Protein AF-A0A8S0GSS0-F1 (afdb_monomer_lite)

Sequence (906 aa):
MDSWDQVQSFVDALNGITAQRGLLLTIRDYRYIDVARIDAMEADLLKAQERTAAGTATFLASDQALQPFVTQLETLDAQAQKAETVAQLSEPLGALQAMAGDLDMLSSLMASLQIDDATQRTRIIESISQIYARLNQAKARAEQRRKALGSTETVAQFGAQFKLFSQGITNALAQAQDPERCDEQLSRLLVQLEELESRFGDHEQFLGDILGKREELLETFEAHKQSLLDERQRKAQGLLDAARRILDSLGRRTAKFTQAEELNAFFAADPLILKLRELAERLRELKDSVKADDVESRLKGARDQAVRALRDKTELFEEGGNVIKLGPRHRFSVNTQELDLTLMPRGDELHLHLTGTDFLEPLRDPELEALRDFWQVALESESAQLYRAEYLAGQVLDAADRGEEGLSLESLKPLLAHPEELARVIRDFAAPRYKEGYEKGIHDHDAAAILLQLLPLRDSAGLLRFGAAARAFATLYWDRQQEQPQPRQWVERARTSRHIQQLFGRREGLLQLQEEILVALGDWHQQHAFTLAAELLPEAAEYLVQELAAERIEFTFSKYAKQLQEALTLRLQGARMWDDYQQALARLVERPAAQWALTENWLSALCAEGEFAEWADYVPEAVALSLLGEDSAKRITEVDLRFSVGNLMGEHPRIQERSLSLTVDGFFARLRAHREQFLPGLQRYQALRQGIISRERSALRLSEFKPRPLSSFVRNKLINDVYLGFIGDNLAKQMGTVGENKRTDLMGLLMLISPPGYGKTTLMEYVAHRLGLIFMKINGPALGHQVRSLDPAQAPDATSRQELEKLNLALEMGNNVMLYVDDIQHTHPEFLQKFISLCDGTRRIEGVWKGRTKTYDMRGKKFCVVMSGNPYTESGEVFKIPDMLANRADIYNLGDTLGGCRTPSP

Structure (mmCIF, N/CA/C/O backbone):
data_AF-A0A8S0GSS0-F1
#
_entry.id   AF-A0A8S0GSS0-F1
#
loop_
_atom_site.group_PDB
_atom_site.id
_atom_site.type_symbol
_atom_site.label_atom_id
_atom_site.label_alt_id
_atom_site.label_comp_id
_atom_site.label_asym_id
_atom_site.label_entity_id
_atom_site.label_seq_id
_atom_site.pdbx_PDB_ins_code
_atom_site.Cartn_x
_atom_site.Cartn_y
_atom_site.Cartn_z
_atom_site.occupancy
_atom_site.B_iso_or_equiv
_atom_site.auth_seq_id
_atom_site.auth_comp_id
_atom_site.auth_asym_id
_atom_site.auth_atom_id
_atom_site.pdbx_PDB_model_num
ATOM 1 N N . MET A 1 1 ? 24.341 87.790 67.737 1.00 32.88 1 MET A N 1
ATOM 2 C CA . MET A 1 1 ? 24.362 86.312 67.607 1.00 32.88 1 MET A CA 1
ATOM 3 C C . MET A 1 1 ? 25.807 85.930 67.284 1.00 32.88 1 MET A C 1
ATOM 5 O O . MET A 1 1 ? 26.117 85.718 66.128 1.00 32.88 1 MET A O 1
ATOM 9 N N . ASP A 1 2 ? 26.813 86.010 68.150 1.00 41.56 2 ASP A N 1
ATOM 10 C CA . ASP A 1 2 ? 26.968 85.739 69.595 1.00 41.56 2 ASP A CA 1
ATOM 11 C C . ASP A 1 2 ? 26.747 84.279 70.023 1.00 41.56 2 ASP A C 1
ATOM 13 O O . ASP A 1 2 ? 26.603 84.013 71.208 1.00 41.56 2 ASP A O 1
ATOM 17 N N . SER A 1 3 ? 26.762 83.340 69.071 1.00 47.66 3 SER A N 1
ATOM 18 C CA . SER A 1 3 ? 26.814 81.895 69.336 1.00 47.66 3 SER A CA 1
ATOM 19 C C . SER A 1 3 ? 28.174 81.373 68.872 1.00 47.66 3 SER A C 1
ATOM 21 O O . SER A 1 3 ? 28.401 81.116 67.691 1.00 47.66 3 SER A O 1
ATOM 23 N N . TRP A 1 4 ? 29.115 81.295 69.808 1.00 62.19 4 TRP A N 1
ATOM 24 C CA . TRP A 1 4 ? 30.446 80.715 69.620 1.00 62.19 4 TRP A CA 1
ATOM 25 C C . TRP A 1 4 ? 30.420 79.250 70.083 1.00 62.19 4 TRP A C 1
ATOM 27 O O . TRP A 1 4 ? 31.245 78.824 70.885 1.00 62.19 4 TRP A O 1
ATOM 37 N N . ASP A 1 5 ? 29.418 78.499 69.612 1.00 62.03 5 ASP A N 1
ATOM 38 C CA . ASP A 1 5 ? 29.048 77.188 70.170 1.00 62.03 5 ASP A CA 1
ATOM 39 C C . ASP A 1 5 ? 29.350 76.019 69.214 1.00 62.03 5 ASP A C 1
ATOM 41 O O . ASP A 1 5 ? 29.028 74.869 69.507 1.00 62.03 5 ASP A O 1
ATOM 45 N N . GLN A 1 6 ? 29.942 76.294 68.047 1.00 67.38 6 GLN A N 1
ATOM 46 C CA . GLN A 1 6 ? 30.275 75.292 67.032 1.00 67.38 6 GLN A CA 1
ATOM 47 C C . GLN A 1 6 ? 31.713 75.458 66.559 1.00 67.38 6 GLN A C 1
ATOM 49 O O . GLN A 1 6 ? 32.148 76.572 66.271 1.00 67.38 6 GLN A O 1
ATOM 54 N N . VAL A 1 7 ? 32.427 74.335 66.411 1.00 67.50 7 VAL A N 1
ATOM 55 C CA . VAL A 1 7 ? 33.828 74.321 65.957 1.00 67.50 7 VAL A CA 1
ATOM 56 C C . VAL A 1 7 ? 33.964 75.046 64.619 1.00 67.50 7 VAL A C 1
ATOM 58 O O . VAL A 1 7 ? 34.856 75.875 64.461 1.00 67.50 7 VAL A O 1
ATOM 61 N N . GLN A 1 8 ? 33.039 74.793 63.687 1.00 68.38 8 GLN A N 1
ATOM 62 C CA . GLN A 1 8 ? 33.077 75.376 62.348 1.00 68.38 8 GLN A CA 1
ATOM 63 C C . GLN A 1 8 ? 33.049 76.909 62.379 1.00 68.38 8 GLN A C 1
ATOM 65 O O . GLN A 1 8 ? 33.815 77.536 61.662 1.00 68.38 8 GLN A O 1
ATOM 70 N N . SER A 1 9 ? 32.269 77.523 63.274 1.00 72.69 9 SER A N 1
ATOM 71 C CA . SER A 1 9 ? 32.206 78.985 63.411 1.00 72.69 9 SER A CA 1
ATOM 72 C C . SER A 1 9 ? 33.551 79.598 63.813 1.00 72.69 9 SER A C 1
ATOM 74 O O . SER A 1 9 ? 33.906 80.677 63.342 1.00 72.69 9 SER A O 1
ATOM 76 N N . PHE A 1 10 ? 34.322 78.910 64.663 1.00 71.75 10 PHE A N 1
ATOM 77 C CA . PHE A 1 10 ? 35.674 79.340 65.025 1.00 71.75 10 PHE A CA 1
ATOM 78 C C . PHE A 1 10 ? 36.655 79.180 63.859 1.00 71.75 10 PHE A C 1
A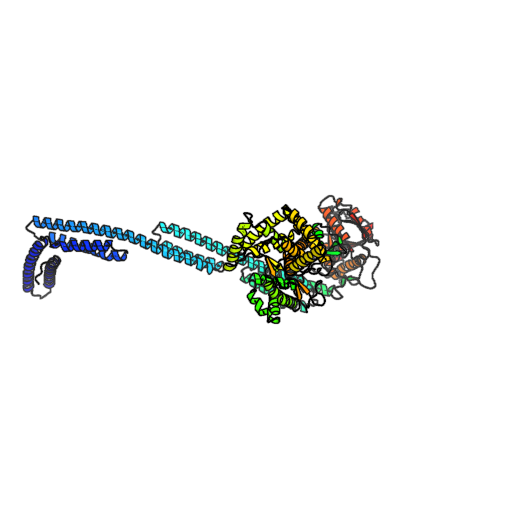TOM 80 O O . PHE A 1 10 ? 37.454 80.082 63.598 1.00 71.75 10 PHE A O 1
ATOM 87 N N . VAL A 1 11 ? 36.573 78.054 63.142 1.00 68.94 11 VAL A N 1
ATOM 88 C CA . VAL A 1 11 ? 37.403 77.769 61.961 1.00 68.94 11 VAL A CA 1
ATOM 89 C C . VAL A 1 11 ? 37.138 78.792 60.855 1.00 68.94 11 VAL A C 1
ATOM 91 O O . VAL A 1 11 ? 38.074 79.405 60.342 1.00 68.94 11 VAL A O 1
ATOM 94 N N . ASP A 1 12 ? 35.871 79.047 60.542 1.00 75.06 12 ASP A N 1
ATOM 95 C CA . ASP A 1 12 ? 35.450 80.004 59.521 1.00 75.06 12 ASP A CA 1
ATOM 96 C C . ASP A 1 12 ? 35.855 81.435 59.893 1.00 75.06 12 ASP A C 1
ATOM 98 O O . ASP A 1 12 ? 36.319 82.183 59.032 1.00 75.06 12 ASP A O 1
ATOM 102 N N . ALA A 1 13 ? 35.755 81.819 61.171 1.00 76.31 13 ALA A N 1
ATOM 103 C CA . ALA A 1 13 ? 36.200 83.130 61.641 1.00 76.31 13 ALA A CA 1
ATOM 104 C C . ALA A 1 13 ? 37.721 83.318 61.487 1.00 76.31 13 ALA A C 1
ATOM 106 O O . ALA A 1 13 ? 38.164 84.347 60.972 1.00 76.31 13 ALA A O 1
ATOM 107 N N . LEU A 1 14 ? 38.533 82.327 61.879 1.00 77.38 14 LEU A N 1
ATOM 108 C CA . LEU A 1 14 ? 39.993 82.370 61.711 1.00 77.38 14 LEU A CA 1
ATOM 109 C C . LEU A 1 14 ? 40.402 82.390 60.231 1.00 77.38 14 LEU A C 1
ATOM 111 O O . LEU A 1 14 ? 41.289 83.159 59.840 1.00 77.38 14 LEU A O 1
ATOM 115 N N . ASN A 1 15 ? 39.723 81.600 59.396 1.00 76.56 15 ASN A N 1
ATOM 116 C CA . ASN A 1 15 ? 39.933 81.593 57.951 1.00 76.56 15 ASN A CA 1
ATOM 117 C C . ASN A 1 15 ? 39.535 82.932 57.325 1.00 76.56 15 ASN A C 1
ATOM 119 O O . ASN A 1 15 ? 40.289 83.482 56.524 1.00 76.56 15 ASN A O 1
ATOM 123 N N . GLY A 1 16 ? 38.401 83.503 57.734 1.00 81.94 16 GLY A N 1
ATOM 124 C CA . GLY A 1 16 ? 37.930 84.810 57.285 1.00 81.94 16 GLY A CA 1
ATOM 125 C C . GLY A 1 16 ? 38.908 85.932 57.628 1.00 81.94 16 GLY A C 1
ATOM 126 O O . GLY A 1 16 ? 39.219 86.753 56.766 1.00 81.94 16 GLY A O 1
ATOM 127 N N . ILE A 1 17 ? 39.463 85.939 58.845 1.00 84.12 17 ILE A N 1
ATOM 128 C CA . ILE A 1 17 ? 40.495 86.909 59.244 1.00 84.12 17 ILE A CA 1
ATOM 129 C C . ILE A 1 17 ? 41.750 86.737 58.380 1.00 84.12 17 ILE A C 1
ATOM 131 O O . ILE A 1 17 ? 42.257 87.718 57.838 1.00 84.12 17 ILE A O 1
ATOM 135 N N . THR A 1 18 ? 42.219 85.501 58.187 1.00 80.50 18 THR A N 1
ATOM 136 C CA . THR A 1 18 ? 43.385 85.206 57.336 1.00 80.50 18 THR A CA 1
ATOM 137 C C . THR A 1 18 ? 43.166 85.660 55.890 1.00 80.50 18 THR A C 1
ATOM 139 O O . THR A 1 18 ? 44.034 86.305 55.303 1.00 80.50 18 THR A O 1
ATOM 142 N N . ALA A 1 19 ? 41.984 85.395 55.330 1.00 80.94 19 ALA A N 1
ATOM 143 C CA . ALA A 1 19 ? 41.613 85.800 53.978 1.00 80.94 19 ALA A CA 1
ATOM 144 C C . ALA A 1 19 ? 41.552 87.329 53.828 1.00 80.94 19 ALA A C 1
ATOM 146 O O . ALA A 1 19 ? 42.079 87.867 52.855 1.00 80.94 19 ALA A O 1
ATOM 147 N N . GLN A 1 20 ? 40.980 88.044 54.806 1.00 86.38 20 GLN A N 1
ATOM 148 C CA . GLN A 1 20 ? 40.963 89.512 54.819 1.00 86.38 20 GLN A CA 1
ATOM 149 C C . GLN A 1 20 ? 42.372 90.100 54.926 1.00 86.38 20 GLN A C 1
ATOM 151 O O . GLN A 1 20 ? 42.688 91.052 54.216 1.00 86.38 20 GLN A O 1
ATOM 156 N N . ARG A 1 21 ? 43.257 89.505 55.736 1.00 85.69 21 ARG A N 1
ATOM 157 C CA . ARG A 1 21 ? 44.674 89.905 55.788 1.00 85.69 21 ARG A CA 1
ATOM 158 C C . ARG A 1 21 ? 45.372 89.693 54.440 1.00 85.69 21 ARG A C 1
ATOM 160 O O . ARG A 1 21 ? 46.103 90.570 53.989 1.00 85.69 21 ARG A O 1
ATOM 167 N N . GLY A 1 22 ? 45.096 88.578 53.760 1.00 82.44 22 GLY A N 1
ATOM 168 C CA . GLY A 1 22 ? 45.582 88.322 52.398 1.00 82.44 22 GLY A CA 1
ATOM 169 C C . GLY A 1 22 ? 45.065 89.333 51.366 1.00 82.44 22 GLY A C 1
ATOM 170 O O . GLY A 1 22 ? 45.826 89.801 50.517 1.00 82.44 22 GLY A O 1
ATOM 171 N N . LEU A 1 23 ? 43.792 89.732 51.467 1.00 85.75 23 LEU A N 1
ATOM 172 C CA . LEU A 1 23 ? 43.208 90.787 50.632 1.00 85.75 23 LEU A CA 1
ATOM 173 C C . LEU A 1 23 ? 43.882 92.138 50.881 1.00 85.75 23 LEU A C 1
ATOM 175 O O . LEU A 1 23 ? 44.245 92.796 49.909 1.00 85.75 23 LEU A O 1
ATOM 179 N N . LEU A 1 24 ? 44.102 92.521 52.147 1.00 86.12 24 LEU A N 1
ATOM 180 C CA . LEU A 1 24 ? 44.829 93.745 52.504 1.00 86.12 24 LEU A CA 1
ATOM 181 C C . LEU A 1 24 ? 46.238 93.760 51.904 1.00 86.12 24 LEU A C 1
ATOM 183 O O . LEU A 1 24 ? 46.624 94.764 51.312 1.00 86.12 24 LEU A O 1
ATOM 187 N N . LEU A 1 25 ? 46.971 92.645 51.985 1.00 84.00 25 LEU A N 1
ATOM 188 C CA . LEU A 1 25 ? 48.287 92.499 51.354 1.00 84.00 25 LEU A CA 1
ATOM 189 C C . LEU A 1 25 ? 48.219 92.654 49.831 1.00 84.00 25 LEU A C 1
ATOM 191 O O . LEU A 1 25 ? 49.070 93.310 49.247 1.00 84.00 25 LEU A O 1
ATOM 195 N N . THR A 1 26 ? 47.189 92.104 49.190 1.00 83.75 26 THR A N 1
ATOM 196 C CA . THR A 1 26 ? 47.038 92.178 47.729 1.00 83.75 26 THR A CA 1
ATOM 197 C C . THR A 1 26 ? 46.735 93.603 47.264 1.00 83.75 26 THR A C 1
ATOM 199 O O . THR A 1 26 ? 47.349 94.094 46.319 1.00 83.75 26 THR A O 1
ATOM 202 N N . ILE A 1 27 ? 45.800 94.294 47.928 1.00 85.50 27 ILE A N 1
ATOM 203 C CA . ILE A 1 27 ? 45.460 95.678 47.562 1.00 85.50 27 ILE A CA 1
ATOM 204 C C . ILE A 1 27 ? 46.576 96.657 47.936 1.00 85.50 27 ILE A C 1
ATOM 206 O O . ILE A 1 27 ? 46.680 97.703 47.299 1.00 85.50 27 ILE A O 1
ATOM 210 N N . ARG A 1 28 ? 47.423 96.326 48.925 1.00 86.69 28 ARG A N 1
ATOM 211 C CA . ARG A 1 28 ? 48.592 97.128 49.327 1.00 86.69 28 ARG A CA 1
ATOM 212 C C . ARG A 1 28 ? 49.516 97.437 48.151 1.00 86.69 28 ARG A C 1
ATOM 214 O O . ARG A 1 28 ? 50.070 98.531 48.100 1.00 86.69 28 ARG A O 1
ATOM 221 N N . ASP A 1 29 ? 49.632 96.515 47.197 1.00 83.31 29 ASP A N 1
ATOM 222 C CA . ASP A 1 29 ? 50.511 96.651 46.033 1.00 83.31 29 ASP A CA 1
ATOM 223 C C . ASP A 1 29 ? 49.907 97.509 44.901 1.00 83.31 29 ASP A C 1
ATOM 225 O O . ASP A 1 29 ? 50.560 97.766 43.883 1.00 83.31 29 ASP A O 1
ATOM 229 N N . TYR A 1 30 ? 48.667 97.995 45.044 1.00 84.44 30 TYR A N 1
ATOM 230 C CA . TYR A 1 30 ? 48.037 98.839 44.030 1.00 84.44 30 TYR A CA 1
ATOM 231 C C . TYR A 1 30 ? 48.630 100.249 44.025 1.00 84.44 30 TYR A C 1
ATOM 233 O O . TYR A 1 30 ? 48.692 100.964 45.026 1.00 84.44 30 TYR A O 1
ATOM 241 N N . ARG A 1 31 ? 49.050 100.683 42.836 1.00 72.62 31 ARG A N 1
ATOM 242 C CA . ARG A 1 31 ? 49.675 101.990 42.633 1.00 72.62 31 ARG A CA 1
ATOM 243 C C . ARG A 1 31 ? 48.689 103.106 43.010 1.00 72.62 31 ARG A C 1
ATOM 245 O O . ARG A 1 31 ? 47.574 103.132 42.498 1.00 72.62 31 ARG A O 1
ATOM 252 N N . TYR A 1 32 ? 49.138 104.038 43.854 1.00 75.12 32 TYR A N 1
ATOM 253 C CA . TYR A 1 32 ? 48.377 105.182 44.392 1.00 75.12 32 TYR A CA 1
ATOM 254 C C . TYR A 1 32 ? 47.343 104.877 45.500 1.00 75.12 32 TYR A C 1
ATOM 256 O O . TYR A 1 32 ? 46.551 105.761 45.822 1.00 75.12 32 TYR A O 1
ATOM 264 N N . ILE A 1 33 ? 47.353 103.686 46.117 1.00 85.56 33 ILE A N 1
ATOM 265 C CA . ILE A 1 33 ? 46.510 103.389 47.292 1.00 85.56 33 ILE A CA 1
ATOM 266 C C . ILE A 1 33 ? 47.074 104.002 48.592 1.00 85.56 33 ILE A C 1
ATOM 268 O O . ILE A 1 33 ? 48.280 104.215 48.720 1.00 85.56 33 ILE A O 1
ATOM 272 N N . ASP A 1 34 ? 46.210 104.279 49.574 1.00 87.44 34 ASP A N 1
ATOM 273 C CA . ASP A 1 34 ? 46.607 104.784 50.897 1.00 87.44 34 ASP A CA 1
ATOM 274 C C . ASP A 1 34 ? 47.112 103.641 51.796 1.00 87.44 34 ASP A C 1
ATOM 276 O O . ASP A 1 34 ? 46.342 102.961 52.480 1.00 87.44 34 ASP A O 1
ATOM 280 N N . VAL A 1 35 ? 48.430 103.427 51.790 1.00 85.62 35 VAL A N 1
ATOM 281 C CA . VAL A 1 35 ? 49.090 102.360 52.561 1.00 85.62 35 VAL A CA 1
ATOM 282 C C . VAL A 1 35 ? 48.931 102.555 54.075 1.00 85.62 35 VAL A C 1
ATOM 284 O O . VAL A 1 35 ? 48.788 101.571 54.797 1.00 85.62 35 VAL A O 1
ATOM 287 N N . ALA A 1 36 ? 48.870 103.796 54.572 1.00 84.38 36 ALA A N 1
ATOM 288 C CA . ALA A 1 36 ? 48.727 104.051 56.008 1.00 84.38 36 ALA A CA 1
ATOM 289 C C . ALA A 1 36 ? 47.354 103.597 56.528 1.00 84.38 36 ALA A C 1
ATOM 291 O O . ALA A 1 36 ? 47.238 103.094 57.650 1.00 84.38 36 ALA A O 1
ATOM 292 N N . ARG A 1 37 ? 46.306 103.726 55.702 1.00 85.62 37 ARG A N 1
ATOM 293 C CA . ARG A 1 37 ? 44.981 103.191 56.035 1.00 85.62 37 ARG A CA 1
ATOM 294 C C . ARG A 1 37 ? 44.964 101.659 56.050 1.00 85.62 37 ARG A C 1
ATOM 296 O O . ARG A 1 37 ? 44.290 101.090 56.906 1.00 85.62 37 ARG A O 1
ATOM 303 N N . ILE A 1 38 ? 45.711 101.012 55.153 1.00 86.19 38 ILE A N 1
ATOM 304 C CA . ILE A 1 38 ? 45.847 99.547 55.092 1.00 86.19 38 ILE A CA 1
ATOM 305 C C . ILE A 1 38 ? 46.577 99.006 56.329 1.00 86.19 38 ILE A C 1
ATOM 307 O O . ILE A 1 38 ? 46.081 98.067 56.945 1.00 86.19 38 ILE A O 1
ATOM 311 N N . ASP A 1 39 ? 47.689 99.620 56.749 1.00 85.75 39 ASP A N 1
ATOM 312 C CA . ASP A 1 39 ? 48.431 99.181 57.943 1.00 85.75 39 ASP A CA 1
ATOM 313 C C . ASP A 1 39 ? 47.562 99.270 59.220 1.00 85.75 39 ASP A C 1
ATOM 315 O O . ASP A 1 39 ? 47.611 98.386 60.079 1.00 85.75 39 ASP A O 1
ATOM 319 N N . ALA A 1 40 ? 46.703 100.295 59.332 1.00 87.19 40 ALA A N 1
ATOM 320 C CA . ALA A 1 40 ? 45.741 100.403 60.433 1.00 87.19 40 ALA A CA 1
ATOM 321 C C . ALA A 1 40 ? 44.696 99.269 60.411 1.00 87.19 40 ALA A C 1
ATOM 323 O O . ALA A 1 40 ? 44.408 98.681 61.453 1.00 87.19 40 ALA A O 1
ATOM 324 N N . MET A 1 41 ? 44.169 98.926 59.228 1.00 88.88 41 MET A N 1
ATOM 325 C CA . MET A 1 41 ? 43.255 97.788 59.061 1.00 88.88 41 MET A CA 1
ATOM 326 C C . MET A 1 41 ? 43.934 96.449 59.397 1.00 88.88 41 MET A C 1
ATOM 328 O O . MET A 1 41 ? 43.307 95.579 60.000 1.00 88.88 41 MET A O 1
ATOM 332 N N . GLU A 1 42 ? 45.213 96.274 59.051 1.00 86.81 42 GLU A N 1
ATOM 333 C CA . GLU A 1 42 ? 45.961 95.049 59.356 1.00 86.81 42 GLU A CA 1
ATOM 334 C C . GLU A 1 42 ? 46.187 94.867 60.867 1.00 86.81 42 GLU A C 1
ATOM 336 O O . GLU A 1 42 ? 46.028 93.758 61.387 1.00 86.81 42 GLU A O 1
ATOM 341 N N . ALA A 1 43 ? 46.476 95.949 61.596 1.00 86.00 43 ALA A N 1
ATOM 342 C CA . ALA A 1 43 ? 46.608 95.909 63.052 1.00 86.00 43 ALA A CA 1
ATOM 343 C C . ALA A 1 43 ? 45.292 95.526 63.760 1.00 86.00 43 ALA A C 1
ATOM 345 O O . ALA A 1 43 ? 45.314 94.777 64.743 1.00 86.00 43 ALA A O 1
ATOM 346 N N . ASP A 1 44 ? 44.147 95.999 63.255 1.00 87.25 44 ASP A N 1
ATOM 347 C CA . ASP A 1 44 ? 42.827 95.623 63.775 1.00 87.25 44 ASP A CA 1
ATOM 348 C C . ASP A 1 44 ? 42.525 94.133 63.530 1.00 87.25 44 ASP A C 1
ATOM 350 O O . ASP A 1 44 ? 42.034 93.441 64.428 1.00 87.25 44 ASP A O 1
ATOM 354 N N . LEU A 1 45 ? 42.887 93.604 62.354 1.00 87.19 45 LEU A N 1
ATOM 355 C CA . LEU A 1 45 ? 42.739 92.178 62.039 1.00 87.19 45 LEU A CA 1
ATOM 356 C C . LEU A 1 45 ? 43.633 91.280 62.907 1.00 87.19 45 LEU A C 1
ATOM 358 O O . LEU A 1 45 ? 43.182 90.218 63.331 1.00 87.19 45 LEU A O 1
ATOM 362 N N . LEU A 1 46 ? 44.866 91.695 63.217 1.00 85.19 46 LEU A N 1
ATOM 363 C CA . LEU A 1 46 ? 45.764 90.946 64.111 1.00 85.19 46 LEU A CA 1
ATOM 364 C C . LEU A 1 46 ? 45.171 90.788 65.519 1.00 85.19 46 LEU A C 1
ATOM 366 O O . LEU A 1 46 ? 45.123 89.678 66.048 1.00 85.19 46 LEU A O 1
ATOM 370 N N . LYS A 1 47 ? 44.624 91.867 66.093 1.00 84.19 47 LYS A N 1
ATOM 371 C CA . LYS A 1 47 ? 43.940 91.804 67.397 1.00 84.19 47 LYS A CA 1
ATOM 372 C C . LYS A 1 47 ? 42.703 90.905 67.361 1.00 84.19 47 LYS A C 1
ATOM 374 O O . LYS A 1 47 ? 42.430 90.183 68.321 1.00 84.19 47 LYS A O 1
ATOM 379 N N . ALA A 1 48 ? 41.944 90.937 66.263 1.00 84.25 48 ALA A N 1
ATOM 380 C CA . ALA A 1 48 ? 40.808 90.039 66.076 1.00 84.25 48 ALA A CA 1
ATOM 381 C C . ALA A 1 48 ? 41.253 88.567 65.995 1.00 84.25 48 ALA A C 1
ATOM 383 O O . ALA A 1 48 ? 40.589 87.696 66.563 1.00 84.25 48 ALA A O 1
ATOM 384 N N . GLN A 1 49 ? 42.388 88.291 65.342 1.00 81.75 49 GLN A N 1
ATOM 385 C CA . GLN A 1 49 ? 42.951 86.947 65.209 1.00 81.75 49 GLN A CA 1
ATOM 386 C C . GLN A 1 49 ? 43.325 86.352 66.569 1.00 81.75 49 GLN A C 1
ATOM 388 O O . GLN A 1 49 ? 42.890 85.246 66.884 1.00 81.75 49 GLN A O 1
ATOM 393 N N . GLU A 1 50 ? 44.065 87.093 67.398 1.00 81.06 50 GLU A N 1
ATOM 394 C CA . GLU A 1 50 ? 44.482 86.641 68.734 1.00 81.06 50 GLU A CA 1
ATOM 395 C C . GLU A 1 50 ? 43.277 86.327 69.631 1.00 81.06 50 GLU A C 1
ATOM 397 O O . GLU A 1 50 ? 43.211 85.265 70.255 1.00 81.06 50 GLU A O 1
ATOM 402 N N . ARG A 1 51 ? 42.269 87.210 69.632 1.00 79.94 51 ARG A N 1
ATOM 403 C CA . ARG A 1 51 ? 41.027 87.008 70.393 1.00 79.94 51 ARG A CA 1
ATOM 404 C C . ARG A 1 51 ? 40.268 85.758 69.938 1.00 79.94 51 ARG A C 1
ATOM 406 O O . ARG A 1 51 ? 39.763 85.010 70.773 1.00 79.94 51 ARG A O 1
ATOM 413 N N . THR A 1 52 ? 40.181 85.538 68.628 1.00 79.00 52 THR A N 1
ATOM 414 C CA . THR A 1 52 ? 39.468 84.389 68.048 1.00 79.00 52 THR A CA 1
ATOM 415 C C . THR A 1 52 ? 40.211 83.082 68.333 1.00 79.00 52 THR A C 1
ATOM 417 O O . THR A 1 52 ? 39.590 82.089 68.713 1.00 79.00 52 THR A O 1
ATOM 420 N N . ALA A 1 53 ? 41.542 83.081 68.234 1.00 73.44 53 ALA A N 1
ATOM 421 C CA . ALA A 1 53 ? 42.377 81.913 68.506 1.00 73.44 53 ALA A CA 1
ATOM 422 C C . ALA A 1 53 ? 42.261 81.441 69.968 1.00 73.44 53 ALA A C 1
ATOM 424 O O . ALA A 1 53 ? 42.047 80.253 70.213 1.00 73.44 53 ALA A O 1
ATOM 425 N N . ALA A 1 54 ? 42.301 82.365 70.936 1.00 72.12 54 ALA A N 1
ATOM 426 C CA . ALA A 1 54 ? 42.132 82.037 72.356 1.00 72.12 54 ALA A CA 1
ATOM 427 C C . ALA A 1 54 ? 40.737 81.453 72.669 1.00 72.12 54 ALA A C 1
ATOM 429 O O . ALA A 1 54 ? 40.610 80.485 73.428 1.00 72.12 54 ALA A O 1
ATOM 430 N N . GLY A 1 55 ? 39.685 81.997 72.041 1.00 73.38 55 GLY A N 1
ATOM 431 C CA . GLY A 1 55 ? 38.328 81.448 72.138 1.00 73.38 55 GLY A CA 1
ATOM 432 C C . GLY A 1 55 ? 38.218 80.035 71.552 1.00 73.38 55 GLY A C 1
ATOM 433 O O . GLY A 1 55 ? 37.620 79.156 72.170 1.00 73.38 55 GLY A O 1
ATOM 434 N N . THR A 1 56 ? 38.871 79.798 70.410 1.00 74.00 56 THR A N 1
ATOM 435 C CA . THR A 1 56 ? 38.884 78.498 69.716 1.00 74.00 56 THR A CA 1
ATOM 436 C C . THR A 1 56 ? 39.536 77.408 70.568 1.00 74.00 56 THR A C 1
ATOM 438 O O . THR A 1 56 ? 38.982 76.319 70.707 1.00 74.00 56 THR A O 1
ATOM 441 N N . ALA A 1 57 ? 40.683 77.705 71.188 1.00 69.62 57 ALA A N 1
ATOM 442 C CA . ALA A 1 57 ? 41.380 76.764 72.066 1.00 69.62 57 ALA A CA 1
ATOM 443 C C . ALA A 1 57 ? 40.532 76.365 73.287 1.00 69.62 57 ALA A C 1
ATOM 445 O O . ALA A 1 57 ? 40.444 75.184 73.622 1.00 69.62 57 ALA A O 1
ATOM 446 N N . THR A 1 58 ? 39.856 77.338 73.909 1.00 71.81 58 THR A N 1
ATOM 447 C CA . THR A 1 58 ? 38.977 77.100 75.067 1.00 71.81 58 THR A CA 1
ATOM 448 C C . THR A 1 58 ? 37.778 76.226 74.693 1.00 71.81 58 THR A C 1
ATOM 450 O O . THR A 1 58 ? 37.405 75.327 75.446 1.00 71.81 58 THR A O 1
ATOM 453 N N . PHE A 1 59 ? 37.185 76.458 73.519 1.00 74.25 59 PHE A N 1
ATOM 454 C CA . PHE A 1 59 ? 36.045 75.681 73.040 1.00 74.25 59 PHE A CA 1
ATOM 455 C C . PHE A 1 59 ? 36.428 74.235 72.700 1.00 74.25 59 PHE A C 1
ATOM 457 O O . PHE A 1 59 ? 35.758 73.308 73.155 1.00 74.25 59 PHE A O 1
ATOM 464 N N . LEU A 1 60 ? 37.531 74.025 71.972 1.00 71.94 60 LEU A N 1
ATOM 465 C CA . LEU A 1 60 ? 38.011 72.685 71.603 1.00 71.94 60 LEU A CA 1
ATOM 466 C C . LEU A 1 60 ? 38.381 71.818 72.816 1.00 71.94 60 LEU A C 1
ATOM 468 O O . LEU A 1 60 ? 38.280 70.598 72.735 1.00 71.94 60 LEU A O 1
ATOM 472 N N . ALA A 1 61 ? 38.770 72.427 73.941 1.00 67.50 61 ALA A N 1
ATOM 473 C CA . ALA A 1 61 ? 39.046 71.718 75.191 1.00 67.50 61 ALA A CA 1
ATOM 474 C C . ALA A 1 61 ? 37.779 71.224 75.923 1.00 67.50 61 ALA A C 1
ATOM 476 O O . ALA A 1 61 ? 37.894 70.478 76.898 1.00 67.50 61 ALA A O 1
ATOM 477 N N . SER A 1 62 ? 36.580 71.629 75.489 1.00 71.12 62 SER A N 1
ATOM 478 C CA . SER A 1 62 ? 35.318 71.163 76.069 1.00 71.12 62 SER A CA 1
ATOM 479 C C . SER A 1 62 ? 34.913 69.789 75.524 1.00 71.12 62 SER A C 1
ATOM 481 O O . SER A 1 62 ? 35.059 69.507 74.335 1.00 71.12 62 SER A O 1
ATOM 483 N N . ASP A 1 63 ? 34.318 68.946 76.374 1.00 65.00 63 ASP A N 1
ATOM 484 C CA . ASP A 1 63 ? 33.860 67.603 75.978 1.00 65.00 63 ASP A CA 1
ATOM 485 C C . ASP A 1 63 ? 32.742 67.637 74.902 1.00 65.00 63 ASP A C 1
ATOM 487 O O . ASP A 1 63 ? 32.452 66.623 74.274 1.00 65.00 63 ASP A O 1
ATOM 491 N N . GLN A 1 64 ? 32.113 68.795 74.654 1.00 68.62 64 GLN A N 1
ATOM 492 C CA . GLN A 1 64 ? 31.024 68.946 73.678 1.00 68.62 64 GLN A CA 1
ATOM 493 C C . GLN A 1 64 ? 31.497 69.283 72.255 1.00 68.62 64 GLN A C 1
ATOM 495 O O . GLN A 1 64 ? 30.738 69.080 71.307 1.00 68.62 64 GLN A O 1
ATOM 500 N N . ALA A 1 65 ? 32.732 69.761 72.070 1.00 69.81 65 ALA A N 1
ATOM 501 C CA . ALA A 1 65 ? 33.176 70.314 70.788 1.00 69.81 65 ALA A CA 1
ATOM 502 C C . ALA A 1 65 ? 33.254 69.277 69.652 1.00 69.81 65 ALA A C 1
ATOM 504 O O . ALA A 1 65 ? 32.923 69.585 68.509 1.00 69.81 65 ALA A O 1
ATOM 505 N N . LEU A 1 66 ? 33.660 68.039 69.952 1.00 74.44 66 LEU A N 1
ATOM 506 C CA . LEU A 1 66 ? 33.854 66.981 68.948 1.00 74.44 66 LEU A CA 1
ATOM 507 C C . LEU A 1 66 ? 32.662 66.013 68.828 1.00 74.44 66 LEU A C 1
ATOM 509 O O . LEU A 1 66 ? 32.635 65.167 67.933 1.00 74.44 66 LEU A O 1
ATOM 513 N N . GLN A 1 67 ? 31.646 66.154 69.683 1.00 79.00 67 GLN A N 1
ATOM 514 C CA . GLN A 1 67 ? 30.458 65.295 69.690 1.00 79.00 67 GLN A CA 1
ATOM 515 C C . GLN A 1 67 ? 29.645 65.306 68.373 1.00 79.00 67 GLN A C 1
ATOM 517 O O . GLN A 1 67 ? 29.121 64.248 67.996 1.00 79.00 67 GLN A O 1
ATOM 522 N N . PRO A 1 68 ? 29.548 66.426 67.623 1.00 79.31 68 PRO A N 1
ATOM 523 C CA . PRO A 1 68 ? 28.894 66.430 66.314 1.00 79.31 68 PRO A CA 1
ATOM 524 C C . PRO A 1 68 ? 29.550 65.470 65.315 1.00 79.31 68 PRO A C 1
ATOM 526 O O . PRO A 1 68 ? 28.840 64.738 64.629 1.00 79.31 68 PRO A O 1
ATOM 529 N N . PHE A 1 69 ? 30.887 65.389 65.298 1.00 79.62 69 PHE A N 1
ATOM 530 C CA . PHE A 1 69 ? 31.611 64.453 64.434 1.00 79.62 69 PHE A CA 1
ATOM 531 C C . PHE A 1 69 ? 31.296 62.999 64.805 1.00 79.62 69 PHE A C 1
ATOM 533 O O . PHE A 1 69 ? 31.018 62.183 63.930 1.00 79.62 69 PHE A O 1
ATOM 540 N N . VAL A 1 70 ? 31.254 62.671 66.100 1.00 80.69 70 VAL A N 1
ATOM 541 C CA . VAL A 1 70 ? 30.876 61.321 66.558 1.00 80.69 70 VAL A CA 1
ATOM 542 C C . VAL A 1 70 ? 29.470 60.947 66.070 1.00 80.69 70 VAL A C 1
ATOM 544 O O . VAL A 1 70 ? 29.276 59.868 65.514 1.00 80.69 70 VAL A O 1
ATOM 547 N N . THR A 1 71 ? 28.508 61.861 66.208 1.00 84.44 71 THR A N 1
ATOM 548 C CA . THR A 1 71 ? 27.103 61.628 65.829 1.00 84.44 71 THR A CA 1
ATOM 549 C C . THR A 1 71 ? 26.929 61.498 64.310 1.00 84.44 71 THR A C 1
ATOM 551 O O . THR A 1 71 ? 26.190 60.636 63.823 1.00 84.44 71 THR A O 1
ATOM 554 N N . GLN A 1 72 ? 27.629 62.335 63.539 1.00 84.75 72 GLN A N 1
ATOM 555 C CA . GLN A 1 72 ? 27.605 62.280 62.079 1.00 84.75 72 GLN A CA 1
ATOM 556 C C . GLN A 1 72 ? 28.214 60.971 61.564 1.00 84.75 72 GLN A C 1
ATOM 558 O O . GLN A 1 72 ? 27.632 60.334 60.687 1.00 84.75 72 GLN A O 1
ATOM 563 N N . LEU A 1 73 ? 29.322 60.518 62.156 1.00 86.69 73 LEU A N 1
ATOM 564 C CA . LEU A 1 73 ? 29.947 59.243 61.813 1.00 86.69 73 LEU A CA 1
ATOM 565 C C . LEU A 1 73 ? 29.019 58.048 62.063 1.00 86.69 73 LEU A C 1
ATOM 567 O O . LEU A 1 73 ? 28.901 57.181 61.200 1.00 86.69 73 LEU A O 1
ATOM 571 N N . GLU A 1 74 ? 28.341 58.002 63.212 1.00 85.88 74 GLU A N 1
ATOM 572 C CA . GLU A 1 74 ? 27.385 56.929 63.528 1.00 85.88 74 GLU A CA 1
ATOM 573 C C . GLU A 1 74 ? 26.212 56.901 62.538 1.00 85.88 74 GLU A C 1
ATOM 575 O O . GLU A 1 74 ? 25.781 55.831 62.103 1.00 85.88 74 GLU A O 1
ATOM 580 N N . THR A 1 75 ? 25.738 58.078 62.120 1.00 88.00 75 THR A N 1
ATOM 581 C CA . THR A 1 75 ? 24.670 58.204 61.120 1.00 88.00 75 THR A CA 1
ATOM 582 C C . THR A 1 75 ? 25.121 57.692 59.752 1.00 88.00 75 THR A C 1
ATOM 584 O O . THR A 1 75 ? 24.410 56.903 59.125 1.00 88.00 75 THR A O 1
ATOM 587 N N . LEU A 1 76 ? 26.310 58.100 59.300 1.00 87.56 76 LEU A N 1
ATOM 588 C CA . LEU A 1 76 ? 26.866 57.689 58.010 1.00 87.56 76 LEU A CA 1
ATOM 589 C C . LEU A 1 76 ? 27.185 56.186 57.969 1.00 87.56 76 LEU A C 1
ATOM 591 O O . LEU A 1 76 ? 26.890 55.532 56.968 1.00 87.56 76 LEU A O 1
ATOM 595 N N . ASP A 1 77 ? 27.716 55.608 59.053 1.00 85.69 77 ASP A N 1
ATOM 596 C CA . ASP A 1 77 ? 27.948 54.158 59.154 1.00 85.69 77 ASP A CA 1
ATOM 597 C C . ASP A 1 77 ? 26.617 53.389 59.078 1.00 85.69 77 ASP A C 1
ATOM 599 O O . ASP A 1 77 ? 26.485 52.439 58.307 1.00 85.69 77 ASP A O 1
ATOM 603 N N . ALA A 1 78 ? 25.577 53.841 59.790 1.00 86.00 78 ALA A N 1
ATOM 604 C CA . ALA A 1 78 ? 24.253 53.219 59.736 1.00 86.00 78 ALA A CA 1
ATOM 605 C C . ALA A 1 78 ? 23.603 53.303 58.341 1.00 86.00 78 ALA A C 1
ATOM 607 O O . ALA A 1 78 ? 22.971 52.339 57.901 1.00 86.00 78 ALA A O 1
ATOM 608 N N . GLN A 1 79 ? 23.762 54.429 57.637 1.00 85.88 79 GLN A N 1
ATOM 609 C CA . GLN A 1 79 ? 23.306 54.585 56.251 1.00 85.88 79 GLN A CA 1
ATOM 610 C C . GLN A 1 79 ? 24.051 53.633 55.308 1.00 85.88 79 GLN A C 1
ATOM 612 O O . GLN A 1 79 ? 23.412 52.931 54.525 1.00 85.88 79 GLN A O 1
ATOM 617 N N . ALA A 1 80 ? 25.378 53.534 55.434 1.00 83.75 80 ALA A N 1
ATOM 618 C CA . ALA A 1 80 ? 26.184 52.619 54.631 1.00 83.75 80 ALA A CA 1
ATOM 619 C C . ALA A 1 80 ? 25.813 51.140 54.861 1.00 83.75 80 ALA A C 1
ATOM 621 O O . ALA A 1 80 ? 25.804 50.358 53.912 1.00 83.75 80 ALA A O 1
ATOM 622 N N . GLN A 1 81 ? 25.462 50.744 56.093 1.00 82.25 81 GLN A N 1
ATOM 623 C CA . GLN A 1 81 ? 25.026 49.370 56.392 1.00 82.25 81 GLN A CA 1
ATOM 624 C C . GLN A 1 81 ? 23.617 49.041 55.874 1.00 82.25 81 GLN A C 1
ATOM 626 O O . GLN A 1 81 ? 23.347 47.887 55.538 1.00 82.25 81 GLN A O 1
ATOM 631 N N . LYS A 1 82 ? 22.716 50.031 55.808 1.00 83.94 82 LYS A N 1
ATOM 632 C CA . LYS A 1 82 ? 21.338 49.858 55.310 1.00 83.94 82 LYS A CA 1
ATOM 633 C C . LYS A 1 82 ? 21.215 49.901 53.788 1.00 83.94 82 LYS A C 1
ATOM 635 O O . LYS A 1 82 ? 20.157 49.556 53.276 1.00 83.94 82 LYS A O 1
ATOM 640 N N . ALA A 1 83 ? 22.252 50.329 53.077 1.00 80.88 83 ALA A N 1
ATOM 641 C CA . ALA A 1 83 ? 22.228 50.386 51.625 1.00 80.88 83 ALA A CA 1
ATOM 642 C C . ALA A 1 83 ? 22.060 48.985 51.006 1.00 80.88 83 ALA A C 1
ATOM 644 O O . ALA A 1 83 ? 22.768 48.032 51.358 1.00 80.88 83 ALA A O 1
ATOM 645 N N . GLU A 1 84 ? 21.124 48.883 50.063 1.00 77.56 84 GLU A N 1
ATOM 646 C CA . GLU A 1 84 ? 20.795 47.644 49.346 1.00 77.56 84 GLU A CA 1
ATOM 647 C C . GLU A 1 84 ? 21.408 47.598 47.941 1.00 77.56 84 GLU A C 1
ATOM 649 O O . GLU A 1 84 ? 21.488 46.528 47.349 1.00 77.56 84 GLU A O 1
ATOM 654 N N . THR A 1 85 ? 21.881 48.733 47.417 1.00 75.00 85 THR A N 1
ATOM 655 C CA . THR A 1 85 ? 22.502 48.837 46.085 1.00 75.00 85 THR A CA 1
ATOM 656 C C . THR A 1 85 ? 23.827 49.588 46.145 1.00 75.00 85 THR A C 1
ATOM 658 O O . THR A 1 85 ? 24.064 50.402 47.045 1.00 75.00 85 THR A O 1
ATOM 661 N N . VAL A 1 86 ? 24.696 49.364 45.155 1.00 75.44 86 VAL A N 1
ATOM 662 C CA . VAL A 1 86 ? 25.985 50.075 45.051 1.00 75.44 86 VAL A CA 1
ATOM 663 C C . VAL A 1 86 ? 25.783 51.589 44.876 1.00 75.44 86 VAL A C 1
ATOM 665 O O . VAL A 1 86 ? 26.554 52.377 45.424 1.00 75.44 86 VAL A O 1
ATOM 668 N N . ALA A 1 87 ? 24.717 52.004 44.184 1.00 76.06 87 ALA A N 1
ATOM 669 C CA . ALA A 1 87 ? 24.375 53.414 43.983 1.00 76.06 87 ALA A CA 1
ATOM 670 C C . ALA A 1 87 ? 23.986 54.132 45.290 1.00 76.06 87 ALA A C 1
ATOM 672 O O . ALA A 1 87 ? 24.355 55.282 45.491 1.00 76.06 87 ALA A O 1
ATOM 673 N N . GLN A 1 88 ? 23.295 53.456 46.213 1.00 80.06 88 GLN A N 1
ATOM 674 C CA . GLN A 1 88 ? 22.955 54.027 47.526 1.00 80.06 88 GLN A CA 1
ATOM 675 C C . GLN A 1 88 ? 24.175 54.170 48.451 1.00 80.06 88 GLN A C 1
ATOM 677 O O . GLN A 1 88 ? 24.165 54.990 49.363 1.00 80.06 88 GLN A O 1
ATOM 682 N N . LEU A 1 89 ? 25.236 53.387 48.225 1.00 82.00 89 LEU A N 1
ATOM 683 C CA . LEU A 1 89 ? 26.474 53.430 49.011 1.00 82.00 89 LEU A CA 1
ATOM 684 C C . LEU A 1 89 ? 27.398 54.593 48.643 1.00 82.00 89 LEU A C 1
ATOM 686 O O . LEU A 1 89 ? 28.230 54.967 49.469 1.00 82.00 89 LEU A O 1
ATOM 690 N N . SER A 1 90 ? 27.288 55.161 47.437 1.00 82.00 90 SER A N 1
ATOM 691 C CA . SER A 1 90 ? 28.241 56.175 46.965 1.00 82.00 90 SER A CA 1
ATOM 692 C C . SER A 1 90 ? 28.190 57.466 47.779 1.00 82.00 90 SER A C 1
ATOM 694 O O . SER A 1 90 ? 29.234 58.048 48.063 1.00 82.00 90 SER A O 1
ATOM 696 N N . GLU A 1 91 ? 26.992 57.896 48.178 1.00 83.62 91 GLU A N 1
ATOM 697 C CA . GLU A 1 91 ? 26.779 59.115 48.964 1.00 83.62 91 GLU A CA 1
ATOM 698 C C . GLU A 1 91 ? 27.378 59.018 50.384 1.00 83.62 91 GLU A C 1
ATOM 700 O O . GLU A 1 91 ? 28.241 59.840 50.707 1.00 83.62 91 GLU A O 1
ATOM 705 N N . PRO A 1 92 ? 27.052 58.004 51.219 1.00 84.06 92 PRO A N 1
ATOM 706 C CA . PRO A 1 92 ? 27.660 57.873 52.542 1.00 84.06 92 PRO A CA 1
ATOM 707 C C . PRO A 1 92 ? 29.172 57.605 52.484 1.00 84.06 92 PRO A C 1
ATOM 709 O O . PRO A 1 92 ? 29.903 58.117 53.329 1.00 84.06 92 PRO A O 1
ATOM 712 N N . LEU A 1 93 ? 29.684 56.880 51.477 1.00 83.44 93 LEU A N 1
ATOM 713 C CA . LEU A 1 93 ? 31.135 56.713 51.280 1.00 83.44 93 LEU A CA 1
ATOM 714 C C . LEU A 1 93 ? 31.840 58.043 50.980 1.00 83.44 93 LEU A C 1
ATOM 716 O O . LEU A 1 93 ? 32.896 58.316 51.557 1.00 83.44 93 LEU A O 1
ATOM 720 N N . GLY A 1 94 ? 31.250 58.873 50.115 1.00 84.50 94 GLY A N 1
ATOM 721 C CA . GLY A 1 94 ? 31.757 60.211 49.814 1.00 84.50 94 GLY A CA 1
ATOM 722 C C . GLY A 1 94 ? 31.743 61.122 51.043 1.00 84.50 94 GLY A C 1
ATOM 723 O O . GLY A 1 94 ? 32.731 61.803 51.317 1.00 84.50 94 GLY A O 1
ATOM 724 N N . ALA A 1 95 ? 30.672 61.075 51.840 1.00 84.12 95 ALA A N 1
ATOM 725 C CA . ALA A 1 95 ? 30.556 61.848 53.075 1.00 84.12 95 ALA A CA 1
ATOM 726 C C . ALA A 1 95 ? 31.564 61.409 54.156 1.00 84.12 95 ALA A C 1
ATOM 728 O O . ALA A 1 95 ? 32.170 62.261 54.803 1.00 84.12 95 ALA A O 1
ATOM 729 N N . LEU A 1 96 ? 31.821 60.102 54.316 1.00 85.44 96 LEU A N 1
ATOM 730 C CA . LEU A 1 96 ? 32.883 59.596 55.202 1.00 85.44 96 LEU A CA 1
ATOM 731 C C . LEU A 1 96 ? 34.279 60.062 54.742 1.00 85.44 96 LEU A C 1
ATOM 733 O O . LEU A 1 96 ? 35.149 60.328 55.569 1.00 85.44 96 LEU A O 1
ATOM 737 N N . GLN A 1 97 ? 34.510 60.183 53.429 1.00 84.50 97 GLN A N 1
ATOM 738 C CA . GLN A 1 97 ? 35.748 60.757 52.889 1.00 84.50 97 GLN A CA 1
ATOM 739 C C . GLN A 1 97 ? 35.877 62.256 53.168 1.00 84.50 97 GLN A C 1
ATOM 741 O O . GLN A 1 97 ? 36.957 62.691 53.560 1.00 84.50 97 GLN A O 1
ATOM 746 N N . ALA A 1 98 ? 34.801 63.026 52.998 1.00 82.31 98 ALA A N 1
ATOM 747 C CA . ALA A 1 98 ? 34.793 64.451 53.323 1.00 82.31 98 ALA A CA 1
ATOM 748 C C . ALA A 1 98 ? 35.093 64.681 54.814 1.00 82.31 98 ALA A C 1
ATOM 750 O O . ALA A 1 98 ? 35.978 65.461 55.153 1.00 82.31 98 ALA A O 1
ATOM 751 N N . MET A 1 99 ? 34.458 63.896 55.690 1.00 82.06 99 MET A N 1
ATOM 752 C CA . MET A 1 99 ? 34.671 63.952 57.136 1.00 82.06 99 MET A CA 1
ATOM 753 C C . MET A 1 99 ? 36.125 63.649 57.548 1.00 82.06 99 MET A C 1
ATOM 755 O O . MET A 1 99 ? 36.621 64.221 58.519 1.00 82.06 99 MET A O 1
ATOM 759 N N . ALA A 1 100 ? 36.831 62.777 56.815 1.00 80.88 100 ALA A N 1
ATOM 760 C CA . ALA A 1 100 ? 38.265 62.554 57.031 1.00 80.88 100 ALA A CA 1
ATOM 761 C C . ALA A 1 100 ? 39.073 63.836 56.768 1.00 80.88 100 ALA A C 1
ATOM 763 O O . ALA A 1 100 ? 39.937 64.193 57.564 1.00 80.88 100 ALA A O 1
ATOM 764 N N . GLY A 1 101 ? 38.738 64.561 55.693 1.00 78.56 101 GLY A N 1
ATOM 765 C CA . GLY A 1 101 ? 39.357 65.847 55.368 1.00 78.56 101 GLY A CA 1
ATOM 766 C C . GLY A 1 101 ? 39.115 66.919 56.436 1.00 78.56 101 GLY A C 1
ATOM 767 O O . GLY A 1 101 ? 40.038 67.650 56.793 1.00 78.56 101 GLY A O 1
ATOM 768 N N . ASP A 1 102 ? 37.909 66.979 57.004 1.00 77.31 102 ASP A N 1
ATOM 769 C CA . ASP A 1 102 ? 37.585 67.927 58.079 1.00 77.31 102 ASP A CA 1
ATOM 770 C C . ASP A 1 102 ? 38.371 67.630 59.371 1.00 77.31 102 ASP A C 1
ATOM 772 O O . ASP A 1 102 ? 38.877 68.545 60.030 1.00 77.31 102 ASP A O 1
ATOM 776 N N . LEU A 1 103 ? 38.539 66.347 59.719 1.00 78.50 103 LEU A N 1
ATOM 777 C CA . LEU A 1 103 ? 39.366 65.924 60.857 1.00 78.50 103 LEU A CA 1
ATOM 778 C C . LEU A 1 103 ? 40.856 66.230 60.643 1.00 78.50 103 LEU A C 1
ATOM 780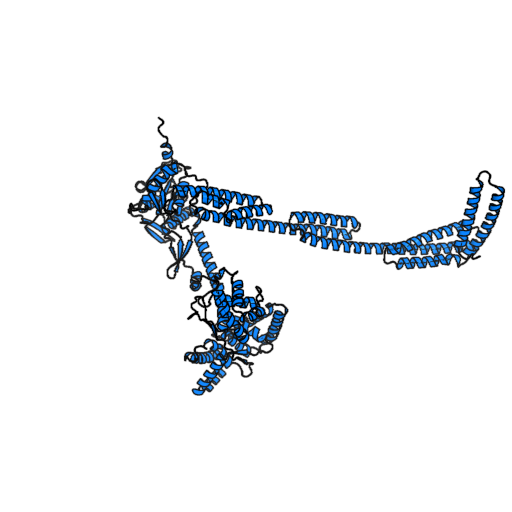 O O . LEU A 1 103 ? 41.529 66.643 61.591 1.00 78.50 103 LEU A O 1
ATOM 784 N N . ASP A 1 104 ? 41.369 66.088 59.416 1.00 75.75 104 ASP A N 1
ATOM 785 C CA . ASP A 1 104 ? 42.734 66.503 59.062 1.00 75.75 104 ASP A CA 1
ATOM 786 C C . ASP A 1 104 ? 42.939 68.008 59.259 1.00 75.75 104 ASP A C 1
ATOM 788 O O . ASP A 1 104 ? 43.943 68.433 59.842 1.00 75.75 104 ASP A O 1
ATOM 792 N N . MET A 1 105 ? 41.968 68.827 58.840 1.00 72.12 105 MET A N 1
ATOM 793 C CA . MET A 1 105 ? 42.024 70.274 59.055 1.00 72.12 105 MET A CA 1
ATOM 794 C C . MET A 1 105 ? 42.048 70.625 60.543 1.00 72.12 105 MET A C 1
ATOM 796 O O . MET A 1 105 ? 42.886 71.431 60.955 1.00 72.12 105 MET A O 1
ATOM 800 N N . LEU A 1 106 ? 41.215 69.986 61.370 1.00 71.94 106 LEU A N 1
ATOM 801 C CA . LEU A 1 106 ? 41.238 70.186 62.824 1.00 71.94 106 LEU A CA 1
ATOM 802 C C . LEU A 1 106 ? 42.576 69.788 63.450 1.00 71.94 106 LEU A C 1
ATOM 804 O O . LEU A 1 106 ? 43.110 70.521 64.286 1.00 71.94 106 LEU A O 1
ATOM 808 N N . SER A 1 107 ? 43.154 68.671 63.007 1.00 71.69 107 SER A N 1
ATOM 809 C CA . SER A 1 107 ? 44.489 68.252 63.435 1.00 71.69 107 SER A CA 1
ATOM 810 C C . SER A 1 107 ? 45.566 69.272 63.037 1.00 71.69 107 SER A C 1
ATOM 812 O O . SER A 1 107 ? 46.483 69.535 63.817 1.00 71.69 107 SER A O 1
ATOM 814 N N . SER A 1 108 ? 45.458 69.889 61.855 1.00 70.56 108 SER A N 1
ATOM 815 C CA . SER A 1 108 ? 46.401 70.918 61.393 1.00 70.56 108 SER A CA 1
ATOM 816 C C . SER A 1 108 ? 46.274 72.235 62.171 1.00 70.56 108 SER A C 1
ATOM 818 O O . SER A 1 108 ? 47.281 72.822 62.572 1.00 70.56 108 SER A O 1
ATOM 820 N N . LEU A 1 109 ? 45.044 72.667 62.474 1.00 68.62 109 LEU A N 1
ATOM 821 C CA . LEU A 1 109 ? 44.773 73.877 63.252 1.00 68.62 109 LEU A CA 1
ATOM 822 C C . LEU A 1 109 ? 45.332 73.758 64.672 1.00 68.62 109 LEU A C 1
ATOM 824 O O . LEU A 1 109 ? 45.943 74.706 65.171 1.00 68.62 109 LEU A O 1
ATOM 828 N N . MET A 1 110 ? 45.229 72.573 65.281 1.00 68.38 110 MET A N 1
ATOM 829 C CA . MET A 1 110 ? 45.832 72.271 66.583 1.00 68.38 110 MET A CA 1
ATOM 830 C C . MET A 1 110 ? 47.354 72.446 66.609 1.00 68.38 110 MET A C 1
ATOM 832 O O . MET A 1 110 ? 47.902 72.830 67.643 1.00 68.38 110 MET A O 1
ATOM 836 N N . ALA A 1 111 ? 48.042 72.207 65.490 1.00 65.75 111 ALA A N 1
ATOM 837 C CA . ALA A 1 111 ? 49.483 72.429 65.400 1.00 65.75 111 ALA A CA 1
ATOM 838 C C . ALA A 1 111 ? 49.851 73.927 65.400 1.00 65.75 111 ALA A C 1
ATOM 840 O O . ALA A 1 111 ? 50.944 74.287 65.834 1.00 65.75 111 ALA A O 1
ATOM 841 N N . SER A 1 112 ? 48.940 74.796 64.943 1.00 65.38 112 SER A N 1
ATOM 842 C CA . SER A 1 112 ? 49.150 76.249 64.824 1.00 65.38 112 SER A CA 1
ATOM 843 C C . SER A 1 112 ? 48.691 77.070 66.040 1.00 65.38 112 SER A C 1
ATOM 845 O O . SER A 1 112 ? 49.165 78.187 66.241 1.00 65.38 112 SER A O 1
ATOM 847 N N . LEU A 1 113 ? 47.800 76.523 66.875 1.00 67.31 113 LEU A N 1
ATOM 848 C CA . LEU A 1 113 ? 47.295 77.168 68.091 1.00 67.31 113 LEU A CA 1
ATOM 849 C C . LEU A 1 113 ? 48.325 77.081 69.235 1.00 67.31 113 LEU A C 1
ATOM 851 O O . LEU A 1 113 ? 48.715 75.990 69.670 1.00 67.31 113 LEU A O 1
ATOM 855 N N . GLN A 1 114 ? 48.743 78.235 69.768 1.00 61.47 114 GLN A N 1
ATOM 856 C CA . GLN A 1 114 ? 49.483 78.295 71.032 1.00 61.47 114 GLN A CA 1
ATOM 857 C C . GLN A 1 114 ? 48.498 78.084 72.189 1.00 61.47 114 GLN A C 1
ATOM 859 O O . GLN A 1 114 ? 47.667 78.940 72.472 1.00 61.47 114 GLN A O 1
ATOM 864 N N . ILE A 1 115 ? 48.561 76.903 72.804 1.00 64.88 115 ILE A N 1
ATOM 865 C CA . ILE A 1 115 ? 47.777 76.529 73.984 1.00 64.88 115 ILE A CA 1
ATOM 866 C C . ILE A 1 115 ? 48.778 76.370 75.124 1.00 64.88 115 ILE A C 1
ATOM 868 O O . ILE A 1 115 ? 49.653 75.506 75.040 1.00 64.88 115 ILE A O 1
ATOM 872 N N . ASP A 1 116 ? 48.658 77.200 76.157 1.00 59.75 116 ASP A N 1
ATOM 873 C CA . ASP A 1 116 ? 49.621 77.233 77.265 1.00 59.75 116 ASP A CA 1
ATOM 874 C C . ASP A 1 116 ? 49.534 75.985 78.171 1.00 59.75 116 ASP A C 1
ATOM 876 O O . ASP A 1 116 ? 50.514 75.619 78.819 1.00 59.75 116 ASP A O 1
ATOM 880 N N . ASP A 1 117 ? 48.389 75.284 78.188 1.00 69.75 117 ASP A N 1
ATOM 881 C CA . ASP A 1 117 ? 48.175 74.053 78.963 1.00 69.75 117 ASP A CA 1
ATOM 882 C C . ASP A 1 117 ? 48.441 72.781 78.129 1.00 69.75 117 ASP A C 1
ATOM 884 O O . ASP A 1 117 ? 47.648 72.368 77.272 1.00 69.75 117 ASP A O 1
ATOM 888 N N . ALA A 1 118 ? 49.557 72.107 78.424 1.00 69.88 118 ALA A N 1
ATOM 889 C CA . ALA A 1 118 ? 49.956 70.853 77.780 1.00 69.88 118 ALA A CA 1
ATOM 890 C C . ALA A 1 118 ? 48.957 69.693 78.004 1.00 69.88 118 ALA A C 1
ATOM 892 O O . ALA A 1 118 ? 48.849 68.788 77.168 1.00 69.88 118 ALA A O 1
ATOM 893 N N . THR A 1 119 ? 48.196 69.722 79.101 1.00 71.06 119 THR A N 1
ATOM 894 C CA . THR A 1 119 ? 47.209 68.690 79.456 1.00 71.06 119 THR A CA 1
ATOM 895 C C . THR A 1 119 ? 45.979 68.785 78.557 1.00 71.06 119 THR A C 1
ATOM 897 O O . THR A 1 119 ? 45.511 67.774 78.029 1.00 71.06 119 THR A O 1
ATOM 900 N N . GLN A 1 120 ? 45.496 70.008 78.311 1.00 70.19 120 GLN A N 1
ATOM 901 C CA . GLN A 1 120 ? 44.383 70.258 77.389 1.00 70.19 120 GLN A CA 1
ATOM 902 C C . GLN A 1 120 ? 44.745 69.869 75.954 1.00 70.19 120 GLN A C 1
ATOM 904 O O . GLN A 1 120 ? 43.966 69.188 75.287 1.00 70.19 120 GLN A O 1
ATOM 909 N N . ARG A 1 121 ? 45.959 70.209 75.499 1.00 71.81 121 ARG A N 1
ATOM 910 C CA . ARG A 1 121 ? 46.441 69.827 74.162 1.00 71.81 121 ARG A CA 1
ATOM 911 C C . ARG A 1 121 ? 46.428 68.307 73.952 1.00 71.81 121 ARG A C 1
ATOM 913 O O . ARG A 1 121 ? 45.990 67.846 72.901 1.00 71.81 121 ARG A O 1
ATOM 920 N N . THR A 1 122 ? 46.864 67.532 74.946 1.00 72.44 122 THR A N 1
ATOM 921 C CA . THR A 1 122 ? 46.918 66.060 74.850 1.00 72.44 122 THR A CA 1
ATOM 922 C C . THR A 1 122 ? 45.518 65.442 74.756 1.00 72.44 122 THR A C 1
ATOM 924 O O . THR A 1 122 ? 45.275 64.600 73.892 1.00 72.44 122 THR A O 1
ATOM 927 N N . ARG A 1 123 ? 44.564 65.917 75.569 1.00 73.25 123 ARG A N 1
ATOM 928 C CA . ARG A 1 123 ? 43.177 65.413 75.578 1.00 73.25 123 ARG A CA 1
ATOM 929 C C . ARG A 1 123 ? 42.447 65.644 74.249 1.00 73.25 123 ARG A C 1
ATOM 931 O O . ARG A 1 123 ? 41.688 64.781 73.804 1.00 73.25 123 ARG A O 1
ATOM 938 N N . ILE A 1 124 ? 42.701 66.779 73.594 1.00 71.75 124 ILE A N 1
ATOM 939 C CA . ILE A 1 124 ? 42.126 67.088 72.276 1.00 71.75 124 ILE A CA 1
ATOM 940 C C . ILE A 1 124 ? 42.683 66.131 71.208 1.00 71.75 124 ILE A C 1
ATOM 942 O O . ILE A 1 124 ? 41.913 65.568 70.430 1.00 71.75 124 ILE A O 1
ATOM 946 N N . ILE A 1 125 ? 43.999 65.882 71.203 1.00 74.75 125 ILE A N 1
ATOM 947 C CA . ILE A 1 125 ? 44.648 64.977 70.236 1.00 74.75 125 ILE A CA 1
ATOM 948 C C . ILE A 1 125 ? 44.138 63.536 70.383 1.00 74.75 125 ILE A C 1
ATOM 950 O O . ILE A 1 125 ? 43.836 62.887 69.377 1.00 74.75 125 ILE A O 1
ATOM 954 N N . GLU A 1 126 ? 44.002 63.031 71.612 1.00 76.00 126 GLU A N 1
ATOM 955 C CA . GLU A 1 126 ? 43.461 61.685 71.850 1.00 76.00 126 GLU A CA 1
ATOM 956 C C . GLU A 1 126 ? 42.011 61.558 71.370 1.00 76.00 126 GLU A C 1
ATOM 958 O O . GLU A 1 126 ? 41.658 60.568 70.725 1.00 76.00 126 GLU A O 1
ATOM 963 N N . SER A 1 127 ? 41.188 62.582 71.614 1.00 75.12 127 SER A N 1
ATOM 964 C CA . SER A 1 127 ? 39.782 62.595 71.192 1.00 75.12 127 SER A CA 1
ATOM 965 C C . SER A 1 127 ? 39.646 62.585 69.664 1.00 75.12 127 SER A C 1
ATOM 967 O O . SER A 1 127 ? 38.881 61.789 69.120 1.00 75.12 127 SER A O 1
ATOM 969 N N . ILE A 1 128 ? 40.447 63.388 68.952 1.00 76.31 128 ILE A N 1
ATOM 970 C CA . ILE A 1 128 ? 40.495 63.379 67.478 1.00 76.31 128 ILE A CA 1
ATOM 971 C C . ILE A 1 128 ? 40.971 62.011 66.962 1.00 76.31 128 ILE A C 1
ATOM 973 O O . ILE A 1 128 ? 40.370 61.451 66.044 1.00 76.31 128 ILE A O 1
ATOM 977 N N . SER A 1 129 ? 41.996 61.426 67.590 1.00 77.81 129 SER A N 1
ATOM 978 C CA . SER A 1 129 ? 42.548 60.120 67.197 1.00 77.81 129 SER A CA 1
ATOM 979 C C . SER A 1 129 ? 41.527 58.982 67.334 1.00 77.81 129 SER A C 1
ATOM 981 O O . SER A 1 129 ? 41.452 58.103 66.472 1.00 77.81 129 SER A O 1
ATOM 983 N N . GLN A 1 130 ? 40.695 59.000 68.383 1.00 79.56 130 GLN A N 1
ATOM 984 C CA . GLN A 1 130 ? 39.625 58.012 68.566 1.00 79.56 130 GLN A CA 1
ATOM 985 C C . GLN A 1 130 ? 38.539 58.118 67.488 1.00 79.56 130 GLN A C 1
ATOM 987 O O . GLN A 1 130 ? 38.078 57.090 66.979 1.00 79.56 130 GLN A O 1
ATOM 992 N N . ILE A 1 131 ? 38.150 59.338 67.104 1.00 82.19 131 ILE A N 1
ATOM 993 C CA . ILE A 1 131 ? 37.188 59.557 66.012 1.00 82.19 131 ILE A CA 1
ATOM 994 C C . ILE A 1 131 ? 37.778 59.050 64.691 1.00 82.19 131 ILE A C 1
ATOM 996 O O . ILE A 1 131 ? 37.096 58.351 63.940 1.00 82.19 131 ILE A O 1
ATOM 1000 N N . TYR A 1 132 ? 39.069 59.291 64.462 1.00 79.88 132 TYR A N 1
ATOM 1001 C CA . TYR A 1 132 ? 39.800 58.792 63.299 1.00 79.88 132 TYR A CA 1
ATOM 1002 C C . TYR A 1 132 ? 39.766 57.263 63.172 1.00 79.88 132 TYR A C 1
ATOM 1004 O O . TYR A 1 132 ? 39.514 56.715 62.094 1.00 79.88 132 TYR A O 1
ATOM 1012 N N . ALA A 1 133 ? 39.982 56.552 64.281 1.00 80.06 133 ALA A N 1
ATOM 1013 C CA . ALA A 1 133 ? 39.932 55.094 64.300 1.00 80.06 133 ALA A CA 1
ATOM 1014 C C . ALA A 1 133 ? 38.533 54.565 63.936 1.00 80.06 133 ALA A C 1
ATOM 1016 O O . ALA A 1 133 ? 38.410 53.644 63.122 1.00 80.06 133 ALA A O 1
ATOM 1017 N N . ARG A 1 134 ? 37.474 55.173 64.487 1.00 82.50 134 ARG A N 1
ATOM 1018 C CA . ARG A 1 134 ? 36.086 54.795 64.175 1.00 82.50 134 ARG A CA 1
ATOM 1019 C C . ARG A 1 134 ? 35.723 55.098 62.718 1.00 82.50 134 ARG A C 1
ATOM 1021 O O . ARG A 1 134 ? 35.070 54.275 62.078 1.00 82.50 134 ARG A O 1
ATOM 1028 N N . LEU A 1 135 ? 36.189 56.225 62.175 1.00 84.62 135 LEU A N 1
ATOM 1029 C CA . LEU A 1 135 ? 35.960 56.608 60.781 1.00 84.62 135 LEU A CA 1
ATOM 1030 C C . LEU A 1 135 ? 36.552 55.584 59.808 1.00 84.62 135 LEU A C 1
ATOM 1032 O O . LEU A 1 135 ? 35.873 55.120 58.890 1.00 84.62 135 LEU A O 1
ATOM 1036 N N . ASN A 1 136 ? 37.790 55.155 60.057 1.00 81.31 136 ASN A N 1
ATOM 1037 C CA . ASN A 1 136 ? 38.446 54.129 59.249 1.00 81.31 136 ASN A CA 1
ATOM 1038 C C . ASN A 1 136 ? 37.712 52.780 59.309 1.00 81.31 136 ASN A C 1
ATOM 1040 O O . ASN A 1 136 ? 37.576 52.105 58.286 1.00 81.31 136 ASN A O 1
ATOM 1044 N N . GLN A 1 137 ? 37.186 52.401 60.478 1.00 82.94 137 GLN A N 1
ATOM 1045 C CA . GLN A 1 137 ? 36.384 51.182 60.625 1.00 82.94 137 GLN A CA 1
ATOM 1046 C C . GLN A 1 137 ? 35.055 51.249 59.861 1.00 82.94 137 GLN A C 1
ATOM 1048 O O . GLN A 1 137 ? 34.666 50.257 59.243 1.00 82.94 137 GLN A O 1
ATOM 1053 N N . ALA A 1 138 ? 34.351 52.385 59.897 1.00 84.56 138 ALA A N 1
ATOM 1054 C CA . ALA A 1 138 ? 33.116 52.584 59.134 1.00 84.56 138 ALA A CA 1
ATOM 1055 C C . ALA A 1 138 ? 33.384 52.521 57.621 1.00 84.56 138 ALA A C 1
ATOM 1057 O O . ALA A 1 138 ? 32.715 51.787 56.893 1.00 84.56 138 ALA A O 1
ATOM 1058 N N . LYS A 1 139 ? 34.448 53.192 57.157 1.00 82.88 139 LYS A N 1
ATOM 1059 C CA . LYS A 1 139 ? 34.870 53.169 55.750 1.00 82.88 139 LYS A CA 1
ATOM 1060 C C . LYS A 1 139 ? 35.195 51.753 55.267 1.00 82.88 139 LYS A C 1
ATOM 1062 O O . LYS A 1 139 ? 34.711 51.346 54.217 1.00 82.88 139 LYS A O 1
ATOM 1067 N N . ALA A 1 140 ? 35.952 50.973 56.043 1.00 80.00 140 ALA A N 1
ATOM 1068 C CA . ALA A 1 140 ? 36.286 49.593 55.686 1.00 80.00 140 ALA A CA 1
ATOM 1069 C C . ALA A 1 140 ? 35.039 48.695 55.568 1.00 80.00 140 ALA A C 1
ATOM 1071 O O . ALA A 1 140 ? 34.925 47.916 54.619 1.00 80.00 140 ALA A O 1
ATOM 1072 N N . ARG A 1 141 ? 34.080 48.830 56.496 1.00 79.88 141 ARG A N 1
ATOM 1073 C CA . ARG A 1 141 ? 32.820 48.070 56.463 1.00 79.88 141 ARG A CA 1
ATOM 1074 C C . ARG A 1 141 ? 31.939 48.464 55.271 1.00 79.88 141 ARG A C 1
ATOM 1076 O O . ARG A 1 141 ? 31.397 47.579 54.609 1.00 79.88 141 ARG A O 1
ATOM 1083 N N . ALA A 1 142 ? 31.837 49.756 54.957 1.00 79.50 142 ALA A N 1
ATOM 1084 C CA . ALA A 1 142 ? 31.125 50.245 53.773 1.00 79.50 142 ALA A CA 1
ATOM 1085 C C . ALA A 1 142 ? 31.756 49.725 52.465 1.00 79.50 142 ALA A C 1
ATOM 1087 O O . ALA A 1 142 ? 31.054 49.251 51.571 1.00 79.50 142 ALA A O 1
ATOM 1088 N N . GLU A 1 143 ? 33.088 49.717 52.380 1.00 80.06 143 GLU A N 1
ATOM 1089 C CA . GLU A 1 143 ? 33.830 49.229 51.213 1.00 80.06 143 GLU A CA 1
ATOM 1090 C C . GLU A 1 143 ? 33.639 47.717 50.984 1.00 80.06 143 GLU A C 1
ATOM 1092 O O . GLU A 1 143 ? 33.512 47.250 49.848 1.00 80.06 143 GLU A O 1
ATOM 1097 N N . GLN A 1 144 ? 33.568 46.939 52.068 1.00 79.06 144 GLN A N 1
ATOM 1098 C CA . GLN A 1 144 ? 33.284 45.505 52.012 1.00 79.06 144 GLN A CA 1
ATOM 1099 C C . GLN A 1 144 ? 31.842 45.228 51.555 1.00 79.06 144 GLN A C 1
ATOM 1101 O O . GLN A 1 144 ? 31.622 44.343 50.725 1.00 79.06 144 GLN A O 1
ATOM 1106 N N . ARG A 1 145 ? 30.866 46.017 52.028 1.00 76.88 145 ARG A N 1
ATOM 1107 C CA . ARG A 1 145 ? 29.464 45.943 51.582 1.00 76.88 145 ARG A CA 1
ATOM 1108 C C . ARG A 1 145 ? 29.327 46.275 50.093 1.00 76.88 145 ARG A C 1
ATOM 1110 O O . ARG A 1 145 ? 28.625 45.559 49.383 1.00 76.88 145 ARG A O 1
ATOM 1117 N N . ARG A 1 146 ? 30.066 47.278 49.601 1.00 78.50 146 ARG A N 1
ATOM 1118 C CA . ARG A 1 146 ? 30.127 47.641 48.173 1.00 78.50 146 ARG A CA 1
ATOM 1119 C C . ARG A 1 146 ? 30.584 46.472 47.296 1.00 78.50 146 ARG A C 1
ATOM 1121 O O . ARG A 1 146 ? 29.964 46.201 46.272 1.00 78.50 146 ARG A O 1
ATOM 1128 N N . LYS A 1 147 ? 31.631 45.748 47.713 1.00 73.06 147 LYS A N 1
ATOM 1129 C CA . LYS A 1 147 ? 32.119 44.556 46.993 1.00 73.06 147 LYS A CA 1
ATOM 1130 C C . LYS A 1 147 ? 31.100 43.413 46.983 1.00 73.06 147 LYS A C 1
ATOM 1132 O O . LYS A 1 147 ? 30.941 42.760 45.957 1.00 73.06 147 LYS A O 1
ATOM 1137 N N . ALA A 1 148 ? 30.409 43.182 48.100 1.00 70.38 148 ALA A N 1
ATOM 1138 C CA . ALA A 1 148 ? 29.397 42.131 48.194 1.00 70.38 148 ALA A CA 1
ATOM 1139 C C . ALA A 1 148 ? 28.188 42.401 47.277 1.00 70.38 148 ALA A C 1
ATOM 1141 O O . ALA A 1 148 ? 27.778 41.507 46.542 1.00 70.38 148 ALA A O 1
ATOM 1142 N N . LEU A 1 149 ? 27.669 43.636 47.271 1.00 71.88 149 LEU A N 1
ATOM 1143 C CA . LEU A 1 149 ? 26.511 44.024 46.454 1.00 71.88 149 LEU A CA 1
ATOM 1144 C C . LEU A 1 149 ? 26.813 44.026 44.944 1.00 71.88 149 LEU A C 1
ATOM 1146 O O . LEU A 1 149 ? 25.992 43.550 44.160 1.00 71.88 149 LEU A O 1
ATOM 1150 N N . GLY A 1 150 ? 28.009 44.470 44.534 1.00 67.38 150 GLY A N 1
ATOM 1151 C CA . GLY A 1 150 ? 28.413 44.475 43.120 1.00 67.38 150 GLY A CA 1
ATOM 1152 C C . GLY A 1 150 ? 28.516 43.076 42.493 1.00 67.38 150 GLY A C 1
ATOM 1153 O O . GLY A 1 150 ? 28.197 42.899 41.318 1.00 67.38 150 GLY A O 1
ATOM 1154 N N . SER A 1 151 ? 28.891 42.060 43.279 1.00 66.50 151 SER A N 1
ATOM 1155 C CA . SER A 1 151 ? 28.916 40.662 42.818 1.00 66.50 151 SER A CA 1
ATOM 1156 C C . SER A 1 151 ? 27.503 40.129 42.543 1.00 66.50 151 SER A C 1
ATOM 1158 O O . SER A 1 151 ? 27.240 39.558 41.484 1.00 66.50 151 SER A O 1
ATOM 1160 N N . THR A 1 152 ? 26.552 40.388 43.447 1.00 66.25 152 THR A N 1
ATOM 1161 C CA . THR A 1 152 ? 25.153 39.952 43.292 1.00 66.25 152 THR A CA 1
ATOM 1162 C C . THR A 1 152 ? 24.419 40.646 42.144 1.00 66.25 152 THR A C 1
ATOM 1164 O O . THR A 1 152 ? 23.662 39.991 41.429 1.00 66.25 152 THR A O 1
ATOM 1167 N N . GLU A 1 153 ? 24.657 41.942 41.921 1.00 70.31 153 GLU A N 1
ATOM 1168 C CA . GLU A 1 153 ? 24.045 42.683 40.807 1.00 70.31 153 GLU A CA 1
ATOM 1169 C C . GLU A 1 153 ? 24.548 42.173 39.443 1.00 70.31 153 GLU A C 1
ATOM 1171 O O . GLU A 1 153 ? 23.751 41.985 38.522 1.00 70.31 153 GLU A O 1
ATOM 1176 N N . THR A 1 154 ? 25.844 41.858 39.331 1.00 70.88 154 THR A N 1
ATOM 1177 C CA . THR A 1 154 ? 26.448 41.352 38.085 1.00 70.88 154 THR A CA 1
ATOM 1178 C C . THR A 1 154 ? 25.927 39.957 37.720 1.00 70.88 154 THR A C 1
ATOM 1180 O O . THR A 1 154 ? 25.589 39.708 36.562 1.00 70.88 154 THR A O 1
ATOM 1183 N N . VAL A 1 155 ? 25.765 39.063 38.707 1.00 72.25 155 VAL A N 1
ATOM 1184 C CA . VAL A 1 155 ? 25.146 37.734 38.511 1.00 72.25 155 VAL A CA 1
ATOM 1185 C C . VAL A 1 155 ? 23.695 37.857 38.037 1.00 72.25 155 VAL A C 1
ATOM 1187 O O . VAL A 1 155 ? 23.289 37.169 37.099 1.00 72.25 155 VAL A O 1
ATOM 1190 N N . ALA A 1 156 ? 22.910 38.754 38.640 1.00 71.25 156 ALA A N 1
ATOM 1191 C CA . ALA A 1 156 ? 21.521 38.975 38.239 1.00 71.25 156 ALA A CA 1
ATOM 1192 C C . ALA A 1 156 ? 21.410 39.551 36.813 1.00 71.25 156 ALA A C 1
ATOM 1194 O O . ALA A 1 156 ? 20.546 39.130 36.037 1.00 71.25 156 ALA A O 1
ATOM 1195 N N . GLN A 1 157 ? 22.301 40.478 36.443 1.00 76.69 157 GLN A N 1
ATOM 1196 C CA . GLN A 1 157 ? 22.346 41.070 35.106 1.00 76.69 157 GLN A CA 1
ATOM 1197 C C . GLN A 1 157 ? 22.732 40.044 34.029 1.00 76.69 157 GLN A C 1
ATOM 1199 O O . GLN A 1 157 ? 22.077 39.998 32.982 1.00 76.69 157 GLN A O 1
ATOM 1204 N N . PHE A 1 158 ? 23.739 39.203 34.292 1.00 80.88 158 PHE A N 1
ATOM 1205 C CA . PHE A 1 158 ? 24.126 38.103 33.404 1.00 80.88 158 PHE A CA 1
ATOM 1206 C C . PHE A 1 158 ? 22.966 37.118 33.214 1.00 80.88 158 PHE A C 1
ATOM 1208 O O . PHE A 1 158 ? 22.567 36.852 32.082 1.00 80.88 158 PHE A O 1
ATOM 1215 N N . GLY A 1 159 ? 22.336 36.666 34.306 1.00 75.44 159 GLY A N 1
ATOM 1216 C CA . GLY A 1 159 ? 21.206 35.735 34.246 1.00 75.44 159 GLY A CA 1
ATOM 1217 C C . GLY A 1 159 ? 20.024 36.250 33.411 1.00 75.44 159 GLY A C 1
ATOM 1218 O O . GLY A 1 159 ? 19.419 35.488 32.655 1.00 75.44 159 GLY A O 1
ATOM 1219 N N . ALA A 1 160 ? 19.711 37.549 33.482 1.00 75.62 160 ALA A N 1
ATOM 1220 C CA . ALA A 1 160 ? 18.655 38.156 32.669 1.00 75.62 160 ALA A CA 1
ATOM 1221 C C . ALA A 1 160 ? 19.018 38.234 31.171 1.00 75.62 160 ALA A C 1
ATOM 1223 O O . ALA A 1 160 ? 18.191 37.886 30.324 1.00 75.62 160 ALA A O 1
ATOM 1224 N N . GLN A 1 161 ? 20.243 38.658 30.833 1.00 79.56 161 GLN A N 1
ATOM 1225 C CA . GLN A 1 161 ? 20.696 38.768 29.437 1.00 79.56 161 GLN A CA 1
ATOM 1226 C C . GLN A 1 161 ? 20.888 37.395 28.780 1.00 79.56 161 GLN A C 1
ATOM 1228 O O . GLN A 1 161 ? 20.439 37.188 27.653 1.00 79.56 161 GLN A O 1
ATOM 1233 N N . PHE A 1 162 ? 21.454 36.429 29.504 1.00 82.50 162 PHE A N 1
ATOM 1234 C CA . PHE A 1 162 ? 21.653 35.057 29.031 1.00 82.50 162 PHE A CA 1
ATOM 1235 C C . PHE A 1 162 ? 20.319 34.327 28.783 1.00 82.50 162 PHE A C 1
ATOM 1237 O O . PHE A 1 162 ? 20.164 33.585 27.806 1.00 82.50 162 PHE A O 1
ATOM 1244 N N . LYS A 1 163 ? 19.299 34.601 29.612 1.00 78.38 163 LYS A N 1
ATOM 1245 C CA . LYS A 1 163 ? 17.932 34.097 29.406 1.00 78.38 163 LYS A CA 1
ATOM 1246 C C . LYS A 1 163 ? 17.274 34.685 28.153 1.00 78.38 163 LYS A C 1
ATOM 1248 O O . LYS A 1 163 ? 16.646 33.940 27.402 1.00 78.38 163 LYS A O 1
ATOM 1253 N N . LEU A 1 164 ? 17.430 35.988 27.903 1.00 81.44 164 LEU A N 1
ATOM 1254 C CA . LEU A 1 164 ? 16.935 36.633 26.678 1.00 81.44 164 LEU A CA 1
ATOM 1255 C C . LEU A 1 164 ? 17.640 36.095 25.425 1.00 81.44 164 LEU A C 1
ATOM 1257 O O . LEU A 1 164 ? 16.973 35.805 24.433 1.00 81.44 164 LEU A O 1
ATOM 1261 N N . PHE A 1 165 ? 18.959 35.892 25.485 1.00 87.94 165 PHE A N 1
ATOM 1262 C CA . PHE A 1 165 ? 19.726 35.270 24.403 1.00 87.94 165 PHE A CA 1
ATOM 1263 C C . PHE A 1 165 ? 19.205 33.862 24.079 1.00 87.94 165 PHE A C 1
ATOM 1265 O O . PHE A 1 165 ? 18.902 33.561 22.926 1.00 87.94 165 PHE A O 1
ATOM 1272 N N . SER A 1 166 ? 18.982 33.035 25.107 1.00 80.25 166 SER A N 1
ATOM 1273 C CA . SER A 1 166 ? 18.434 31.680 24.943 1.00 80.25 166 SER A CA 1
ATOM 1274 C C . SER A 1 166 ? 17.046 31.669 24.284 1.00 80.25 166 SER A C 1
ATOM 1276 O O . SER A 1 166 ? 16.762 30.815 23.445 1.00 80.25 166 SER A O 1
ATOM 1278 N N . GLN A 1 167 ? 16.182 32.641 24.597 1.00 80.88 167 GLN A N 1
ATOM 1279 C CA . GLN A 1 167 ? 14.895 32.807 23.906 1.00 80.88 167 GLN A CA 1
ATOM 1280 C C . GLN A 1 167 ? 15.072 33.254 22.443 1.00 80.88 167 GLN A C 1
ATOM 1282 O O . GLN A 1 167 ? 14.328 32.812 21.565 1.00 80.88 167 GLN A O 1
ATOM 1287 N N . GLY A 1 168 ? 16.079 34.087 22.168 1.00 83.81 168 GLY A N 1
ATOM 1288 C CA . GLY A 1 168 ? 16.450 34.525 20.821 1.00 83.81 168 GLY A CA 1
ATOM 1289 C C . GLY A 1 168 ? 16.828 33.372 19.888 1.00 83.81 168 GLY A C 1
ATOM 1290 O O . GLY A 1 168 ? 16.392 33.372 18.736 1.00 83.81 168 GLY A O 1
ATOM 1291 N N . ILE A 1 169 ? 17.538 32.355 20.394 1.00 85.44 169 ILE A N 1
ATOM 1292 C CA . ILE A 1 169 ? 17.911 31.145 19.633 1.00 85.44 169 ILE A CA 1
ATOM 1293 C C . ILE A 1 169 ? 16.671 30.445 19.068 1.00 85.44 169 ILE A C 1
ATOM 1295 O O . ILE A 1 169 ? 16.620 30.124 17.883 1.00 85.44 169 ILE A O 1
ATOM 1299 N N . THR A 1 170 ? 15.639 30.256 19.896 1.00 80.00 170 THR A N 1
ATOM 1300 C CA . THR A 1 170 ? 14.410 29.556 19.483 1.00 80.00 170 THR A CA 1
ATOM 1301 C C . THR A 1 170 ? 13.693 30.304 18.355 1.00 80.00 170 THR A C 1
ATOM 1303 O O . THR A 1 170 ? 13.241 29.699 17.385 1.00 80.00 170 THR A O 1
ATOM 1306 N N . ASN A 1 171 ? 13.622 31.636 18.444 1.00 86.25 171 ASN A N 1
ATOM 1307 C CA . ASN A 1 171 ? 13.023 32.466 17.398 1.00 86.25 171 ASN A CA 1
ATOM 1308 C C . ASN A 1 171 ? 13.853 32.446 16.102 1.00 86.25 171 ASN A C 1
ATOM 1310 O O . ASN A 1 171 ? 13.301 32.361 15.008 1.00 86.25 171 ASN A O 1
ATOM 1314 N N . ALA A 1 172 ? 15.180 32.487 16.216 1.00 86.25 172 ALA A N 1
ATOM 1315 C CA . ALA A 1 172 ? 16.078 32.428 15.068 1.00 86.25 172 ALA A CA 1
ATOM 1316 C C . ALA A 1 172 ? 15.977 31.086 14.321 1.00 86.25 172 ALA A C 1
ATOM 1318 O O . ALA A 1 172 ? 15.899 31.083 13.092 1.00 86.25 172 ALA A O 1
ATOM 1319 N N . LEU A 1 173 ? 15.877 29.964 15.045 1.00 82.38 173 LEU A N 1
ATOM 1320 C CA . LEU A 1 173 ? 15.613 28.644 14.457 1.00 82.38 173 LEU A CA 1
ATOM 1321 C C . LEU A 1 173 ? 14.264 28.604 13.725 1.00 82.38 173 LEU A C 1
ATOM 1323 O O . LEU A 1 173 ? 14.189 28.098 12.609 1.00 82.38 173 LEU A O 1
ATOM 1327 N N . ALA A 1 174 ? 13.214 29.204 14.297 1.00 81.31 174 ALA A N 1
ATOM 1328 C CA . ALA A 1 174 ? 11.901 29.284 13.650 1.00 81.31 174 ALA A CA 1
ATOM 1329 C C . ALA A 1 174 ? 11.900 30.139 12.362 1.00 81.31 174 ALA A C 1
ATOM 1331 O O . ALA A 1 174 ? 11.092 29.908 11.460 1.00 81.31 174 ALA A O 1
ATOM 1332 N N . GLN A 1 175 ? 12.796 31.126 12.257 1.00 86.06 175 GLN A N 1
ATOM 1333 C CA . GLN A 1 175 ? 12.938 31.989 11.075 1.00 86.06 175 GLN A CA 1
ATOM 1334 C C . GLN A 1 175 ? 13.871 31.409 10.000 1.00 86.06 175 GLN A C 1
ATOM 1336 O O . GLN A 1 175 ? 13.775 31.789 8.828 1.00 86.06 175 GLN A O 1
ATOM 1341 N N . ALA A 1 176 ? 14.755 30.483 10.373 1.00 89.38 176 ALA A N 1
ATOM 1342 C CA . ALA A 1 176 ? 15.658 29.796 9.462 1.00 89.38 176 ALA A CA 1
ATOM 1343 C C . ALA A 1 176 ? 14.916 28.681 8.701 1.00 89.38 176 ALA A C 1
ATOM 1345 O O . ALA A 1 176 ? 14.896 27.522 9.108 1.00 89.38 176 ALA A O 1
ATOM 1346 N N . GLN A 1 177 ? 14.259 29.061 7.602 1.00 86.88 177 GLN A N 1
ATOM 1347 C CA . GLN A 1 177 ? 13.453 28.165 6.753 1.00 86.88 177 GLN A CA 1
ATOM 1348 C C . GLN A 1 177 ? 14.249 27.517 5.608 1.00 86.88 177 GLN A C 1
ATOM 1350 O O . GLN A 1 177 ? 13.719 26.679 4.879 1.00 86.88 177 GLN A O 1
ATOM 1355 N N . ASP A 1 178 ? 15.510 27.907 5.432 1.00 89.06 178 ASP A N 1
ATOM 1356 C CA . ASP A 1 178 ? 16.421 27.336 4.449 1.00 89.06 178 ASP A CA 1
ATOM 1357 C C . ASP A 1 178 ? 17.861 27.281 5.007 1.00 89.06 178 ASP A C 1
ATOM 1359 O O . ASP A 1 178 ? 18.186 28.030 5.935 1.00 89.06 178 ASP A O 1
ATOM 1363 N N . PRO A 1 179 ? 18.723 26.384 4.484 1.00 88.69 179 PRO A N 1
ATOM 1364 C CA . PRO A 1 179 ? 20.105 26.219 4.933 1.00 88.69 179 PRO A CA 1
ATOM 1365 C C . PRO A 1 179 ? 20.938 27.499 4.884 1.00 88.69 179 PRO A C 1
ATOM 1367 O O . PRO A 1 179 ? 21.834 27.670 5.704 1.00 88.69 179 PRO A O 1
ATOM 1370 N N . GLU A 1 180 ? 20.663 28.388 3.930 1.00 90.38 180 GLU A N 1
ATOM 1371 C CA . GLU A 1 180 ? 21.380 29.651 3.792 1.00 90.38 180 GLU A CA 1
ATOM 1372 C C . GLU A 1 180 ? 21.017 30.617 4.936 1.00 90.38 180 GLU A C 1
ATOM 1374 O O . GLU A 1 180 ? 21.898 31.190 5.575 1.00 90.38 180 GLU A O 1
ATOM 1379 N N . ARG A 1 181 ? 19.731 30.711 5.290 1.00 89.75 181 ARG A N 1
ATOM 1380 C CA . ARG A 1 181 ? 19.254 31.471 6.454 1.00 89.75 181 ARG A CA 1
ATOM 1381 C C . ARG A 1 181 ? 19.708 30.880 7.784 1.00 89.75 181 ARG A C 1
ATOM 1383 O O . ARG A 1 181 ? 19.863 31.639 8.739 1.00 89.75 181 ARG A O 1
ATOM 1390 N N . CYS A 1 182 ? 19.935 29.567 7.877 1.00 88.81 182 CYS A N 1
ATOM 1391 C CA . CYS A 1 182 ? 20.566 28.970 9.059 1.00 88.81 182 CYS A CA 1
ATOM 1392 C C . CYS A 1 182 ? 21.949 29.576 9.306 1.00 88.81 182 CYS A C 1
ATOM 1394 O O . CYS A 1 182 ? 22.224 29.992 10.428 1.00 88.81 182 CYS A O 1
ATOM 1396 N N . ASP A 1 183 ? 22.778 29.678 8.265 1.00 90.38 183 ASP A N 1
ATOM 1397 C CA . ASP A 1 183 ? 24.133 30.231 8.375 1.00 90.38 183 ASP A CA 1
ATOM 1398 C C . ASP A 1 183 ? 24.110 31.727 8.740 1.00 90.38 183 ASP A C 1
ATOM 1400 O O . ASP A 1 183 ? 24.906 32.188 9.564 1.00 90.38 183 ASP A O 1
ATOM 1404 N N . GLU A 1 184 ? 23.165 32.486 8.174 1.00 91.56 184 GLU A N 1
ATOM 1405 C CA . GLU A 1 184 ? 22.969 33.909 8.486 1.00 91.56 184 GLU A CA 1
ATOM 1406 C C . GLU A 1 184 ? 22.563 34.134 9.952 1.00 91.56 184 GLU A C 1
ATOM 1408 O O . GLU A 1 184 ? 23.149 34.971 10.646 1.00 91.56 184 GLU A O 1
ATOM 1413 N N . GLN A 1 185 ? 21.569 33.386 10.444 1.00 91.44 185 GLN A N 1
ATOM 1414 C CA . GLN A 1 185 ? 21.097 33.497 11.828 1.00 91.44 185 GLN A CA 1
ATOM 1415 C C . GLN A 1 185 ? 22.142 33.001 12.831 1.00 91.44 185 GLN A C 1
ATOM 1417 O O . GLN A 1 185 ? 22.350 33.648 13.859 1.00 91.44 185 GLN A O 1
ATOM 1422 N N . LEU A 1 186 ? 22.836 31.905 12.512 1.00 92.81 186 LEU A N 1
ATOM 1423 C CA . LEU A 1 186 ? 23.951 31.379 13.296 1.00 92.81 186 LEU A CA 1
ATOM 1424 C C . LEU A 1 186 ? 25.036 32.448 13.471 1.00 92.81 186 LEU A C 1
ATOM 1426 O O . LEU A 1 186 ? 25.412 32.770 14.596 1.00 92.81 186 LEU A O 1
ATOM 1430 N N . SER A 1 187 ? 25.479 33.054 12.365 1.00 92.25 187 SER A N 1
ATOM 1431 C CA . SER A 1 187 ? 26.502 34.107 12.376 1.00 92.25 187 SER A CA 1
ATOM 1432 C C . SER A 1 187 ? 26.084 35.295 13.243 1.00 92.25 187 SER A C 1
ATOM 1434 O O . SER A 1 187 ? 26.874 35.801 14.036 1.00 92.25 187 SER A O 1
ATOM 1436 N N . ARG A 1 188 ? 24.818 35.716 13.146 1.00 92.44 188 ARG A N 1
ATOM 1437 C CA . ARG A 1 188 ? 24.274 36.814 13.955 1.00 92.44 188 ARG A CA 1
ATOM 1438 C C . ARG A 1 188 ? 24.273 36.499 15.453 1.00 92.44 188 ARG A C 1
ATOM 1440 O O . ARG A 1 188 ? 24.613 37.370 16.250 1.00 92.44 188 ARG A O 1
ATOM 1447 N N . LEU A 1 189 ? 23.860 35.295 15.842 1.00 92.75 189 LEU A N 1
ATOM 1448 C CA . LEU A 1 189 ? 23.811 34.907 17.252 1.00 92.75 189 LEU A CA 1
ATOM 1449 C C . LEU A 1 189 ? 25.207 34.689 17.842 1.00 92.75 189 LEU A C 1
ATOM 1451 O O . LEU A 1 189 ? 25.414 35.011 19.008 1.00 92.75 189 LEU A O 1
ATOM 1455 N N . LEU A 1 190 ? 26.169 34.206 17.049 1.00 91.44 190 LEU A N 1
ATOM 1456 C CA . LEU A 1 190 ? 27.566 34.104 17.477 1.00 91.44 190 LEU A CA 1
ATOM 1457 C C . LEU A 1 190 ? 28.146 35.479 17.832 1.00 91.44 190 LEU A C 1
ATOM 1459 O O . LEU A 1 190 ? 28.761 35.608 18.884 1.00 91.44 190 LEU A O 1
ATOM 1463 N N . VAL A 1 191 ? 27.861 36.518 17.038 1.00 92.38 191 VAL A N 1
ATOM 1464 C CA . VAL A 1 191 ? 28.272 37.900 17.360 1.00 92.38 191 VAL A CA 1
ATOM 1465 C C . VAL A 1 191 ? 27.647 38.379 18.675 1.00 92.38 191 VAL A C 1
ATOM 1467 O O . VAL A 1 191 ? 28.331 38.959 19.511 1.00 92.38 191 VAL A O 1
ATOM 1470 N N . GLN A 1 192 ? 26.359 38.103 18.906 1.00 88.44 192 GLN A N 1
ATOM 1471 C CA . GLN A 1 192 ? 25.695 38.465 20.169 1.00 88.44 192 GLN A CA 1
ATOM 1472 C C . GLN A 1 192 ? 26.275 37.721 21.380 1.00 88.44 192 GLN A C 1
ATOM 1474 O O . GLN A 1 192 ? 26.316 38.268 22.482 1.00 88.44 192 GLN A O 1
ATOM 1479 N N . LEU A 1 193 ? 26.718 36.479 21.186 1.00 90.38 193 LEU A N 1
ATOM 1480 C CA . LEU A 1 193 ? 27.370 35.696 22.229 1.00 90.38 193 LEU A CA 1
ATOM 1481 C C . LEU A 1 193 ? 28.779 36.228 22.535 1.00 90.38 193 LEU A C 1
ATOM 1483 O O . LEU A 1 193 ? 29.137 36.332 23.705 1.00 90.38 193 LEU A O 1
ATOM 1487 N N . GLU A 1 194 ? 29.535 36.645 21.514 1.00 89.19 194 GLU A N 1
ATOM 1488 C CA . GLU A 1 194 ? 30.833 37.322 21.672 1.00 89.19 194 GLU A CA 1
ATOM 1489 C C . GLU A 1 194 ? 30.695 38.673 22.401 1.00 89.19 194 GLU A C 1
ATOM 1491 O O . GLU A 1 194 ? 31.523 39.019 23.243 1.00 89.19 194 GLU A O 1
ATOM 1496 N N . GLU A 1 195 ? 29.617 39.426 22.154 1.00 88.19 195 GLU A N 1
ATOM 1497 C CA . GLU A 1 195 ? 29.314 40.653 22.907 1.00 88.19 195 GLU A CA 1
ATOM 1498 C C . GLU A 1 195 ? 29.060 40.374 24.401 1.00 88.19 195 GLU A C 1
ATOM 1500 O O . GLU A 1 195 ? 29.504 41.143 25.260 1.00 88.19 195 GLU A O 1
ATOM 1505 N N . LEU A 1 196 ? 28.372 39.272 24.731 1.00 86.94 196 LEU A N 1
ATOM 1506 C CA . LEU A 1 196 ? 28.182 38.837 26.120 1.00 86.94 196 LEU A CA 1
ATOM 1507 C C . LEU A 1 196 ? 29.510 38.414 26.760 1.00 86.94 196 LEU A C 1
ATOM 1509 O O . LEU A 1 196 ? 29.782 38.800 27.898 1.00 86.94 196 LEU A O 1
ATOM 1513 N N . GLU A 1 197 ? 30.354 37.687 26.027 1.00 85.31 197 GLU A N 1
ATOM 1514 C CA . GLU A 1 197 ? 31.696 37.293 26.469 1.00 85.31 197 GLU A CA 1
ATOM 1515 C C . GLU A 1 197 ? 32.560 38.518 26.790 1.00 85.31 197 GLU A C 1
ATOM 1517 O O . GLU A 1 197 ? 33.111 38.621 27.884 1.00 85.31 197 GLU A O 1
ATOM 1522 N N . SER A 1 198 ? 32.593 39.512 25.896 1.00 86.69 198 SER A N 1
ATOM 1523 C CA . SER A 1 198 ? 33.360 40.744 26.107 1.00 86.69 198 SER A CA 1
ATOM 1524 C C . SER A 1 198 ? 32.877 41.557 27.310 1.00 86.69 198 SER A C 1
ATOM 1526 O O . SER A 1 198 ? 33.672 42.288 27.901 1.00 86.69 198 SER A O 1
ATOM 1528 N N . ARG A 1 199 ? 31.585 41.494 27.651 1.00 82.81 199 ARG A N 1
ATOM 1529 C CA . ARG A 1 199 ? 30.995 42.297 28.730 1.00 82.81 199 ARG A CA 1
ATOM 1530 C C . ARG A 1 199 ? 31.177 41.676 30.113 1.00 82.81 199 ARG A C 1
ATOM 1532 O O . ARG A 1 199 ? 31.260 42.415 31.091 1.00 82.81 199 ARG A O 1
ATOM 1539 N N . PHE A 1 200 ? 31.197 40.347 30.199 1.00 81.62 200 PHE A N 1
ATOM 1540 C CA . PHE A 1 200 ? 31.232 39.601 31.463 1.00 81.62 200 PHE A CA 1
ATOM 1541 C C . PHE A 1 200 ? 32.509 38.759 31.649 1.00 81.62 200 PHE A C 1
ATOM 1543 O O . PHE A 1 200 ? 32.617 38.036 32.640 1.00 81.62 200 PHE A O 1
ATOM 1550 N N . GLY A 1 201 ? 33.480 38.868 30.735 1.00 68.75 201 GLY A N 1
ATOM 1551 C CA . GLY A 1 201 ? 34.694 38.044 30.680 1.00 68.75 201 GLY A CA 1
ATOM 1552 C C . GLY A 1 201 ? 35.645 38.156 31.876 1.00 68.75 201 GLY A C 1
ATOM 1553 O O . GLY A 1 201 ? 36.481 37.278 32.064 1.00 68.75 201 GLY A O 1
ATOM 1554 N N . ASP A 1 202 ? 35.482 39.169 32.731 1.00 70.50 202 ASP A N 1
ATOM 1555 C CA . ASP A 1 202 ? 36.259 39.323 33.971 1.00 70.50 202 ASP A CA 1
ATOM 1556 C C . ASP A 1 202 ? 35.851 38.317 35.074 1.00 70.50 202 ASP A C 1
ATOM 1558 O O . ASP A 1 202 ? 36.499 38.229 36.120 1.00 70.50 202 ASP A O 1
ATOM 1562 N N . HIS A 1 203 ? 34.777 37.545 34.861 1.00 75.62 203 HIS A N 1
ATOM 1563 C CA . HIS A 1 203 ? 34.264 36.552 35.803 1.00 75.62 203 HIS A CA 1
ATOM 1564 C C . HIS A 1 203 ? 34.358 35.130 35.226 1.00 75.62 203 HIS A C 1
ATOM 1566 O O . HIS A 1 203 ? 33.491 34.704 34.462 1.00 75.62 203 HIS A O 1
ATOM 1572 N N . GLU A 1 204 ? 35.352 34.351 35.672 1.00 72.81 204 GLU A N 1
ATOM 1573 C CA . GLU A 1 204 ? 35.576 32.959 35.226 1.00 72.81 204 GLU A CA 1
ATOM 1574 C C . GLU A 1 204 ? 34.325 32.069 35.307 1.00 72.81 204 GLU A C 1
ATOM 1576 O O . GLU A 1 204 ? 34.135 31.200 34.459 1.00 72.81 204 GLU A O 1
ATOM 1581 N N . GLN A 1 205 ? 33.440 32.308 36.283 1.00 73.56 205 GLN A N 1
ATOM 1582 C CA . GLN A 1 205 ? 32.219 31.517 36.458 1.00 73.56 205 GLN A CA 1
ATOM 1583 C C . GLN A 1 205 ? 31.243 31.611 35.268 1.00 73.56 205 GLN A C 1
ATOM 1585 O O . GLN A 1 205 ? 30.503 30.664 35.040 1.00 73.56 205 GLN A O 1
ATOM 1590 N N . PHE A 1 206 ? 31.233 32.715 34.508 1.00 80.38 206 PHE A N 1
ATOM 1591 C CA . PHE A 1 206 ? 30.315 32.902 33.373 1.00 80.38 206 PHE A CA 1
ATOM 1592 C C . PHE A 1 206 ? 30.901 32.405 32.046 1.00 80.38 206 PHE A C 1
ATOM 1594 O O . PHE A 1 206 ? 30.150 32.074 31.131 1.00 80.38 206 PHE A O 1
ATOM 1601 N N . LEU A 1 207 ? 32.233 32.320 31.935 1.00 80.81 207 LEU A N 1
ATOM 1602 C CA . LEU A 1 207 ? 32.908 31.854 30.717 1.00 80.81 207 LEU A CA 1
ATOM 1603 C C . LEU A 1 207 ? 32.524 30.411 30.370 1.00 80.81 207 LEU A C 1
ATOM 1605 O O . LEU A 1 207 ? 32.300 30.105 29.201 1.00 80.81 207 LEU A O 1
ATOM 1609 N N . GLY A 1 208 ? 32.385 29.542 31.377 1.00 81.44 208 GLY A N 1
ATOM 1610 C CA . GLY A 1 208 ? 31.925 28.164 31.178 1.00 81.44 208 GLY A CA 1
ATOM 1611 C C . GLY A 1 208 ? 30.525 28.088 30.558 1.00 81.44 208 GLY A C 1
ATOM 1612 O O . GLY A 1 208 ? 30.324 27.358 29.589 1.00 81.44 208 GLY A O 1
ATOM 1613 N N . ASP A 1 209 ? 29.582 28.893 31.058 1.00 80.25 209 ASP A N 1
ATOM 1614 C CA . ASP A 1 209 ? 28.205 28.939 30.549 1.00 80.25 209 ASP A CA 1
ATOM 1615 C C . ASP A 1 209 ? 28.142 29.481 29.108 1.00 80.25 209 ASP A C 1
ATOM 1617 O O . ASP A 1 209 ? 27.389 28.967 28.279 1.00 80.25 209 ASP A O 1
ATOM 1621 N N . ILE A 1 210 ? 28.951 30.497 28.783 1.00 85.06 210 ILE A N 1
ATOM 1622 C CA . ILE A 1 210 ? 29.032 31.085 27.434 1.00 85.06 210 ILE A CA 1
ATOM 1623 C C . ILE A 1 210 ? 29.614 30.084 26.430 1.00 85.06 210 ILE A C 1
ATOM 1625 O O . ILE A 1 210 ? 29.049 29.909 25.348 1.00 85.06 210 ILE A O 1
ATOM 1629 N N . LEU A 1 211 ? 30.707 29.401 26.785 1.00 83.94 211 LEU A N 1
ATOM 1630 C CA . LEU A 1 211 ? 31.329 28.389 25.928 1.00 83.94 211 LEU A CA 1
ATOM 1631 C C . LEU A 1 211 ? 30.388 27.205 25.685 1.00 83.94 211 LEU A C 1
ATOM 1633 O O . LEU A 1 211 ? 30.181 26.828 24.533 1.00 83.94 211 LEU A O 1
ATOM 1637 N N . GLY A 1 212 ? 29.736 26.696 26.737 1.00 85.19 212 GLY A N 1
ATOM 1638 C CA . GLY A 1 212 ? 28.730 25.642 26.596 1.00 85.19 212 GLY A CA 1
ATOM 1639 C C . GLY A 1 212 ? 27.568 26.065 25.692 1.00 85.19 212 GLY A C 1
ATOM 1640 O O . GLY A 1 212 ? 27.118 25.294 24.845 1.00 85.19 212 GLY A O 1
ATOM 1641 N N . LYS A 1 213 ? 27.122 27.326 25.787 1.00 86.75 213 LYS A N 1
ATOM 1642 C CA . LYS A 1 213 ? 26.067 27.851 24.907 1.00 86.75 213 LYS A CA 1
ATOM 1643 C C . LYS A 1 213 ? 26.517 28.003 23.456 1.00 86.75 213 LYS A C 1
ATOM 1645 O O . LYS A 1 213 ? 25.698 27.830 22.556 1.00 86.75 213 LYS A O 1
ATOM 1650 N N . ARG A 1 214 ? 27.791 28.326 23.213 1.00 91.19 214 ARG A N 1
ATOM 1651 C CA . ARG A 1 214 ? 28.371 28.407 21.864 1.00 91.19 214 ARG A CA 1
ATOM 1652 C C . ARG A 1 214 ? 28.352 27.047 21.176 1.00 91.19 214 ARG A C 1
ATOM 1654 O O . ARG A 1 214 ? 27.952 26.970 20.017 1.00 91.19 214 ARG A O 1
ATOM 1661 N N . GLU A 1 215 ? 28.764 26.004 21.893 1.00 88.25 215 GLU A N 1
ATOM 1662 C CA . GLU A 1 215 ? 28.734 24.620 21.407 1.00 88.25 215 GLU A CA 1
ATOM 1663 C C . GLU A 1 215 ? 27.297 24.179 21.107 1.00 88.25 215 GLU A C 1
ATOM 1665 O O . GLU A 1 215 ? 27.008 23.787 19.978 1.00 88.25 215 GLU A O 1
ATOM 1670 N N . GLU A 1 216 ? 26.369 24.370 22.053 1.00 88.44 216 GLU A N 1
ATOM 1671 C CA . GLU A 1 216 ? 24.944 24.051 21.866 1.00 88.44 216 GLU A CA 1
ATOM 1672 C C . GLU A 1 216 ? 24.355 24.753 20.632 1.00 88.44 216 GLU A C 1
ATOM 1674 O O . GLU A 1 216 ? 23.590 24.166 19.864 1.00 88.44 216 GLU A O 1
ATOM 1679 N N . LEU A 1 217 ? 24.702 26.025 20.430 1.00 90.94 217 LEU A N 1
ATOM 1680 C CA . LEU A 1 217 ? 24.209 26.828 19.320 1.00 90.94 217 LEU A CA 1
ATOM 1681 C C . LEU A 1 217 ? 24.728 26.320 17.969 1.00 90.94 217 LEU A C 1
ATOM 1683 O O . LEU A 1 217 ? 23.944 26.231 17.023 1.00 90.94 217 LEU A O 1
ATOM 1687 N N . LEU A 1 218 ? 26.011 25.956 17.880 1.00 88.25 218 LEU A N 1
ATOM 1688 C CA . LEU A 1 218 ? 26.590 25.358 16.675 1.00 88.25 218 LEU A CA 1
ATOM 1689 C C . LEU A 1 218 ? 25.928 24.012 16.359 1.00 88.25 218 LEU A C 1
ATOM 1691 O O . LEU A 1 218 ? 25.435 23.836 15.246 1.00 88.25 218 LEU A O 1
ATOM 1695 N N . GLU A 1 219 ? 25.832 23.115 17.344 1.00 88.94 219 GLU A N 1
ATOM 1696 C CA . GLU A 1 219 ? 25.217 21.792 17.172 1.00 88.94 219 GLU A CA 1
ATOM 1697 C C . GLU A 1 219 ? 23.743 21.892 16.756 1.00 88.94 219 GLU A C 1
ATOM 1699 O O . GLU A 1 219 ? 23.298 21.212 15.829 1.00 88.94 219 GLU A O 1
ATOM 1704 N N . THR A 1 220 ? 22.973 22.776 17.399 1.00 87.00 220 THR A N 1
ATOM 1705 C CA . THR A 1 220 ? 21.535 22.917 17.126 1.00 87.00 220 THR A CA 1
ATOM 1706 C C . THR A 1 220 ? 21.276 23.473 15.724 1.00 87.00 220 THR A C 1
ATOM 1708 O O . THR A 1 220 ? 20.392 22.983 15.015 1.00 87.00 220 THR A O 1
ATOM 1711 N N . PHE A 1 221 ? 22.040 24.483 15.292 1.00 91.12 221 PHE A N 1
ATOM 1712 C CA . PHE A 1 221 ? 21.905 25.036 13.942 1.00 91.12 221 PHE A CA 1
ATOM 1713 C C . PHE A 1 221 ? 22.434 24.085 12.867 1.00 91.12 221 PHE A C 1
ATOM 1715 O O . PHE A 1 221 ? 21.835 24.020 11.794 1.00 91.12 221 PHE A O 1
ATOM 1722 N N . GLU A 1 222 ? 23.495 23.321 13.138 1.00 90.00 222 GLU A N 1
ATOM 1723 C CA . GLU A 1 222 ? 23.988 22.286 12.225 1.00 90.00 222 GLU A CA 1
ATOM 1724 C C . GLU A 1 222 ? 22.946 21.174 12.037 1.00 90.00 222 GLU A C 1
ATOM 1726 O O . GLU A 1 222 ? 22.608 20.833 10.901 1.00 90.00 222 GLU A O 1
ATOM 1731 N N . ALA A 1 223 ? 22.347 20.685 13.127 1.00 87.06 223 ALA A N 1
ATOM 1732 C CA . ALA A 1 223 ? 21.275 19.694 13.075 1.00 87.06 223 ALA A CA 1
ATOM 1733 C C . ALA A 1 223 ? 20.040 20.206 12.309 1.00 87.06 223 ALA A C 1
ATOM 1735 O O . ALA A 1 223 ? 19.494 19.501 11.454 1.00 87.06 223 ALA A O 1
ATOM 1736 N N . HIS A 1 224 ? 19.614 21.451 12.560 1.00 88.81 224 HIS A N 1
ATOM 1737 C CA . HIS A 1 224 ? 18.485 22.067 11.849 1.00 88.81 224 HIS A CA 1
ATOM 1738 C C . HIS A 1 224 ? 18.785 22.267 10.357 1.00 88.81 224 HIS A C 1
ATOM 1740 O O . HIS A 1 224 ? 17.969 21.923 9.498 1.00 88.81 224 HIS A O 1
ATOM 1746 N N . LYS A 1 225 ? 19.992 22.740 10.025 1.00 91.56 225 LYS A N 1
ATOM 1747 C CA . LYS A 1 225 ? 20.464 22.882 8.642 1.00 91.56 225 LYS A CA 1
ATOM 1748 C C . LYS A 1 225 ? 20.477 21.540 7.915 1.00 91.56 225 LYS A C 1
ATOM 1750 O O . LYS A 1 225 ? 20.007 21.465 6.778 1.00 91.56 225 LYS A O 1
ATOM 1755 N N . GLN A 1 226 ? 20.968 20.485 8.564 1.00 88.88 226 GLN A N 1
ATOM 1756 C CA . GLN A 1 226 ? 20.974 19.136 8.005 1.00 88.88 226 GLN A CA 1
ATOM 1757 C C . GLN A 1 226 ? 19.548 18.641 7.731 1.00 88.88 226 GLN A C 1
ATOM 1759 O O . GLN A 1 226 ? 19.272 18.151 6.637 1.00 88.88 226 GLN A O 1
ATOM 1764 N N . SER A 1 227 ? 18.612 18.858 8.662 1.00 89.88 227 SER A N 1
ATOM 1765 C CA . SER A 1 227 ? 17.196 18.522 8.462 1.00 89.88 227 SER A CA 1
ATOM 1766 C C . SER A 1 227 ? 16.589 19.237 7.244 1.00 89.88 227 SER A C 1
ATOM 1768 O O . SER A 1 227 ? 15.877 18.621 6.448 1.00 89.88 227 SER A O 1
ATOM 1770 N N . LEU A 1 228 ? 16.885 20.527 7.054 1.00 89.12 228 LEU A N 1
ATOM 1771 C CA . LEU A 1 228 ? 16.406 21.297 5.897 1.00 89.12 228 LEU A CA 1
ATOM 1772 C C . LEU A 1 228 ? 17.041 20.836 4.575 1.00 89.12 228 LEU A C 1
ATOM 1774 O O . LEU A 1 228 ? 16.364 20.814 3.542 1.00 89.12 228 LEU A O 1
ATOM 1778 N N . LEU A 1 229 ? 18.322 20.451 4.590 1.00 89.50 229 LEU A N 1
ATOM 1779 C CA . LEU A 1 229 ? 18.994 19.850 3.433 1.00 89.50 229 LEU A CA 1
ATOM 1780 C C . LEU A 1 229 ? 18.350 18.514 3.055 1.00 89.50 229 LEU A C 1
ATOM 1782 O O . LEU A 1 229 ? 18.033 18.303 1.883 1.00 89.50 229 LEU A O 1
ATOM 1786 N N . ASP A 1 230 ? 18.078 17.654 4.035 1.00 88.56 230 ASP A N 1
ATOM 1787 C CA . ASP A 1 230 ? 17.417 16.368 3.818 1.00 88.56 230 ASP A CA 1
ATOM 1788 C C . ASP A 1 230 ? 15.991 16.548 3.276 1.00 88.56 230 ASP A C 1
ATOM 1790 O O . ASP A 1 230 ? 15.569 15.831 2.361 1.00 88.56 230 ASP A O 1
ATOM 1794 N N . GLU A 1 231 ? 15.243 17.536 3.777 1.00 87.94 231 GLU A N 1
ATOM 1795 C CA . GLU A 1 231 ? 13.913 17.868 3.263 1.00 87.94 231 GLU A CA 1
ATOM 1796 C C . GLU A 1 231 ? 13.974 18.375 1.812 1.00 87.94 231 GLU A C 1
ATOM 1798 O O . GLU A 1 231 ? 13.199 17.918 0.961 1.00 87.94 231 GLU A O 1
ATOM 1803 N N . ARG A 1 232 ? 14.920 19.273 1.496 1.00 91.12 232 ARG A N 1
ATOM 1804 C CA . ARG A 1 232 ? 15.172 19.775 0.132 1.00 91.12 232 ARG A CA 1
ATOM 1805 C C . ARG A 1 232 ? 15.529 18.623 -0.815 1.00 91.12 232 ARG A C 1
ATOM 1807 O O . ARG A 1 232 ? 14.925 18.505 -1.884 1.00 91.12 232 ARG A O 1
ATOM 1814 N N . GLN A 1 233 ? 16.425 17.729 -0.395 1.00 88.94 233 GLN A N 1
ATOM 1815 C CA . GLN A 1 233 ? 16.838 16.532 -1.135 1.00 88.94 233 GLN A CA 1
ATOM 1816 C C . GLN A 1 233 ? 15.648 15.598 -1.399 1.00 88.94 233 GLN A C 1
ATOM 1818 O O . GLN A 1 233 ? 15.454 15.130 -2.525 1.00 88.94 233 GLN A O 1
ATOM 1823 N N . ARG A 1 234 ? 14.818 15.348 -0.377 1.00 91.06 234 ARG A N 1
ATOM 1824 C CA . ARG A 1 234 ? 13.627 14.493 -0.468 1.00 91.06 234 ARG A CA 1
ATOM 1825 C C . ARG A 1 234 ? 12.584 15.081 -1.418 1.00 91.06 234 ARG A C 1
ATOM 1827 O O . ARG A 1 234 ? 12.050 14.348 -2.250 1.00 91.06 234 ARG A O 1
ATOM 1834 N N . LYS A 1 235 ? 12.327 16.393 -1.348 1.00 91.00 235 LYS A N 1
ATOM 1835 C CA . LYS A 1 235 ? 11.439 17.102 -2.288 1.00 91.00 235 LYS A CA 1
ATOM 1836 C C . LYS A 1 235 ? 11.956 16.995 -3.721 1.00 91.00 235 LYS A C 1
ATOM 1838 O O . LYS A 1 235 ? 11.202 16.582 -4.600 1.00 91.00 235 LYS A O 1
ATOM 1843 N N . ALA A 1 236 ? 13.238 17.283 -3.952 1.00 92.00 236 ALA A N 1
ATOM 1844 C CA . ALA A 1 236 ? 13.853 17.165 -5.273 1.00 92.00 236 ALA A CA 1
ATOM 1845 C C . ALA A 1 236 ? 13.772 15.727 -5.816 1.00 92.00 236 ALA A C 1
ATOM 1847 O O . ALA A 1 236 ? 13.454 15.512 -6.984 1.00 92.00 236 ALA A O 1
ATOM 1848 N N . GLN A 1 237 ? 13.990 14.722 -4.963 1.00 91.38 237 GLN A N 1
ATOM 1849 C CA . GLN A 1 237 ? 13.844 13.322 -5.353 1.00 91.38 237 GLN A CA 1
ATOM 1850 C C . GLN A 1 237 ? 12.400 12.973 -5.739 1.00 91.38 237 GLN A C 1
ATOM 1852 O O . GLN A 1 237 ? 12.184 12.384 -6.795 1.00 91.38 237 GLN A O 1
ATOM 1857 N N . GLY A 1 238 ? 11.412 13.402 -4.948 1.00 92.56 238 GLY A N 1
ATOM 1858 C CA . GLY A 1 238 ? 9.997 13.199 -5.267 1.00 92.56 238 GLY A CA 1
ATOM 1859 C C . GLY A 1 238 ? 9.580 13.846 -6.593 1.00 92.56 238 GLY A C 1
ATOM 1860 O O . GLY A 1 238 ? 8.841 13.236 -7.369 1.00 92.56 238 GLY A O 1
ATOM 1861 N N . LEU A 1 239 ? 10.091 15.047 -6.896 1.00 93.50 239 LEU A N 1
ATOM 1862 C CA . LEU A 1 239 ? 9.868 15.711 -8.187 1.00 93.50 239 LEU A CA 1
ATOM 1863 C C . LEU A 1 239 ? 10.510 14.941 -9.349 1.00 93.50 239 LEU A C 1
ATOM 1865 O O . LEU A 1 239 ? 9.864 14.755 -10.381 1.00 93.50 239 LEU A O 1
ATOM 1869 N N . LEU A 1 240 ? 11.745 14.455 -9.181 1.00 92.56 240 LEU A N 1
ATOM 1870 C CA . LEU A 1 240 ? 12.418 13.637 -10.191 1.00 92.56 240 LEU A CA 1
ATOM 1871 C C . LEU A 1 240 ? 11.663 12.327 -10.449 1.00 92.56 240 LEU A C 1
ATOM 1873 O O . LEU A 1 240 ? 11.490 11.936 -11.601 1.00 92.56 240 LEU A O 1
ATOM 1877 N N . ASP A 1 241 ? 11.185 11.656 -9.404 1.00 91.38 241 ASP A N 1
ATOM 1878 C CA . ASP A 1 241 ? 10.432 10.409 -9.547 1.00 91.38 241 ASP A CA 1
ATOM 1879 C C . ASP A 1 241 ? 9.084 10.642 -10.243 1.00 91.38 241 ASP A C 1
ATOM 1881 O O . ASP A 1 241 ? 8.682 9.849 -11.099 1.00 91.38 241 ASP A O 1
ATOM 1885 N N . ALA A 1 242 ? 8.409 11.761 -9.955 1.00 92.38 242 ALA A N 1
ATOM 1886 C CA . ALA A 1 242 ? 7.222 12.180 -10.696 1.00 92.38 242 ALA A CA 1
ATOM 1887 C C . ALA A 1 242 ? 7.543 12.442 -12.179 1.00 92.38 242 ALA A C 1
ATOM 1889 O O . ALA A 1 242 ? 6.834 11.942 -13.055 1.00 92.38 242 ALA A O 1
ATOM 1890 N N . ALA A 1 243 ? 8.636 13.154 -12.471 1.00 93.19 243 ALA A N 1
ATOM 1891 C CA . ALA A 1 243 ? 9.081 13.410 -13.839 1.00 93.19 243 ALA A CA 1
ATOM 1892 C C . ALA A 1 243 ? 9.417 12.108 -14.586 1.00 93.19 243 ALA A C 1
ATOM 1894 O O . ALA A 1 243 ? 8.988 11.927 -15.725 1.00 93.19 243 ALA A O 1
ATOM 1895 N N . ARG A 1 244 ? 10.104 11.158 -13.937 1.00 90.44 244 ARG A N 1
ATOM 1896 C CA . ARG A 1 244 ? 10.419 9.833 -14.499 1.00 90.44 244 ARG A CA 1
ATOM 1897 C C . ARG A 1 244 ? 9.163 9.055 -14.875 1.00 90.44 244 ARG A C 1
ATOM 1899 O O . ARG A 1 244 ? 9.076 8.579 -15.999 1.00 90.44 244 ARG A O 1
ATOM 1906 N N . ARG A 1 245 ? 8.150 9.013 -14.003 1.00 90.12 245 ARG A N 1
ATOM 1907 C CA . ARG A 1 245 ? 6.866 8.351 -14.312 1.00 90.12 245 ARG A CA 1
ATOM 1908 C C . ARG A 1 245 ? 6.179 8.963 -15.533 1.00 90.12 245 ARG A C 1
ATOM 1910 O O . ARG A 1 245 ? 5.624 8.234 -16.355 1.00 90.12 245 ARG A O 1
ATOM 1917 N N . ILE A 1 246 ? 6.216 10.292 -15.665 1.00 91.25 246 ILE A N 1
ATOM 1918 C CA . ILE A 1 246 ? 5.660 10.965 -16.843 1.00 91.25 246 ILE A CA 1
ATOM 1919 C C . ILE A 1 246 ? 6.477 10.596 -18.088 1.00 91.25 246 ILE A C 1
ATOM 1921 O O . ILE A 1 246 ? 5.882 10.172 -19.077 1.00 91.25 246 ILE A O 1
ATOM 1925 N N . LEU A 1 247 ? 7.811 10.691 -18.033 1.00 88.94 247 LEU A N 1
ATOM 1926 C CA . LEU A 1 247 ? 8.715 10.331 -19.135 1.00 88.94 247 LEU A CA 1
ATOM 1927 C C . LEU A 1 247 ? 8.509 8.883 -19.606 1.00 88.94 247 LEU A C 1
ATOM 1929 O O . LEU A 1 247 ? 8.363 8.655 -20.806 1.00 88.94 247 LEU A O 1
ATOM 1933 N N . ASP A 1 248 ? 8.400 7.926 -18.682 1.00 83.88 248 ASP A N 1
ATOM 1934 C CA . ASP A 1 248 ? 8.156 6.511 -18.990 1.00 83.88 248 ASP A CA 1
ATOM 1935 C C . ASP A 1 248 ? 6.809 6.305 -19.707 1.00 83.88 248 ASP A C 1
ATOM 1937 O O . ASP A 1 248 ? 6.668 5.440 -20.576 1.00 83.88 248 ASP A O 1
ATOM 1941 N N . SER A 1 249 ? 5.810 7.142 -19.404 1.00 84.31 249 SER A N 1
ATOM 1942 C CA . SER A 1 249 ? 4.501 7.104 -20.066 1.00 84.31 249 SER A CA 1
ATOM 1943 C C . SER A 1 249 ? 4.492 7.729 -21.472 1.00 84.31 249 SER A C 1
ATOM 1945 O O . SER A 1 249 ? 3.629 7.386 -22.292 1.00 84.31 249 SER A O 1
ATOM 1947 N N . LEU A 1 250 ? 5.447 8.621 -21.788 1.00 85.94 250 LEU A N 1
ATOM 1948 C CA . LEU A 1 250 ? 5.492 9.329 -23.074 1.00 85.94 250 LEU A CA 1
ATOM 1949 C C . LEU A 1 250 ? 5.695 8.379 -24.252 1.00 85.94 250 LEU A C 1
ATOM 1951 O O . LEU A 1 250 ? 5.107 8.606 -25.308 1.00 85.94 250 LEU A O 1
ATOM 1955 N N . GLY A 1 251 ? 6.471 7.305 -24.085 1.00 79.25 251 GLY A N 1
ATOM 1956 C CA . GLY A 1 251 ? 6.687 6.306 -25.138 1.00 79.25 251 GLY A CA 1
ATOM 1957 C C . GLY A 1 251 ? 5.377 5.700 -25.659 1.00 79.25 251 GLY A C 1
ATOM 1958 O O . GLY A 1 251 ? 5.117 5.703 -26.860 1.00 79.25 251 GLY A O 1
ATOM 1959 N N . ARG A 1 252 ? 4.488 5.263 -24.755 1.00 77.75 252 ARG A N 1
ATOM 1960 C CA . ARG A 1 252 ? 3.171 4.699 -25.119 1.00 77.75 252 ARG A CA 1
ATOM 1961 C C . ARG A 1 252 ? 2.223 5.740 -25.713 1.00 77.75 252 ARG A C 1
ATOM 1963 O O . ARG A 1 252 ? 1.451 5.424 -26.614 1.00 77.75 252 ARG A O 1
ATOM 1970 N N . ARG A 1 253 ? 2.253 6.977 -25.206 1.00 81.12 253 ARG A N 1
ATOM 1971 C CA . ARG A 1 253 ? 1.404 8.070 -25.711 1.00 81.12 253 ARG A CA 1
ATOM 1972 C C . ARG A 1 253 ? 1.821 8.503 -27.111 1.00 81.12 253 ARG A C 1
ATOM 1974 O O . ARG A 1 253 ? 0.977 8.578 -27.998 1.00 81.12 253 ARG A O 1
ATOM 1981 N N . THR A 1 254 ? 3.115 8.726 -27.318 1.00 84.31 254 THR A N 1
ATOM 1982 C CA . THR A 1 254 ? 3.645 9.176 -28.609 1.00 84.31 254 THR A CA 1
ATOM 1983 C C . THR A 1 254 ? 3.486 8.129 -29.712 1.00 84.31 254 THR A C 1
ATOM 1985 O O . THR A 1 254 ? 3.275 8.495 -30.865 1.00 84.31 254 THR A O 1
ATOM 1988 N N . ALA A 1 255 ? 3.471 6.835 -29.368 1.00 76.06 255 ALA A N 1
ATOM 1989 C CA . ALA A 1 255 ? 3.243 5.741 -30.316 1.00 76.06 255 ALA A CA 1
ATOM 1990 C C . ALA A 1 255 ? 1.861 5.769 -31.010 1.00 76.06 255 ALA A C 1
ATOM 1992 O O . ALA A 1 255 ? 1.682 5.147 -32.066 1.00 76.06 255 ALA A O 1
ATOM 1993 N N . LYS A 1 256 ? 0.879 6.483 -30.437 1.00 79.38 256 LYS A N 1
ATOM 1994 C CA . LYS A 1 256 ? -0.476 6.603 -30.999 1.00 79.38 256 LYS A CA 1
ATOM 1995 C C . LYS A 1 256 ? -0.546 7.560 -32.185 1.00 79.38 256 LYS A C 1
ATOM 1997 O O . LYS A 1 256 ? -1.385 7.351 -33.055 1.00 79.38 256 LYS A O 1
ATOM 2002 N N . PHE A 1 257 ? 0.328 8.565 -32.241 1.00 81.62 257 PHE A N 1
ATOM 2003 C CA . PHE A 1 257 ? 0.303 9.552 -33.317 1.00 81.62 257 PHE A CA 1
ATOM 2004 C C . PHE A 1 257 ? 0.643 8.917 -34.667 1.00 81.62 257 PHE A C 1
ATOM 2006 O O . PHE A 1 257 ? 1.386 7.930 -34.756 1.00 81.62 257 PHE A O 1
ATOM 2013 N N . THR A 1 258 ? 0.054 9.477 -35.723 1.00 79.12 258 THR A N 1
ATOM 2014 C CA . THR A 1 258 ? 0.236 9.002 -37.105 1.00 79.12 258 THR A CA 1
ATOM 2015 C C . THR A 1 258 ? 0.738 10.092 -38.044 1.00 79.12 258 THR A C 1
ATOM 2017 O O . THR A 1 258 ? 1.257 9.767 -39.111 1.00 79.12 258 THR A O 1
ATOM 2020 N N . GLN A 1 259 ? 0.683 11.359 -37.622 1.00 83.31 259 GLN A N 1
ATOM 2021 C CA . GLN A 1 259 ? 1.168 12.504 -38.387 1.00 83.31 259 GLN A CA 1
ATOM 2022 C C . GLN A 1 259 ? 2.219 13.311 -37.614 1.00 83.31 259 GLN A C 1
ATOM 2024 O O . GLN A 1 259 ? 2.199 13.399 -36.384 1.00 83.31 259 GLN A O 1
ATOM 2029 N N . ALA A 1 260 ? 3.162 13.913 -38.348 1.00 84.88 260 ALA A N 1
ATOM 2030 C CA . ALA A 1 260 ? 4.261 14.676 -37.752 1.00 84.88 260 ALA A CA 1
ATOM 2031 C C . ALA A 1 260 ? 3.777 15.974 -37.090 1.00 84.88 260 ALA A C 1
ATOM 2033 O O . ALA A 1 260 ? 4.336 16.400 -36.080 1.00 84.88 260 ALA A O 1
ATOM 2034 N N . GLU A 1 261 ? 2.729 16.586 -37.640 1.00 84.88 261 GLU A N 1
ATOM 2035 C CA . GLU A 1 261 ? 2.106 17.801 -37.108 1.00 84.88 261 GLU A CA 1
ATOM 2036 C C . GLU A 1 261 ? 1.483 17.544 -35.731 1.00 84.88 261 GLU A C 1
ATOM 2038 O O . GLU A 1 261 ? 1.787 18.267 -34.785 1.00 84.88 261 GLU A O 1
ATOM 2043 N N . GLU A 1 262 ? 0.720 16.454 -35.583 1.00 86.88 262 GLU A N 1
ATOM 2044 C CA . GLU A 1 262 ? 0.126 16.022 -34.308 1.00 86.88 262 GLU A CA 1
ATOM 2045 C C . GLU A 1 262 ? 1.192 15.749 -33.239 1.00 86.88 262 GLU A C 1
ATOM 2047 O O . GLU A 1 262 ? 1.075 16.203 -32.100 1.00 86.88 262 GLU A O 1
ATOM 2052 N N . LEU A 1 263 ? 2.266 15.041 -33.610 1.00 87.69 263 LEU A N 1
ATOM 2053 C CA . LEU A 1 263 ? 3.363 14.733 -32.693 1.00 87.69 263 LEU A CA 1
ATOM 2054 C C . LEU A 1 263 ? 4.087 16.008 -32.227 1.00 87.69 263 LEU A C 1
ATOM 2056 O O . LEU A 1 263 ? 4.424 16.142 -31.050 1.00 87.69 263 LEU A O 1
ATOM 2060 N N . ASN A 1 264 ? 4.326 16.955 -33.137 1.00 86.94 264 ASN A N 1
ATOM 2061 C CA . ASN A 1 264 ? 4.939 18.234 -32.788 1.00 86.94 264 ASN A CA 1
ATOM 2062 C C . ASN A 1 264 ? 4.008 19.089 -31.916 1.00 86.94 264 ASN A C 1
ATOM 2064 O O . ASN A 1 264 ? 4.483 19.685 -30.950 1.00 86.94 264 ASN A O 1
ATOM 2068 N N . ALA A 1 265 ? 2.703 19.108 -32.203 1.00 86.19 265 ALA A N 1
ATOM 2069 C CA . ALA A 1 265 ? 1.707 19.794 -31.381 1.00 86.19 265 ALA A CA 1
ATOM 2070 C C . ALA A 1 265 ? 1.657 19.220 -29.953 1.00 86.19 265 ALA A C 1
ATOM 2072 O O . ALA A 1 265 ? 1.643 19.982 -28.985 1.00 86.19 265 ALA A O 1
ATOM 2073 N N . PHE A 1 266 ? 1.742 17.893 -29.809 1.00 89.62 266 PHE A N 1
ATOM 2074 C CA . PHE A 1 266 ? 1.846 17.220 -28.513 1.00 89.62 266 PHE A CA 1
ATOM 2075 C C . PHE A 1 266 ? 3.068 17.699 -27.711 1.00 89.62 266 PHE A C 1
ATOM 2077 O O . PHE A 1 266 ? 2.926 18.160 -26.581 1.00 89.62 266 PHE A O 1
ATOM 2084 N N . PHE A 1 267 ? 4.271 17.684 -28.295 1.00 90.12 267 PHE A N 1
ATOM 2085 C CA . PHE A 1 267 ? 5.477 18.174 -27.605 1.00 90.12 267 PHE A CA 1
ATOM 2086 C C . PHE A 1 267 ? 5.507 19.698 -27.391 1.00 90.12 267 PHE A C 1
ATOM 2088 O O . PHE A 1 267 ? 6.306 20.196 -26.590 1.00 90.12 267 PHE A O 1
ATOM 2095 N N . ALA A 1 268 ? 4.668 20.454 -28.099 1.00 85.00 268 ALA A N 1
ATOM 2096 C CA . ALA A 1 268 ? 4.548 21.893 -27.915 1.00 85.00 268 ALA A CA 1
ATOM 2097 C C . ALA A 1 268 ? 3.637 22.248 -26.731 1.00 85.00 268 ALA A C 1
ATOM 2099 O O . ALA A 1 268 ? 4.032 23.083 -25.914 1.00 85.00 268 ALA A O 1
ATOM 2100 N N . ALA A 1 269 ? 2.460 21.616 -26.639 1.00 83.88 269 ALA A N 1
ATOM 2101 C CA . ALA A 1 269 ? 1.356 22.101 -25.810 1.00 83.88 269 ALA A CA 1
ATOM 2102 C C . ALA A 1 269 ? 0.649 21.041 -24.940 1.00 83.88 269 ALA A C 1
ATOM 2104 O O . ALA A 1 269 ? -0.278 21.396 -24.214 1.00 83.88 269 ALA A O 1
ATOM 2105 N N . ASP A 1 270 ? 1.041 19.760 -24.972 1.00 92.25 270 ASP A N 1
ATOM 2106 C CA . ASP A 1 270 ? 0.392 18.749 -24.125 1.00 92.25 270 ASP A CA 1
ATOM 2107 C C . ASP A 1 270 ? 0.618 19.041 -22.625 1.00 92.25 270 ASP A C 1
ATOM 2109 O O . ASP A 1 270 ? 1.752 19.340 -22.220 1.00 92.25 270 ASP A O 1
ATOM 2113 N N . PRO A 1 271 ? -0.418 18.910 -21.770 1.00 90.19 271 PRO A N 1
ATOM 2114 C CA . PRO A 1 271 ? -0.309 19.181 -20.339 1.00 90.19 271 PRO A CA 1
ATOM 2115 C C . PRO A 1 271 ? 0.801 18.402 -19.627 1.00 90.19 271 PRO A C 1
ATOM 2117 O O . PRO A 1 271 ? 1.400 18.934 -18.696 1.00 90.19 271 PRO A O 1
ATOM 2120 N N . LEU A 1 272 ? 1.121 17.169 -20.046 1.00 91.88 272 LEU A N 1
ATOM 2121 C CA . LEU A 1 272 ? 2.211 16.399 -19.434 1.00 91.88 272 LEU A CA 1
ATOM 2122 C C . LEU A 1 272 ? 3.586 16.962 -19.789 1.00 91.88 272 LEU A C 1
ATOM 2124 O O . LEU A 1 272 ? 4.497 16.920 -18.966 1.00 91.88 272 LEU A O 1
ATOM 2128 N N . ILE A 1 273 ? 3.741 17.494 -21.001 1.00 93.38 273 ILE A N 1
ATOM 2129 C CA . ILE A 1 273 ? 4.993 18.106 -21.449 1.00 93.38 273 ILE A CA 1
ATOM 2130 C C . ILE A 1 273 ? 5.199 19.444 -20.743 1.00 93.38 273 ILE A C 1
ATOM 2132 O O . ILE A 1 273 ? 6.298 19.717 -20.259 1.00 93.38 273 ILE A O 1
ATOM 2136 N N . LEU A 1 274 ? 4.136 20.243 -20.615 1.00 92.38 274 LEU A N 1
ATOM 2137 C CA . LEU A 1 274 ? 4.149 21.455 -19.795 1.00 92.38 274 LEU A CA 1
ATOM 2138 C C . LEU A 1 274 ? 4.472 21.121 -18.336 1.00 92.38 274 LEU A C 1
ATOM 2140 O O . LEU A 1 274 ? 5.327 21.771 -17.741 1.00 92.38 274 LEU A O 1
ATOM 2144 N N . LYS A 1 275 ? 3.880 20.049 -17.794 1.00 93.81 275 LYS A N 1
ATOM 2145 C CA . LYS A 1 275 ? 4.173 19.597 -16.434 1.00 93.81 275 LYS A CA 1
ATOM 2146 C C . LYS A 1 275 ? 5.627 19.166 -16.260 1.00 93.81 275 LYS A C 1
ATOM 2148 O O . LYS A 1 275 ? 6.215 19.469 -15.232 1.00 93.81 275 LYS A O 1
ATOM 2153 N N . LEU A 1 276 ? 6.229 18.490 -17.240 1.00 94.56 276 LEU A N 1
ATOM 2154 C CA . LEU A 1 276 ? 7.651 18.132 -17.197 1.00 94.56 276 LEU A CA 1
ATOM 2155 C C . LEU A 1 276 ? 8.564 19.362 -17.176 1.00 94.56 276 LEU A C 1
ATOM 2157 O O . LEU A 1 276 ? 9.529 19.370 -16.416 1.00 94.56 276 LEU A O 1
ATOM 2161 N N . ARG A 1 277 ? 8.248 20.399 -17.964 1.00 93.88 277 ARG A N 1
ATOM 2162 C CA . ARG A 1 277 ? 8.981 21.677 -17.932 1.00 93.88 277 ARG A CA 1
ATOM 2163 C C . ARG A 1 277 ? 8.835 22.363 -16.573 1.00 93.88 277 ARG A C 1
ATOM 2165 O O . ARG A 1 277 ? 9.837 22.736 -15.980 1.00 93.88 277 ARG A O 1
ATOM 2172 N N . GLU A 1 278 ? 7.617 22.415 -16.038 1.00 96.06 278 GLU A N 1
ATOM 2173 C CA . GLU A 1 278 ? 7.342 22.955 -14.700 1.00 96.06 278 GLU A CA 1
ATOM 2174 C C . GLU A 1 278 ? 8.097 22.180 -13.599 1.00 96.06 278 GLU A C 1
ATOM 2176 O O . GLU A 1 278 ? 8.639 22.772 -12.672 1.00 96.06 278 GLU A O 1
ATOM 2181 N N . LEU A 1 279 ? 8.168 20.845 -13.684 1.00 95.44 279 LEU A N 1
ATOM 2182 C CA . LEU A 1 279 ? 8.928 20.028 -12.731 1.00 95.44 279 LEU A CA 1
ATOM 2183 C C . LEU A 1 279 ? 10.436 20.306 -12.813 1.00 95.44 279 LEU A C 1
ATOM 2185 O O . LEU A 1 279 ? 11.091 20.353 -11.773 1.00 95.44 279 LEU A O 1
ATOM 2189 N N . ALA A 1 280 ? 10.981 20.512 -14.015 1.00 94.25 280 ALA A N 1
ATOM 2190 C CA . ALA A 1 280 ? 12.377 20.908 -14.195 1.00 94.25 280 ALA A CA 1
ATOM 2191 C C . ALA A 1 280 ? 12.653 22.310 -13.616 1.00 94.25 280 ALA A C 1
ATOM 2193 O O . ALA A 1 280 ? 13.668 22.506 -12.950 1.00 94.25 280 ALA A O 1
ATOM 2194 N N . GLU A 1 281 ? 11.732 23.263 -13.786 1.00 95.81 281 GLU A N 1
ATOM 2195 C CA . GLU A 1 281 ? 11.820 24.593 -13.164 1.00 95.81 281 GLU A CA 1
ATOM 2196 C C . GLU A 1 281 ? 11.788 24.511 -11.633 1.00 95.81 281 GLU A C 1
ATOM 2198 O O . GLU A 1 281 ? 12.677 25.048 -10.977 1.00 95.81 281 GLU A O 1
ATOM 2203 N N . ARG A 1 282 ? 10.861 23.741 -11.052 1.00 94.62 282 ARG A N 1
ATOM 2204 C CA . ARG A 1 282 ? 10.811 23.509 -9.596 1.00 94.62 282 ARG A CA 1
ATOM 2205 C C . ARG A 1 282 ? 12.086 22.850 -9.056 1.00 94.62 282 ARG A C 1
ATOM 2207 O O . ARG A 1 282 ? 12.513 23.150 -7.945 1.00 94.62 282 ARG A O 1
ATOM 2214 N N . LEU A 1 283 ? 12.716 21.952 -9.818 1.00 94.06 283 LEU A N 1
ATOM 2215 C CA . LEU A 1 283 ? 14.018 21.377 -9.449 1.00 94.06 283 LEU A CA 1
ATOM 2216 C C . LEU A 1 283 ? 15.125 22.444 -9.426 1.00 94.06 283 LEU A C 1
ATOM 2218 O O . LEU A 1 283 ? 15.951 22.443 -8.512 1.00 94.06 283 LEU A O 1
ATOM 2222 N N . ARG A 1 284 ? 15.109 23.395 -10.373 1.00 92.88 284 ARG A N 1
ATOM 2223 C CA . ARG A 1 284 ? 16.022 24.552 -10.369 1.00 92.88 284 ARG A CA 1
ATOM 2224 C C . ARG A 1 284 ? 15.771 25.474 -9.175 1.00 92.88 284 ARG A C 1
ATOM 2226 O O . ARG A 1 284 ? 16.736 25.908 -8.552 1.00 92.88 284 ARG A O 1
ATOM 2233 N N . GLU A 1 285 ? 14.513 25.722 -8.812 1.00 92.69 285 GLU A N 1
ATOM 2234 C CA . GLU A 1 285 ? 14.149 26.490 -7.608 1.00 92.69 285 GLU A CA 1
ATOM 2235 C C . GLU A 1 285 ? 14.687 25.840 -6.322 1.00 92.69 285 GLU A C 1
ATOM 2237 O O . GLU A 1 285 ? 15.126 26.535 -5.408 1.00 92.69 285 GLU A O 1
ATOM 2242 N N . LEU A 1 286 ? 14.740 24.504 -6.272 1.00 91.00 286 LEU A N 1
ATOM 2243 C CA . LEU A 1 286 ? 15.350 23.742 -5.175 1.00 91.00 286 LEU A CA 1
ATOM 2244 C C . LEU A 1 286 ? 16.888 23.668 -5.236 1.00 91.00 286 LEU A C 1
ATOM 2246 O O . LEU A 1 286 ? 17.488 22.977 -4.414 1.00 91.00 286 LEU A O 1
ATOM 2250 N N . LYS A 1 287 ? 17.530 24.379 -6.172 1.00 88.81 287 LYS A N 1
ATOM 2251 C CA . LYS A 1 287 ? 18.984 24.385 -6.419 1.00 88.81 287 LYS A CA 1
ATOM 2252 C C . LYS A 1 287 ? 19.575 23.035 -6.870 1.00 88.81 287 LYS A C 1
ATOM 2254 O O . LYS A 1 287 ? 20.782 22.842 -6.764 1.00 88.81 287 LYS A O 1
ATOM 2259 N N . ASP A 1 288 ? 18.767 22.125 -7.423 1.00 91.12 288 ASP A N 1
ATOM 2260 C CA . ASP A 1 288 ? 19.223 20.836 -7.976 1.00 91.12 288 ASP A CA 1
ATOM 2261 C C . ASP A 1 288 ? 19.224 20.870 -9.518 1.00 91.12 288 ASP A C 1
ATOM 2263 O O . ASP A 1 288 ? 18.353 20.315 -10.198 1.00 91.12 288 ASP A O 1
ATOM 2267 N N . SER A 1 289 ? 20.202 21.583 -10.088 1.00 90.94 289 SER A N 1
ATOM 2268 C CA . SER A 1 289 ? 20.329 21.777 -11.542 1.00 90.94 289 SER A CA 1
ATOM 2269 C C . SER A 1 289 ? 20.630 20.482 -12.297 1.00 90.94 289 SER A C 1
ATOM 2271 O O . SER A 1 289 ? 20.128 20.288 -13.400 1.00 90.94 289 SER A O 1
ATOM 2273 N N . VAL A 1 290 ? 21.383 19.561 -11.689 1.00 92.94 290 VAL A N 1
ATOM 2274 C CA . VAL A 1 290 ? 21.762 18.287 -12.316 1.00 92.94 290 VAL A CA 1
ATOM 2275 C C . VAL A 1 290 ? 20.525 17.440 -12.615 1.00 92.94 290 VAL A C 1
ATOM 2277 O O . VAL A 1 290 ? 20.398 16.901 -13.717 1.00 92.94 290 VAL A O 1
ATOM 2280 N N . LYS A 1 291 ? 19.582 17.336 -11.667 1.00 92.56 291 LYS A N 1
ATOM 2281 C CA . LYS A 1 291 ? 18.327 16.603 -11.902 1.00 92.56 291 LYS A CA 1
ATOM 2282 C C . LYS A 1 291 ? 17.422 17.312 -12.904 1.00 92.56 291 LYS A C 1
ATOM 2284 O O . LYS A 1 291 ? 16.776 16.633 -13.700 1.00 92.56 291 LYS A O 1
ATOM 2289 N N . ALA A 1 292 ? 17.370 18.645 -12.884 1.00 94.12 292 ALA A N 1
ATOM 2290 C CA . ALA A 1 292 ? 16.606 19.406 -13.871 1.00 94.12 292 ALA A CA 1
ATOM 2291 C C . ALA A 1 292 ? 17.112 19.141 -15.303 1.00 94.12 292 ALA A C 1
ATOM 2293 O O . ALA A 1 292 ? 16.317 18.832 -16.193 1.00 94.12 292 ALA A O 1
ATOM 2294 N N . ASP A 1 293 ? 18.431 19.166 -15.501 1.00 92.94 293 ASP A N 1
ATOM 2295 C CA . ASP A 1 293 ? 19.057 18.924 -16.803 1.00 92.94 293 ASP A CA 1
ATOM 2296 C C . ASP A 1 293 ? 18.870 17.466 -17.277 1.00 92.94 293 ASP A C 1
ATOM 2298 O O . ASP A 1 293 ? 18.656 17.228 -18.469 1.00 92.94 293 ASP A O 1
ATOM 2302 N N . ASP A 1 294 ? 18.866 16.479 -16.366 1.00 92.75 294 ASP A N 1
ATOM 2303 C CA . ASP A 1 294 ? 18.515 15.080 -16.688 1.00 92.75 294 ASP A CA 1
ATOM 2304 C C . ASP A 1 294 ? 17.077 14.973 -17.229 1.00 92.75 294 ASP A C 1
ATOM 2306 O O . ASP A 1 294 ? 16.842 14.330 -18.257 1.00 92.75 294 ASP A O 1
ATOM 2310 N N . VAL A 1 295 ? 16.107 15.644 -16.593 1.00 94.25 295 VAL A N 1
ATOM 2311 C CA . VAL A 1 295 ? 14.704 15.654 -17.050 1.00 94.25 295 VAL A CA 1
ATOM 2312 C C . VAL A 1 295 ? 14.577 16.272 -18.445 1.00 94.25 295 VAL A C 1
ATOM 2314 O O . VAL A 1 295 ? 13.941 15.679 -19.322 1.00 94.25 295 VAL A O 1
ATOM 2317 N N . GLU A 1 296 ? 15.204 17.426 -18.687 1.00 92.62 296 GLU A N 1
ATOM 2318 C CA . GLU A 1 296 ? 15.169 18.098 -19.993 1.00 92.62 296 GLU A CA 1
ATOM 2319 C C . GLU A 1 296 ? 15.861 17.272 -21.092 1.00 92.62 296 GLU A C 1
ATOM 2321 O O . GLU A 1 296 ? 15.325 17.126 -22.198 1.00 92.62 296 GLU A O 1
ATOM 2326 N N . SER A 1 297 ? 17.014 16.672 -20.785 1.00 92.38 297 SER A N 1
ATOM 2327 C CA . SER A 1 297 ? 17.755 15.806 -21.707 1.00 92.38 297 SER A CA 1
ATOM 2328 C C . SER A 1 297 ? 16.944 14.568 -22.103 1.00 92.38 297 SER A C 1
ATOM 2330 O O . SER A 1 297 ? 16.818 14.252 -23.292 1.00 92.38 297 SER A O 1
ATOM 2332 N N . ARG A 1 298 ? 16.298 13.902 -21.136 1.00 90.19 298 ARG A N 1
ATOM 2333 C CA . ARG A 1 298 ? 15.414 12.755 -21.403 1.00 90.19 298 ARG A CA 1
ATOM 2334 C C . ARG A 1 298 ? 14.181 13.143 -22.203 1.00 90.19 298 ARG A C 1
ATOM 2336 O O . ARG A 1 298 ? 13.796 12.400 -23.104 1.00 90.19 298 ARG A O 1
ATOM 2343 N N . LEU A 1 299 ? 13.575 14.296 -21.918 1.00 92.69 299 LEU A N 1
ATOM 2344 C CA . LEU A 1 299 ? 12.445 14.807 -22.693 1.00 92.69 299 LEU A CA 1
ATOM 2345 C C . LEU A 1 299 ? 12.841 15.038 -24.160 1.00 92.69 299 LEU A C 1
ATOM 2347 O O . LEU A 1 299 ? 12.116 14.634 -25.073 1.00 92.69 299 LEU A O 1
ATOM 2351 N N . LYS A 1 300 ? 14.016 15.632 -24.396 1.00 89.12 300 LYS A N 1
ATOM 2352 C CA . LYS A 1 300 ? 14.571 15.806 -25.745 1.00 89.12 300 LYS A CA 1
ATOM 2353 C C . LYS A 1 300 ? 14.819 14.457 -26.428 1.00 89.12 300 LYS A C 1
ATOM 2355 O O . LYS A 1 300 ? 14.399 14.271 -27.569 1.00 89.12 300 LYS A O 1
ATOM 2360 N N . GLY A 1 301 ? 15.417 13.500 -25.719 1.00 86.56 301 GLY A N 1
ATOM 2361 C CA . GLY A 1 301 ? 15.625 12.139 -26.219 1.00 86.56 301 GLY A CA 1
ATOM 2362 C C . GLY A 1 301 ? 14.318 11.431 -26.594 1.00 86.56 301 GLY A C 1
ATOM 2363 O O . GLY A 1 301 ? 14.230 10.830 -27.665 1.00 86.56 301 GLY A O 1
ATOM 2364 N N . ALA A 1 302 ? 13.277 11.562 -25.766 1.00 86.81 302 ALA A N 1
ATOM 2365 C CA . ALA A 1 302 ? 11.953 11.003 -26.032 1.00 86.81 302 ALA A CA 1
ATOM 2366 C C . ALA A 1 302 ? 11.310 11.612 -27.288 1.00 86.81 302 ALA A C 1
ATOM 2368 O O . ALA A 1 302 ? 10.718 10.886 -28.089 1.00 86.81 302 ALA A O 1
ATOM 2369 N N . ARG A 1 303 ? 11.466 12.926 -27.506 1.00 86.69 303 ARG A N 1
ATOM 2370 C CA . ARG A 1 303 ? 11.014 13.598 -28.734 1.00 86.69 303 ARG A CA 1
ATOM 2371 C C . ARG A 1 303 ? 11.718 13.045 -29.968 1.00 86.69 303 ARG A C 1
ATOM 2373 O O . ARG A 1 303 ? 11.049 12.656 -30.924 1.00 86.69 303 ARG A O 1
ATOM 2380 N N . ASP A 1 304 ? 13.046 12.980 -29.943 1.00 84.69 304 ASP A N 1
ATOM 2381 C CA . ASP A 1 304 ? 13.832 12.486 -31.077 1.00 84.69 304 ASP A CA 1
ATOM 2382 C C . ASP A 1 304 ? 13.483 11.025 -31.402 1.00 84.69 304 ASP A C 1
ATOM 2384 O O . ASP A 1 304 ? 13.339 10.656 -32.570 1.00 84.69 304 ASP A O 1
ATOM 2388 N N . GLN A 1 305 ? 13.285 10.195 -30.374 1.00 82.31 305 GLN A N 1
ATOM 2389 C CA . GLN A 1 305 ? 12.858 8.808 -30.532 1.00 82.31 305 GLN A CA 1
ATOM 2390 C C . GLN A 1 305 ? 11.445 8.701 -31.121 1.00 82.31 305 GLN A C 1
ATOM 2392 O O . GLN A 1 305 ? 11.228 7.895 -32.028 1.00 82.31 305 GLN A O 1
ATOM 2397 N N . ALA A 1 306 ? 10.498 9.520 -30.660 1.00 83.94 306 ALA A N 1
ATOM 2398 C CA . ALA A 1 306 ? 9.131 9.524 -31.170 1.00 83.94 306 ALA A CA 1
ATOM 2399 C C . ALA A 1 306 ? 9.062 9.940 -32.648 1.00 83.94 306 ALA A C 1
ATOM 2401 O O . ALA A 1 306 ? 8.369 9.295 -33.435 1.00 83.94 306 ALA A O 1
ATOM 2402 N N . VAL A 1 307 ? 9.834 10.955 -33.056 1.00 83.06 307 VAL A N 1
ATOM 2403 C CA . VAL A 1 307 ? 9.919 11.393 -34.463 1.00 83.06 307 VAL A CA 1
ATOM 2404 C C . VAL A 1 307 ? 10.459 10.271 -35.354 1.00 83.06 307 VAL A C 1
ATOM 2406 O O . VAL A 1 307 ? 9.915 10.009 -36.429 1.00 83.06 307 VAL A O 1
ATOM 2409 N N . ARG A 1 308 ? 11.499 9.559 -34.901 1.00 78.31 308 ARG A N 1
ATOM 2410 C CA . ARG A 1 308 ? 12.049 8.399 -35.626 1.00 78.31 308 ARG A CA 1
ATOM 2411 C C . ARG A 1 308 ? 11.042 7.255 -35.714 1.00 78.31 308 ARG A C 1
ATOM 2413 O O . ARG A 1 308 ? 10.868 6.675 -36.783 1.00 78.31 308 ARG A O 1
ATOM 2420 N N . ALA A 1 309 ? 10.368 6.940 -34.609 1.00 78.12 309 ALA A N 1
ATOM 2421 C CA . ALA A 1 309 ? 9.367 5.881 -34.559 1.00 78.12 309 ALA A CA 1
ATOM 2422 C C . ALA A 1 309 ? 8.185 6.164 -35.494 1.00 78.12 309 ALA A C 1
ATOM 2424 O O . ALA A 1 309 ? 7.732 5.249 -36.179 1.00 78.12 309 ALA A O 1
ATOM 2425 N N . LEU A 1 310 ? 7.735 7.419 -35.562 1.00 81.38 310 LEU A N 1
ATOM 2426 C CA . LEU A 1 310 ? 6.676 7.853 -36.464 1.00 81.38 310 LEU A CA 1
ATOM 2427 C C . LEU A 1 310 ? 7.075 7.683 -37.932 1.00 81.38 310 LEU A C 1
ATOM 2429 O O . LEU A 1 310 ? 6.322 7.092 -38.698 1.00 81.38 310 LEU A O 1
ATOM 2433 N N . ARG A 1 311 ? 8.278 8.130 -38.313 1.00 77.88 311 ARG A N 1
ATOM 2434 C CA . ARG A 1 311 ? 8.785 7.962 -39.682 1.00 77.88 311 ARG A CA 1
ATOM 2435 C C . ARG A 1 311 ? 8.835 6.491 -40.097 1.00 77.88 311 ARG A C 1
ATOM 2437 O O . ARG A 1 311 ? 8.384 6.140 -41.182 1.00 77.88 311 ARG A O 1
ATOM 2444 N N . ASP A 1 312 ? 9.351 5.628 -39.224 1.00 74.06 312 ASP A N 1
ATOM 2445 C CA . ASP A 1 312 ? 9.362 4.184 -39.466 1.00 74.06 312 ASP A CA 1
ATOM 2446 C C . ASP A 1 312 ? 7.943 3.609 -39.577 1.00 74.06 312 ASP A C 1
ATOM 2448 O O . ASP A 1 312 ? 7.702 2.748 -40.420 1.00 74.06 312 ASP A O 1
ATOM 2452 N N . LYS A 1 313 ? 6.993 4.095 -38.766 1.00 73.31 313 LYS A N 1
ATOM 2453 C CA . LYS A 1 313 ? 5.587 3.680 -38.824 1.00 73.31 313 LYS A CA 1
ATOM 2454 C C . LYS A 1 313 ? 4.956 4.028 -40.174 1.00 73.31 313 LYS A C 1
ATOM 2456 O O . LYS A 1 313 ? 4.334 3.168 -40.779 1.00 73.31 313 LYS A O 1
ATOM 2461 N N . THR A 1 314 ? 5.165 5.247 -40.667 1.00 74.38 314 THR A N 1
ATOM 2462 C CA . THR A 1 314 ? 4.629 5.705 -41.959 1.00 74.38 314 THR A CA 1
ATOM 2463 C C . THR A 1 314 ? 5.245 4.969 -43.152 1.00 74.38 314 THR A C 1
ATOM 2465 O O . THR A 1 314 ? 4.561 4.737 -44.142 1.00 74.38 314 THR A O 1
ATOM 2468 N N . GLU A 1 315 ? 6.528 4.604 -43.081 1.00 75.69 315 GLU A N 1
ATOM 2469 C CA . GLU A 1 315 ? 7.221 3.949 -44.198 1.00 75.69 315 GLU A CA 1
ATOM 2470 C C . GLU A 1 315 ? 7.039 2.418 -44.230 1.00 75.69 315 GLU A C 1
ATOM 2472 O O . GLU A 1 315 ? 7.075 1.835 -45.313 1.00 75.69 315 GLU A O 1
ATOM 2477 N N . LEU A 1 316 ? 6.878 1.755 -43.074 1.00 75.56 316 LEU A N 1
ATOM 2478 C CA . LEU A 1 316 ? 6.836 0.287 -42.982 1.00 75.56 316 LEU A CA 1
ATOM 2479 C C . LEU A 1 316 ? 5.449 -0.288 -42.676 1.00 75.56 316 LEU A C 1
ATOM 2481 O O . LEU A 1 316 ? 5.219 -1.451 -42.997 1.00 75.56 316 LEU A O 1
ATOM 2485 N N . PHE A 1 317 ? 4.540 0.457 -42.042 1.00 76.25 317 PHE A N 1
ATOM 2486 C CA . PHE A 1 317 ? 3.256 -0.087 -41.592 1.00 76.25 317 PHE A CA 1
ATOM 2487 C C . PHE A 1 317 ? 2.092 0.363 -42.482 1.00 76.25 317 PHE A C 1
ATOM 2489 O O . PHE A 1 317 ? 1.998 1.517 -42.891 1.00 76.25 317 PHE A O 1
ATOM 2496 N N . GLU A 1 318 ? 1.172 -0.562 -42.735 1.00 76.62 318 GLU A N 1
ATOM 2497 C CA . GLU A 1 318 ? -0.085 -0.380 -43.461 1.00 76.62 318 GLU A CA 1
ATOM 2498 C C . GLU A 1 318 ? -1.275 -0.682 -42.513 1.00 76.62 318 GLU A C 1
ATOM 2500 O O . GLU A 1 318 ? -1.085 -1.104 -41.365 1.00 76.62 318 GLU A O 1
ATOM 2505 N N . GLU A 1 319 ? -2.512 -0.427 -42.960 1.00 67.62 319 GLU A N 1
ATOM 2506 C CA . GLU A 1 319 ? -3.759 -0.753 -42.229 1.00 67.62 319 GLU A CA 1
ATOM 2507 C C . GLU A 1 319 ? -3.779 -0.302 -40.751 1.00 67.62 319 GLU A C 1
ATOM 2509 O O . GLU A 1 319 ? -4.102 -1.061 -39.836 1.00 67.62 319 GLU A O 1
ATOM 2514 N N . GLY A 1 320 ? -3.385 0.949 -40.488 1.00 64.50 320 GLY A N 1
ATOM 2515 C CA . GLY A 1 320 ? -3.436 1.523 -39.138 1.00 64.50 320 GLY A CA 1
ATOM 2516 C C . GLY A 1 320 ? -2.398 0.968 -38.152 1.00 64.50 320 GLY A C 1
ATOM 2517 O O . GLY A 1 320 ? -2.519 1.212 -36.954 1.00 64.50 320 GLY A O 1
ATOM 2518 N N . GLY A 1 321 ? -1.362 0.263 -38.628 1.00 70.75 321 GLY A N 1
ATOM 2519 C CA . GLY A 1 321 ? -0.284 -0.280 -37.789 1.00 70.75 321 GLY A CA 1
ATOM 2520 C C . GLY A 1 321 ? -0.375 -1.783 -37.518 1.00 70.75 321 GLY A C 1
ATOM 2521 O O . GLY A 1 321 ? 0.515 -2.330 -36.871 1.00 70.75 321 GLY A O 1
ATOM 2522 N N . ASN A 1 322 ? -1.414 -2.453 -38.021 1.00 74.88 322 ASN A N 1
ATOM 2523 C CA . ASN A 1 322 ? -1.623 -3.889 -37.819 1.00 74.88 322 ASN A CA 1
ATOM 2524 C C . ASN A 1 322 ? -0.878 -4.755 -38.839 1.00 74.88 322 ASN A C 1
ATOM 2526 O O . ASN A 1 322 ? -0.694 -5.952 -38.611 1.00 74.88 322 ASN A O 1
ATOM 2530 N N . VAL A 1 323 ? -0.446 -4.164 -39.953 1.00 81.25 323 VAL A N 1
ATOM 2531 C CA . VAL A 1 323 ? 0.297 -4.849 -41.008 1.00 81.25 323 VAL A CA 1
ATOM 2532 C C . VAL A 1 323 ? 1.628 -4.145 -41.216 1.00 81.25 323 VAL A C 1
ATOM 2534 O O . VAL A 1 323 ? 1.669 -2.925 -41.323 1.00 81.25 323 VAL A O 1
ATOM 2537 N N . ILE A 1 324 ? 2.720 -4.901 -41.292 1.00 83.38 324 ILE A N 1
ATOM 2538 C CA . ILE A 1 324 ? 4.038 -4.393 -41.675 1.00 83.38 324 ILE A CA 1
ATOM 2539 C C . ILE A 1 324 ? 4.451 -4.952 -43.034 1.00 83.38 324 ILE A C 1
ATOM 2541 O O . ILE A 1 324 ? 4.302 -6.147 -43.309 1.00 83.38 324 ILE A O 1
ATOM 2545 N N . LYS A 1 325 ? 4.983 -4.077 -43.883 1.00 83.50 325 LYS A N 1
ATOM 2546 C CA . LYS A 1 325 ? 5.551 -4.389 -45.186 1.00 83.50 325 LYS A CA 1
ATOM 2547 C C . LYS A 1 325 ? 7.064 -4.547 -45.057 1.00 83.50 325 LYS A C 1
ATOM 2549 O O . LYS A 1 325 ? 7.782 -3.582 -44.800 1.00 83.50 325 LYS A O 1
ATOM 2554 N N . LEU A 1 326 ? 7.548 -5.772 -45.249 1.00 81.81 326 LEU A N 1
ATOM 2555 C CA . LEU A 1 326 ? 8.978 -6.081 -45.299 1.00 81.81 326 LEU A CA 1
ATOM 2556 C C . LEU A 1 326 ? 9.337 -6.440 -46.743 1.00 81.81 326 LEU A C 1
ATOM 2558 O O . LEU A 1 326 ? 8.969 -7.503 -47.244 1.00 81.81 326 LEU A O 1
ATOM 2562 N N . GLY A 1 327 ? 10.001 -5.510 -47.430 1.00 75.94 327 GLY A N 1
ATOM 2563 C CA . GLY A 1 327 ? 10.281 -5.619 -48.860 1.00 75.94 327 GLY A CA 1
ATOM 2564 C C . GLY A 1 327 ? 9.086 -5.274 -49.763 1.00 75.94 327 GLY A C 1
ATOM 2565 O O . GLY A 1 327 ? 8.033 -4.831 -49.305 1.00 75.94 327 GLY A O 1
ATOM 2566 N N . PRO A 1 328 ? 9.222 -5.453 -51.087 1.00 71.69 328 PRO A N 1
ATOM 2567 C CA . PRO A 1 328 ? 8.199 -5.032 -52.043 1.00 71.69 328 PRO A CA 1
ATOM 2568 C C . PRO A 1 328 ? 6.940 -5.915 -52.042 1.00 71.69 328 PRO A C 1
ATOM 2570 O O . PRO A 1 328 ? 5.882 -5.436 -52.452 1.00 71.69 328 PRO A O 1
ATOM 2573 N N . ARG A 1 329 ? 7.035 -7.182 -51.605 1.00 78.25 329 ARG A N 1
ATOM 2574 C CA . ARG A 1 329 ? 5.990 -8.208 -51.806 1.00 78.25 329 ARG A CA 1
ATOM 2575 C C . ARG A 1 329 ? 5.264 -8.661 -50.537 1.00 78.25 329 ARG A C 1
ATOM 2577 O O . ARG A 1 329 ? 4.078 -8.971 -50.620 1.00 78.25 329 ARG A O 1
ATOM 2584 N N . HIS A 1 330 ? 5.942 -8.733 -49.392 1.00 83.88 330 HIS A N 1
ATOM 2585 C CA . HIS A 1 330 ? 5.430 -9.448 -48.221 1.00 83.88 330 HIS A CA 1
ATOM 2586 C C . HIS A 1 330 ? 4.841 -8.519 -47.156 1.00 83.88 330 HIS A C 1
ATOM 2588 O O . HIS A 1 330 ? 5.414 -7.485 -46.809 1.00 83.88 330 HIS A O 1
ATOM 2594 N N . ARG A 1 331 ? 3.682 -8.926 -46.628 1.00 85.25 331 ARG A N 1
ATOM 2595 C CA . ARG A 1 331 ? 2.927 -8.243 -45.574 1.00 85.25 331 ARG A CA 1
ATOM 2596 C C . ARG A 1 331 ? 2.734 -9.177 -44.391 1.00 85.25 331 ARG A C 1
ATOM 2598 O O . ARG A 1 331 ? 2.320 -10.321 -44.584 1.00 85.25 331 ARG A O 1
ATOM 2605 N N . PHE A 1 332 ? 2.985 -8.693 -43.183 1.00 84.62 332 PHE A N 1
ATOM 2606 C CA . PHE A 1 332 ? 2.900 -9.477 -41.952 1.00 84.62 332 PHE A CA 1
ATOM 2607 C C . PHE A 1 332 ? 1.980 -8.806 -40.945 1.00 84.62 332 PHE A C 1
ATOM 2609 O O . PHE A 1 332 ? 2.050 -7.600 -40.751 1.00 84.62 332 PHE A O 1
ATOM 2616 N N . SER A 1 333 ? 1.147 -9.591 -40.267 1.00 83.00 333 SER A N 1
ATOM 2617 C CA . SER A 1 333 ? 0.335 -9.096 -39.152 1.00 83.00 333 SER A CA 1
ATOM 2618 C C . SER A 1 333 ? 1.199 -8.902 -37.905 1.00 83.00 333 SER A C 1
ATOM 2620 O O . SER A 1 333 ? 1.881 -9.846 -37.487 1.00 83.00 333 SER A O 1
ATOM 2622 N N . VAL A 1 334 ? 1.113 -7.724 -37.303 1.00 81.94 334 VAL A N 1
ATOM 2623 C CA . VAL A 1 334 ? 1.900 -7.291 -36.145 1.00 81.94 334 VAL A CA 1
ATOM 2624 C C . VAL A 1 334 ? 1.141 -7.621 -34.863 1.00 81.94 334 VAL A C 1
ATOM 2626 O O . VAL A 1 334 ? -0.053 -7.345 -34.761 1.00 81.94 334 VAL A O 1
ATOM 2629 N N . ASN A 1 335 ? 1.820 -8.216 -33.881 1.00 77.75 335 ASN A N 1
ATOM 2630 C CA . ASN A 1 335 ? 1.248 -8.349 -32.544 1.00 77.75 335 ASN A CA 1
ATOM 2631 C C . ASN A 1 335 ? 1.486 -7.054 -31.755 1.00 77.75 335 ASN A C 1
ATOM 2633 O O . ASN A 1 335 ? 2.623 -6.624 -31.585 1.00 77.75 335 ASN A O 1
ATOM 2637 N N . THR A 1 336 ? 0.414 -6.434 -31.273 1.00 73.31 336 THR A N 1
ATOM 2638 C CA . THR A 1 336 ? 0.469 -5.190 -30.488 1.00 73.31 336 THR A CA 1
ATOM 2639 C C . THR A 1 336 ? 0.397 -5.433 -28.979 1.00 73.31 336 THR A C 1
ATOM 2641 O O . THR A 1 336 ? 0.572 -4.495 -28.203 1.00 73.31 336 THR A O 1
ATOM 2644 N N . GLN A 1 337 ? 0.157 -6.677 -28.548 1.00 74.62 337 GLN A N 1
ATOM 2645 C CA . GLN A 1 337 ? 0.141 -7.041 -27.133 1.00 74.62 337 GLN A CA 1
ATOM 2646 C C . GLN A 1 337 ? 1.572 -7.077 -26.581 1.00 74.62 337 GLN A C 1
ATOM 2648 O O . GLN A 1 337 ? 2.424 -7.804 -27.090 1.00 74.62 337 GLN A O 1
ATOM 2653 N N . GLU A 1 338 ? 1.843 -6.306 -25.523 1.00 77.31 338 GLU A N 1
ATOM 2654 C CA . GLU A 1 338 ? 3.113 -6.402 -24.797 1.00 77.31 338 GLU A CA 1
ATOM 2655 C C . GLU A 1 338 ? 3.220 -7.777 -24.114 1.00 77.31 338 GLU A C 1
ATOM 2657 O O . GLU A 1 338 ? 2.257 -8.236 -23.500 1.00 77.31 338 GLU A O 1
ATOM 2662 N N . LEU A 1 339 ? 4.403 -8.403 -24.174 1.00 84.00 339 LEU A N 1
ATOM 2663 C CA . LEU A 1 339 ? 4.709 -9.611 -23.403 1.00 84.00 339 LEU A CA 1
ATOM 2664 C C . LEU A 1 339 ? 4.647 -9.297 -21.902 1.00 84.00 339 LEU A C 1
ATOM 2666 O O . LEU A 1 339 ? 5.444 -8.501 -21.393 1.00 84.00 339 LEU A O 1
ATOM 2670 N N . ASP A 1 340 ? 3.725 -9.928 -21.192 1.00 86.06 340 ASP A N 1
ATOM 2671 C CA . ASP A 1 340 ? 3.581 -9.835 -19.747 1.00 86.06 340 ASP A CA 1
ATOM 2672 C C . ASP A 1 340 ? 3.040 -11.147 -19.168 1.00 86.06 340 ASP A C 1
ATOM 2674 O O . ASP A 1 340 ? 2.450 -11.966 -19.872 1.00 86.06 340 ASP A O 1
ATOM 2678 N N . LEU A 1 341 ? 3.269 -11.344 -17.874 1.00 89.75 341 LEU A N 1
ATOM 2679 C CA . LEU A 1 341 ? 2.772 -12.483 -17.120 1.00 89.75 341 LEU A CA 1
ATOM 2680 C C . LEU A 1 341 ? 1.479 -12.109 -16.411 1.00 89.75 341 LEU A C 1
ATOM 2682 O O . LEU A 1 341 ? 1.434 -11.153 -15.637 1.00 89.75 341 LEU A O 1
ATOM 2686 N N . THR A 1 342 ? 0.445 -12.904 -16.641 1.00 89.56 342 THR A N 1
ATOM 2687 C CA . THR A 1 342 ? -0.864 -12.735 -16.015 1.00 89.56 342 THR A CA 1
ATOM 2688 C C . THR A 1 342 ? -1.320 -14.040 -15.383 1.00 89.56 342 THR A C 1
ATOM 2690 O O . THR A 1 342 ? -0.871 -15.119 -15.764 1.00 89.56 342 THR A O 1
ATOM 2693 N N . LEU A 1 343 ? -2.206 -13.930 -14.395 1.00 88.69 343 LEU A N 1
ATOM 2694 C CA . LEU A 1 343 ? -2.936 -15.073 -13.861 1.00 88.69 343 LEU A CA 1
ATOM 2695 C C . LEU A 1 343 ? -4.298 -15.118 -14.535 1.00 88.69 343 LEU A C 1
ATOM 2697 O O . LEU A 1 343 ? -5.062 -14.157 -14.436 1.00 88.69 343 LEU A O 1
ATOM 2701 N N . MET A 1 344 ? -4.572 -16.218 -15.224 1.00 83.81 344 MET A N 1
ATOM 2702 C CA . MET A 1 344 ? -5.817 -16.447 -15.937 1.00 83.81 344 MET A CA 1
ATOM 2703 C C . MET A 1 344 ? -6.593 -17.581 -15.258 1.00 83.81 344 MET A C 1
ATOM 2705 O O . MET A 1 344 ? -6.043 -18.674 -15.103 1.00 83.81 344 MET A O 1
ATOM 2709 N N . PRO A 1 345 ? -7.860 -17.361 -14.870 1.00 80.75 345 PRO A N 1
ATOM 2710 C CA . PRO A 1 345 ? -8.717 -18.445 -14.417 1.00 80.75 345 PRO A CA 1
ATOM 2711 C C . PRO A 1 345 ? -9.093 -19.332 -15.608 1.00 80.75 345 PRO A C 1
ATOM 2713 O O . PRO A 1 345 ? -9.491 -18.835 -16.666 1.00 80.75 345 PRO A O 1
ATOM 2716 N N . ARG A 1 346 ? -8.972 -20.651 -15.451 1.00 78.44 346 ARG A N 1
ATOM 2717 C CA . ARG A 1 346 ? -9.404 -21.625 -16.457 1.00 78.44 346 ARG A CA 1
ATOM 2718 C C . ARG A 1 346 ? -10.101 -22.794 -15.773 1.00 78.44 346 ARG A C 1
ATOM 2720 O O . ARG A 1 346 ? -9.452 -23.676 -15.219 1.00 78.44 346 ARG A O 1
ATOM 2727 N N . GLY A 1 347 ? -11.431 -22.805 -15.849 1.00 77.00 347 GLY A N 1
ATOM 2728 C CA . GLY A 1 347 ? -12.236 -23.705 -15.025 1.00 77.00 347 GLY A CA 1
ATOM 2729 C C . GLY A 1 347 ? -12.045 -23.351 -13.552 1.00 77.00 347 GLY A C 1
ATOM 2730 O O . GLY A 1 347 ? -12.204 -22.189 -13.186 1.00 77.00 347 GLY A O 1
ATOM 2731 N N . ASP A 1 348 ? -11.638 -24.336 -12.759 1.00 74.94 348 ASP A N 1
ATOM 2732 C CA . ASP A 1 348 ? -11.433 -24.205 -11.313 1.00 74.94 348 ASP A CA 1
ATOM 2733 C C . ASP A 1 348 ? -9.977 -23.933 -10.902 1.00 74.94 348 ASP A C 1
ATOM 2735 O O . ASP A 1 348 ? -9.699 -23.827 -9.714 1.00 74.94 348 ASP A O 1
ATOM 2739 N N . GLU A 1 349 ? -9.050 -23.800 -11.858 1.00 82.12 349 GLU A N 1
ATOM 2740 C CA . GLU A 1 349 ? -7.620 -23.604 -11.587 1.00 82.12 349 GLU A CA 1
ATOM 2741 C C . GLU A 1 349 ? -7.112 -22.257 -12.126 1.00 82.12 349 GLU A C 1
ATOM 2743 O O . GLU A 1 349 ? -7.493 -21.800 -13.214 1.00 82.12 349 GLU A O 1
ATOM 2748 N N . LEU A 1 350 ? -6.171 -21.643 -11.405 1.00 86.88 350 LEU A N 1
ATOM 2749 C CA . LEU A 1 350 ? -5.416 -20.490 -11.894 1.00 86.88 350 LEU A CA 1
ATOM 2750 C C . LEU A 1 350 ? -4.222 -20.945 -12.735 1.00 86.88 350 LEU A C 1
ATOM 2752 O O . LEU A 1 350 ? -3.471 -21.841 -12.360 1.00 86.88 350 LEU A O 1
ATOM 2756 N N . HIS A 1 351 ? -4.026 -20.296 -13.878 1.00 90.12 351 HIS A N 1
ATOM 2757 C CA . HIS A 1 351 ? -2.903 -20.547 -14.772 1.00 90.12 351 HIS A CA 1
ATOM 2758 C C . HIS A 1 351 ? -2.037 -19.297 -14.919 1.00 90.12 351 HIS A C 1
ATOM 2760 O O . HIS A 1 351 ? -2.543 -18.187 -15.077 1.00 90.12 351 HIS A O 1
ATOM 2766 N N . LEU A 1 352 ? -0.722 -19.483 -14.927 1.00 91.50 352 LEU A N 1
ATOM 2767 C CA . LEU A 1 352 ? 0.246 -18.510 -15.409 1.00 91.50 352 LEU A CA 1
ATOM 2768 C C . LEU A 1 352 ? 0.162 -18.451 -16.933 1.00 91.50 352 LEU A C 1
ATOM 2770 O O . LEU A 1 352 ? 0.335 -19.464 -17.611 1.00 91.50 352 LEU A O 1
ATOM 2774 N N . HIS A 1 353 ? -0.089 -17.264 -17.471 1.00 92.25 353 HIS A N 1
ATOM 2775 C CA . HIS A 1 353 ? -0.203 -17.031 -18.903 1.00 92.25 353 HIS A CA 1
ATOM 2776 C C . HIS A 1 353 ? 0.732 -15.909 -19.349 1.00 92.25 353 HIS A C 1
ATOM 2778 O O . HIS A 1 353 ? 0.703 -14.812 -18.780 1.00 92.25 353 HIS A O 1
ATOM 2784 N N . LEU A 1 354 ? 1.533 -16.173 -20.387 1.00 91.19 354 LEU A N 1
ATOM 2785 C CA . LEU A 1 354 ? 2.309 -15.136 -21.067 1.00 91.19 354 LEU A CA 1
ATOM 2786 C C . LEU A 1 354 ? 1.507 -14.588 -22.242 1.00 91.19 354 LEU A C 1
ATOM 2788 O O . LEU A 1 354 ? 1.245 -15.298 -23.218 1.00 91.19 354 LEU A O 1
ATOM 2792 N N . THR A 1 355 ? 1.141 -13.313 -22.146 1.00 88.25 355 THR A N 1
ATOM 2793 C CA . THR A 1 355 ? 0.300 -12.631 -23.132 1.00 88.25 355 THR A CA 1
ATOM 2794 C C . THR A 1 355 ? 0.904 -12.703 -24.533 1.00 88.25 355 THR A C 1
ATOM 2796 O O . THR A 1 355 ? 2.105 -12.515 -24.738 1.00 88.25 355 THR A O 1
ATOM 2799 N N . GLY A 1 356 ? 0.054 -12.980 -25.522 1.00 84.25 356 GLY A N 1
ATOM 2800 C CA . GLY A 1 356 ? 0.467 -13.101 -26.919 1.00 84.25 356 GLY A CA 1
ATOM 2801 C C . GLY A 1 356 ? 1.200 -14.401 -27.265 1.00 84.25 356 GLY A C 1
ATOM 2802 O O . GLY A 1 356 ? 1.698 -14.504 -28.382 1.00 84.25 356 GLY A O 1
ATOM 2803 N N . THR A 1 357 ? 1.263 -15.387 -26.369 1.00 90.31 357 THR A N 1
ATOM 2804 C CA . THR A 1 357 ? 1.870 -16.708 -26.627 1.00 90.31 357 THR A CA 1
ATOM 2805 C C . THR A 1 357 ? 0.897 -17.837 -26.293 1.00 90.31 357 THR A C 1
ATOM 2807 O O . THR A 1 357 ? -0.176 -17.591 -25.747 1.00 90.31 357 THR A O 1
ATOM 2810 N N . ASP A 1 358 ? 1.280 -19.081 -26.572 1.00 90.88 358 ASP A N 1
ATOM 2811 C CA . ASP A 1 358 ? 0.516 -20.262 -26.159 1.00 90.88 358 ASP A CA 1
ATOM 2812 C C . ASP A 1 358 ? 0.906 -20.746 -24.746 1.00 90.88 358 ASP A C 1
ATOM 2814 O O . ASP A 1 358 ? 0.390 -21.764 -24.280 1.00 90.88 358 ASP A O 1
ATOM 2818 N N . PHE A 1 359 ? 1.811 -20.039 -24.054 1.00 91.44 359 PHE A N 1
ATOM 2819 C CA . PHE A 1 359 ? 2.295 -20.436 -22.734 1.00 91.44 359 PHE A CA 1
ATOM 2820 C C . PHE A 1 359 ? 1.164 -20.376 -21.704 1.00 91.44 359 PHE A C 1
ATOM 2822 O O . PHE A 1 359 ? 0.629 -19.302 -21.401 1.00 91.44 359 PHE A O 1
ATOM 2829 N N . LEU A 1 360 ? 0.834 -21.540 -21.150 1.00 89.88 360 LEU A N 1
ATOM 2830 C CA . LEU A 1 360 ? -0.134 -21.725 -20.079 1.00 89.88 360 LEU A CA 1
ATOM 2831 C C . LEU A 1 360 ? 0.401 -22.767 -19.107 1.00 89.88 360 LEU A C 1
ATOM 2833 O O . LEU A 1 360 ? 0.584 -23.929 -19.468 1.00 89.88 360 LEU A O 1
ATOM 2837 N N . GLU A 1 361 ? 0.606 -22.358 -17.863 1.00 88.88 361 GLU A N 1
ATOM 2838 C CA . GLU A 1 361 ? 1.108 -23.237 -16.816 1.00 88.88 361 GLU A CA 1
ATOM 2839 C C . GLU A 1 361 ? 0.172 -23.224 -15.601 1.00 88.88 361 GLU A C 1
ATOM 2841 O O . GLU A 1 361 ? -0.092 -22.149 -15.067 1.00 88.88 361 GLU A O 1
ATOM 2846 N N . PRO A 1 362 ? -0.334 -24.382 -15.138 1.00 89.00 362 PRO A N 1
ATOM 2847 C CA . PRO A 1 362 ? -1.169 -24.434 -13.943 1.00 89.00 362 PRO A CA 1
ATOM 2848 C C . PRO A 1 362 ? -0.366 -23.997 -12.714 1.00 89.00 362 PRO A C 1
ATOM 2850 O O . PRO A 1 362 ? 0.722 -24.517 -12.446 1.00 89.00 362 PRO A O 1
ATOM 2853 N N . LEU A 1 363 ? -0.914 -23.051 -11.954 1.00 87.75 363 LEU A N 1
ATOM 2854 C CA . LEU A 1 363 ? -0.318 -22.557 -10.722 1.00 87.75 363 LEU A CA 1
ATOM 2855 C C . LEU A 1 363 ? -0.808 -23.409 -9.551 1.00 87.75 363 LEU A C 1
ATOM 2857 O O . LEU A 1 363 ? -1.978 -23.367 -9.195 1.00 87.75 363 LEU A O 1
ATOM 2861 N N . ARG A 1 364 ? 0.101 -24.174 -8.943 1.00 84.12 364 ARG A N 1
ATOM 2862 C CA . ARG A 1 364 ? -0.195 -25.007 -7.770 1.00 84.12 364 ARG A CA 1
ATOM 2863 C C . ARG A 1 364 ? 0.459 -24.404 -6.540 1.00 84.12 364 ARG A C 1
ATOM 2865 O O . ARG A 1 364 ? 1.647 -24.617 -6.312 1.00 84.12 364 ARG A O 1
ATOM 2872 N N . ASP A 1 365 ? -0.321 -23.656 -5.773 1.00 87.31 365 ASP A N 1
ATOM 2873 C CA . ASP A 1 365 ? 0.119 -23.023 -4.534 1.00 87.31 365 ASP A CA 1
ATOM 2874 C C . ASP A 1 365 ? -0.927 -23.289 -3.431 1.00 87.31 365 ASP A C 1
ATOM 2876 O O . ASP A 1 365 ? -2.056 -22.810 -3.547 1.00 87.31 365 ASP A O 1
ATOM 2880 N N . PRO A 1 366 ? -0.601 -24.086 -2.390 1.00 88.44 366 PRO A N 1
ATOM 2881 C CA . PRO A 1 366 ? -1.565 -24.460 -1.352 1.00 88.44 366 PRO A CA 1
ATOM 2882 C C . PRO A 1 366 ? -2.152 -23.265 -0.597 1.00 88.44 366 PRO A C 1
ATOM 2884 O O . PRO A 1 366 ? -3.295 -23.324 -0.150 1.00 88.44 366 PRO A O 1
ATOM 2887 N N . GLU A 1 367 ? -1.380 -22.187 -0.443 1.00 89.56 367 GLU A N 1
ATOM 2888 C CA . GLU A 1 367 ? -1.837 -20.987 0.252 1.00 89.56 367 GLU A CA 1
ATOM 2889 C C . GLU A 1 367 ? -2.820 -20.194 -0.617 1.00 89.56 367 GLU A C 1
ATOM 2891 O O . GLU A 1 367 ? -3.813 -19.672 -0.113 1.00 89.56 367 GLU A O 1
ATOM 2896 N N . LEU A 1 368 ? -2.589 -20.155 -1.933 1.00 87.75 368 LEU A N 1
ATOM 2897 C CA . LEU A 1 368 ? -3.498 -19.518 -2.886 1.00 87.75 368 LEU A CA 1
ATOM 2898 C C . LEU A 1 368 ? -4.830 -20.268 -3.017 1.00 87.75 368 LEU A C 1
ATOM 2900 O O . LEU A 1 368 ? -5.878 -19.628 -3.119 1.00 87.75 368 LEU A O 1
ATOM 2904 N N . GLU A 1 369 ? -4.790 -21.603 -2.993 1.00 87.50 369 GLU A N 1
ATOM 2905 C CA . GLU A 1 369 ? -5.983 -22.462 -3.012 1.00 87.50 369 GLU A CA 1
ATOM 2906 C C . GLU A 1 369 ? -6.840 -22.294 -1.750 1.00 87.50 369 GLU A C 1
ATOM 2908 O O . GLU A 1 369 ? -8.066 -22.266 -1.833 1.00 87.50 369 GLU A O 1
ATOM 2913 N N . ALA A 1 370 ? -6.220 -22.090 -0.582 1.00 90.19 370 ALA A N 1
ATOM 2914 C CA . ALA A 1 370 ? -6.947 -21.781 0.654 1.00 90.19 370 ALA A CA 1
ATOM 2915 C C . ALA A 1 370 ? -7.698 -20.433 0.600 1.00 90.19 370 ALA A C 1
ATOM 2917 O O . ALA A 1 370 ? -8.566 -20.180 1.430 1.00 90.19 370 ALA A O 1
ATOM 2918 N N . LEU A 1 371 ? -7.376 -19.569 -0.371 1.00 90.00 371 LEU A N 1
ATOM 2919 C CA . LEU A 1 371 ? -7.972 -18.245 -0.573 1.00 90.00 371 LEU A CA 1
ATOM 2920 C C . LEU A 1 371 ? -8.891 -18.191 -1.807 1.00 90.00 371 LEU A C 1
ATOM 2922 O O . LEU A 1 371 ? -9.136 -17.112 -2.353 1.00 90.00 371 LEU A O 1
ATOM 2926 N N . ARG A 1 372 ? -9.403 -19.345 -2.255 1.00 86.88 372 ARG A N 1
ATOM 2927 C CA . ARG A 1 372 ? -10.255 -19.471 -3.450 1.00 86.88 372 ARG A CA 1
ATOM 2928 C C . ARG A 1 372 ? -11.495 -18.576 -3.423 1.00 86.88 372 ARG A C 1
ATOM 2930 O O . ARG A 1 372 ? -11.850 -18.010 -4.458 1.00 86.88 372 ARG A O 1
ATOM 2937 N N . ASP A 1 373 ? -12.090 -18.372 -2.251 1.00 86.38 373 ASP A N 1
ATOM 2938 C CA . ASP A 1 373 ? -13.278 -17.524 -2.069 1.00 86.38 373 ASP A CA 1
ATOM 2939 C C . ASP A 1 373 ? -13.041 -16.061 -2.487 1.00 86.38 373 ASP A C 1
ATOM 2941 O O . ASP A 1 373 ? -13.976 -15.351 -2.857 1.00 86.38 373 ASP A O 1
ATOM 2945 N N . PHE A 1 374 ? -11.782 -15.609 -2.502 1.00 89.31 374 PHE A N 1
ATOM 2946 C CA . PHE A 1 374 ? -11.409 -14.243 -2.869 1.00 89.31 374 PHE A CA 1
ATOM 2947 C C . PHE A 1 374 ? -11.067 -14.075 -4.356 1.00 89.31 374 PHE A C 1
ATOM 2949 O O . PHE A 1 374 ? -10.879 -12.949 -4.817 1.00 89.31 374 PHE A O 1
ATOM 2956 N N . TRP A 1 375 ? -10.982 -15.155 -5.142 1.00 86.06 375 TRP A N 1
ATOM 2957 C CA . TRP A 1 375 ? -10.471 -15.084 -6.519 1.00 86.06 375 TRP A CA 1
ATOM 2958 C C . TRP A 1 375 ? -11.323 -14.217 -7.449 1.00 86.06 375 TRP A C 1
ATOM 2960 O O . TRP A 1 375 ? -10.780 -13.569 -8.346 1.00 86.06 375 TRP A O 1
ATOM 2970 N N . GLN A 1 376 ? -12.639 -14.201 -7.227 1.00 82.44 376 GLN A N 1
ATOM 2971 C CA . GLN A 1 376 ? -13.606 -13.420 -8.005 1.00 82.44 376 GLN A CA 1
ATOM 2972 C C . GLN A 1 376 ? -13.944 -12.067 -7.363 1.00 82.44 376 GLN A C 1
ATOM 2974 O O . GLN A 1 376 ? -14.698 -11.287 -7.941 1.00 82.44 376 GLN A O 1
ATOM 2979 N N . VAL A 1 377 ? -13.382 -11.765 -6.190 1.00 86.56 377 VAL A N 1
ATOM 2980 C CA . VAL A 1 377 ? -13.640 -10.506 -5.492 1.00 86.56 377 VAL A CA 1
ATOM 2981 C C . VAL A 1 377 ? -12.896 -9.373 -6.192 1.00 86.56 377 VAL A C 1
ATOM 2983 O O . VAL A 1 377 ? -11.673 -9.398 -6.339 1.00 86.56 377 VAL A O 1
ATOM 2986 N N . ALA A 1 378 ? -13.651 -8.361 -6.618 1.00 81.75 378 ALA A N 1
ATOM 2987 C CA . ALA A 1 378 ? -13.114 -7.199 -7.319 1.00 81.75 378 ALA A CA 1
ATOM 2988 C C . ALA A 1 378 ? -12.889 -5.985 -6.404 1.00 81.75 378 ALA A C 1
ATOM 2990 O O . ALA A 1 378 ? -11.989 -5.188 -6.670 1.00 81.75 378 ALA A O 1
ATOM 2991 N N . LEU A 1 379 ? -13.697 -5.832 -5.350 1.00 89.19 379 LEU A N 1
ATOM 2992 C CA . LEU A 1 379 ? -13.736 -4.641 -4.500 1.00 89.19 379 LEU A CA 1
ATOM 2993 C C . LEU A 1 379 ? -13.668 -5.015 -3.020 1.00 89.19 379 LEU A C 1
ATOM 2995 O O . LEU A 1 379 ? -14.200 -6.035 -2.600 1.00 89.19 379 LEU A O 1
ATOM 2999 N N . GLU A 1 380 ? -13.040 -4.150 -2.225 1.00 91.94 380 GLU A N 1
ATOM 3000 C CA . GLU A 1 380 ? -12.981 -4.285 -0.763 1.00 91.94 380 GLU A CA 1
ATOM 3001 C C . GLU A 1 380 ? -14.314 -3.939 -0.092 1.00 91.94 380 GLU A C 1
ATOM 3003 O O . GLU A 1 380 ? -14.611 -4.423 0.992 1.00 91.94 380 GLU A O 1
ATOM 3008 N N . SER A 1 381 ? -15.131 -3.108 -0.731 1.00 93.44 381 SER A N 1
ATOM 3009 C CA . SER A 1 381 ? -16.387 -2.589 -0.186 1.00 93.44 381 SER A CA 1
ATOM 3010 C C . SER A 1 381 ? -17.579 -3.532 -0.337 1.00 93.44 381 SER A C 1
ATOM 3012 O O . SER A 1 381 ? -18.672 -3.192 0.102 1.00 93.44 381 SER A O 1
ATOM 3014 N N . GLU A 1 382 ? -17.399 -4.697 -0.961 1.00 93.19 382 GLU A N 1
ATOM 3015 C CA . GLU A 1 382 ? -18.495 -5.597 -1.313 1.00 93.19 382 GLU A CA 1
ATOM 3016 C C . GLU A 1 382 ? -18.080 -7.063 -1.174 1.00 93.19 382 GLU A C 1
ATOM 3018 O O . GLU A 1 382 ? -16.971 -7.458 -1.533 1.00 93.19 382 GLU A O 1
ATOM 3023 N N . SER A 1 383 ? -18.989 -7.879 -0.657 1.00 93.81 383 SER A N 1
ATOM 3024 C CA . SER A 1 383 ? -18.881 -9.338 -0.619 1.00 93.81 383 SER A CA 1
ATOM 3025 C C . SER A 1 383 ? -20.260 -9.936 -0.873 1.00 93.81 383 SER A C 1
ATOM 3027 O O . SER A 1 383 ? -21.253 -9.234 -0.754 1.00 93.81 383 SER A O 1
ATOM 3029 N N . ALA A 1 384 ? -20.368 -11.243 -1.130 1.00 91.38 384 ALA A N 1
ATOM 3030 C CA . ALA A 1 384 ? -21.677 -11.890 -1.307 1.00 91.38 384 ALA A CA 1
ATOM 3031 C C . ALA A 1 384 ? -22.653 -11.656 -0.127 1.00 91.38 384 ALA A C 1
ATOM 3033 O O . ALA A 1 384 ? -23.870 -11.758 -0.292 1.00 91.38 384 ALA A O 1
ATOM 3034 N N . GLN A 1 385 ? -22.121 -11.342 1.061 1.00 92.81 385 GLN A N 1
ATOM 3035 C CA . GLN A 1 385 ? -22.889 -11.116 2.284 1.00 92.81 385 GLN A CA 1
ATOM 3036 C C . GLN A 1 385 ? -23.107 -9.633 2.611 1.00 92.81 385 GLN A C 1
ATOM 3038 O O . GLN A 1 385 ? -24.051 -9.317 3.338 1.00 92.81 385 GLN A O 1
ATOM 3043 N N . LEU A 1 386 ? -22.297 -8.714 2.081 1.00 95.56 386 LEU A N 1
ATOM 3044 C CA . LEU A 1 386 ? -22.370 -7.292 2.412 1.00 95.56 386 LEU A CA 1
ATOM 3045 C C . LEU A 1 386 ? -22.399 -6.443 1.144 1.00 95.56 386 LEU A C 1
ATOM 3047 O O . LEU A 1 386 ? -21.406 -6.352 0.422 1.00 95.56 386 LEU A O 1
ATOM 3051 N N . TYR A 1 387 ? -23.535 -5.783 0.919 1.00 96.06 387 TYR A N 1
ATOM 3052 C CA . TYR A 1 387 ? -23.684 -4.858 -0.193 1.00 96.06 387 TYR A CA 1
ATOM 3053 C C . TYR A 1 387 ? -22.829 -3.601 0.018 1.00 96.06 387 TYR A C 1
ATOM 3055 O O . TYR A 1 387 ? -22.697 -3.090 1.131 1.00 96.06 387 TYR A O 1
ATOM 3063 N N . ARG A 1 388 ? -22.315 -3.037 -1.075 1.00 95.19 388 ARG A N 1
ATOM 3064 C CA . ARG A 1 388 ? -21.502 -1.818 -1.090 1.00 95.19 388 ARG A CA 1
ATOM 3065 C C . ARG A 1 388 ? -22.135 -0.636 -0.357 1.00 95.19 388 ARG A C 1
ATOM 3067 O O . ARG A 1 388 ? -21.439 0.077 0.362 1.00 95.19 388 ARG A O 1
ATOM 3074 N N . ALA A 1 389 ? -23.450 -0.441 -0.471 1.00 96.19 389 ALA A N 1
ATOM 3075 C CA . ALA A 1 389 ? -24.129 0.620 0.273 1.00 96.19 389 ALA A CA 1
ATOM 3076 C C . ALA A 1 389 ? -24.288 0.308 1.776 1.00 96.19 389 ALA A C 1
ATOM 3078 O O . ALA A 1 389 ? -24.254 1.233 2.587 1.00 96.19 389 ALA A O 1
ATOM 3079 N N . GLU A 1 390 ? -24.405 -0.970 2.170 1.00 97.31 390 GLU A N 1
ATOM 3080 C CA . GLU A 1 390 ? -24.350 -1.367 3.588 1.00 97.31 390 GLU A CA 1
ATOM 3081 C C . GLU A 1 390 ? -22.968 -1.048 4.174 1.00 97.31 390 GLU A C 1
ATOM 3083 O O . GLU A 1 390 ? -22.874 -0.480 5.263 1.00 97.31 390 GLU A O 1
ATOM 3088 N N . TYR A 1 391 ? -21.898 -1.359 3.436 1.00 97.38 391 TYR A N 1
ATOM 3089 C CA . TYR A 1 391 ? -20.531 -1.052 3.854 1.00 97.38 391 TYR A CA 1
ATOM 3090 C C . TYR A 1 391 ? -20.295 0.461 3.984 1.00 97.38 391 TYR A C 1
ATOM 3092 O O . TYR A 1 391 ? -19.772 0.906 5.009 1.00 97.38 391 TYR A O 1
ATOM 3100 N N . LEU A 1 392 ? -20.760 1.260 3.014 1.00 97.06 392 LEU A N 1
ATOM 3101 C CA . LEU A 1 392 ? -20.694 2.726 3.064 1.00 97.06 392 LEU A CA 1
ATOM 3102 C C . LEU A 1 392 ? -21.455 3.297 4.268 1.00 97.06 392 LEU A C 1
ATOM 3104 O O . LEU A 1 392 ? -20.908 4.114 5.008 1.00 97.06 392 LEU A O 1
ATOM 3108 N N . ALA A 1 393 ? -22.686 2.834 4.510 1.00 96.94 393 ALA A N 1
ATOM 3109 C CA . ALA A 1 393 ? -23.463 3.218 5.689 1.00 96.94 393 ALA A CA 1
ATOM 3110 C C . ALA A 1 393 ? -22.715 2.873 6.990 1.00 96.94 393 ALA A C 1
ATOM 3112 O O . ALA A 1 393 ? -22.641 3.688 7.910 1.00 96.94 393 ALA A O 1
ATOM 3113 N N . GLY A 1 394 ? -22.096 1.692 7.049 1.00 96.12 394 GLY A N 1
ATOM 3114 C CA . GLY A 1 394 ? -21.278 1.259 8.178 1.00 96.12 394 GLY A CA 1
ATOM 3115 C C . GLY A 1 394 ? -20.018 2.104 8.393 1.00 96.12 394 GLY A C 1
ATOM 3116 O O . GLY A 1 394 ? -19.629 2.346 9.537 1.00 96.12 394 GLY A O 1
ATOM 3117 N N . GLN A 1 395 ? -19.366 2.569 7.324 1.00 95.75 395 GLN A N 1
ATOM 3118 C CA . GLN A 1 395 ? -18.232 3.493 7.427 1.00 95.75 395 GLN A CA 1
ATOM 3119 C C . GLN A 1 395 ? -18.659 4.877 7.931 1.00 95.75 395 GLN A C 1
ATOM 3121 O O . GLN A 1 395 ? -17.996 5.427 8.806 1.00 95.75 395 GLN A O 1
ATOM 3126 N N . VAL A 1 396 ? -19.779 5.411 7.433 1.00 96.19 396 VAL A N 1
ATOM 3127 C CA . VAL A 1 396 ? -20.335 6.695 7.893 1.00 96.19 396 VAL A CA 1
ATOM 3128 C C . VAL A 1 396 ? -20.659 6.643 9.389 1.00 96.19 396 VAL A C 1
ATOM 3130 O O . VAL A 1 396 ? -20.328 7.573 10.121 1.00 96.19 396 VAL A O 1
ATOM 3133 N N . LEU A 1 397 ? -21.257 5.543 9.863 1.00 94.44 397 LEU A N 1
ATOM 3134 C CA . LEU A 1 397 ? -21.544 5.346 11.288 1.00 94.44 397 LEU A CA 1
ATOM 3135 C C . LEU A 1 397 ? -20.278 5.268 12.140 1.00 94.44 397 LEU A C 1
ATOM 3137 O O . LEU A 1 397 ? -20.228 5.881 13.200 1.00 94.44 397 LEU A O 1
ATOM 3141 N N . ASP A 1 398 ? -19.258 4.542 11.686 1.00 92.62 398 ASP A N 1
ATOM 3142 C CA . ASP A 1 398 ? -17.996 4.402 12.421 1.00 92.62 398 ASP A CA 1
ATOM 3143 C C . ASP A 1 398 ? -17.241 5.739 12.512 1.00 92.62 398 ASP A C 1
ATOM 3145 O O . ASP A 1 398 ? -16.778 6.111 13.590 1.00 92.62 398 ASP A O 1
ATOM 3149 N N . ALA A 1 399 ? -17.202 6.514 11.422 1.00 93.38 399 ALA A N 1
ATOM 3150 C CA . ALA A 1 399 ? -16.654 7.872 11.432 1.00 93.38 399 ALA A CA 1
ATOM 3151 C C . ALA A 1 399 ? -17.430 8.782 12.402 1.00 93.38 399 ALA A C 1
ATOM 3153 O O . ALA A 1 399 ? -16.829 9.486 13.216 1.00 93.38 399 ALA A O 1
ATOM 3154 N N . ALA A 1 400 ? -18.765 8.704 12.389 1.00 92.44 400 ALA A N 1
ATOM 3155 C CA . ALA A 1 400 ? -19.622 9.457 13.301 1.00 92.44 400 ALA A CA 1
ATOM 3156 C C . ALA A 1 400 ? -19.460 9.043 14.778 1.00 92.44 400 ALA A C 1
ATOM 3158 O O . ALA A 1 400 ? -19.515 9.900 15.661 1.00 92.44 400 ALA A O 1
ATOM 3159 N N . ASP A 1 401 ? -19.226 7.759 15.063 1.00 87.69 401 ASP A N 1
ATOM 3160 C CA . ASP A 1 401 ? -18.965 7.238 16.414 1.00 87.69 401 ASP A CA 1
ATOM 3161 C C . ASP A 1 401 ? -17.591 7.660 16.962 1.00 87.69 401 ASP A C 1
ATOM 3163 O O . ASP A 1 401 ? -17.370 7.652 18.181 1.00 87.69 401 ASP A O 1
ATOM 3167 N N . ARG A 1 402 ? -16.648 7.999 16.077 1.00 85.06 402 ARG A N 1
ATOM 3168 C CA . ARG A 1 402 ? -15.299 8.473 16.429 1.00 85.06 402 ARG A CA 1
ATOM 3169 C C . ARG A 1 402 ? -15.162 9.992 16.398 1.00 85.06 402 ARG A C 1
ATOM 3171 O O . ARG A 1 402 ? -14.188 10.507 16.937 1.00 85.06 402 ARG A O 1
ATOM 3178 N N . GLY A 1 403 ? -16.134 10.706 15.830 1.00 86.31 403 GLY A N 1
ATOM 3179 C CA . GLY A 1 403 ? -16.030 12.151 15.621 1.00 86.31 403 GLY A CA 1
ATOM 3180 C C . GLY A 1 403 ? -15.018 12.517 14.529 1.00 86.31 403 GLY A C 1
ATOM 3181 O O . GLY A 1 403 ? -14.404 13.581 14.586 1.00 86.31 403 GLY A O 1
ATOM 3182 N N . GLU A 1 404 ? -14.790 11.614 13.576 1.00 87.50 404 GLU A N 1
ATOM 3183 C CA . GLU A 1 404 ? -13.814 11.761 12.497 1.00 87.50 404 GLU A CA 1
ATOM 3184 C C . GLU A 1 404 ? -14.478 12.330 11.233 1.00 87.50 404 GLU A C 1
ATOM 3186 O O . GLU A 1 404 ? -15.695 12.282 11.063 1.00 87.50 404 GLU A O 1
ATOM 3191 N N . GLU A 1 405 ? -13.674 12.906 10.335 1.00 84.94 405 GLU A N 1
ATOM 3192 C CA . GLU A 1 405 ? -14.133 13.408 9.025 1.00 84.94 405 GLU A CA 1
ATOM 3193 C C . GLU A 1 405 ? -15.292 14.427 9.093 1.00 84.94 405 GLU A C 1
ATOM 3195 O O . GLU A 1 405 ? -16.051 14.598 8.143 1.00 84.94 405 GLU A O 1
ATOM 3200 N N . GLY A 1 406 ? -15.414 15.140 10.221 1.00 85.19 406 GLY A N 1
ATOM 3201 C CA . GLY A 1 406 ? -16.465 16.137 10.448 1.00 85.19 406 GLY A CA 1
ATOM 3202 C C . GLY A 1 406 ? -17.856 15.542 10.698 1.00 85.19 406 GLY A C 1
ATOM 3203 O O . GLY A 1 406 ? -18.840 16.283 10.705 1.00 85.19 406 GLY A O 1
ATOM 3204 N N . LEU A 1 407 ? -17.952 14.228 10.912 1.00 91.12 407 LEU A N 1
ATOM 3205 C CA . LEU A 1 407 ? -19.197 13.530 11.203 1.00 91.12 407 LEU A CA 1
ATOM 3206 C C . LEU A 1 407 ? -19.326 13.243 12.699 1.00 91.12 407 LEU A C 1
ATOM 3208 O O . LEU A 1 407 ? -18.362 12.901 13.377 1.00 91.12 407 LEU A O 1
ATOM 3212 N N . SER A 1 408 ? -20.545 13.348 13.217 1.00 92.12 408 SER A N 1
ATOM 3213 C CA . SER A 1 408 ? -20.914 12.888 14.552 1.00 92.12 408 SER A CA 1
ATOM 3214 C C . SER A 1 408 ? -22.353 12.384 14.534 1.00 92.12 408 SER A C 1
ATOM 3216 O O . SER A 1 408 ? -23.141 12.754 13.663 1.00 92.12 408 SER A O 1
ATOM 3218 N N . LEU A 1 409 ? -22.738 11.544 15.498 1.00 88.00 409 LEU A N 1
ATOM 3219 C CA . LEU A 1 409 ? -24.141 11.116 15.597 1.00 88.00 409 LEU A CA 1
ATOM 3220 C C . LEU A 1 409 ? -25.089 12.315 15.763 1.00 88.00 409 LEU A C 1
ATOM 3222 O O . LEU A 1 409 ? -26.172 12.329 15.182 1.00 88.00 409 LEU A O 1
ATOM 3226 N N . GLU A 1 410 ? -24.654 13.343 16.494 1.00 88.88 410 GLU A N 1
ATOM 3227 C CA . GLU A 1 410 ? -25.400 14.591 16.679 1.00 88.88 410 GLU A CA 1
ATOM 3228 C C . GLU A 1 410 ? -25.535 15.399 15.379 1.00 88.88 410 GLU A C 1
ATOM 3230 O O . GLU A 1 410 ? -26.545 16.074 15.191 1.00 88.88 410 GLU A O 1
ATOM 3235 N N . SER A 1 411 ? -24.570 15.314 14.451 1.00 90.56 411 SER A N 1
ATOM 3236 C CA . SER A 1 411 ? -24.680 15.969 13.141 1.00 90.56 411 SER A CA 1
ATOM 3237 C C . SER A 1 411 ? -25.508 15.169 12.132 1.00 90.56 411 SER A C 1
ATOM 3239 O O . SER A 1 411 ? -26.142 15.766 11.264 1.00 90.56 411 SER A O 1
ATOM 3241 N N . LEU A 1 412 ? -25.564 13.837 12.257 1.00 91.19 412 LEU A N 1
ATOM 3242 C CA . LEU A 1 412 ? -26.351 12.974 11.369 1.00 91.19 412 LEU A CA 1
ATOM 3243 C C . LEU A 1 412 ? -27.849 12.960 11.703 1.00 91.19 412 LEU A C 1
ATOM 3245 O O . LEU A 1 412 ? -28.674 12.901 10.793 1.00 91.19 412 LEU A O 1
ATOM 3249 N N . LYS A 1 413 ? -28.224 13.032 12.987 1.00 90.62 413 LYS A N 1
ATOM 3250 C CA . LYS A 1 413 ? -29.633 12.962 13.424 1.00 90.62 413 LYS A CA 1
ATOM 3251 C C . LYS A 1 413 ? -30.547 14.009 12.766 1.00 90.62 413 LYS A C 1
ATOM 3253 O O . LYS A 1 413 ? -31.603 13.613 12.273 1.00 90.62 413 LYS A O 1
ATOM 3258 N N . PRO A 1 414 ? -30.183 15.306 12.686 1.00 92.25 414 PRO A N 1
ATOM 3259 C CA . PRO A 1 414 ? -31.014 16.308 12.013 1.00 92.25 414 PRO A CA 1
ATOM 3260 C C . PRO A 1 414 ? -31.222 16.021 10.520 1.00 92.25 414 PRO A C 1
ATOM 3262 O O . PRO A 1 414 ? -32.279 16.330 9.972 1.00 92.25 414 PRO A O 1
ATOM 3265 N N . LEU A 1 415 ? -30.243 15.387 9.864 1.00 92.44 415 LEU A N 1
ATOM 3266 C CA . LEU A 1 415 ? -30.292 15.079 8.432 1.00 92.44 415 LEU A CA 1
ATOM 3267 C C . LEU A 1 415 ? -31.302 13.976 8.092 1.00 92.44 415 LEU A C 1
ATOM 3269 O O . LEU A 1 415 ? -31.703 13.860 6.938 1.00 92.44 415 LEU A O 1
ATOM 3273 N N . LEU A 1 416 ? -31.780 13.206 9.077 1.00 90.69 416 LEU A N 1
ATOM 3274 C CA . LEU A 1 416 ? -32.853 12.224 8.875 1.00 90.69 416 LEU A CA 1
ATOM 3275 C C . LEU A 1 416 ? -34.157 12.879 8.389 1.00 90.69 416 LEU A C 1
ATOM 3277 O O . LEU A 1 416 ? -34.917 12.258 7.651 1.00 90.69 416 LEU A O 1
ATOM 3281 N N . ALA A 1 417 ? -34.403 14.141 8.760 1.00 91.56 417 ALA A N 1
ATOM 3282 C CA . ALA A 1 417 ? -35.539 14.923 8.268 1.00 91.56 417 ALA A CA 1
ATOM 3283 C C . ALA A 1 417 ? -35.314 15.503 6.856 1.00 91.56 417 ALA A C 1
ATOM 3285 O O . ALA A 1 417 ? -36.264 15.962 6.220 1.00 91.56 417 ALA A O 1
ATOM 3286 N N . HIS A 1 418 ? -34.077 15.456 6.349 1.00 93.06 418 HIS A N 1
ATOM 3287 C CA . HIS A 1 418 ? -33.662 16.007 5.059 1.00 93.06 418 HIS A CA 1
ATOM 3288 C C . HIS A 1 418 ? -32.897 14.955 4.229 1.00 93.06 418 HIS A C 1
ATOM 3290 O O . HIS A 1 418 ? -31.682 15.071 4.047 1.00 93.06 418 HIS A O 1
ATOM 3296 N N . PRO A 1 419 ? -33.583 13.931 3.677 1.00 88.00 419 PRO A N 1
ATOM 3297 C CA . PRO A 1 419 ? -32.929 12.797 3.012 1.00 88.00 419 PRO A CA 1
ATOM 3298 C C . PRO A 1 419 ? -32.007 13.183 1.846 1.00 88.00 419 PRO A C 1
ATOM 3300 O O . PRO A 1 419 ? -30.986 12.536 1.624 1.00 88.00 419 PRO A O 1
ATOM 3303 N N . GLU A 1 420 ? -32.331 14.252 1.111 1.00 87.56 420 GLU A N 1
ATOM 3304 C CA . GLU A 1 420 ? -31.474 14.761 0.030 1.00 87.56 420 GLU A CA 1
ATOM 3305 C C . GLU A 1 420 ? -30.150 15.334 0.554 1.00 87.56 420 GLU A C 1
ATOM 3307 O O . GLU A 1 420 ? -29.097 15.136 -0.056 1.00 87.56 420 GLU A O 1
ATOM 3312 N N . GLU A 1 421 ? -30.182 16.014 1.703 1.00 91.88 421 GLU A N 1
ATOM 3313 C CA . GLU A 1 421 ? -28.976 16.527 2.349 1.00 91.88 421 GLU A CA 1
ATOM 3314 C C . GLU A 1 421 ? -28.142 15.387 2.932 1.00 91.88 421 GLU A C 1
ATOM 3316 O O . GLU A 1 421 ? -26.925 15.384 2.747 1.00 91.88 421 GLU A O 1
ATOM 3321 N N . LEU A 1 422 ? -28.783 14.383 3.543 1.00 93.50 422 LEU A N 1
ATOM 3322 C CA . LEU A 1 422 ? -28.111 13.167 4.007 1.00 93.50 422 LEU A CA 1
ATOM 3323 C C . LEU A 1 422 ? -27.379 12.460 2.855 1.00 93.50 422 LEU A C 1
ATOM 3325 O O . LEU A 1 422 ? -26.193 12.154 2.975 1.00 93.50 422 LEU A O 1
ATOM 3329 N N . ALA A 1 423 ? -28.043 12.270 1.710 1.00 90.94 423 ALA A N 1
ATOM 3330 C CA . ALA A 1 423 ? -27.424 11.681 0.523 1.00 90.94 423 ALA A CA 1
ATOM 3331 C C . ALA A 1 423 ? -26.248 12.523 -0.003 1.00 90.94 423 ALA A C 1
ATOM 3333 O O . ALA A 1 423 ? -25.240 11.967 -0.443 1.00 90.94 423 ALA A O 1
ATOM 3334 N N . ARG A 1 424 ? -26.327 13.861 0.072 1.00 91.06 424 ARG A N 1
ATOM 3335 C CA . ARG A 1 424 ? -25.202 14.743 -0.279 1.00 91.06 424 ARG A CA 1
ATOM 3336 C C . ARG A 1 424 ? -24.015 14.547 0.665 1.00 91.06 424 ARG A C 1
ATOM 3338 O O . ARG A 1 424 ? -22.903 14.386 0.177 1.00 91.06 424 ARG A O 1
ATOM 3345 N N . VAL A 1 425 ? -24.243 14.510 1.979 1.00 94.12 425 VAL A N 1
ATOM 3346 C CA . VAL A 1 425 ? -23.173 14.268 2.965 1.00 94.12 425 VAL A CA 1
ATOM 3347 C C . VAL A 1 425 ? -22.497 12.918 2.717 1.00 94.12 425 VAL A C 1
ATOM 3349 O O . VAL A 1 425 ? -21.272 12.838 2.688 1.00 94.12 425 VAL A O 1
ATOM 3352 N N . ILE A 1 426 ? -23.277 11.867 2.462 1.00 95.12 426 ILE A N 1
ATOM 3353 C CA . ILE A 1 426 ? -22.744 10.525 2.182 1.00 95.12 426 ILE A CA 1
ATOM 3354 C C . ILE A 1 426 ? -21.963 10.498 0.865 1.00 95.12 426 ILE A C 1
ATOM 3356 O O . ILE A 1 426 ? -20.913 9.865 0.776 1.00 95.12 426 ILE A O 1
ATOM 3360 N N . ARG A 1 427 ? -22.428 11.217 -0.160 1.00 90.81 427 ARG A N 1
ATOM 3361 C CA . ARG A 1 427 ? -21.700 11.368 -1.424 1.00 90.81 427 ARG A CA 1
ATOM 3362 C C . ARG A 1 427 ? -20.352 12.053 -1.228 1.00 90.81 427 ARG A C 1
ATOM 3364 O O . ARG A 1 427 ? -19.362 11.598 -1.798 1.00 90.81 427 ARG A O 1
ATOM 3371 N N . ASP A 1 428 ? -20.317 13.130 -0.449 1.00 91.31 428 ASP A N 1
ATOM 3372 C CA . ASP A 1 428 ? -19.083 13.862 -0.160 1.00 91.31 428 ASP A CA 1
ATOM 3373 C C . ASP A 1 428 ? -18.114 12.989 0.658 1.00 91.31 428 ASP A C 1
ATOM 3375 O O . ASP A 1 428 ? -16.914 12.981 0.385 1.00 91.31 428 ASP A O 1
ATOM 3379 N N . PHE A 1 429 ? -18.641 12.160 1.568 1.00 93.69 429 PHE A N 1
ATOM 3380 C CA . PHE A 1 429 ? -17.879 11.146 2.304 1.00 93.69 429 PHE A CA 1
ATOM 3381 C C . PHE A 1 429 ? -17.332 10.025 1.397 1.00 93.69 429 PHE A C 1
ATOM 3383 O O . PHE A 1 429 ? -16.200 9.572 1.576 1.00 93.69 429 PHE A O 1
ATOM 3390 N N . ALA A 1 430 ? -18.091 9.588 0.387 1.00 92.25 430 ALA A N 1
ATOM 3391 C CA . ALA A 1 430 ? -17.676 8.548 -0.559 1.00 92.25 430 ALA A CA 1
ATOM 3392 C C . ALA A 1 430 ? -16.666 9.045 -1.614 1.00 92.25 430 ALA A C 1
ATOM 3394 O O . ALA A 1 430 ? -15.845 8.268 -2.102 1.00 92.25 430 ALA A O 1
ATOM 3395 N N . ALA A 1 431 ? -16.691 10.334 -1.969 1.00 86.25 431 ALA A N 1
ATOM 3396 C CA . ALA A 1 431 ? -15.857 10.921 -3.022 1.00 86.25 431 ALA A CA 1
ATOM 3397 C C . ALA A 1 431 ? -14.332 10.676 -2.884 1.00 86.25 431 ALA A C 1
ATOM 3399 O O . ALA A 1 431 ? -13.709 10.310 -3.887 1.00 86.25 431 ALA A O 1
ATOM 3400 N N . PRO A 1 432 ? -13.692 10.827 -1.704 1.00 88.50 432 PRO A N 1
ATOM 3401 C CA . PRO A 1 432 ? -12.265 10.522 -1.551 1.00 88.50 432 PRO A CA 1
ATOM 3402 C C . PRO A 1 432 ? -11.945 9.015 -1.616 1.00 88.50 432 PRO A C 1
ATOM 3404 O O . PRO A 1 432 ? -10.788 8.646 -1.829 1.00 88.50 432 PRO A O 1
ATOM 3407 N N . ARG A 1 433 ? -12.948 8.132 -1.494 1.00 88.12 433 ARG A N 1
ATOM 3408 C CA . ARG A 1 433 ? -12.818 6.665 -1.406 1.00 88.12 433 ARG A CA 1
ATOM 3409 C C . ARG A 1 433 ? -12.954 5.975 -2.766 1.00 88.12 433 ARG A C 1
ATOM 3411 O O . ARG A 1 433 ? -13.603 4.944 -2.908 1.00 88.12 433 ARG A O 1
ATOM 3418 N N . TYR A 1 434 ? -12.303 6.512 -3.796 1.00 77.62 434 TYR A N 1
ATOM 3419 C CA . TYR A 1 434 ? -12.426 6.009 -5.176 1.00 77.62 434 TYR A CA 1
ATOM 3420 C C . TYR A 1 434 ? -12.020 4.531 -5.357 1.00 77.62 434 TYR A C 1
ATOM 3422 O O . TYR A 1 434 ? -12.463 3.889 -6.308 1.00 77.62 434 TYR A O 1
ATOM 3430 N N . LYS A 1 435 ? -11.189 3.976 -4.462 1.00 79.31 435 LYS A N 1
ATOM 3431 C CA . LYS A 1 435 ? -10.789 2.556 -4.478 1.00 79.31 435 LYS A CA 1
ATOM 3432 C C . LYS A 1 435 ? -11.910 1.602 -4.060 1.00 79.31 435 LYS A C 1
ATOM 3434 O O . LYS A 1 435 ? -11.861 0.428 -4.402 1.00 79.31 435 LYS A O 1
ATOM 3439 N N . GLU A 1 436 ? -12.918 2.113 -3.361 1.00 86.75 436 GLU A N 1
ATOM 3440 C CA . GLU A 1 436 ? -14.066 1.351 -2.870 1.00 86.75 436 GLU A CA 1
ATOM 3441 C C . GLU A 1 436 ? -15.193 1.260 -3.919 1.00 86.75 436 GLU A C 1
ATOM 3443 O O . GLU A 1 436 ? -16.231 0.657 -3.671 1.00 86.75 436 GLU A O 1
ATOM 3448 N N . GLY A 1 437 ? -15.004 1.830 -5.116 1.00 86.69 437 GLY A N 1
ATOM 3449 C CA . GLY A 1 437 ? -15.870 1.577 -6.271 1.00 86.69 437 GLY A CA 1
ATOM 3450 C C . GLY A 1 437 ? -17.288 2.152 -6.180 1.00 86.69 437 GLY A C 1
ATOM 3451 O O . GLY A 1 437 ? -18.183 1.642 -6.846 1.00 86.69 437 GLY A O 1
ATOM 3452 N N . TYR A 1 438 ? -17.544 3.187 -5.378 1.00 89.19 438 TYR A N 1
ATOM 3453 C CA . TYR A 1 438 ? -18.885 3.775 -5.277 1.00 89.19 438 TYR A CA 1
ATOM 3454 C C . TYR A 1 438 ? -19.317 4.506 -6.556 1.00 89.19 438 TYR A C 1
ATOM 3456 O O . TYR A 1 438 ? -18.706 5.484 -6.985 1.00 89.19 438 TYR A O 1
ATOM 3464 N N . GLU A 1 439 ? -20.433 4.069 -7.131 1.00 84.38 439 GLU A N 1
ATOM 3465 C CA . GLU A 1 439 ? -21.149 4.783 -8.192 1.00 84.38 439 GLU A CA 1
ATOM 3466 C C . GLU A 1 439 ? -22.040 5.888 -7.615 1.00 84.38 439 GLU A C 1
ATOM 3468 O O . GLU A 1 439 ? -22.937 5.631 -6.805 1.00 84.38 439 GLU A O 1
ATOM 3473 N N . LYS A 1 440 ? -21.781 7.121 -8.061 1.00 83.38 440 LYS A N 1
ATOM 3474 C CA . LYS A 1 440 ? -22.509 8.328 -7.663 1.00 83.38 440 LYS A CA 1
ATOM 3475 C C . LYS A 1 440 ? -23.955 8.290 -8.163 1.00 83.38 440 LYS A C 1
ATOM 3477 O O . LYS A 1 440 ? -24.199 8.109 -9.350 1.00 83.38 440 LYS A O 1
ATOM 3482 N N . GLY A 1 441 ? -24.891 8.578 -7.269 1.00 79.88 441 GLY A N 1
ATOM 3483 C CA . GLY A 1 441 ? -26.336 8.521 -7.481 1.00 79.88 441 GLY A CA 1
ATOM 3484 C C . GLY A 1 441 ? -26.963 7.165 -7.151 1.00 79.88 441 GLY A C 1
ATOM 3485 O O . GLY A 1 441 ? -28.185 7.093 -7.085 1.00 79.88 441 GLY A O 1
ATOM 3486 N N . ILE A 1 442 ? -26.158 6.119 -6.938 1.00 88.56 442 ILE A N 1
ATOM 3487 C CA . ILE A 1 442 ? -26.629 4.763 -6.629 1.00 88.56 442 ILE A CA 1
ATOM 3488 C C . ILE A 1 442 ? -26.275 4.429 -5.183 1.00 88.56 442 ILE A C 1
ATOM 3490 O O . ILE A 1 442 ? -27.151 4.341 -4.330 1.00 88.56 442 ILE A O 1
ATOM 3494 N N . HIS A 1 443 ? -24.984 4.314 -4.871 1.00 93.88 443 HIS A N 1
ATOM 3495 C CA . HIS A 1 443 ? -24.560 3.815 -3.561 1.00 93.88 443 HIS A CA 1
ATOM 3496 C C . HIS A 1 443 ? -24.710 4.859 -2.450 1.00 93.88 443 HIS A C 1
ATOM 3498 O O . HIS A 1 443 ? -25.020 4.498 -1.321 1.00 93.88 443 HIS A O 1
ATOM 3504 N N . ASP A 1 444 ? -24.530 6.148 -2.756 1.00 91.12 444 ASP A N 1
ATOM 3505 C CA . ASP A 1 444 ? -24.820 7.254 -1.834 1.00 91.12 444 ASP A CA 1
ATOM 3506 C C . ASP A 1 444 ? -26.317 7.349 -1.520 1.00 91.12 444 ASP A C 1
ATOM 3508 O O . ASP A 1 444 ? -26.687 7.593 -0.373 1.00 91.12 444 ASP A O 1
ATOM 3512 N N . HIS A 1 445 ? -27.173 7.112 -2.519 1.00 92.00 445 HIS A N 1
ATOM 3513 C CA . HIS A 1 445 ? -28.622 7.060 -2.334 1.00 92.00 445 HIS A CA 1
ATOM 3514 C C . HIS A 1 445 ? -29.037 5.871 -1.458 1.00 92.00 445 HIS A C 1
ATOM 3516 O O . HIS A 1 445 ? -29.713 6.053 -0.446 1.00 92.00 445 HIS A O 1
ATOM 3522 N N . ASP A 1 446 ? -28.579 4.668 -1.806 1.00 95.75 446 ASP A N 1
ATOM 3523 C CA . ASP A 1 446 ? -28.904 3.438 -1.083 1.00 95.75 446 ASP A CA 1
ATOM 3524 C C . ASP A 1 446 ? -28.381 3.474 0.363 1.00 95.75 446 ASP A C 1
ATOM 3526 O O . ASP A 1 446 ? -29.089 3.090 1.295 1.00 95.75 446 ASP A O 1
ATOM 3530 N N . ALA A 1 447 ? -27.168 3.992 0.586 1.00 96.94 447 ALA A N 1
ATOM 3531 C CA . ALA A 1 447 ? -26.601 4.133 1.926 1.00 96.94 447 ALA A CA 1
ATOM 3532 C C . ALA A 1 447 ? -27.387 5.154 2.763 1.00 96.94 447 ALA A C 1
ATOM 3534 O O . ALA A 1 447 ? -27.610 4.923 3.953 1.00 96.94 447 ALA A O 1
ATOM 3535 N N . ALA A 1 448 ? -27.866 6.244 2.150 1.00 95.94 448 ALA A N 1
ATOM 3536 C CA . ALA A 1 448 ? -28.761 7.191 2.813 1.00 95.94 448 ALA A CA 1
ATOM 3537 C C . ALA A 1 448 ? -30.077 6.521 3.227 1.00 95.94 448 ALA A C 1
ATOM 3539 O O . ALA A 1 448 ? -30.519 6.702 4.359 1.00 95.94 448 ALA A O 1
ATOM 3540 N N . ALA A 1 449 ? -30.672 5.712 2.344 1.00 95.88 449 ALA A N 1
ATOM 3541 C CA . ALA A 1 449 ? -31.903 4.977 2.627 1.00 95.88 449 ALA A CA 1
ATOM 3542 C C . ALA A 1 449 ? -31.729 3.966 3.775 1.00 95.88 449 ALA A C 1
ATOM 3544 O O . ALA A 1 449 ? -32.605 3.852 4.635 1.00 95.88 449 ALA A O 1
ATOM 3545 N N . ILE A 1 450 ? -30.580 3.283 3.833 1.00 96.69 450 ILE A N 1
ATOM 3546 C CA . ILE A 1 450 ? -30.226 2.389 4.943 1.00 96.69 450 ILE A CA 1
ATOM 3547 C C . ILE A 1 450 ? -30.102 3.181 6.248 1.00 96.69 450 ILE A C 1
ATOM 3549 O O . ILE A 1 450 ? -30.732 2.818 7.240 1.00 96.69 450 ILE A O 1
ATOM 3553 N N . LEU A 1 451 ? -29.335 4.276 6.257 1.00 95.88 451 LEU A N 1
ATOM 3554 C CA . LEU A 1 451 ? -29.123 5.091 7.458 1.00 95.88 451 LEU A CA 1
ATOM 3555 C C . LEU A 1 451 ? -30.408 5.741 7.971 1.00 95.88 451 LEU A C 1
ATOM 3557 O O . LEU A 1 451 ? -30.582 5.837 9.186 1.00 95.88 451 LEU A O 1
ATOM 3561 N N . LEU A 1 452 ? -31.319 6.122 7.070 1.00 95.62 452 LEU A N 1
ATOM 3562 C CA . LEU A 1 452 ? -32.621 6.692 7.414 1.00 95.62 452 LEU A CA 1
ATOM 3563 C C . LEU A 1 452 ? -33.429 5.770 8.342 1.00 95.62 452 LEU A C 1
ATOM 3565 O O . LEU A 1 452 ? -34.057 6.242 9.287 1.00 95.62 452 LEU A O 1
ATOM 3569 N N . GLN A 1 453 ? -33.396 4.460 8.080 1.00 95.00 453 GLN A N 1
ATOM 3570 C CA . GLN A 1 453 ? -34.083 3.449 8.892 1.00 95.00 453 GLN A CA 1
ATOM 3571 C C . GLN A 1 453 ? -33.225 2.975 10.071 1.00 95.00 453 GLN A C 1
ATOM 3573 O O . GLN A 1 453 ? -33.722 2.797 11.183 1.00 95.00 453 GLN A O 1
ATOM 3578 N N . LEU A 1 454 ? -31.923 2.787 9.848 1.00 95.06 454 LEU A N 1
ATOM 3579 C CA . LEU A 1 454 ? -31.022 2.174 10.818 1.00 95.06 454 LEU A CA 1
ATOM 3580 C C . LEU A 1 454 ? -30.718 3.085 12.014 1.00 95.06 454 LEU A C 1
ATOM 3582 O O . LEU A 1 454 ? -30.641 2.584 13.131 1.00 95.06 454 LEU A O 1
ATOM 3586 N N . LEU A 1 455 ? -30.533 4.396 11.820 1.00 93.38 455 LEU A N 1
ATOM 3587 C CA . LEU A 1 455 ? -30.124 5.304 12.903 1.00 93.38 455 LEU A CA 1
ATOM 3588 C C . LEU A 1 455 ? -31.148 5.375 14.059 1.00 93.38 455 LEU A C 1
ATOM 3590 O O . LEU A 1 455 ? -30.744 5.142 15.201 1.00 93.38 455 LEU A O 1
ATOM 3594 N N . PRO A 1 456 ? -32.455 5.620 13.818 1.00 92.94 456 PRO A N 1
ATOM 3595 C CA . PRO A 1 456 ? -33.458 5.625 14.890 1.00 92.94 456 PRO A CA 1
ATOM 3596 C C . PRO A 1 456 ? -33.594 4.271 15.598 1.00 92.94 456 PRO A C 1
ATOM 3598 O O . PRO A 1 456 ? -33.757 4.206 16.821 1.00 92.94 456 PRO A O 1
ATOM 3601 N N . LEU A 1 457 ? -33.515 3.180 14.828 1.00 93.50 457 LEU A N 1
ATOM 3602 C CA . LEU A 1 457 ? -33.608 1.821 15.358 1.00 93.50 457 LEU A CA 1
ATOM 3603 C C . LEU A 1 457 ? -32.387 1.460 16.196 1.00 93.50 457 LEU A C 1
ATOM 3605 O O . LEU A 1 457 ? -32.543 0.869 17.256 1.00 93.50 457 LEU A O 1
ATOM 3609 N N . ARG A 1 458 ? -31.186 1.861 15.777 1.00 91.62 458 ARG A N 1
ATOM 3610 C CA . ARG A 1 458 ? -29.945 1.675 16.534 1.00 91.62 458 ARG A CA 1
ATOM 3611 C C . ARG A 1 458 ? -30.015 2.349 17.903 1.00 91.62 458 ARG A C 1
ATOM 3613 O O . ARG A 1 458 ? -29.633 1.730 18.892 1.00 91.62 458 ARG A O 1
ATOM 3620 N N . ASP A 1 459 ? -30.513 3.583 17.962 1.00 89.94 459 ASP A N 1
ATOM 3621 C CA . ASP A 1 459 ? -30.663 4.320 19.223 1.00 89.94 459 ASP A CA 1
ATOM 3622 C C . ASP A 1 459 ? -31.680 3.639 20.152 1.00 89.94 459 ASP A C 1
ATOM 3624 O O . ASP A 1 459 ? -31.434 3.499 21.349 1.00 89.94 459 ASP A O 1
ATOM 3628 N N . SER A 1 460 ? -32.792 3.155 19.593 1.00 91.94 460 SER A N 1
ATOM 3629 C CA . SER A 1 460 ? -33.841 2.460 20.352 1.00 91.94 460 SER A CA 1
ATOM 3630 C C . SER A 1 460 ? -33.417 1.055 20.802 1.00 91.94 460 SER A C 1
ATOM 3632 O O . SER A 1 460 ? -33.776 0.613 21.892 1.00 91.94 460 SER A O 1
ATOM 3634 N N . ALA A 1 461 ? -32.649 0.348 19.971 1.00 92.75 461 ALA A N 1
ATOM 3635 C CA . ALA A 1 461 ? -32.133 -0.990 20.240 1.00 92.75 461 ALA A CA 1
ATOM 3636 C C . ALA A 1 461 ? -31.029 -0.983 21.308 1.00 92.75 461 ALA A C 1
ATOM 3638 O O . ALA A 1 461 ? -30.867 -1.963 22.035 1.00 92.75 461 ALA A O 1
ATOM 3639 N N . GLY A 1 462 ? -30.256 0.103 21.417 1.00 92.56 462 GLY A N 1
ATOM 3640 C CA . GLY A 1 462 ? -29.160 0.206 22.376 1.00 92.56 462 GLY A CA 1
ATOM 3641 C C . GLY A 1 462 ? -28.126 -0.906 22.173 1.00 92.56 462 GLY A C 1
ATOM 3642 O O . GLY A 1 462 ? -27.567 -1.061 21.085 1.00 92.56 462 GLY A O 1
ATOM 3643 N N . LEU A 1 463 ? -27.868 -1.697 23.219 1.00 94.00 463 LEU A N 1
ATOM 3644 C CA . LEU A 1 463 ? -26.920 -2.813 23.154 1.00 94.00 463 LEU A CA 1
ATOM 3645 C C . LEU A 1 463 ? -27.464 -4.042 22.413 1.00 94.00 463 LEU A C 1
ATOM 3647 O O . LEU A 1 463 ? -26.686 -4.923 22.073 1.00 94.00 463 LEU A O 1
ATOM 3651 N N . LEU A 1 464 ? -28.746 -4.076 22.036 1.00 94.50 464 LEU A N 1
ATOM 3652 C CA . LEU A 1 464 ? -29.286 -5.136 21.172 1.00 94.50 464 LEU A CA 1
ATOM 3653 C C . LEU A 1 464 ? -28.722 -5.106 19.746 1.00 94.50 464 LEU A C 1
ATOM 3655 O O . LEU A 1 464 ? -29.017 -5.996 18.963 1.00 94.50 464 LEU A O 1
ATOM 3659 N N . ARG A 1 465 ? -27.903 -4.101 19.410 1.00 93.56 465 ARG A N 1
ATOM 3660 C CA . ARG A 1 465 ? -27.103 -4.056 18.179 1.00 93.56 465 ARG A CA 1
ATOM 3661 C C . ARG A 1 465 ? -25.978 -5.097 18.128 1.00 93.56 465 ARG A C 1
ATOM 3663 O O . ARG A 1 465 ? -25.407 -5.293 17.063 1.00 93.56 465 ARG A O 1
ATOM 3670 N N . PHE A 1 466 ? -25.611 -5.682 19.269 1.00 95.06 466 PHE A N 1
ATOM 3671 C CA . PHE A 1 466 ? -24.667 -6.795 19.338 1.00 95.06 466 PHE A CA 1
ATOM 3672 C C . PHE A 1 466 ? -25.398 -8.112 19.048 1.00 95.06 466 PHE A C 1
ATOM 3674 O O . PHE A 1 466 ? -26.555 -8.284 19.452 1.00 95.06 466 PHE A O 1
ATOM 3681 N N . GLY A 1 467 ? -24.717 -9.044 18.381 1.00 93.81 467 GLY A N 1
ATOM 3682 C CA . GLY A 1 467 ? -25.277 -10.335 17.982 1.00 93.81 467 GLY A CA 1
ATOM 3683 C C . GLY A 1 467 ? -25.876 -11.115 19.157 1.00 93.81 467 GLY A C 1
ATOM 3684 O O . GLY A 1 467 ? -25.298 -11.172 20.245 1.00 93.81 467 GLY A O 1
ATOM 3685 N N . ALA A 1 468 ? -27.036 -11.744 18.940 1.00 94.38 468 ALA A N 1
ATOM 3686 C CA . ALA A 1 468 ? -27.784 -12.452 19.982 1.00 94.38 468 ALA A CA 1
ATOM 3687 C C . ALA A 1 468 ? -26.943 -13.514 20.719 1.00 94.38 468 ALA A C 1
ATOM 3689 O O . ALA A 1 468 ? -26.977 -13.575 21.946 1.00 94.38 468 ALA A O 1
ATOM 3690 N N . ALA A 1 469 ? -26.134 -14.296 19.995 1.00 95.19 469 ALA A N 1
ATOM 3691 C CA . ALA A 1 469 ? -25.252 -15.312 20.579 1.00 95.19 469 ALA A CA 1
ATOM 3692 C C . ALA A 1 469 ? -24.154 -14.723 21.477 1.00 95.19 469 ALA A C 1
ATOM 3694 O O . ALA A 1 469 ? -23.925 -15.223 22.578 1.00 95.19 469 ALA A O 1
ATOM 3695 N N . ALA A 1 470 ? -23.516 -13.636 21.034 1.00 95.88 470 ALA A N 1
ATOM 3696 C CA . ALA A 1 470 ? -22.481 -12.943 21.796 1.00 95.88 470 ALA A CA 1
ATOM 3697 C C . ALA A 1 470 ? -23.031 -12.378 23.109 1.00 95.88 470 ALA A C 1
ATOM 3699 O O . ALA A 1 470 ? -22.456 -12.609 24.176 1.00 95.88 470 ALA A O 1
ATOM 3700 N N . ARG A 1 471 ? -24.188 -11.708 23.042 1.00 96.50 471 ARG A N 1
ATOM 3701 C CA . ARG A 1 471 ? -24.868 -11.176 24.229 1.00 96.50 471 ARG A CA 1
ATOM 3702 C C . ARG A 1 471 ? -25.255 -12.280 25.197 1.00 96.50 471 ARG A C 1
ATOM 3704 O O . ARG A 1 471 ? -24.905 -12.224 26.369 1.00 96.50 471 ARG A O 1
ATOM 3711 N N . ALA A 1 472 ? -25.919 -13.313 24.692 1.00 96.50 472 ALA A N 1
ATOM 3712 C CA . ALA A 1 472 ? -26.405 -14.423 25.492 1.00 96.50 472 ALA A CA 1
ATOM 3713 C C . ALA A 1 472 ? -25.283 -15.159 26.242 1.00 96.50 472 ALA A C 1
ATOM 3715 O O . ALA A 1 472 ? -25.423 -15.450 27.432 1.00 96.50 472 ALA A O 1
ATOM 3716 N N . PHE A 1 473 ? -24.155 -15.414 25.571 1.00 97.50 473 PHE A N 1
ATOM 3717 C CA . PHE A 1 473 ? -22.994 -16.048 26.190 1.00 97.50 473 PHE A CA 1
ATOM 3718 C C . PHE A 1 473 ? -22.369 -15.167 27.279 1.00 97.50 473 PHE A C 1
ATOM 3720 O O . PHE A 1 473 ? -22.132 -15.641 28.389 1.00 97.50 473 PHE A O 1
ATOM 3727 N N . ALA A 1 474 ? -22.164 -13.877 26.995 1.00 97.12 474 ALA A N 1
ATOM 3728 C CA . ALA A 1 474 ? -21.646 -12.914 27.966 1.00 97.12 474 ALA A CA 1
ATOM 3729 C C . ALA A 1 474 ? -22.552 -12.773 29.199 1.00 97.12 474 ALA A C 1
ATOM 3731 O O . ALA A 1 474 ? -22.065 -12.752 30.329 1.00 97.12 474 ALA A O 1
ATOM 3732 N N . THR A 1 475 ? -23.868 -12.708 28.991 1.00 96.38 475 THR A N 1
ATOM 3733 C CA . THR A 1 475 ? -24.860 -12.622 30.066 1.00 96.38 475 THR A CA 1
ATOM 3734 C C . THR A 1 475 ? -24.838 -13.868 30.948 1.00 96.38 475 THR A C 1
ATOM 3736 O O . THR A 1 475 ? -24.807 -13.743 32.171 1.00 96.38 475 THR A O 1
ATOM 3739 N N . LEU A 1 476 ? -24.797 -15.065 30.353 1.00 95.56 476 LEU A N 1
ATOM 3740 C CA . LEU A 1 476 ? -24.711 -16.308 31.120 1.00 95.56 476 LEU A CA 1
ATOM 3741 C C . LEU A 1 476 ? -23.379 -16.426 31.875 1.00 95.56 476 LEU A C 1
ATOM 3743 O O . LEU A 1 476 ? -23.369 -16.852 33.029 1.00 95.56 476 LEU A O 1
ATOM 3747 N N . TYR A 1 477 ? -22.262 -16.036 31.252 1.00 95.81 477 TYR A N 1
ATOM 3748 C CA . TYR A 1 477 ? -20.965 -15.987 31.927 1.00 95.81 477 TYR A CA 1
ATOM 3749 C C . TYR A 1 477 ? -21.031 -15.078 33.157 1.00 95.81 477 TYR A C 1
ATOM 3751 O O . TYR A 1 477 ? -20.637 -15.486 34.250 1.00 95.81 477 TYR A O 1
ATOM 3759 N N . TRP A 1 478 ? -21.555 -13.858 32.994 1.00 95.62 478 TRP A N 1
ATOM 3760 C CA . TRP A 1 478 ? -21.639 -12.892 34.083 1.00 95.62 478 TRP A CA 1
ATOM 3761 C C . TRP A 1 478 ? -22.506 -13.409 35.231 1.00 95.62 478 TRP A C 1
ATOM 3763 O O . TRP A 1 478 ? -22.062 -13.391 36.374 1.00 95.62 478 TRP A O 1
ATOM 3773 N N . ASP A 1 479 ? -23.686 -13.956 34.934 1.00 93.56 479 ASP A N 1
ATOM 3774 C CA . ASP A 1 479 ? -24.587 -14.544 35.932 1.00 93.56 479 ASP A CA 1
ATOM 3775 C C . ASP A 1 479 ? -23.887 -15.588 36.821 1.00 93.56 479 ASP A C 1
ATOM 3777 O O . ASP A 1 479 ? -24.052 -15.583 38.041 1.00 93.56 479 ASP A O 1
ATOM 3781 N N . ARG A 1 480 ? -23.035 -16.434 36.223 1.00 92.06 480 ARG A N 1
ATOM 3782 C CA . ARG A 1 480 ? -22.328 -17.515 36.929 1.00 92.06 480 ARG A CA 1
ATOM 3783 C C . ARG A 1 480 ? -21.017 -17.090 37.587 1.00 92.06 480 ARG A C 1
ATOM 3785 O O . ARG A 1 480 ? -20.616 -17.714 38.566 1.00 92.06 480 ARG A O 1
ATOM 3792 N N . GLN A 1 481 ? -20.333 -16.080 37.052 1.00 94.06 481 GLN A N 1
ATOM 3793 C CA . GLN A 1 481 ? -18.965 -15.732 37.456 1.00 94.06 481 GLN A CA 1
ATOM 3794 C C . GLN A 1 481 ? -18.846 -14.379 38.166 1.00 94.06 481 GLN A C 1
ATOM 3796 O O . GLN A 1 481 ? -17.775 -14.086 38.693 1.00 94.06 481 GLN A O 1
ATOM 3801 N N . GLN A 1 482 ? -19.904 -13.562 38.241 1.00 91.94 482 GLN A N 1
ATOM 3802 C CA . GLN A 1 482 ? -19.842 -12.209 38.825 1.00 91.94 482 GLN A CA 1
ATOM 3803 C C . GLN A 1 482 ? -19.323 -12.164 40.268 1.00 91.94 482 GLN A C 1
ATOM 3805 O O . GLN A 1 482 ? -18.747 -11.160 40.669 1.00 91.94 482 GLN A O 1
ATOM 3810 N N . GLU A 1 483 ? -19.472 -13.246 41.039 1.00 91.06 483 GLU A N 1
ATOM 3811 C CA . GLU A 1 483 ? -18.999 -13.329 42.426 1.00 91.06 483 GLU A CA 1
ATOM 3812 C C . GLU A 1 483 ? -17.521 -13.736 42.566 1.00 91.06 483 GLU A C 1
ATOM 3814 O O . GLU A 1 483 ? -16.964 -13.708 43.668 1.00 91.06 483 GLU A O 1
ATOM 3819 N N . GLN A 1 484 ? -16.856 -14.097 41.467 1.00 92.81 484 GLN A N 1
ATOM 3820 C CA . GLN A 1 484 ? -15.432 -14.421 41.480 1.00 92.81 484 GLN A CA 1
ATOM 3821 C C . GLN A 1 484 ? -14.574 -13.159 41.698 1.00 92.81 484 GLN A C 1
ATOM 3823 O O . GLN A 1 484 ? -14.950 -12.065 41.266 1.00 92.81 484 GLN A O 1
ATOM 3828 N N . PRO A 1 485 ? -13.380 -13.275 42.317 1.00 90.12 485 PRO A N 1
ATOM 3829 C CA . PRO A 1 485 ? -12.546 -12.120 42.668 1.00 90.12 485 PRO A CA 1
ATOM 3830 C C . PRO A 1 485 ? -12.195 -11.189 41.502 1.00 90.12 485 PRO A C 1
ATOM 3832 O O . PRO A 1 485 ? -12.079 -9.982 41.709 1.00 90.12 485 PRO A O 1
ATOM 3835 N N . GLN A 1 486 ? -12.009 -11.744 40.302 1.00 90.50 486 GLN A N 1
ATOM 3836 C CA . GLN A 1 486 ? -11.633 -10.987 39.111 1.00 90.50 486 GLN A CA 1
ATOM 3837 C C . GLN A 1 486 ? -12.847 -10.264 38.478 1.00 90.50 486 GLN A C 1
ATOM 3839 O O . GLN A 1 486 ? -12.820 -9.032 38.452 1.00 90.50 486 GLN A O 1
ATOM 3844 N N . PRO A 1 487 ? -13.945 -10.948 38.076 1.00 92.56 487 PRO A N 1
ATOM 3845 C CA . PRO A 1 487 ? -15.169 -10.306 37.583 1.00 92.56 487 PRO A CA 1
ATOM 3846 C C . PRO A 1 487 ? -15.750 -9.211 38.481 1.00 92.56 487 PRO A C 1
ATOM 3848 O O . PRO A 1 487 ? -16.181 -8.177 37.970 1.00 92.56 487 PRO A O 1
ATOM 3851 N N . ARG A 1 488 ? -15.692 -9.371 39.814 1.00 91.06 488 ARG A N 1
ATOM 3852 C CA . ARG A 1 488 ? -16.162 -8.343 40.764 1.00 91.06 488 ARG A CA 1
ATOM 3853 C C . ARG A 1 488 ? -15.518 -6.968 40.540 1.00 91.06 488 ARG A C 1
ATOM 3855 O O . ARG A 1 488 ? -16.164 -5.950 40.768 1.00 91.06 488 ARG A O 1
ATOM 3862 N N . GLN A 1 489 ? -14.264 -6.920 40.087 1.00 93.12 489 GLN A N 1
ATOM 3863 C CA . GLN A 1 489 ? -13.526 -5.667 39.874 1.00 93.12 489 GLN A CA 1
ATOM 3864 C C . GLN A 1 489 ? -13.830 -5.008 38.520 1.00 93.12 489 GLN A C 1
ATOM 3866 O O . GLN A 1 489 ? -13.489 -3.842 38.305 1.00 93.12 489 GLN A O 1
ATOM 3871 N N . TRP A 1 490 ? -14.453 -5.729 37.584 1.00 96.00 490 TRP A N 1
ATOM 3872 C CA . TRP A 1 490 ? -14.680 -5.226 36.229 1.00 96.00 490 TRP A CA 1
ATOM 3873 C C . TRP A 1 490 ? -15.703 -4.094 36.178 1.00 96.00 490 TRP A C 1
ATOM 3875 O O . TRP A 1 490 ? -15.541 -3.191 35.365 1.00 96.00 490 TRP A O 1
ATOM 3885 N N . VAL A 1 491 ? -16.702 -4.084 37.066 1.00 94.69 491 VAL A N 1
ATOM 3886 C CA . VAL A 1 491 ? -17.756 -3.052 37.095 1.00 94.69 491 VAL A CA 1
ATOM 3887 C C . VAL A 1 491 ? -17.166 -1.655 37.301 1.00 94.69 491 VAL A C 1
ATOM 3889 O O . VAL A 1 491 ? -17.403 -0.739 36.512 1.00 94.69 491 VAL A O 1
ATOM 3892 N N . GLU A 1 492 ? -16.351 -1.483 38.344 1.00 93.25 492 GLU A N 1
ATOM 3893 C CA . GLU A 1 492 ? -15.732 -0.190 38.659 1.00 93.25 492 GLU A CA 1
ATOM 3894 C C . GLU A 1 492 ? -14.754 0.249 37.563 1.00 93.25 492 GLU A C 1
ATOM 3896 O O . GLU A 1 492 ? -14.714 1.428 37.190 1.00 93.25 492 GLU A O 1
ATOM 3901 N N . ARG A 1 493 ? -14.005 -0.703 36.992 1.00 94.69 493 ARG A N 1
ATOM 3902 C CA . ARG A 1 493 ? -13.069 -0.447 35.890 1.00 94.69 493 ARG A CA 1
ATOM 3903 C C . ARG A 1 493 ? -13.781 -0.051 34.602 1.00 94.69 493 ARG A C 1
ATOM 3905 O O . ARG A 1 493 ? -13.335 0.895 33.951 1.00 94.69 493 ARG A O 1
ATOM 3912 N N . ALA A 1 494 ? -14.883 -0.713 34.251 1.00 95.88 494 ALA A N 1
ATOM 3913 C CA . ALA A 1 494 ? -15.689 -0.392 33.076 1.00 95.88 494 ALA A CA 1
ATOM 3914 C C . ALA A 1 494 ? -16.261 1.028 33.185 1.00 95.88 494 ALA A C 1
ATOM 3916 O O . ALA A 1 494 ? -16.074 1.844 32.281 1.00 95.88 494 ALA A O 1
ATOM 3917 N N . ARG A 1 495 ? -16.860 1.366 34.335 1.00 95.25 495 ARG A N 1
ATOM 3918 C CA . ARG A 1 495 ? -17.415 2.703 34.616 1.00 95.25 495 ARG A CA 1
ATOM 3919 C C . ARG A 1 495 ? -16.354 3.798 34.578 1.00 95.25 495 ARG A C 1
ATOM 3921 O O . ARG A 1 495 ? -16.522 4.804 33.894 1.00 95.25 495 ARG A O 1
ATOM 3928 N N . THR A 1 496 ? -15.227 3.586 35.257 1.00 94.31 496 THR A N 1
ATOM 3929 C CA . THR A 1 496 ? -14.125 4.562 35.277 1.00 94.31 496 THR A CA 1
ATOM 3930 C C . THR A 1 496 ? -13.547 4.768 33.879 1.00 94.31 496 THR A C 1
ATOM 3932 O O . THR A 1 496 ? -13.345 5.903 33.450 1.00 94.31 496 THR A O 1
ATOM 3935 N N . SER A 1 497 ? -13.349 3.686 33.124 1.00 94.88 497 SER A N 1
ATOM 3936 C CA . SER A 1 497 ? -12.845 3.765 31.749 1.00 94.88 497 SER A CA 1
ATOM 3937 C C . SER A 1 497 ? -13.841 4.458 30.813 1.00 94.88 497 SER A C 1
ATOM 3939 O O . SER A 1 497 ? -13.432 5.216 29.934 1.00 94.88 497 SER A O 1
ATOM 3941 N N . ARG A 1 498 ? -15.150 4.281 31.034 1.00 92.75 498 ARG A N 1
ATOM 3942 C CA . ARG A 1 498 ? -16.200 5.011 30.312 1.00 92.75 498 ARG A CA 1
ATOM 3943 C C . ARG A 1 498 ? -16.178 6.509 30.620 1.00 92.75 498 ARG A C 1
ATOM 3945 O O . ARG A 1 498 ? -16.284 7.305 29.690 1.00 92.75 498 ARG A O 1
ATOM 3952 N N . HIS A 1 499 ? -15.971 6.904 31.876 1.00 92.44 499 HIS A N 1
ATOM 3953 C CA . HIS A 1 499 ? -15.798 8.316 32.237 1.00 92.44 499 HIS A CA 1
ATOM 3954 C C . HIS A 1 499 ? -14.548 8.922 31.585 1.00 92.44 499 HIS A C 1
ATOM 3956 O O . HIS A 1 499 ? -14.607 10.034 31.065 1.00 92.44 499 HIS A O 1
ATOM 3962 N N . ILE A 1 500 ? -13.433 8.183 31.550 1.00 91.94 500 ILE A N 1
ATOM 3963 C CA . ILE A 1 500 ? -12.205 8.612 30.862 1.00 91.94 500 ILE A CA 1
ATOM 3964 C C . ILE A 1 500 ? -12.462 8.811 29.363 1.00 91.94 500 ILE A C 1
ATOM 3966 O O . ILE A 1 500 ? -12.048 9.824 28.798 1.00 91.94 500 ILE A O 1
ATOM 3970 N N . GLN A 1 501 ? -13.187 7.888 28.725 1.00 89.44 501 GLN A N 1
ATOM 3971 C CA . GLN A 1 501 ? -13.586 8.018 27.325 1.00 89.44 501 GLN A CA 1
ATOM 3972 C C . GLN A 1 501 ? -14.432 9.275 27.092 1.00 89.44 501 GLN A C 1
ATOM 3974 O O . GLN A 1 501 ? -14.185 9.996 26.130 1.00 89.44 501 GLN A O 1
ATOM 3979 N N . GLN A 1 502 ? -15.409 9.550 27.956 1.00 87.56 502 GLN A N 1
ATOM 3980 C CA . GLN A 1 502 ? -16.297 10.708 27.817 1.00 87.56 502 GLN A CA 1
ATOM 3981 C C . GLN A 1 502 ? -15.579 12.044 28.057 1.00 87.56 502 GLN A C 1
ATOM 3983 O O . GLN A 1 502 ? -15.834 13.003 27.335 1.00 87.56 502 GLN A O 1
ATOM 3988 N N . LEU A 1 503 ? -14.680 12.113 29.045 1.00 88.81 503 LEU A N 1
ATOM 3989 C CA . LEU A 1 503 ? -13.977 13.347 29.418 1.00 88.81 503 LEU A CA 1
ATOM 3990 C C . LEU A 1 503 ? -12.769 13.649 28.527 1.00 88.81 503 LEU A C 1
ATOM 3992 O O . LEU A 1 503 ? -12.517 14.807 28.207 1.00 88.81 503 LEU A O 1
ATOM 3996 N N . PHE A 1 504 ? -12.008 12.620 28.148 1.00 88.81 504 PHE A N 1
ATOM 3997 C CA . PHE A 1 504 ? -10.709 12.777 27.483 1.00 88.81 504 PHE A CA 1
ATOM 3998 C C . PHE A 1 504 ? -10.657 12.160 26.081 1.00 88.81 504 PHE A C 1
ATOM 4000 O O . PHE A 1 504 ? -9.617 12.230 25.427 1.00 88.81 504 PHE A O 1
ATOM 4007 N N . GLY A 1 505 ? -11.730 11.509 25.618 1.00 84.44 505 GLY A N 1
ATOM 4008 C CA . GLY A 1 505 ? -11.763 10.826 24.320 1.00 84.44 505 GLY A CA 1
ATOM 4009 C C . GLY A 1 505 ? -10.900 9.558 24.247 1.00 84.44 505 GLY A C 1
ATOM 4010 O O . GLY A 1 505 ? -10.720 9.000 23.168 1.00 84.44 505 GLY A O 1
ATOM 4011 N N . ARG A 1 506 ? -10.348 9.083 25.373 1.00 86.81 506 ARG A N 1
ATOM 4012 C CA . ARG A 1 506 ? -9.401 7.954 25.428 1.00 86.81 506 ARG A CA 1
ATOM 4013 C C . ARG A 1 506 ? -10.113 6.628 25.693 1.00 86.81 506 ARG A C 1
ATOM 4015 O O . ARG A 1 506 ? -10.851 6.506 26.663 1.00 86.81 506 ARG A O 1
ATOM 4022 N N . ARG A 1 507 ? -9.867 5.619 24.846 1.00 87.94 507 ARG A N 1
ATOM 4023 C CA . ARG A 1 507 ? -10.511 4.285 24.917 1.00 87.94 507 ARG A CA 1
ATOM 4024 C C . ARG A 1 507 ? -9.600 3.165 25.434 1.00 87.94 507 ARG A C 1
ATOM 4026 O O . ARG A 1 507 ? -10.065 2.046 25.600 1.00 87.94 507 ARG A O 1
ATOM 4033 N N . GLU A 1 508 ? -8.334 3.465 25.712 1.00 92.31 508 GLU A N 1
ATOM 4034 C CA . GLU A 1 508 ? -7.295 2.488 26.082 1.00 92.31 508 GLU A CA 1
ATOM 4035 C C . GLU A 1 508 ? -7.714 1.602 27.271 1.00 92.31 508 GLU A C 1
ATOM 4037 O O . GLU A 1 508 ? -7.612 0.382 27.192 1.00 92.31 508 GLU A O 1
ATOM 4042 N N . GLY A 1 509 ? -8.290 2.191 28.328 1.00 92.31 509 GLY A N 1
ATOM 4043 C CA . GLY A 1 509 ? -8.762 1.434 29.496 1.00 92.31 509 GLY A CA 1
ATOM 4044 C C . GLY A 1 509 ? -9.931 0.483 29.204 1.00 92.31 509 GLY A C 1
ATOM 4045 O O . GLY A 1 509 ? -9.996 -0.601 29.780 1.00 92.31 509 GLY A O 1
ATOM 4046 N N . LEU A 1 510 ? -10.829 0.850 28.277 1.00 92.56 510 LEU A N 1
ATOM 4047 C CA . LEU A 1 510 ? -11.923 -0.029 27.845 1.00 92.56 510 LEU A CA 1
ATOM 4048 C C . LEU A 1 510 ? -11.392 -1.198 27.012 1.00 92.56 510 LEU A C 1
ATOM 4050 O O . LEU A 1 510 ? -11.830 -2.323 27.222 1.00 92.56 510 LEU A O 1
ATOM 4054 N N . LEU A 1 511 ? -10.435 -0.943 26.113 1.00 93.88 511 LEU A N 1
ATOM 4055 C CA . LEU A 1 511 ? -9.822 -1.981 25.277 1.00 93.88 511 LEU A CA 1
ATOM 4056 C C . LEU A 1 511 ? -9.026 -2.982 26.121 1.00 93.88 511 LEU A C 1
ATOM 4058 O O . LEU A 1 511 ? -9.179 -4.184 25.944 1.00 93.88 511 LEU A O 1
ATOM 4062 N N . GLN A 1 512 ? -8.261 -2.502 27.105 1.00 95.19 512 GLN A N 1
ATOM 4063 C CA . GLN A 1 512 ? -7.540 -3.379 28.028 1.00 95.19 512 GLN A CA 1
ATOM 4064 C C . GLN A 1 512 ? -8.497 -4.258 28.850 1.00 95.19 512 GLN A C 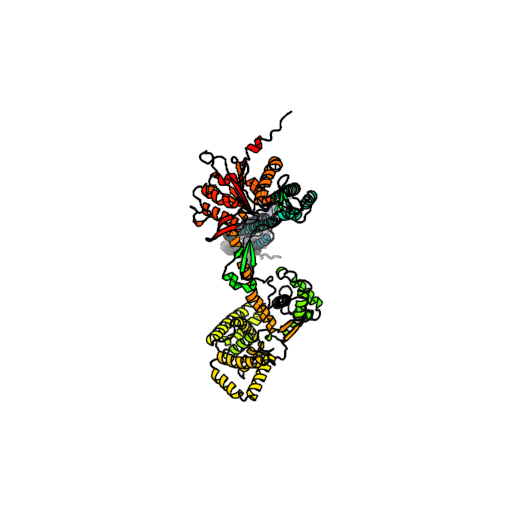1
ATOM 4066 O O . GLN A 1 512 ? -8.231 -5.439 29.063 1.00 95.19 512 GLN A O 1
ATOM 4071 N N . LEU A 1 513 ? -9.620 -3.697 29.317 1.00 96.50 513 LEU A N 1
ATOM 4072 C CA . LEU A 1 513 ? -10.639 -4.483 30.014 1.00 96.50 513 LEU A CA 1
ATOM 4073 C C . LEU A 1 513 ? -11.311 -5.493 29.073 1.00 96.50 513 LEU A C 1
ATOM 4075 O O . LEU A 1 513 ? -11.559 -6.621 29.481 1.00 96.50 513 LEU A O 1
ATOM 4079 N N . GLN A 1 514 ? -11.574 -5.115 27.821 1.00 97.00 514 GLN A N 1
ATOM 4080 C CA . GLN A 1 514 ? -12.134 -6.014 26.814 1.00 97.00 514 GLN A CA 1
ATOM 4081 C C . GLN A 1 514 ? -11.213 -7.211 26.547 1.00 97.00 514 GLN A C 1
ATOM 4083 O O . GLN A 1 514 ? -11.703 -8.334 26.501 1.00 97.00 514 GLN A O 1
ATOM 4088 N N . GLU A 1 515 ? -9.901 -7.003 26.415 1.00 96.88 515 GLU A N 1
ATOM 4089 C CA . GLU A 1 515 ? -8.926 -8.093 26.255 1.00 96.88 515 GLU A CA 1
ATOM 4090 C C . GLU A 1 515 ? -8.915 -9.035 27.466 1.00 96.88 515 GLU A C 1
ATOM 4092 O O . GLU A 1 515 ? -8.911 -10.254 27.307 1.00 96.88 515 GLU A O 1
ATOM 4097 N N . GLU A 1 516 ? -8.970 -8.488 28.682 1.00 96.38 516 GLU A N 1
ATOM 4098 C CA . GLU A 1 516 ? -9.028 -9.293 29.904 1.00 96.38 516 GLU A CA 1
ATOM 4099 C C . GLU A 1 516 ? -10.306 -10.141 29.979 1.00 96.38 516 GLU A C 1
ATOM 4101 O O . GLU A 1 516 ? -10.249 -11.335 30.284 1.00 96.38 516 GLU A O 1
ATOM 4106 N N . ILE A 1 517 ? -11.458 -9.540 29.671 1.00 97.94 517 ILE A N 1
ATOM 4107 C CA . ILE A 1 517 ? -12.740 -10.248 29.626 1.00 97.94 517 ILE A CA 1
ATOM 4108 C C . ILE A 1 517 ? -12.732 -11.303 28.518 1.00 97.94 517 ILE A C 1
ATOM 4110 O O . ILE A 1 517 ? -13.228 -12.404 28.736 1.00 97.94 517 ILE A O 1
ATOM 4114 N N . LEU A 1 518 ? -12.149 -11.008 27.354 1.00 98.06 518 LEU A N 1
ATOM 4115 C CA . LEU A 1 518 ? -12.023 -11.957 26.249 1.00 98.06 518 LEU A CA 1
ATOM 4116 C C . LEU A 1 518 ? -11.256 -13.216 26.668 1.00 98.06 518 LEU A C 1
ATOM 4118 O O . LEU A 1 518 ? -11.714 -14.321 26.381 1.00 98.06 518 LEU A O 1
ATOM 4122 N N . VAL A 1 519 ? -10.134 -13.062 27.377 1.00 97.44 519 VAL A N 1
ATOM 4123 C CA . VAL A 1 519 ? -9.370 -14.204 27.907 1.00 97.44 519 VAL A CA 1
ATOM 4124 C C . VAL A 1 519 ? -10.231 -15.026 28.864 1.00 97.44 519 VAL A C 1
ATOM 4126 O O . VAL A 1 519 ? -10.352 -16.234 28.689 1.00 97.44 519 VAL A O 1
ATOM 4129 N N . ALA A 1 520 ? -10.909 -14.379 29.814 1.00 97.31 520 ALA A N 1
ATOM 4130 C CA . ALA A 1 520 ? -11.747 -15.075 30.788 1.00 97.31 520 ALA A CA 1
ATOM 4131 C C . ALA A 1 520 ? -12.957 -15.792 30.148 1.00 97.31 520 ALA A C 1
ATOM 4133 O O . ALA A 1 520 ? -13.305 -16.909 30.538 1.00 97.31 520 ALA A O 1
ATOM 4134 N N . LEU A 1 521 ? -13.580 -15.179 29.135 1.00 97.69 521 LEU A N 1
ATOM 4135 C CA . LEU A 1 521 ? -14.639 -15.801 28.337 1.00 97.69 521 LEU A CA 1
ATOM 4136 C C . LEU A 1 521 ? -14.114 -17.011 27.553 1.00 97.69 521 LEU A C 1
ATOM 4138 O O . LEU A 1 521 ? -14.801 -18.030 27.494 1.00 97.69 521 LEU A O 1
ATOM 4142 N N . GLY A 1 522 ? -12.911 -16.915 26.978 1.00 97.25 522 GLY A N 1
ATOM 4143 C CA . GLY A 1 522 ? -12.247 -18.015 26.275 1.00 97.25 522 GLY A CA 1
ATOM 4144 C C . GLY A 1 522 ? -11.904 -19.186 27.195 1.00 97.25 522 GLY A C 1
ATOM 4145 O O . GLY A 1 522 ? -12.227 -20.331 26.875 1.00 97.25 522 GLY A O 1
ATOM 4146 N N . ASP A 1 523 ? -11.342 -18.901 28.370 1.00 96.56 523 ASP A N 1
ATOM 4147 C CA . ASP A 1 523 ? -11.028 -19.913 29.381 1.00 96.56 523 ASP A CA 1
ATOM 4148 C C . ASP A 1 523 ? -12.297 -20.646 29.836 1.00 96.56 523 ASP A C 1
ATOM 4150 O O . ASP A 1 523 ? -12.321 -21.876 29.895 1.00 96.56 523 ASP A O 1
ATOM 4154 N N . TRP A 1 524 ? -13.388 -19.914 30.092 1.00 96.19 524 TRP A N 1
ATOM 4155 C CA . TRP A 1 524 ? -14.665 -20.508 30.495 1.00 96.19 524 TRP A CA 1
ATOM 4156 C C . TRP A 1 524 ? -15.335 -21.304 29.367 1.00 96.19 524 TRP A C 1
ATOM 4158 O O . TRP A 1 524 ? -15.869 -22.393 29.609 1.00 96.19 524 TRP A O 1
ATOM 4168 N N . HIS A 1 525 ? -15.266 -20.798 28.129 1.00 97.12 525 HIS A N 1
ATOM 4169 C CA . HIS A 1 525 ? -15.735 -21.496 26.926 1.00 97.12 525 HIS A CA 1
ATOM 4170 C C . HIS A 1 525 ? -15.052 -22.862 26.784 1.00 97.12 525 HIS A C 1
ATOM 4172 O O . HIS A 1 525 ? -15.734 -23.886 26.658 1.00 97.12 525 HIS A O 1
ATOM 4178 N N . GLN A 1 526 ? -13.721 -22.892 26.907 1.00 96.00 526 GLN A N 1
ATOM 4179 C CA . GLN A 1 526 ? -12.915 -24.104 26.789 1.00 96.00 526 GLN A CA 1
ATOM 4180 C C . GLN A 1 526 ? -13.085 -25.042 27.993 1.00 96.00 526 GLN A C 1
ATOM 4182 O O . GLN A 1 526 ? -13.227 -26.252 27.807 1.00 96.00 526 GLN A O 1
ATOM 4187 N N . GLN A 1 527 ? -13.114 -24.508 29.219 1.00 95.06 527 GLN A N 1
ATOM 4188 C CA . GLN A 1 527 ? -13.260 -25.284 30.456 1.00 95.06 527 GLN A CA 1
ATOM 4189 C C . GLN A 1 527 ? -14.544 -26.121 30.466 1.00 95.06 527 GLN A C 1
ATOM 4191 O O . GLN A 1 527 ? -14.533 -27.267 30.921 1.00 95.06 527 GLN A O 1
ATOM 4196 N N . HIS A 1 528 ? -15.650 -25.560 29.972 1.00 94.69 528 HIS A N 1
ATOM 4197 C CA . HIS A 1 528 ? -16.944 -26.242 29.945 1.00 94.69 528 HIS A CA 1
ATOM 4198 C C . HIS A 1 528 ? -17.292 -26.872 28.592 1.00 94.69 528 HIS A C 1
ATOM 4200 O O . HIS A 1 528 ? -18.302 -27.571 28.516 1.00 94.69 528 HIS A O 1
ATOM 4206 N N . ALA A 1 529 ? -16.454 -26.684 27.567 1.00 93.88 529 ALA A N 1
ATOM 4207 C CA . ALA A 1 529 ? -16.634 -27.202 26.212 1.00 93.88 529 ALA A CA 1
ATOM 4208 C C . ALA A 1 529 ? -17.964 -26.767 25.563 1.00 93.88 529 ALA A C 1
ATOM 4210 O O . ALA A 1 529 ? -18.771 -27.600 25.141 1.00 93.88 529 ALA A O 1
ATOM 4211 N N . PHE A 1 530 ? -18.204 -25.455 25.496 1.00 94.25 530 PHE A N 1
ATOM 4212 C CA . PHE A 1 530 ? -19.344 -24.906 24.755 1.00 94.25 530 PHE A CA 1
ATOM 4213 C C . PHE A 1 530 ? -19.214 -25.169 23.245 1.00 94.25 530 PHE A C 1
ATOM 4215 O O . PHE A 1 530 ? -18.130 -25.090 22.674 1.00 94.25 530 PHE A O 1
ATOM 4222 N N . THR A 1 531 ? -20.339 -25.449 22.584 1.00 90.50 531 THR A N 1
ATOM 4223 C CA . THR A 1 531 ? -20.423 -25.685 21.127 1.00 90.50 531 THR A CA 1
ATOM 4224 C C . THR A 1 531 ? -20.550 -24.404 20.303 1.00 90.50 531 THR A C 1
ATOM 4226 O O . THR A 1 531 ? -20.502 -24.454 19.077 1.00 90.50 531 THR A O 1
ATOM 4229 N N . LEU A 1 532 ? -20.723 -23.262 20.968 1.00 91.00 532 LEU A N 1
ATOM 4230 C CA . LEU A 1 532 ? -20.786 -21.942 20.352 1.00 91.00 532 LEU A CA 1
ATOM 4231 C C . LEU A 1 532 ? -19.481 -21.608 19.609 1.00 91.00 532 LEU A C 1
ATOM 4233 O O . LEU A 1 532 ? -18.394 -21.924 20.094 1.00 91.00 532 LEU A O 1
ATOM 4237 N N . ALA A 1 533 ? -19.596 -20.929 18.467 1.00 91.31 533 ALA A N 1
ATOM 4238 C CA . ALA A 1 533 ? -18.466 -20.496 17.644 1.00 91.31 533 ALA A CA 1
ATOM 4239 C C . ALA A 1 533 ? -17.512 -19.582 18.437 1.00 91.31 533 ALA A C 1
ATOM 4241 O O . ALA A 1 533 ? -17.955 -18.600 19.024 1.00 91.31 533 ALA A O 1
ATOM 4242 N N . ALA A 1 534 ? -16.209 -19.872 18.466 1.00 90.81 534 ALA A N 1
ATOM 4243 C CA . ALA A 1 534 ? -15.245 -19.084 19.246 1.00 90.81 534 ALA A CA 1
ATOM 4244 C C . ALA A 1 534 ? -15.073 -17.649 18.704 1.00 90.81 534 ALA A C 1
ATOM 4246 O O . ALA A 1 534 ? -14.674 -16.739 19.431 1.00 90.81 534 ALA A O 1
ATOM 4247 N N . GLU A 1 535 ? -15.434 -17.425 17.441 1.00 90.06 535 GLU A N 1
ATOM 4248 C CA . GLU A 1 535 ? -15.391 -16.136 16.752 1.00 90.06 535 GLU A CA 1
ATOM 4249 C C . GLU A 1 535 ? -16.339 -15.093 17.370 1.00 90.06 535 GLU A C 1
ATOM 4251 O O . GLU A 1 535 ? -16.154 -13.901 17.137 1.00 90.06 535 GLU A O 1
ATOM 4256 N N . LEU A 1 536 ? -17.327 -15.505 18.181 1.00 92.31 536 LEU A N 1
ATOM 4257 C CA . LEU A 1 536 ? -18.229 -14.575 18.878 1.00 92.31 536 LEU A CA 1
ATOM 4258 C C . LEU A 1 536 ? -17.619 -13.961 20.144 1.00 92.31 536 LEU A C 1
ATOM 4260 O O . LEU A 1 536 ? -18.133 -12.962 20.647 1.00 92.31 536 LEU A O 1
ATOM 4264 N N . LEU A 1 537 ? -16.554 -14.550 20.698 1.00 95.38 537 LEU A N 1
ATOM 4265 C CA . LEU A 1 537 ? -16.013 -14.153 22.003 1.00 95.38 537 LEU A CA 1
ATOM 4266 C C . LEU A 1 537 ? -15.516 -12.694 22.051 1.00 95.38 537 LEU A C 1
ATOM 4268 O O . LEU A 1 537 ? -15.799 -12.027 23.049 1.00 95.38 537 LEU A O 1
ATOM 4272 N N . PRO A 1 538 ? -14.845 -12.145 21.014 1.00 94.88 538 PRO A N 1
ATOM 4273 C CA . PRO A 1 538 ? -14.458 -10.731 20.999 1.00 94.88 538 PRO A CA 1
ATOM 4274 C C . PRO A 1 538 ? -15.661 -9.786 21.083 1.00 94.88 538 PRO A C 1
ATOM 4276 O O . PRO A 1 538 ? -15.621 -8.795 21.814 1.00 94.88 538 PRO A O 1
ATOM 4279 N N . GLU A 1 539 ? -16.749 -10.124 20.383 1.00 95.12 539 GLU A N 1
ATOM 4280 C CA . GLU A 1 539 ? -18.007 -9.380 20.440 1.00 95.12 539 GLU A CA 1
ATOM 4281 C C . GLU A 1 539 ? -18.667 -9.496 21.820 1.00 95.12 539 GLU A C 1
ATOM 4283 O O . GLU A 1 539 ? -19.147 -8.500 22.361 1.00 95.12 539 GLU A O 1
ATOM 4288 N N . ALA A 1 540 ? -18.670 -10.696 22.405 1.00 97.06 540 ALA A N 1
ATOM 4289 C CA . ALA A 1 540 ? -19.223 -10.949 23.732 1.00 97.06 540 ALA A CA 1
ATOM 4290 C C . ALA A 1 540 ? -18.478 -10.152 24.815 1.00 97.06 540 ALA A C 1
ATOM 4292 O O . ALA A 1 540 ? -19.110 -9.564 25.694 1.00 97.06 540 ALA A O 1
ATOM 4293 N N . ALA A 1 541 ? -17.148 -10.072 24.719 1.00 97.56 541 ALA A N 1
ATOM 4294 C CA . ALA A 1 541 ? -16.325 -9.260 25.608 1.00 97.56 541 ALA A CA 1
ATOM 4295 C C . ALA A 1 541 ? -16.640 -7.765 25.465 1.00 97.56 541 ALA A C 1
ATOM 4297 O O . ALA A 1 541 ? -16.839 -7.081 26.468 1.00 97.56 541 ALA A O 1
ATOM 4298 N N . GLU A 1 542 ? -16.734 -7.261 24.228 1.00 95.75 542 GLU A N 1
ATOM 4299 C CA . GLU A 1 542 ? -17.088 -5.861 23.966 1.00 95.75 542 GLU A CA 1
ATOM 4300 C C . GLU A 1 542 ? -18.465 -5.516 24.545 1.00 95.75 542 GLU A C 1
ATOM 4302 O O . GLU A 1 542 ? -18.613 -4.513 25.245 1.00 95.75 542 GLU A O 1
ATOM 4307 N N . TYR A 1 543 ? -19.462 -6.366 24.287 1.00 97.12 543 TYR A N 1
ATOM 4308 C CA . TYR A 1 543 ? -20.809 -6.214 24.825 1.00 97.12 543 TYR A CA 1
ATOM 4309 C C . TYR A 1 543 ? -20.798 -6.177 26.356 1.00 97.12 543 TYR A C 1
ATOM 4311 O O . TYR A 1 543 ? -21.376 -5.261 26.946 1.00 97.12 543 TYR A O 1
ATOM 4319 N N . LEU A 1 544 ? -20.102 -7.122 27.000 1.00 97.31 544 LEU A N 1
ATOM 4320 C CA . LEU A 1 544 ? -20.053 -7.196 28.457 1.00 97.31 544 LEU A CA 1
ATOM 4321 C C . LEU A 1 544 ? -19.416 -5.939 29.056 1.00 97.31 544 LEU A C 1
ATOM 4323 O O . LEU A 1 544 ? -19.964 -5.380 29.999 1.00 97.31 544 LEU A O 1
ATOM 4327 N N . VAL A 1 545 ? -18.322 -5.424 28.483 1.00 97.00 545 VAL A N 1
ATOM 4328 C CA . VAL A 1 545 ? -17.730 -4.149 28.928 1.00 97.00 545 VAL A CA 1
ATOM 4329 C C . VAL A 1 545 ? -18.750 -3.006 28.870 1.00 97.00 545 VAL A C 1
ATOM 4331 O O . VAL A 1 545 ? -18.816 -2.204 29.804 1.00 97.00 545 VAL A O 1
ATOM 4334 N N . GLN A 1 546 ? -19.547 -2.917 27.798 1.00 94.50 546 GLN A N 1
ATOM 4335 C CA . GLN A 1 546 ? -20.554 -1.857 27.655 1.00 94.50 546 GLN A CA 1
ATOM 4336 C C . GLN A 1 546 ? -21.695 -1.998 28.675 1.00 94.50 546 GLN A C 1
ATOM 4338 O O . GLN A 1 546 ? -22.119 -0.985 29.227 1.00 94.50 546 GLN A O 1
ATOM 4343 N N . GLU A 1 547 ? -22.160 -3.220 28.959 1.00 95.56 547 GLU A N 1
ATOM 4344 C CA . GLU A 1 547 ? -23.159 -3.475 30.013 1.00 95.56 547 GLU A CA 1
ATOM 4345 C C . GLU A 1 547 ? -22.621 -3.118 31.405 1.00 95.56 547 GLU A C 1
ATOM 4347 O O . GLU A 1 547 ? -23.271 -2.411 32.174 1.00 95.56 547 GLU A O 1
ATOM 4352 N N . LEU A 1 548 ? -21.397 -3.542 31.735 1.00 95.50 548 LEU A N 1
ATOM 4353 C CA . LEU A 1 548 ? -20.789 -3.280 33.046 1.00 95.50 548 LEU A CA 1
ATOM 4354 C C . LEU A 1 548 ? -20.482 -1.793 33.276 1.00 95.50 548 LEU A C 1
ATOM 4356 O O . LEU A 1 548 ? -20.438 -1.333 34.419 1.00 95.50 548 LEU A O 1
ATOM 4360 N N . ALA A 1 549 ? -20.292 -1.029 32.199 1.00 94.19 549 ALA A N 1
ATOM 4361 C CA . ALA A 1 549 ? -20.113 0.416 32.259 1.00 94.19 549 ALA A CA 1
ATOM 4362 C C . ALA A 1 549 ? -21.413 1.180 32.580 1.00 94.19 549 ALA A C 1
ATOM 4364 O O . ALA A 1 549 ? -21.341 2.372 32.884 1.00 94.19 549 ALA A O 1
ATOM 4365 N N . ALA A 1 550 ? -22.584 0.535 32.525 1.00 90.94 550 ALA A N 1
ATOM 4366 C CA . ALA A 1 550 ? -23.859 1.171 32.833 1.00 90.94 550 ALA A CA 1
ATOM 4367 C C . ALA A 1 550 ? -24.004 1.510 34.332 1.00 90.94 550 ALA A C 1
ATOM 4369 O O . ALA A 1 550 ? -23.443 0.851 35.219 1.00 90.94 550 ALA A O 1
ATOM 4370 N N . GLU A 1 551 ? -24.812 2.534 34.634 1.00 86.06 551 GLU A N 1
ATOM 4371 C CA . GLU A 1 551 ? -25.138 2.932 36.016 1.00 86.06 551 GLU A CA 1
ATOM 4372 C C . GLU A 1 551 ? -25.805 1.792 36.796 1.00 86.06 551 GLU A C 1
ATOM 4374 O O . GLU A 1 551 ? -25.504 1.562 37.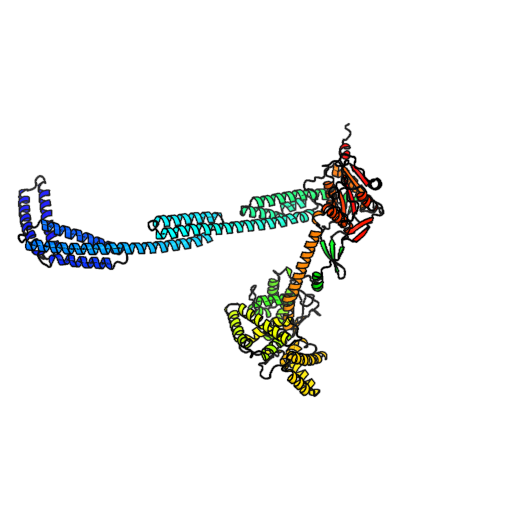971 1.00 86.06 551 GLU A O 1
ATOM 4379 N N . ARG A 1 552 ? -26.661 1.027 36.115 1.00 88.56 552 ARG A N 1
ATOM 4380 C CA . ARG A 1 552 ? -27.292 -0.190 36.618 1.00 88.56 552 ARG A CA 1
ATOM 4381 C C . ARG A 1 552 ? -27.086 -1.307 35.604 1.00 88.56 552 ARG A C 1
ATOM 4383 O O . ARG A 1 552 ? -27.427 -1.131 34.441 1.00 88.56 552 ARG A O 1
ATOM 4390 N N . ILE A 1 553 ? -26.553 -2.437 36.066 1.00 91.25 553 ILE A N 1
ATOM 4391 C CA . ILE A 1 553 ? -26.392 -3.640 35.246 1.00 91.25 553 ILE A CA 1
ATOM 4392 C C . ILE A 1 553 ? -27.769 -4.297 35.139 1.00 91.25 553 ILE A C 1
ATOM 4394 O O . ILE A 1 553 ? -28.323 -4.754 36.141 1.00 91.25 553 ILE A O 1
ATOM 4398 N N . GLU A 1 554 ? -28.341 -4.281 33.942 1.00 92.25 554 GLU A N 1
ATOM 4399 C CA . GLU A 1 554 ? -29.635 -4.884 33.633 1.00 92.25 554 GLU A CA 1
ATOM 4400 C C . GLU A 1 554 ? -29.592 -5.423 32.202 1.00 92.25 554 GLU A C 1
ATOM 4402 O O . GLU A 1 554 ? -29.641 -4.664 31.235 1.00 92.25 554 GLU A O 1
ATOM 4407 N N . PHE A 1 555 ? -29.504 -6.746 32.063 1.00 94.25 555 PHE A N 1
ATOM 4408 C CA . PHE A 1 555 ? -29.338 -7.372 30.756 1.00 94.25 555 PHE A CA 1
ATOM 4409 C C . PHE A 1 555 ? -30.621 -7.253 29.937 1.00 94.25 555 PHE A C 1
ATOM 4411 O O . PHE A 1 555 ? -31.698 -7.685 30.363 1.00 94.25 555 PHE A O 1
ATOM 4418 N N . THR A 1 556 ? -30.504 -6.657 28.751 1.00 94.44 556 THR A N 1
ATOM 4419 C CA . THR A 1 556 ? -31.651 -6.435 27.867 1.00 94.44 556 THR A CA 1
ATOM 4420 C C . THR A 1 556 ? -31.844 -7.610 26.909 1.00 94.44 556 THR A C 1
ATOM 4422 O O . THR A 1 556 ? -30.911 -8.013 26.216 1.00 94.44 556 THR A O 1
ATOM 4425 N N . PHE A 1 557 ? -33.078 -8.109 26.834 1.00 95.81 557 PHE A N 1
ATOM 4426 C CA . PHE A 1 557 ? -33.515 -9.196 25.962 1.00 95.81 557 PHE A CA 1
ATOM 4427 C C . PHE A 1 557 ? -34.515 -8.706 24.906 1.00 95.81 557 PHE A C 1
ATOM 4429 O O . PHE A 1 557 ? -35.357 -7.843 25.180 1.00 95.81 557 PHE A O 1
ATOM 4436 N N . SER A 1 558 ? -34.444 -9.267 23.699 1.00 95.88 558 SER A N 1
ATOM 4437 C CA . SER A 1 558 ? -35.405 -8.997 22.624 1.00 95.88 558 SER A CA 1
ATOM 4438 C C . SER A 1 558 ? -36.794 -9.586 22.913 1.00 95.88 558 SER A C 1
ATOM 4440 O O . SER A 1 558 ? -36.935 -10.610 23.591 1.00 95.88 558 SER A O 1
ATOM 4442 N N . LYS A 1 559 ? -37.840 -8.978 22.331 1.00 95.19 559 LYS A N 1
ATOM 4443 C CA . LYS A 1 559 ? -39.198 -9.554 22.328 1.00 95.19 559 LYS A CA 1
ATOM 4444 C C . LYS A 1 559 ? -39.232 -10.955 21.705 1.00 95.19 559 LYS A C 1
ATOM 4446 O O . LYS A 1 559 ? -39.989 -11.803 22.163 1.00 95.19 559 LYS A O 1
ATOM 4451 N N . TYR A 1 560 ? -38.370 -11.209 20.717 1.00 94.75 560 TYR A N 1
ATOM 4452 C CA . TYR A 1 560 ? -38.260 -12.489 20.017 1.00 94.75 560 TYR A CA 1
ATOM 4453 C C . TYR A 1 560 ? -37.799 -13.604 20.952 1.00 94.75 560 TYR A C 1
ATOM 4455 O O . TYR A 1 560 ? -38.433 -14.653 21.023 1.00 94.75 560 TYR A O 1
ATOM 4463 N N . ALA A 1 561 ? -36.753 -13.351 21.742 1.00 95.69 561 ALA A N 1
ATOM 4464 C CA . ALA A 1 561 ? -36.252 -14.319 22.709 1.00 95.69 561 ALA A CA 1
ATOM 4465 C C . ALA A 1 561 ? -37.294 -14.671 23.782 1.00 95.69 561 ALA A C 1
ATOM 4467 O O . ALA A 1 561 ? -37.472 -15.842 24.123 1.00 95.69 561 ALA A O 1
ATOM 4468 N N . LYS A 1 562 ? -38.031 -13.666 24.274 1.00 95.81 562 LYS A N 1
ATOM 4469 C CA . LYS A 1 562 ? -39.144 -13.879 25.208 1.00 95.81 562 LYS A CA 1
ATOM 4470 C C . LYS A 1 562 ? -40.253 -14.725 24.580 1.00 95.81 562 LYS A C 1
ATOM 4472 O O . LYS A 1 562 ? -40.690 -15.693 25.190 1.00 95.81 562 LYS A O 1
ATOM 4477 N N . GLN A 1 563 ? -40.688 -14.389 23.367 1.00 95.25 563 GLN A N 1
ATOM 4478 C CA . GLN A 1 563 ? -41.750 -15.121 22.672 1.00 95.25 563 GLN A CA 1
ATOM 4479 C C . GLN A 1 563 ? -41.361 -16.580 22.410 1.00 95.25 563 GLN A C 1
ATOM 4481 O O . GLN A 1 563 ? -42.182 -17.470 22.611 1.00 95.25 563 GLN A O 1
ATOM 4486 N N . LEU A 1 564 ? -40.103 -16.843 22.042 1.00 96.06 564 LEU A N 1
ATOM 4487 C CA . LEU A 1 564 ? -39.575 -18.202 21.901 1.00 96.06 564 LEU A CA 1
ATOM 4488 C C . LEU A 1 564 ? -39.604 -18.973 23.230 1.00 96.06 564 LEU A C 1
ATOM 4490 O O . LEU A 1 564 ? -40.046 -20.123 23.265 1.00 96.06 564 LEU A O 1
ATOM 4494 N N . GLN A 1 565 ? -39.183 -18.344 24.331 1.00 95.94 565 GLN A N 1
ATOM 4495 C CA . GLN A 1 565 ? -39.241 -18.948 25.665 1.00 95.94 565 GLN A CA 1
ATOM 4496 C C . GLN A 1 565 ? -40.686 -19.263 26.089 1.00 95.94 565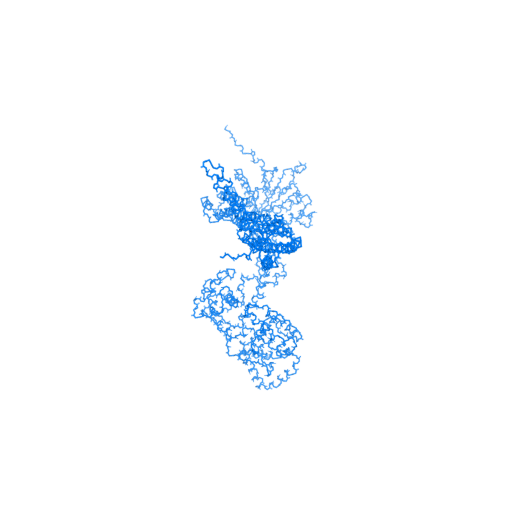 GLN A C 1
ATOM 4498 O O . GLN A 1 565 ? -40.966 -20.363 26.575 1.00 95.94 565 GLN A O 1
ATOM 4503 N N . GLU A 1 566 ? -41.607 -18.313 25.919 1.00 95.56 566 GLU A N 1
ATOM 4504 C CA . GLU A 1 566 ? -43.022 -18.472 26.271 1.00 95.56 566 GLU A CA 1
ATOM 4505 C C . GLU A 1 566 ? -43.685 -19.565 25.424 1.00 95.56 566 GLU A C 1
ATOM 4507 O O . GLU A 1 566 ? -44.379 -20.430 25.964 1.00 95.56 566 GLU A O 1
ATOM 4512 N N . ALA A 1 567 ? -43.414 -19.585 24.116 1.00 95.44 567 ALA A N 1
ATOM 4513 C CA . ALA A 1 567 ? -43.920 -20.600 23.202 1.00 95.44 567 ALA A CA 1
ATOM 4514 C C . ALA A 1 567 ? -43.402 -22.001 23.558 1.00 95.44 567 ALA A C 1
ATOM 4516 O O . ALA A 1 567 ? -44.195 -22.945 23.624 1.00 95.44 567 ALA A O 1
ATOM 4517 N N . LEU A 1 568 ? -42.105 -22.146 23.858 1.00 95.75 568 LEU A N 1
ATOM 4518 C CA . LEU A 1 568 ? -41.546 -23.420 24.313 1.00 95.75 568 LEU A CA 1
ATOM 4519 C C . LEU A 1 568 ? -42.190 -23.871 25.630 1.00 95.75 568 LEU A C 1
ATOM 4521 O O . LEU A 1 568 ? -42.579 -25.031 25.766 1.00 95.75 568 LEU A O 1
ATOM 4525 N N . THR A 1 569 ? -42.347 -22.951 26.582 1.00 95.50 569 THR A N 1
ATOM 4526 C CA . THR A 1 569 ? -42.978 -23.232 27.878 1.00 95.50 569 THR A CA 1
ATOM 4527 C C . THR A 1 569 ? -44.407 -23.739 27.691 1.00 95.50 569 THR A C 1
ATOM 4529 O O . THR A 1 569 ? -44.762 -24.795 28.215 1.00 95.50 569 THR A O 1
ATOM 4532 N N . LEU A 1 570 ? -45.207 -23.044 26.877 1.00 95.56 570 LEU A N 1
ATOM 4533 C CA . LEU A 1 570 ? -46.586 -23.424 26.572 1.00 95.56 570 LEU A CA 1
ATOM 4534 C C . LEU A 1 570 ? -46.661 -24.808 25.908 1.00 95.56 570 LEU A C 1
ATOM 4536 O O . LEU A 1 570 ? -47.488 -25.639 26.288 1.00 95.56 570 LEU A O 1
ATOM 4540 N N . ARG A 1 571 ? -45.773 -25.080 24.945 1.00 94.62 571 ARG A N 1
ATOM 4541 C CA . ARG A 1 571 ? -45.681 -26.369 24.242 1.00 94.62 571 ARG A CA 1
ATOM 4542 C C . ARG A 1 571 ? -45.349 -27.516 25.193 1.00 94.62 571 ARG A C 1
ATOM 4544 O O . ARG A 1 571 ? -46.028 -28.543 25.177 1.00 94.62 571 ARG A O 1
ATOM 4551 N N . LEU A 1 572 ? -44.347 -27.333 26.051 1.00 95.62 572 LEU A N 1
ATOM 4552 C CA . LEU A 1 572 ? -43.929 -28.338 27.030 1.00 95.62 572 LEU A CA 1
ATOM 4553 C C . LEU A 1 572 ? -45.001 -28.580 28.098 1.00 95.62 572 LEU A C 1
ATOM 4555 O O . LEU A 1 572 ? -45.226 -29.728 28.484 1.00 95.62 572 LEU A O 1
ATOM 4559 N N . GLN A 1 573 ? -45.697 -27.535 28.551 1.00 95.75 573 GLN A N 1
ATOM 4560 C CA . GLN A 1 573 ? -46.828 -27.668 29.473 1.00 95.75 573 GLN A CA 1
ATOM 4561 C C . GLN A 1 573 ? -48.000 -28.414 28.822 1.00 95.75 573 GLN A C 1
ATOM 4563 O O . GLN A 1 573 ? -48.537 -29.350 29.418 1.00 95.75 573 GLN A O 1
ATOM 4568 N N . GLY A 1 574 ? -48.349 -28.069 27.578 1.00 95.06 574 GLY A N 1
ATOM 4569 C CA . GLY A 1 574 ? -49.376 -28.767 26.799 1.00 95.06 574 GLY A CA 1
ATOM 4570 C C . GLY A 1 574 ? -49.060 -30.252 26.588 1.00 95.06 574 GLY A C 1
ATOM 4571 O O . GLY A 1 574 ? -49.956 -31.092 26.679 1.00 95.06 574 GLY A O 1
ATOM 4572 N N . ALA A 1 575 ? -47.781 -30.587 26.395 1.00 95.44 575 ALA A N 1
ATOM 4573 C CA . ALA A 1 575 ? -47.285 -31.959 26.275 1.00 95.44 575 ALA A CA 1
ATOM 4574 C C . ALA A 1 575 ? -47.030 -32.666 27.624 1.00 95.44 575 ALA A C 1
ATOM 4576 O O . ALA A 1 575 ? -46.664 -33.840 27.629 1.00 95.44 575 ALA A O 1
ATOM 4577 N N . ARG A 1 576 ? -47.225 -31.985 28.766 1.00 95.44 576 ARG A N 1
ATOM 4578 C CA . ARG A 1 576 ? -46.900 -32.469 30.127 1.00 95.44 576 ARG A CA 1
ATOM 4579 C C . ARG A 1 576 ? -45.430 -32.872 30.328 1.00 95.44 576 ARG A C 1
ATOM 4581 O O . ARG A 1 576 ? -45.139 -33.739 31.142 1.00 95.44 576 ARG A O 1
ATOM 4588 N N . MET A 1 577 ? -44.510 -32.230 29.610 1.00 96.31 577 MET A N 1
ATOM 4589 C CA . MET A 1 577 ? -43.059 -32.464 29.689 1.00 96.31 577 MET A CA 1
ATOM 4590 C C . MET A 1 577 ? -42.303 -31.350 30.430 1.00 96.31 577 MET A C 1
ATOM 4592 O O . MET A 1 577 ? -41.083 -31.414 30.559 1.00 96.31 577 MET A O 1
ATOM 4596 N N . TRP A 1 578 ? -43.004 -30.315 30.904 1.00 94.38 578 TRP A N 1
ATOM 4597 C CA . TRP A 1 578 ? -42.386 -29.158 31.560 1.00 94.38 578 TRP A CA 1
ATOM 4598 C C . TRP A 1 578 ? -41.589 -29.530 32.818 1.00 94.38 578 TRP A C 1
ATOM 4600 O O . TRP A 1 578 ? -40.442 -29.111 32.959 1.00 94.38 578 TRP A O 1
ATOM 4610 N N . ASP A 1 579 ? -42.160 -30.356 33.697 1.00 94.75 579 ASP A N 1
ATOM 4611 C CA . ASP A 1 579 ? -41.494 -30.752 34.944 1.00 94.75 579 ASP A CA 1
ATOM 4612 C C . ASP A 1 579 ? -40.258 -31.624 34.677 1.00 94.75 579 ASP A C 1
ATOM 4614 O O . ASP A 1 579 ? -39.220 -31.437 35.312 1.00 94.75 579 ASP A O 1
ATOM 4618 N N . ASP A 1 580 ? -40.334 -32.530 33.696 1.00 94.94 580 ASP A N 1
ATOM 4619 C CA . ASP A 1 580 ? -39.201 -33.363 33.272 1.00 94.94 580 ASP A CA 1
ATOM 4620 C C . ASP A 1 580 ? -38.071 -32.511 32.679 1.00 94.94 580 ASP A C 1
ATOM 4622 O O . ASP A 1 580 ? -36.895 -32.727 32.984 1.00 94.94 580 ASP A O 1
ATOM 4626 N N . TYR A 1 581 ? -38.422 -31.507 31.870 1.00 95.25 581 TYR A N 1
ATOM 4627 C CA . TYR A 1 581 ? -37.479 -30.539 31.314 1.00 95.25 581 TYR A CA 1
ATOM 4628 C C . TYR A 1 581 ? -36.774 -29.730 32.415 1.00 95.25 581 TYR A C 1
ATOM 4630 O O . TYR A 1 581 ? -35.544 -29.655 32.435 1.00 95.25 581 TYR A O 1
ATOM 4638 N N . GLN A 1 582 ? -37.527 -29.197 33.381 1.00 94.62 582 GLN A N 1
ATOM 4639 C CA . GLN A 1 582 ? -36.972 -28.457 34.519 1.00 94.62 582 GLN A CA 1
ATOM 4640 C C . GLN A 1 582 ? -36.067 -29.338 35.393 1.00 94.62 582 GLN A C 1
ATOM 4642 O O . GLN A 1 582 ? -34.972 -28.926 35.779 1.00 94.62 582 GLN A O 1
ATOM 4647 N N . GLN A 1 583 ? -36.460 -30.590 35.651 1.00 95.38 583 GLN A N 1
ATOM 4648 C CA . GLN A 1 583 ? -35.612 -31.546 36.369 1.00 95.38 583 GLN A CA 1
ATOM 4649 C C . GLN A 1 583 ? -34.327 -31.878 35.603 1.00 95.38 583 GLN A C 1
ATOM 4651 O O . GLN A 1 583 ? -33.266 -32.014 36.219 1.00 95.38 583 GLN A O 1
ATOM 4656 N N . ALA A 1 584 ? -34.398 -32.017 34.277 1.00 95.75 584 ALA A N 1
ATOM 4657 C CA . ALA A 1 584 ? -33.222 -32.245 33.447 1.00 95.75 584 ALA A CA 1
ATOM 4658 C C . ALA A 1 584 ? -32.247 -31.061 33.528 1.00 95.75 584 ALA A C 1
ATOM 4660 O O . ALA A 1 584 ? -31.053 -31.278 33.736 1.00 95.75 584 ALA A O 1
ATOM 4661 N N . LEU A 1 585 ? -32.748 -29.822 33.465 1.00 94.75 585 LEU A N 1
ATOM 4662 C CA . LEU A 1 585 ? -31.930 -28.622 33.651 1.00 94.75 585 LEU A CA 1
ATOM 4663 C C . LEU A 1 585 ? -31.308 -28.545 35.047 1.00 94.75 585 LEU A C 1
ATOM 4665 O O . LEU A 1 585 ? -30.112 -28.275 35.157 1.00 94.75 585 LEU A O 1
ATOM 4669 N N . ALA A 1 586 ? -32.072 -28.839 36.102 1.00 93.25 586 ALA A N 1
ATOM 4670 C CA . ALA A 1 586 ? -31.582 -28.814 37.481 1.00 93.25 586 ALA A CA 1
ATOM 4671 C C . ALA A 1 586 ? -30.433 -29.813 37.720 1.00 93.25 586 ALA A C 1
ATOM 4673 O O . ALA A 1 586 ? -29.466 -29.503 38.414 1.00 93.25 586 ALA A O 1
ATOM 4674 N N . ARG A 1 587 ? -30.478 -31.000 37.096 1.00 95.44 587 ARG A N 1
ATOM 4675 C CA . ARG A 1 587 ? -29.385 -31.994 37.173 1.00 95.44 587 ARG A CA 1
ATOM 4676 C C . ARG A 1 587 ? -28.108 -31.554 36.455 1.00 95.44 587 ARG A C 1
ATOM 4678 O O . ARG A 1 587 ? -27.052 -32.137 36.688 1.00 95.44 587 ARG A O 1
ATOM 4685 N N . LEU A 1 588 ? -28.200 -30.565 35.571 1.00 94.19 588 LEU A N 1
ATOM 4686 C CA . LEU A 1 588 ? -27.100 -30.084 34.741 1.00 94.19 588 LEU A CA 1
ATOM 4687 C C . LEU A 1 588 ? -26.484 -28.769 35.250 1.00 94.19 588 LEU A C 1
ATOM 4689 O O . LEU A 1 588 ? -25.615 -28.240 34.572 1.00 94.19 588 LEU A O 1
ATOM 4693 N N . VAL A 1 589 ? -26.867 -28.250 36.425 1.00 89.31 589 VAL A N 1
ATOM 4694 C CA . VAL A 1 589 ? -26.397 -26.944 36.953 1.00 89.31 589 VAL A CA 1
ATOM 4695 C C . VAL A 1 589 ? -24.869 -26.786 36.960 1.00 89.31 589 VAL A C 1
ATOM 4697 O O . VAL A 1 589 ? -24.373 -25.731 36.568 1.00 89.31 589 VAL A O 1
ATOM 4700 N N . GLU A 1 590 ? -24.132 -27.846 37.305 1.00 90.31 590 GLU A N 1
ATOM 4701 C CA . GLU A 1 590 ? -22.654 -27.894 37.311 1.00 90.31 590 GLU A CA 1
ATOM 4702 C C . GLU A 1 590 ? -22.028 -28.068 35.908 1.00 90.31 590 GLU A C 1
ATOM 4704 O O . GLU A 1 590 ? -20.809 -28.107 35.740 1.00 90.31 590 GLU A O 1
ATOM 4709 N N . ARG A 1 591 ? -22.855 -28.222 34.868 1.00 93.88 591 ARG A N 1
ATOM 4710 C CA . ARG A 1 591 ? -22.459 -28.445 33.469 1.00 93.88 591 ARG A CA 1
ATOM 4711 C C . ARG A 1 591 ? -23.146 -27.415 32.559 1.00 93.88 591 ARG A C 1
ATOM 4713 O O . ARG A 1 591 ? -24.010 -27.792 31.763 1.00 93.88 591 ARG A O 1
ATOM 4720 N N . PRO A 1 592 ? -22.755 -26.130 32.624 1.00 93.56 592 PRO A N 1
ATOM 4721 C CA . PRO A 1 592 ? -23.456 -25.042 31.938 1.00 93.56 592 PRO A CA 1
ATOM 4722 C C . PRO A 1 592 ? -23.522 -25.220 30.413 1.00 93.56 592 PRO A C 1
ATOM 4724 O O . PRO A 1 592 ? -24.563 -24.954 29.821 1.00 93.56 592 PRO A O 1
ATOM 4727 N N . ALA A 1 593 ? -22.484 -25.772 29.774 1.00 95.31 593 ALA A N 1
ATOM 4728 C CA . ALA A 1 593 ? -22.524 -26.085 28.342 1.00 95.31 593 ALA A CA 1
ATOM 4729 C C . ALA A 1 593 ? -23.581 -27.148 27.983 1.00 95.31 593 ALA A C 1
ATOM 4731 O O . ALA A 1 593 ? -24.222 -27.069 26.939 1.00 95.31 593 ALA A O 1
ATOM 4732 N N . ALA A 1 594 ? -23.815 -28.128 28.864 1.00 95.75 594 ALA A N 1
ATOM 4733 C CA . ALA A 1 594 ? -24.862 -29.127 28.663 1.00 95.75 594 ALA A CA 1
ATOM 4734 C C . ALA A 1 594 ? -26.265 -28.551 28.923 1.00 95.75 594 ALA A C 1
ATOM 4736 O O . ALA A 1 594 ? -27.203 -28.929 28.223 1.00 95.75 594 ALA A O 1
ATOM 4737 N N . GLN A 1 595 ? -26.413 -27.628 29.887 1.00 95.62 595 GLN A N 1
ATOM 4738 C CA . GLN A 1 595 ? -27.663 -26.872 30.072 1.00 95.62 595 GLN A CA 1
ATOM 4739 C C . GLN A 1 595 ? -27.992 -26.048 28.830 1.00 95.62 595 GLN A C 1
ATOM 4741 O O . GLN A 1 595 ? -29.120 -26.100 28.348 1.00 95.62 595 GLN A O 1
ATOM 4746 N N . TRP A 1 596 ? -26.992 -25.342 28.296 1.00 96.56 596 TRP A N 1
ATOM 4747 C CA . TRP A 1 596 ? -27.113 -24.579 27.061 1.00 96.56 596 TRP A CA 1
ATOM 4748 C C . TRP A 1 596 ? -27.598 -25.457 25.913 1.00 96.56 596 TRP A C 1
ATOM 4750 O O . TRP A 1 596 ? -28.665 -25.204 25.363 1.00 96.56 596 TRP A O 1
ATOM 4760 N N . ALA A 1 597 ? -26.862 -26.530 25.609 1.00 96.50 597 ALA A N 1
ATOM 4761 C CA . ALA A 1 597 ? -27.172 -27.415 24.492 1.00 96.50 597 ALA A CA 1
ATOM 4762 C C . ALA A 1 597 ? -28.563 -28.059 24.617 1.00 96.50 597 ALA A C 1
ATOM 4764 O O . ALA A 1 597 ? -29.261 -28.226 23.620 1.00 96.50 597 ALA A O 1
ATOM 4765 N N . LEU A 1 598 ? -28.997 -28.421 25.832 1.00 96.69 598 LEU A N 1
ATOM 4766 C CA . LEU A 1 598 ? -30.334 -28.978 26.045 1.00 96.69 598 LEU A CA 1
ATOM 4767 C C . LEU A 1 598 ? -31.423 -27.969 25.663 1.00 96.69 598 LEU A C 1
ATOM 4769 O O . LEU A 1 598 ? -32.309 -28.300 24.876 1.00 96.69 598 LEU A O 1
ATOM 4773 N N . THR A 1 599 ? -31.355 -26.753 26.201 1.00 96.44 599 THR A N 1
ATOM 4774 C CA . THR A 1 599 ? -32.331 -25.692 25.922 1.00 96.44 599 THR A CA 1
ATOM 4775 C C . THR A 1 599 ? -32.294 -25.265 24.455 1.00 96.44 599 THR A C 1
ATOM 4777 O O . THR A 1 599 ? -33.340 -25.103 23.828 1.00 96.44 599 THR A O 1
ATOM 4780 N N . GLU A 1 600 ? -31.095 -25.142 23.884 1.00 96.50 600 GLU A N 1
ATOM 4781 C CA . GLU A 1 600 ? -30.878 -24.793 22.479 1.00 96.50 600 GLU A CA 1
ATOM 4782 C C . GLU A 1 600 ? -31.509 -25.821 21.539 1.00 96.50 600 GLU A C 1
ATOM 4784 O O . GLU A 1 600 ? -32.173 -25.433 20.581 1.00 96.50 600 GLU A O 1
ATOM 4789 N N . ASN A 1 601 ? -31.386 -27.120 21.832 1.00 96.12 601 ASN A N 1
ATOM 4790 C CA . ASN A 1 601 ? -32.019 -28.176 21.040 1.00 96.12 601 ASN A CA 1
ATOM 4791 C C . ASN A 1 601 ? -33.551 -28.071 21.049 1.00 96.12 601 ASN A C 1
ATOM 4793 O O . ASN A 1 601 ? -34.182 -28.217 20.003 1.00 96.12 601 ASN A O 1
ATOM 4797 N N . TRP A 1 602 ? -34.154 -27.793 22.209 1.00 96.00 602 TRP A N 1
ATOM 4798 C CA . TRP A 1 602 ? -35.605 -27.610 22.322 1.00 96.00 602 TRP A CA 1
ATOM 4799 C C . TRP A 1 602 ? -36.101 -26.388 21.546 1.00 96.00 602 TRP A C 1
ATOM 4801 O O . TRP A 1 602 ? -37.084 -26.479 20.811 1.00 96.00 602 TRP A O 1
ATOM 4811 N N . LEU A 1 603 ? -35.409 -25.256 21.675 1.00 95.94 603 LEU A N 1
ATOM 4812 C CA . LEU A 1 603 ? -35.755 -24.023 20.968 1.00 95.94 603 LEU A CA 1
ATOM 4813 C C . LEU A 1 603 ? -35.499 -24.128 19.460 1.00 95.94 603 LEU A C 1
ATOM 4815 O O . LEU A 1 603 ? -36.318 -23.678 18.666 1.00 95.94 603 LEU A O 1
ATOM 4819 N N . SER A 1 604 ? -34.413 -24.781 19.048 1.00 94.75 604 SER A N 1
ATOM 4820 C CA . SER A 1 604 ? -34.121 -25.028 17.631 1.00 94.75 604 SER A CA 1
ATOM 4821 C C . SER A 1 604 ? -35.175 -25.936 16.996 1.00 94.75 604 SER A C 1
ATOM 4823 O O . SER A 1 604 ? -35.612 -25.680 15.875 1.00 94.75 604 SER A O 1
ATOM 4825 N N . ALA A 1 605 ? -35.639 -26.961 17.722 1.00 93.88 605 ALA A N 1
ATOM 4826 C CA . ALA A 1 605 ? -36.746 -27.805 17.278 1.00 93.88 605 ALA A CA 1
ATOM 4827 C C . ALA A 1 605 ? -38.055 -27.010 17.133 1.00 93.88 605 ALA A C 1
ATOM 4829 O O . ALA A 1 605 ? -38.776 -27.205 16.158 1.00 93.88 605 ALA A O 1
ATOM 4830 N N . LEU A 1 606 ? -38.332 -26.074 18.049 1.00 93.50 606 LEU A N 1
ATOM 4831 C CA . LEU A 1 606 ? -39.484 -25.174 17.950 1.00 93.50 606 LEU A CA 1
ATOM 4832 C C . LEU A 1 606 ? -39.410 -24.277 16.700 1.00 93.50 606 LEU A C 1
ATOM 4834 O O . LEU A 1 606 ? -40.402 -24.138 15.985 1.00 93.50 606 LEU A O 1
ATOM 4838 N N . CYS A 1 607 ? -38.238 -23.708 16.402 1.00 93.62 607 CYS A N 1
ATOM 4839 C CA . CYS A 1 607 ? -38.028 -22.868 15.217 1.00 93.62 607 CYS A CA 1
ATOM 4840 C C . CYS A 1 607 ? -38.146 -23.642 13.893 1.00 93.62 607 CYS A C 1
ATOM 4842 O O . CYS A 1 607 ? -38.492 -23.052 12.870 1.00 93.62 607 CYS A O 1
ATOM 4844 N N . ALA A 1 608 ? -37.921 -24.959 13.897 1.00 91.06 608 ALA A N 1
ATOM 4845 C CA . ALA A 1 608 ? -38.039 -25.792 12.701 1.00 91.06 608 ALA A CA 1
ATOM 4846 C C . ALA A 1 608 ? -39.494 -25.967 12.210 1.00 91.06 608 ALA A C 1
ATOM 4848 O O . ALA A 1 608 ? -39.709 -26.325 11.053 1.00 91.06 608 ALA A O 1
ATOM 4849 N N . GLU A 1 609 ? -40.501 -25.691 13.047 1.00 78.31 609 GLU A N 1
ATOM 4850 C CA . GLU A 1 609 ? -41.926 -25.863 12.718 1.00 78.31 609 GLU A CA 1
ATOM 4851 C C . GLU A 1 609 ? -42.568 -24.681 11.955 1.00 78.31 609 GLU A C 1
ATOM 4853 O O . GLU A 1 609 ? -43.789 -24.595 11.822 1.00 78.31 609 GLU A O 1
ATOM 4858 N N . GLY A 1 610 ? -41.760 -23.771 11.405 1.00 74.25 610 GLY A N 1
ATOM 4859 C CA . GLY A 1 610 ? -42.191 -22.744 10.449 1.00 74.25 610 GLY A CA 1
ATOM 4860 C C . GLY A 1 610 ? -42.742 -21.459 11.074 1.00 74.25 610 GLY A C 1
ATOM 4861 O O . GLY A 1 610 ? -42.345 -20.381 10.644 1.00 74.25 610 GLY A O 1
ATOM 4862 N N . GLU A 1 611 ? -43.586 -21.544 12.110 1.00 85.88 611 GLU A N 1
ATOM 4863 C CA . GLU A 1 611 ? -44.168 -20.362 12.786 1.00 85.88 611 GLU A CA 1
ATOM 4864 C C . GLU A 1 611 ? -43.092 -19.439 13.386 1.00 85.88 611 GLU A C 1
ATOM 4866 O O . GLU A 1 611 ? -43.201 -18.218 13.316 1.00 85.88 611 GLU A O 1
ATOM 4871 N N . PHE A 1 612 ? -42.018 -20.030 13.916 1.00 90.00 612 PHE A N 1
ATOM 4872 C CA . PHE A 1 612 ? -40.921 -19.325 14.586 1.00 90.00 612 PHE A CA 1
ATOM 4873 C C . PHE A 1 612 ? -39.617 -19.315 13.773 1.00 90.00 612 PHE A C 1
ATOM 4875 O O . PHE A 1 612 ? -38.573 -18.906 14.281 1.00 90.00 612 PHE A O 1
ATOM 4882 N N . ALA A 1 613 ? -39.654 -19.760 12.511 1.00 88.56 613 ALA A N 1
ATOM 4883 C CA . ALA A 1 613 ? -38.454 -19.954 11.694 1.00 88.56 613 ALA A CA 1
ATOM 4884 C C . ALA A 1 613 ? -37.650 -18.659 11.499 1.00 88.56 613 ALA A C 1
ATOM 4886 O O . ALA A 1 613 ? -36.422 -18.678 11.515 1.00 88.56 613 ALA A O 1
ATOM 4887 N N . GLU A 1 614 ? -38.330 -17.518 11.381 1.00 86.62 614 GLU A N 1
ATOM 4888 C CA . GLU A 1 614 ? -37.678 -16.217 11.210 1.00 86.62 614 GLU A CA 1
ATOM 4889 C C . GLU A 1 614 ? -36.991 -15.684 12.479 1.00 86.62 614 GLU A C 1
ATOM 4891 O O . GLU A 1 614 ? -36.298 -14.669 12.415 1.00 86.62 614 GLU A O 1
ATOM 4896 N N . TRP A 1 615 ? -37.194 -16.325 13.635 1.00 90.75 615 TRP A N 1
ATOM 4897 C CA . TRP A 1 615 ? -36.583 -15.938 14.914 1.00 90.75 615 TRP A CA 1
ATOM 4898 C C . TRP A 1 615 ? -35.461 -16.886 15.344 1.00 90.75 615 TRP A C 1
ATOM 4900 O O . TRP A 1 615 ? -34.956 -16.762 16.458 1.00 90.75 615 TRP A O 1
ATOM 4910 N N . ALA A 1 616 ? -35.044 -17.806 14.468 1.00 91.88 616 ALA A N 1
ATOM 4911 C CA . ALA A 1 616 ? -33.982 -18.769 14.748 1.00 91.88 616 ALA A CA 1
ATOM 4912 C C . ALA A 1 616 ? -32.681 -18.101 15.241 1.00 91.88 616 ALA A C 1
ATOM 4914 O O . ALA A 1 616 ? -32.056 -18.602 16.174 1.00 91.88 616 ALA A O 1
ATOM 4915 N N . ASP A 1 617 ? -32.330 -16.928 14.706 1.00 91.62 617 ASP A N 1
ATOM 4916 C CA . ASP A 1 617 ? -31.133 -16.174 15.110 1.00 91.62 617 ASP A CA 1
ATOM 4917 C C . ASP A 1 617 ? -31.175 -15.697 16.579 1.00 91.62 617 ASP A C 1
ATOM 4919 O O . ASP A 1 617 ? -30.131 -15.451 17.184 1.00 91.62 617 ASP A O 1
ATOM 4923 N N . TYR A 1 618 ? -32.364 -15.617 17.192 1.00 95.00 618 TYR A N 1
ATOM 4924 C CA . TYR A 1 618 ? -32.563 -15.220 18.593 1.00 95.00 618 TYR A CA 1
ATOM 4925 C C . TYR A 1 618 ? -32.635 -16.413 19.564 1.00 95.00 618 TYR A C 1
ATOM 4927 O O . TYR A 1 618 ? -32.809 -16.213 20.769 1.00 95.00 618 TYR A O 1
ATOM 4935 N N . VAL A 1 619 ? -32.462 -17.654 19.085 1.00 95.94 619 VAL A N 1
ATOM 4936 C CA . VAL A 1 619 ? -32.431 -18.857 19.939 1.00 95.94 619 VAL A CA 1
ATOM 4937 C C . VAL A 1 619 ? -31.377 -18.759 21.050 1.00 95.94 619 VAL A C 1
ATOM 4939 O O . VAL A 1 619 ? -31.752 -18.981 22.200 1.00 95.94 619 VAL A O 1
ATOM 4942 N N . PRO A 1 620 ? -30.111 -18.363 20.794 1.00 96.25 620 PRO A N 1
ATOM 4943 C CA . PRO A 1 620 ? -29.115 -18.193 21.855 1.00 96.25 620 PRO A CA 1
ATOM 4944 C C . PRO A 1 620 ? -29.577 -17.258 22.978 1.00 96.25 620 PRO A C 1
ATOM 4946 O O . PRO A 1 620 ? -29.384 -17.532 24.161 1.00 96.25 620 PRO A O 1
ATOM 4949 N N . GLU A 1 621 ? -30.246 -16.165 22.618 1.00 95.69 621 GLU A N 1
A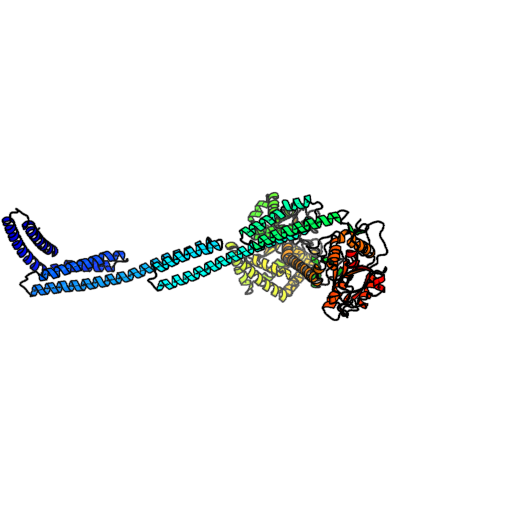TOM 4950 C CA . GLU A 1 621 ? -30.779 -15.196 23.572 1.00 95.69 621 GLU A CA 1
ATOM 4951 C C . GLU A 1 621 ? -31.935 -15.784 24.398 1.00 95.69 621 GLU A C 1
ATOM 4953 O O . GLU A 1 621 ? -31.975 -15.592 25.614 1.00 95.69 621 GLU A O 1
ATOM 4958 N N . ALA A 1 622 ? -32.822 -16.573 23.782 1.00 97.00 622 ALA A N 1
ATOM 4959 C CA . ALA A 1 622 ? -33.872 -17.316 24.486 1.00 97.00 622 ALA A CA 1
ATOM 4960 C C . ALA A 1 622 ? -33.312 -18.417 25.408 1.00 97.00 622 ALA A C 1
ATOM 4962 O O . ALA A 1 622 ? -33.870 -18.667 26.484 1.00 97.00 622 ALA A O 1
ATOM 4963 N N . VAL A 1 623 ? -32.192 -19.047 25.026 1.00 97.00 623 VAL A N 1
ATOM 4964 C CA . VAL A 1 623 ? -31.457 -19.995 25.876 1.00 97.00 623 VAL A CA 1
ATOM 4965 C C . VAL A 1 623 ? -30.961 -19.286 27.129 1.00 97.00 623 VAL A C 1
ATOM 4967 O O . VAL A 1 623 ? -31.303 -19.710 28.232 1.00 97.00 623 VAL A O 1
ATOM 4970 N N . ALA A 1 624 ? -30.220 -18.183 26.981 1.00 96.12 624 ALA A N 1
ATOM 4971 C CA . ALA A 1 624 ? -29.733 -17.418 28.127 1.00 96.12 624 ALA A CA 1
ATOM 4972 C C . ALA A 1 624 ? -30.889 -16.954 29.023 1.00 96.12 624 ALA A C 1
ATOM 4974 O O . ALA A 1 624 ? -30.853 -17.191 30.228 1.00 96.12 624 ALA A O 1
ATOM 4975 N N . LEU A 1 625 ? -31.964 -16.408 28.443 1.00 95.94 625 LEU A N 1
ATOM 4976 C CA . LEU A 1 625 ? -33.147 -15.972 29.192 1.00 95.94 625 LEU A CA 1
ATOM 4977 C C . LEU A 1 625 ? -33.781 -17.097 30.032 1.00 95.94 625 LEU A C 1
ATOM 4979 O O . LEU A 1 625 ? -34.331 -16.831 31.101 1.00 95.94 625 LEU A O 1
ATOM 4983 N N . SER A 1 626 ? -33.703 -18.342 29.554 1.00 94.56 626 SER A N 1
ATOM 4984 C CA . SER A 1 626 ? -34.240 -19.531 30.228 1.00 94.56 626 SER A CA 1
ATOM 4985 C C . SER A 1 626 ? -33.305 -20.130 31.277 1.00 94.56 626 SER A C 1
ATOM 4987 O O . SER A 1 626 ? -33.768 -20.889 32.125 1.00 94.56 626 SER A O 1
ATOM 4989 N N . LEU A 1 627 ? -32.007 -19.825 31.212 1.00 94.50 627 LEU A N 1
ATOM 4990 C CA . LEU A 1 627 ? -30.985 -20.364 32.115 1.00 94.50 627 LEU A CA 1
ATOM 4991 C C . LEU A 1 627 ? -30.557 -19.392 33.220 1.00 94.50 627 LEU A C 1
ATOM 4993 O O . LEU A 1 627 ? -29.893 -19.822 34.165 1.00 94.50 627 LEU A O 1
ATOM 4997 N N . LEU A 1 628 ? -30.904 -18.110 33.091 1.00 91.56 628 LEU A N 1
ATOM 4998 C CA . LEU A 1 628 ? -30.663 -17.096 34.113 1.00 91.56 628 LEU A CA 1
ATOM 4999 C C . LEU A 1 628 ? -31.437 -17.389 35.403 1.00 91.56 628 LEU A C 1
ATOM 5001 O O . LEU A 1 628 ? -32.583 -17.844 35.363 1.00 91.56 628 LEU A O 1
ATOM 5005 N N . GLY A 1 629 ? -30.825 -17.053 36.540 1.00 81.12 629 GLY A N 1
ATOM 5006 C CA . GLY A 1 629 ? -31.477 -17.103 37.845 1.00 81.12 629 GLY A CA 1
ATOM 5007 C C . GLY A 1 629 ? -32.710 -16.192 37.945 1.00 81.12 629 GLY A C 1
ATOM 5008 O O . GLY A 1 629 ? -32.914 -15.262 37.157 1.00 81.12 629 GLY A O 1
ATOM 5009 N N . GLU A 1 630 ? -33.558 -16.457 38.941 1.00 77.38 630 GLU A N 1
ATOM 5010 C CA . GLU A 1 630 ? -34.726 -15.608 39.226 1.00 77.38 630 GLU A CA 1
ATOM 5011 C C . GLU A 1 630 ? -34.314 -14.205 39.700 1.00 77.38 630 GLU A C 1
ATOM 5013 O O . GLU A 1 630 ? -34.979 -13.228 39.358 1.00 77.38 630 GLU A O 1
ATOM 5018 N N . ASP A 1 631 ? -33.179 -14.100 40.400 1.00 80.06 631 ASP A N 1
ATOM 5019 C CA . ASP A 1 631 ? -32.640 -12.847 40.941 1.00 80.06 631 ASP A CA 1
ATOM 5020 C C . ASP A 1 631 ? -31.851 -12.009 39.911 1.00 80.06 631 ASP A C 1
ATOM 5022 O O . ASP A 1 631 ? -31.442 -10.881 40.202 1.00 80.06 631 ASP A O 1
ATOM 5026 N N . SER A 1 632 ? -31.621 -12.527 38.699 1.00 86.50 632 SER A N 1
ATOM 5027 C CA . SER A 1 632 ? -30.823 -11.842 37.677 1.00 86.50 632 SER A CA 1
ATOM 5028 C C . SER A 1 632 ? -31.576 -10.624 37.123 1.00 86.50 632 SER A C 1
ATOM 5030 O O . SER A 1 632 ? -32.691 -10.737 36.606 1.00 86.50 632 SER A O 1
ATOM 5032 N N . ALA A 1 633 ? -30.951 -9.443 37.187 1.00 89.00 633 ALA A N 1
ATOM 5033 C CA . ALA A 1 633 ? -31.527 -8.204 36.668 1.00 89.00 633 ALA A CA 1
ATOM 5034 C C . ALA A 1 633 ? -31.649 -8.257 35.136 1.00 89.00 633 ALA A C 1
ATOM 5036 O O . ALA A 1 633 ? -30.648 -8.202 34.416 1.00 89.00 633 ALA A O 1
ATOM 5037 N N . LYS A 1 634 ? -32.887 -8.362 34.643 1.00 92.44 634 LYS A N 1
ATOM 5038 C CA . LYS A 1 634 ? -33.209 -8.506 33.220 1.00 92.44 634 LYS A CA 1
ATOM 5039 C C . LYS A 1 634 ? -34.363 -7.603 32.805 1.00 92.44 634 LYS A C 1
ATOM 5041 O O . LYS A 1 634 ? -35.337 -7.449 33.542 1.00 92.44 634 LYS A O 1
ATOM 5046 N N . ARG A 1 635 ? -34.283 -7.070 31.587 1.00 93.12 635 ARG A N 1
ATOM 5047 C CA . ARG A 1 635 ? -35.322 -6.243 30.965 1.00 93.12 635 ARG A CA 1
ATOM 5048 C C . ARG A 1 635 ? -35.658 -6.774 29.583 1.00 93.12 635 ARG A C 1
ATOM 5050 O O . ARG A 1 635 ? -34.764 -7.087 28.809 1.00 93.12 635 ARG A O 1
ATOM 5057 N N . ILE A 1 636 ? -36.942 -6.820 29.243 1.00 94.50 636 ILE A N 1
ATOM 5058 C CA . ILE A 1 636 ? -37.385 -7.136 27.881 1.00 94.50 636 ILE A CA 1
ATOM 5059 C C . ILE A 1 636 ? -37.712 -5.832 27.156 1.00 94.50 636 ILE A C 1
ATOM 5061 O O . ILE A 1 636 ? -38.393 -4.965 27.711 1.00 94.50 636 ILE A O 1
ATOM 5065 N N . THR A 1 637 ? -37.219 -5.686 25.929 1.00 93.56 637 THR A N 1
ATOM 5066 C CA . THR A 1 637 ? -37.611 -4.585 25.045 1.00 93.56 637 THR A CA 1
ATOM 5067 C C . THR A 1 637 ? -38.746 -4.996 24.113 1.00 93.56 637 THR A C 1
ATOM 5069 O O . THR A 1 637 ? -38.805 -6.139 23.670 1.00 93.56 637 THR A O 1
ATOM 5072 N N . GLU A 1 638 ? -39.578 -4.030 23.730 1.00 93.69 638 GLU A N 1
ATOM 5073 C CA . GLU A 1 638 ? -40.596 -4.188 22.679 1.00 93.69 638 GLU A CA 1
ATOM 5074 C C . GLU A 1 638 ? -40.127 -3.643 21.315 1.00 93.69 638 GLU A C 1
ATOM 5076 O O . GLU A 1 638 ? -40.869 -3.668 20.332 1.00 93.69 638 GLU A O 1
ATOM 5081 N N . VAL A 1 639 ? -38.886 -3.143 21.238 1.00 92.50 639 VAL A N 1
ATOM 5082 C CA . VAL A 1 639 ? -38.296 -2.610 20.001 1.00 92.50 639 VAL A CA 1
ATOM 5083 C C . VAL A 1 639 ? -38.209 -3.703 18.939 1.00 92.50 639 VAL A C 1
ATOM 5085 O O . VAL A 1 639 ? -37.748 -4.816 19.198 1.00 92.50 639 VAL A O 1
ATOM 5088 N N . ASP A 1 640 ? -38.636 -3.369 17.722 1.00 92.38 640 ASP A N 1
ATOM 5089 C CA . ASP A 1 640 ? -38.446 -4.231 16.566 1.00 92.38 640 ASP A CA 1
ATOM 5090 C C . ASP A 1 640 ? -37.043 -4.048 15.979 1.00 92.38 640 ASP A C 1
ATOM 5092 O O . ASP A 1 640 ? -36.684 -2.959 15.535 1.00 92.38 640 ASP A O 1
ATOM 5096 N N . LEU A 1 641 ? -36.241 -5.112 16.001 1.00 92.75 641 LEU A N 1
ATOM 5097 C CA . LEU A 1 641 ? -34.887 -5.102 15.445 1.00 92.75 641 LEU A CA 1
ATOM 5098 C C . LEU A 1 641 ? -34.867 -5.365 13.935 1.00 92.75 641 LEU A C 1
ATOM 5100 O O . LEU A 1 641 ? -33.818 -5.200 13.315 1.00 92.75 641 LEU A O 1
ATOM 5104 N N . ARG A 1 642 ? -35.988 -5.788 13.340 1.00 92.62 642 ARG A N 1
ATOM 5105 C CA . ARG A 1 642 ? -36.098 -6.136 11.921 1.00 92.62 642 ARG A CA 1
ATOM 5106 C C . ARG A 1 642 ? -36.689 -4.958 11.153 1.00 92.62 642 ARG A C 1
ATOM 5108 O O . ARG A 1 642 ? -37.649 -4.332 11.590 1.00 92.62 642 ARG A O 1
ATOM 5115 N N . PHE A 1 643 ? -36.129 -4.666 9.986 1.00 94.50 643 PHE A N 1
ATOM 5116 C CA . PHE A 1 643 ? -36.619 -3.604 9.113 1.00 94.50 643 PHE A CA 1
ATOM 5117 C C . PHE A 1 643 ? -36.307 -3.904 7.647 1.00 94.50 643 PHE A C 1
ATOM 5119 O O . PHE A 1 643 ? -35.402 -4.671 7.320 1.00 94.50 643 PHE A O 1
ATOM 5126 N N . SER A 1 644 ? -37.069 -3.293 6.745 1.00 95.19 644 SER A N 1
ATOM 5127 C CA . SER A 1 644 ? -36.857 -3.395 5.301 1.00 95.19 644 SER A CA 1
ATOM 5128 C C . SER A 1 644 ? -36.528 -2.028 4.726 1.00 95.19 644 SER A C 1
ATOM 5130 O O . SER A 1 644 ? -37.239 -1.056 4.983 1.00 95.19 644 SER A O 1
ATOM 5132 N N . VAL A 1 645 ? -35.493 -1.964 3.898 1.00 96.31 645 VAL A N 1
ATOM 5133 C CA . VAL A 1 645 ? -35.173 -0.781 3.096 1.00 96.31 645 VAL A CA 1
ATOM 5134 C C . VAL A 1 645 ? -35.678 -1.040 1.682 1.00 96.31 645 VAL A C 1
ATOM 5136 O O . VAL A 1 645 ? -35.404 -2.098 1.124 1.00 96.31 645 VAL A O 1
ATOM 5139 N N . GLY A 1 646 ? -36.468 -0.128 1.122 1.00 93.94 646 GLY A N 1
ATOM 5140 C CA . GLY A 1 646 ? -37.007 -0.233 -0.239 1.00 93.94 646 GLY A CA 1
ATOM 5141 C C . GLY A 1 646 ? -36.413 0.814 -1.179 1.00 93.94 646 GLY A C 1
ATOM 5142 O O . GLY A 1 646 ? -35.678 1.695 -0.740 1.00 93.94 646 GLY A O 1
ATOM 5143 N N . ASN A 1 647 ? -36.796 0.748 -2.457 1.00 89.94 647 ASN A N 1
ATOM 5144 C CA . ASN A 1 647 ? -36.366 1.672 -3.517 1.00 89.94 647 ASN A CA 1
ATOM 5145 C C . ASN A 1 647 ? -34.846 1.715 -3.748 1.00 89.94 647 ASN A C 1
ATOM 5147 O O . ASN A 1 647 ? -34.326 2.738 -4.185 1.00 89.94 647 ASN A O 1
ATOM 5151 N N . LEU A 1 648 ? -34.148 0.609 -3.487 1.00 92.50 648 LEU A N 1
ATOM 5152 C CA . LEU A 1 648 ? -32.713 0.514 -3.739 1.00 92.50 648 LEU A CA 1
ATOM 5153 C C . LEU A 1 648 ? -32.418 0.491 -5.245 1.00 92.50 648 LEU A C 1
ATOM 5155 O O . LEU A 1 648 ? -33.162 -0.111 -6.028 1.00 92.50 648 LEU A O 1
ATOM 5159 N N . MET A 1 649 ? -31.333 1.155 -5.635 1.00 88.56 649 MET A N 1
ATOM 5160 C CA . MET A 1 649 ? -30.928 1.336 -7.030 1.00 88.56 649 MET A CA 1
ATOM 5161 C C . MET A 1 649 ? -29.827 0.374 -7.469 1.00 88.56 649 MET A C 1
ATOM 5163 O O . MET A 1 649 ? -29.743 0.077 -8.660 1.00 88.56 649 MET A O 1
ATOM 5167 N N . GLY A 1 650 ? -28.969 -0.082 -6.553 1.00 87.94 650 GLY A N 1
ATOM 5168 C CA . GLY A 1 650 ? -27.867 -0.966 -6.917 1.00 87.94 650 GLY A CA 1
ATOM 5169 C C . GLY A 1 650 ? -28.241 -2.441 -6.997 1.00 87.94 650 GLY A C 1
ATOM 5170 O O . GLY A 1 650 ? -29.336 -2.872 -6.629 1.00 87.94 650 GLY A O 1
ATOM 5171 N N . GLU A 1 651 ? -27.289 -3.223 -7.497 1.00 87.19 651 GLU A N 1
ATOM 5172 C CA . GLU A 1 651 ? -27.433 -4.657 -7.723 1.00 87.19 651 GLU A CA 1
ATOM 5173 C C . GLU A 1 651 ? -26.584 -5.433 -6.718 1.00 87.19 651 GLU A C 1
ATOM 5175 O O . GLU A 1 651 ? -25.393 -5.176 -6.555 1.00 87.19 651 GLU A O 1
ATOM 5180 N N . HIS A 1 652 ? -27.200 -6.394 -6.031 1.00 93.62 652 HIS A N 1
ATOM 5181 C CA . HIS A 1 652 ? -26.516 -7.266 -5.084 1.00 93.62 652 HIS A CA 1
ATOM 5182 C C . HIS A 1 652 ? -27.343 -8.541 -4.842 1.00 93.62 652 HIS A C 1
ATOM 5184 O O . HIS A 1 652 ? -28.569 -8.437 -4.792 1.00 93.62 652 HIS A O 1
ATOM 5190 N N . PRO A 1 653 ? -26.738 -9.725 -4.602 1.00 91.31 653 PRO A N 1
ATOM 5191 C CA . PRO A 1 653 ? -27.478 -10.975 -4.366 1.00 91.31 653 PRO A CA 1
ATOM 5192 C C . PRO A 1 653 ? -28.502 -10.934 -3.220 1.00 91.31 653 PRO A C 1
ATOM 5194 O O . PRO A 1 653 ? -29.446 -11.719 -3.200 1.00 91.31 653 PRO A O 1
ATOM 5197 N N . ARG A 1 654 ? -28.319 -10.025 -2.255 1.00 94.19 654 ARG A N 1
ATOM 5198 C CA . ARG A 1 654 ? -29.236 -9.834 -1.115 1.00 94.19 654 ARG A CA 1
ATOM 5199 C C . ARG A 1 654 ? -30.390 -8.864 -1.390 1.00 94.19 654 ARG A C 1
ATOM 5201 O O . ARG A 1 654 ? -31.297 -8.786 -0.569 1.00 94.19 654 ARG A O 1
ATOM 5208 N N . ILE A 1 655 ? -30.359 -8.125 -2.500 1.00 93.38 655 ILE A N 1
ATOM 5209 C CA . ILE A 1 655 ? -31.441 -7.215 -2.887 1.00 93.38 655 ILE A CA 1
ATOM 5210 C C . ILE A 1 655 ? -32.476 -8.014 -3.677 1.00 93.38 655 ILE A C 1
ATOM 5212 O O . ILE A 1 655 ? -32.177 -8.572 -4.731 1.00 93.38 655 ILE A O 1
ATOM 5216 N N . GLN A 1 656 ? -33.705 -8.048 -3.174 1.00 91.44 656 GLN A N 1
ATOM 5217 C CA . GLN A 1 656 ? -34.838 -8.719 -3.807 1.00 91.44 656 GLN A CA 1
ATOM 5218 C C . GLN A 1 656 ? -35.911 -7.673 -4.093 1.00 91.44 656 GLN A C 1
ATOM 5220 O O . GLN A 1 656 ? -36.307 -6.935 -3.198 1.00 91.44 656 GLN A O 1
ATOM 5225 N N . GLU A 1 657 ? -36.339 -7.555 -5.353 1.00 90.19 657 GLU A N 1
ATOM 5226 C CA . GLU A 1 657 ? -37.374 -6.590 -5.768 1.00 90.19 657 GLU A CA 1
ATOM 5227 C C . GLU A 1 657 ? -37.085 -5.135 -5.329 1.00 90.19 657 GLU A C 1
ATOM 5229 O O . GLU A 1 657 ? -37.978 -4.400 -4.916 1.00 90.19 657 GLU A O 1
ATOM 5234 N N . ARG A 1 658 ? -35.814 -4.701 -5.417 1.00 91.25 658 ARG A N 1
ATOM 5235 C CA . ARG A 1 658 ? -35.329 -3.385 -4.933 1.00 91.25 658 ARG A CA 1
ATOM 5236 C C . ARG A 1 658 ? -35.519 -3.157 -3.429 1.00 91.25 658 ARG A C 1
ATOM 5238 O O . ARG A 1 658 ? -35.546 -2.010 -2.973 1.00 91.25 658 ARG A O 1
ATOM 5245 N N . SER A 1 659 ? -35.638 -4.232 -2.658 1.00 94.38 659 SER A N 1
ATOM 5246 C CA . SER A 1 659 ? -35.704 -4.196 -1.207 1.00 94.38 659 SER A CA 1
ATOM 5247 C C . SER A 1 659 ? -34.609 -5.043 -0.565 1.00 94.38 659 SER A C 1
ATOM 5249 O O . SER A 1 659 ? -34.140 -6.032 -1.127 1.00 94.38 659 SER A O 1
ATOM 5251 N N . LEU A 1 660 ? -34.187 -4.624 0.624 1.00 95.19 660 LEU A N 1
ATOM 5252 C CA . LEU A 1 660 ? -33.217 -5.307 1.462 1.00 95.19 660 LEU A CA 1
ATOM 5253 C C . LEU A 1 660 ? -33.799 -5.465 2.867 1.00 95.19 660 LEU A C 1
ATOM 5255 O O . LEU A 1 660 ? -34.048 -4.476 3.562 1.00 95.19 660 LEU A O 1
ATOM 5259 N N . SER A 1 661 ? -34.001 -6.712 3.284 1.00 94.12 661 SER A N 1
ATOM 5260 C CA . SER A 1 661 ? -34.396 -7.053 4.651 1.00 94.12 661 SER A CA 1
ATOM 5261 C C . SER A 1 661 ? -33.165 -7.108 5.550 1.00 94.12 661 SER A C 1
ATOM 5263 O O . SER A 1 661 ? -32.179 -7.792 5.254 1.00 94.12 661 SER A O 1
ATOM 5265 N N . LEU A 1 662 ? -33.220 -6.371 6.654 1.00 93.94 662 LEU A N 1
ATOM 5266 C CA . LEU A 1 662 ? -32.128 -6.200 7.599 1.00 93.94 662 LEU A CA 1
ATOM 5267 C C . LEU A 1 662 ? -32.616 -6.437 9.025 1.00 93.94 662 LEU A C 1
ATOM 5269 O O . LEU A 1 662 ? -33.781 -6.227 9.360 1.00 93.94 662 LEU A O 1
ATOM 5273 N N . THR A 1 663 ? -31.682 -6.841 9.876 1.00 94.19 663 THR A N 1
ATOM 5274 C CA . THR A 1 663 ? -31.814 -6.742 11.327 1.00 94.19 663 THR A CA 1
ATOM 5275 C C . THR A 1 663 ? -30.705 -5.832 11.838 1.00 94.19 663 THR A C 1
ATOM 5277 O O . THR A 1 663 ? -29.638 -5.762 11.218 1.00 94.19 663 THR A O 1
ATOM 5280 N N . VAL A 1 664 ? -30.953 -5.085 12.915 1.00 94.56 664 VAL A N 1
ATOM 5281 C CA . VAL A 1 664 ? -29.961 -4.150 13.473 1.00 94.56 664 VAL A CA 1
ATOM 5282 C C . VAL A 1 664 ? -28.686 -4.903 13.857 1.00 94.56 664 VAL A C 1
ATOM 5284 O O . VAL A 1 664 ? -27.599 -4.542 13.411 1.00 94.56 664 VAL A O 1
ATOM 5287 N N . ASP A 1 665 ? -28.823 -5.983 14.620 1.00 93.12 665 ASP A N 1
ATOM 5288 C CA . ASP A 1 665 ? -27.727 -6.855 15.033 1.00 93.12 665 ASP A CA 1
ATOM 5289 C C . ASP A 1 665 ? -27.053 -7.552 13.848 1.00 93.12 665 ASP A C 1
ATOM 5291 O O . ASP A 1 665 ? -25.827 -7.545 13.737 1.00 93.12 665 ASP A O 1
ATOM 5295 N N . GLY A 1 666 ? -27.833 -8.059 12.891 1.00 92.69 666 GLY A N 1
ATOM 5296 C CA . GLY A 1 666 ? -27.296 -8.710 11.698 1.00 92.69 666 GLY A CA 1
ATOM 5297 C C . GLY A 1 666 ? -26.502 -7.760 10.799 1.00 92.69 666 GLY A C 1
ATOM 5298 O O . GLY A 1 666 ? -25.506 -8.170 10.203 1.00 92.69 666 GLY A O 1
ATOM 5299 N N . PHE A 1 667 ? -26.900 -6.487 10.696 1.00 95.38 667 PHE A N 1
ATOM 5300 C CA . PHE A 1 667 ? -26.133 -5.470 9.971 1.00 95.38 667 PHE A CA 1
ATOM 5301 C C . PHE A 1 667 ? -24.746 -5.269 10.596 1.00 95.38 667 PHE A C 1
ATOM 5303 O O . PHE A 1 667 ? -23.741 -5.349 9.887 1.00 95.38 667 PHE A O 1
ATOM 5310 N N . PHE A 1 668 ? -24.676 -5.065 11.915 1.00 93.81 668 PHE A N 1
ATOM 5311 C CA . PHE A 1 668 ? -23.398 -4.865 12.605 1.00 93.81 668 PHE A CA 1
ATOM 5312 C C . PHE A 1 668 ? -22.541 -6.133 12.631 1.00 93.81 668 PHE A C 1
ATOM 5314 O O . PHE A 1 668 ? -21.331 -6.035 12.429 1.00 93.81 668 PHE A O 1
ATOM 5321 N N . ALA A 1 669 ? -23.146 -7.313 12.780 1.00 91.50 669 ALA A N 1
ATOM 5322 C CA . ALA A 1 669 ? -22.439 -8.589 12.714 1.00 91.50 669 ALA A CA 1
ATOM 5323 C C . ALA A 1 669 ? -21.779 -8.806 11.343 1.00 91.50 669 ALA A C 1
ATOM 5325 O O . ALA A 1 669 ? -20.590 -9.118 11.268 1.00 91.50 669 ALA A O 1
ATOM 5326 N N . ARG A 1 670 ? -22.506 -8.563 10.240 1.00 93.75 670 ARG A N 1
ATOM 5327 C CA . ARG A 1 670 ? -21.934 -8.660 8.885 1.00 93.75 670 ARG A CA 1
ATOM 5328 C C . ARG A 1 670 ? -20.860 -7.613 8.637 1.00 93.75 670 ARG A C 1
ATOM 5330 O O . ARG A 1 670 ? -19.837 -7.934 8.040 1.00 93.75 670 ARG A O 1
ATOM 5337 N N . LEU A 1 671 ? -21.059 -6.382 9.109 1.00 94.62 671 LEU A N 1
ATOM 5338 C CA . LEU A 1 671 ? -20.050 -5.331 9.000 1.00 94.62 671 LEU A CA 1
ATOM 5339 C C . LEU A 1 671 ? -18.768 -5.703 9.761 1.00 94.62 671 LEU A C 1
ATOM 5341 O O . LEU A 1 671 ? -17.674 -5.490 9.237 1.00 94.62 671 LEU A O 1
ATOM 5345 N N . ARG A 1 672 ? -18.891 -6.288 10.961 1.00 92.00 672 ARG A N 1
ATOM 5346 C CA . ARG A 1 672 ? -17.751 -6.784 11.744 1.00 92.00 672 ARG A CA 1
ATOM 5347 C C . ARG A 1 672 ? -17.043 -7.924 11.017 1.00 92.00 672 ARG A C 1
ATOM 5349 O O . ARG A 1 672 ? -15.849 -7.807 10.764 1.00 92.00 672 ARG A O 1
ATOM 5356 N N . ALA A 1 673 ? -17.767 -8.964 10.601 1.00 92.31 673 ALA A N 1
ATOM 5357 C CA . ALA A 1 673 ? -17.192 -10.088 9.855 1.00 92.31 673 ALA A CA 1
ATOM 5358 C C . ALA A 1 673 ? -16.475 -9.619 8.577 1.00 92.31 673 ALA A C 1
ATOM 5360 O O . ALA A 1 673 ? -15.373 -10.070 8.260 1.00 92.31 673 ALA A O 1
ATOM 5361 N N . HIS A 1 674 ? -17.052 -8.641 7.873 1.00 94.75 674 HIS A N 1
ATOM 5362 C CA . HIS A 1 674 ? -16.427 -8.057 6.692 1.00 94.75 674 HIS A CA 1
ATOM 5363 C C . HIS A 1 674 ? -15.107 -7.350 7.030 1.00 94.75 674 HIS A C 1
ATOM 5365 O O . HIS A 1 674 ? -14.105 -7.535 6.345 1.00 94.75 674 HIS A O 1
ATOM 5371 N N . ARG A 1 675 ? -15.073 -6.566 8.112 1.00 92.38 675 ARG A N 1
ATOM 5372 C CA . ARG A 1 675 ? -13.880 -5.812 8.528 1.00 92.38 675 ARG A CA 1
ATOM 5373 C C . ARG A 1 675 ? -12.781 -6.683 9.126 1.00 92.38 675 ARG A C 1
ATOM 5375 O O . ARG A 1 675 ? -11.613 -6.450 8.839 1.00 92.38 675 ARG A O 1
ATOM 5382 N N . GLU A 1 676 ? -13.145 -7.650 9.955 1.00 91.12 676 GLU A N 1
ATOM 5383 C CA . GLU A 1 676 ? -12.198 -8.419 10.767 1.00 91.12 676 GLU A CA 1
ATOM 5384 C C . GLU A 1 676 ? -11.754 -9.724 10.096 1.00 91.12 676 GLU A C 1
ATOM 5386 O O . GLU A 1 676 ? -10.683 -10.233 10.416 1.00 91.12 676 GLU A O 1
ATOM 5391 N N . GLN A 1 677 ? -12.532 -10.256 9.146 1.00 90.88 677 GLN A N 1
ATOM 5392 C CA . GLN A 1 677 ? -12.232 -11.533 8.486 1.00 90.88 677 GLN A CA 1
ATOM 5393 C C . GLN A 1 677 ? -12.078 -11.371 6.969 1.00 90.88 677 GLN A C 1
ATOM 5395 O O . GLN A 1 677 ? -11.039 -11.730 6.410 1.00 90.88 677 GLN A O 1
ATOM 5400 N N . PHE A 1 678 ? -13.077 -10.789 6.294 1.00 93.44 678 PHE A N 1
ATOM 5401 C CA . PHE A 1 678 ? -13.073 -10.687 4.830 1.00 93.44 678 PHE A CA 1
ATOM 5402 C C . PHE A 1 678 ? -11.976 -9.753 4.305 1.00 93.44 678 PHE A C 1
ATOM 5404 O O . PHE A 1 678 ? -11.209 -10.156 3.434 1.00 93.44 678 PHE A O 1
ATOM 5411 N N . LEU A 1 679 ? -11.862 -8.530 4.839 1.00 93.50 679 LEU A N 1
ATOM 5412 C CA . LEU A 1 679 ? -10.857 -7.558 4.393 1.00 93.50 679 LEU A CA 1
ATOM 5413 C C . LEU A 1 679 ? -9.416 -8.066 4.595 1.00 93.50 679 LEU A C 1
ATOM 5415 O O . LEU A 1 679 ? -8.660 -8.044 3.621 1.00 93.50 679 LEU A O 1
ATOM 5419 N N . PRO A 1 680 ? -9.015 -8.588 5.774 1.00 93.88 680 PRO A N 1
ATOM 5420 C CA . PRO A 1 680 ? -7.688 -9.179 5.941 1.00 93.88 680 PRO A CA 1
ATOM 5421 C C . PRO A 1 680 ? -7.444 -10.373 5.012 1.00 93.88 680 PRO A C 1
ATOM 5423 O O . PRO A 1 680 ? -6.354 -10.500 4.451 1.00 93.88 680 PRO A O 1
ATOM 5426 N N . GLY A 1 681 ? -8.453 -11.227 4.800 1.00 93.50 681 GLY A N 1
ATOM 5427 C CA . GLY A 1 681 ? -8.372 -12.352 3.864 1.00 93.50 681 GLY A CA 1
ATOM 5428 C C . GLY A 1 681 ? -8.142 -11.903 2.418 1.00 93.50 681 GLY A C 1
ATOM 5429 O O . GLY A 1 681 ? -7.240 -12.406 1.743 1.00 93.50 681 GLY A O 1
ATOM 5430 N N . LEU A 1 682 ? -8.881 -10.887 1.969 1.00 92.94 682 LEU A N 1
ATOM 5431 C CA . LEU A 1 682 ? -8.735 -10.288 0.644 1.00 92.94 682 LEU A CA 1
ATOM 5432 C C . LEU A 1 682 ? -7.367 -9.618 0.469 1.00 92.94 682 LEU A C 1
ATOM 5434 O O . LEU A 1 682 ? -6.712 -9.812 -0.556 1.00 92.94 682 LEU A O 1
ATOM 5438 N N . GLN A 1 683 ? -6.901 -8.869 1.469 1.00 92.94 683 GLN A N 1
ATOM 5439 C CA . GLN A 1 683 ? -5.580 -8.235 1.452 1.00 92.94 683 GLN A CA 1
ATOM 5440 C C . GLN A 1 683 ? -4.460 -9.279 1.395 1.00 92.94 683 GLN A C 1
ATOM 5442 O O . GLN A 1 683 ? -3.522 -9.135 0.606 1.00 92.94 683 GLN A O 1
ATOM 5447 N N . ARG A 1 684 ? -4.582 -10.373 2.161 1.00 93.38 684 ARG A N 1
ATOM 5448 C CA . ARG A 1 684 ? -3.659 -11.513 2.093 1.00 93.38 684 ARG A CA 1
ATOM 5449 C C . ARG A 1 684 ? -3.649 -12.134 0.697 1.00 93.38 684 ARG A C 1
ATOM 5451 O O . ARG A 1 684 ? -2.571 -12.361 0.152 1.00 93.38 684 ARG A O 1
ATOM 5458 N N . TYR A 1 685 ? -4.819 -12.347 0.092 1.00 92.00 685 TYR A N 1
ATOM 5459 C CA . TYR A 1 685 ? -4.927 -12.857 -1.277 1.00 92.00 685 TYR A CA 1
ATOM 5460 C C . TYR A 1 685 ? -4.256 -11.929 -2.296 1.00 92.00 685 TYR A C 1
ATOM 5462 O O . TYR A 1 685 ? -3.451 -12.387 -3.107 1.00 92.00 685 TYR A O 1
ATOM 5470 N N . GLN A 1 686 ? -4.529 -10.623 -2.247 1.00 91.00 686 GLN A N 1
ATOM 5471 C CA . GLN A 1 686 ? -3.930 -9.649 -3.163 1.00 91.00 686 GLN A CA 1
ATOM 5472 C C . GLN A 1 686 ? -2.403 -9.594 -3.022 1.00 91.00 686 GLN A C 1
ATOM 5474 O O . GLN A 1 686 ? -1.691 -9.615 -4.033 1.00 91.00 686 GLN A O 1
ATOM 5479 N N . ALA A 1 687 ? -1.896 -9.584 -1.786 1.00 92.00 687 ALA A N 1
ATOM 5480 C CA . ALA A 1 687 ? -0.465 -9.600 -1.501 1.00 92.00 687 ALA A CA 1
ATOM 5481 C C . ALA A 1 687 ? 0.202 -10.884 -2.018 1.00 92.00 687 ALA A C 1
ATOM 5483 O O . ALA A 1 687 ? 1.221 -10.812 -2.711 1.00 92.00 687 ALA A O 1
ATOM 5484 N N . LEU A 1 688 ? -0.399 -12.050 -1.757 1.00 91.62 688 LEU A N 1
ATOM 5485 C CA . LEU A 1 688 ? 0.098 -13.341 -2.232 1.00 91.62 688 LEU A CA 1
ATOM 5486 C C . LEU A 1 688 ? 0.093 -13.411 -3.763 1.00 91.62 688 LEU A C 1
ATOM 5488 O O . LEU A 1 688 ? 1.105 -13.755 -4.373 1.00 91.62 688 LEU A O 1
ATOM 5492 N N . ARG A 1 689 ? -1.009 -13.004 -4.403 1.00 90.25 689 ARG A N 1
ATOM 5493 C CA . ARG A 1 689 ? -1.146 -12.946 -5.865 1.00 90.25 689 ARG A CA 1
ATOM 5494 C C . ARG A 1 689 ? -0.055 -12.080 -6.497 1.00 90.25 689 ARG A C 1
ATOM 5496 O O . ARG A 1 689 ? 0.572 -12.491 -7.476 1.00 90.25 689 ARG A O 1
ATOM 5503 N N . GLN A 1 690 ? 0.190 -10.891 -5.945 1.00 89.69 690 GLN A N 1
ATOM 5504 C CA . GLN A 1 690 ? 1.241 -9.993 -6.422 1.00 89.69 690 GLN A CA 1
ATOM 5505 C C . GLN A 1 690 ? 2.639 -10.583 -6.193 1.00 89.69 690 GLN A C 1
ATOM 5507 O O . GLN A 1 690 ? 3.491 -10.503 -7.083 1.00 89.69 690 GLN A O 1
ATOM 5512 N N . GLY A 1 691 ? 2.865 -11.208 -5.034 1.00 91.25 691 GLY A N 1
ATOM 5513 C CA . GLY A 1 691 ? 4.105 -11.907 -4.703 1.00 91.25 691 GLY A CA 1
ATOM 5514 C C . GLY A 1 691 ? 4.420 -13.030 -5.690 1.00 91.25 691 GLY A C 1
ATOM 5515 O O . GLY A 1 691 ? 5.528 -13.076 -6.227 1.00 91.25 691 GLY A O 1
ATOM 5516 N N . ILE A 1 692 ? 3.431 -13.871 -6.009 1.00 90.75 692 ILE A N 1
ATOM 5517 C CA . ILE A 1 692 ? 3.563 -14.957 -6.987 1.00 90.75 692 ILE A CA 1
ATOM 5518 C C . ILE A 1 692 ? 3.884 -14.394 -8.372 1.00 90.75 692 ILE A C 1
ATOM 5520 O O . ILE A 1 692 ? 4.889 -14.785 -8.958 1.00 90.75 692 ILE A O 1
ATOM 5524 N N . ILE A 1 693 ? 3.107 -13.432 -8.885 1.00 89.56 693 ILE A N 1
ATOM 5525 C CA . ILE A 1 693 ? 3.379 -12.838 -10.208 1.00 89.56 693 ILE A CA 1
ATOM 5526 C C . ILE A 1 693 ? 4.796 -12.254 -10.264 1.00 89.56 693 ILE A C 1
ATOM 5528 O O . ILE A 1 693 ? 5.495 -12.442 -11.256 1.00 89.56 693 ILE A O 1
ATOM 5532 N N . SER A 1 694 ? 5.243 -11.567 -9.210 1.00 88.81 694 SER A N 1
ATOM 5533 C CA . SER A 1 694 ? 6.589 -10.986 -9.147 1.00 88.81 694 SER A CA 1
ATOM 5534 C C . SER A 1 694 ? 7.690 -12.055 -9.142 1.00 88.81 694 SER A C 1
ATOM 5536 O O . SER A 1 694 ? 8.662 -11.950 -9.900 1.00 88.81 694 SER A O 1
ATOM 5538 N N . ARG A 1 695 ? 7.518 -13.112 -8.336 1.00 90.44 695 ARG A N 1
ATOM 5539 C CA . ARG A 1 695 ? 8.426 -14.266 -8.264 1.00 90.44 695 ARG A CA 1
ATOM 5540 C C . ARG A 1 695 ? 8.542 -14.956 -9.619 1.00 90.44 695 ARG A C 1
ATOM 5542 O O . ARG A 1 695 ? 9.649 -15.113 -10.125 1.00 90.44 695 ARG A O 1
ATOM 5549 N N . GLU A 1 696 ? 7.412 -15.305 -10.226 1.00 89.81 696 GLU A N 1
ATOM 5550 C CA . GLU A 1 696 ? 7.369 -16.017 -11.506 1.00 89.81 696 GLU A CA 1
ATOM 5551 C C . GLU A 1 696 ? 7.879 -15.141 -12.661 1.00 89.81 696 GLU A C 1
ATOM 5553 O O . GLU A 1 696 ? 8.642 -15.603 -13.508 1.00 89.81 696 GLU A O 1
ATOM 5558 N N . ARG A 1 697 ? 7.563 -13.837 -12.667 1.00 87.50 697 ARG A N 1
ATOM 5559 C CA . ARG A 1 697 ? 8.111 -12.878 -13.643 1.00 87.50 697 ARG A CA 1
ATOM 5560 C C . ARG A 1 697 ? 9.635 -12.788 -13.549 1.00 87.50 697 ARG A C 1
ATOM 5562 O O . ARG A 1 697 ? 10.298 -12.700 -14.583 1.00 87.50 697 ARG A O 1
ATOM 5569 N N . SER A 1 698 ? 10.181 -12.806 -12.333 1.00 86.44 698 SER A N 1
ATOM 5570 C CA . SER A 1 698 ? 11.628 -12.774 -12.089 1.00 86.44 698 SER A CA 1
ATOM 5571 C C . SER A 1 698 ? 12.296 -14.090 -12.486 1.00 86.44 698 SER A C 1
ATOM 5573 O O . SER A 1 698 ? 13.340 -14.066 -13.133 1.00 86.44 698 SER A O 1
ATOM 5575 N N . ALA A 1 699 ? 11.669 -15.228 -12.173 1.00 86.75 699 ALA A N 1
ATOM 5576 C CA . ALA A 1 699 ? 12.149 -16.553 -12.559 1.00 86.75 699 ALA A CA 1
ATOM 5577 C C . ALA A 1 699 ? 12.215 -16.717 -14.087 1.00 86.75 699 ALA A C 1
ATOM 5579 O O . ALA A 1 699 ? 13.215 -17.199 -14.611 1.00 86.75 699 ALA A O 1
ATOM 5580 N N . LEU A 1 700 ? 11.191 -16.243 -14.805 1.00 85.81 700 LEU A N 1
ATOM 5581 C CA . LEU A 1 700 ? 11.138 -16.282 -16.269 1.00 85.81 700 LEU A CA 1
ATOM 5582 C C . LEU A 1 700 ? 11.963 -15.180 -16.948 1.00 85.81 700 LEU A C 1
ATOM 5584 O O . LEU A 1 700 ? 12.138 -15.238 -18.158 1.00 85.81 700 LEU A O 1
ATOM 5588 N N . ARG A 1 701 ? 12.449 -14.167 -16.216 1.00 84.81 701 ARG A N 1
ATOM 5589 C CA . ARG A 1 701 ? 13.283 -13.065 -16.741 1.00 84.81 701 ARG A CA 1
ATOM 5590 C C . ARG A 1 701 ? 12.701 -12.365 -17.979 1.00 84.81 701 ARG A C 1
ATOM 5592 O O . ARG A 1 701 ? 13.429 -11.952 -18.878 1.00 84.81 701 ARG A O 1
ATOM 5599 N N . LEU A 1 702 ? 11.381 -12.166 -18.015 1.00 81.69 702 LEU A N 1
ATOM 5600 C CA . LEU A 1 702 ? 10.650 -11.694 -19.207 1.00 81.69 702 LEU A CA 1
ATOM 5601 C C . LEU A 1 702 ? 11.168 -10.380 -19.812 1.00 81.69 702 LEU A C 1
ATOM 5603 O O . LEU A 1 702 ? 10.995 -10.130 -21.005 1.00 81.69 702 LEU A O 1
ATOM 5607 N N . SER A 1 703 ? 11.802 -9.525 -19.006 1.00 78.56 703 SER A N 1
ATOM 5608 C CA . SER A 1 703 ? 12.428 -8.289 -19.478 1.00 78.56 703 SER A CA 1
ATOM 5609 C C . SER A 1 703 ? 13.554 -8.520 -20.487 1.00 78.56 703 SER A C 1
ATOM 5611 O O . SER A 1 703 ? 13.771 -7.651 -21.326 1.00 78.56 703 SER A O 1
ATOM 5613 N N . GLU A 1 704 ? 14.247 -9.661 -20.421 1.00 81.88 704 GLU A N 1
ATOM 5614 C CA . GLU A 1 704 ? 15.348 -10.018 -21.327 1.00 81.88 704 GLU A CA 1
ATOM 5615 C C . GLU A 1 704 ? 14.866 -10.363 -22.745 1.00 81.88 704 GLU A C 1
ATOM 5617 O O . GLU A 1 704 ? 15.663 -10.370 -23.678 1.00 81.88 704 GLU A O 1
ATOM 5622 N N . PHE A 1 705 ? 13.572 -10.653 -22.920 1.00 82.56 705 PHE A N 1
ATOM 5623 C CA . PHE A 1 705 ? 13.016 -11.149 -24.187 1.00 82.56 705 PHE A CA 1
ATOM 5624 C C . PHE A 1 705 ? 12.216 -10.094 -24.953 1.00 82.56 705 PHE A C 1
ATOM 5626 O O . PHE A 1 705 ? 11.770 -10.331 -26.079 1.00 82.56 705 PHE A O 1
ATOM 5633 N N . LYS A 1 706 ? 12.015 -8.920 -24.339 1.00 81.31 706 LYS A N 1
ATOM 5634 C CA . LYS A 1 706 ? 11.433 -7.758 -25.010 1.00 81.31 706 LYS A CA 1
ATOM 5635 C C . LYS A 1 706 ? 12.514 -7.141 -25.898 1.00 81.31 706 LYS A C 1
ATOM 5637 O O . LYS A 1 706 ? 13.488 -6.629 -25.346 1.00 81.31 706 LYS A O 1
ATOM 5642 N N . PRO A 1 707 ? 12.359 -7.146 -27.232 1.00 78.38 707 PRO A N 1
ATOM 5643 C CA . PRO A 1 707 ? 13.368 -6.572 -28.109 1.00 78.38 707 PRO A CA 1
ATOM 5644 C C . PRO A 1 707 ? 13.472 -5.064 -27.868 1.00 78.38 707 PRO A C 1
ATOM 5646 O O . PRO A 1 707 ? 12.463 -4.354 -27.845 1.00 78.38 707 PRO A O 1
ATOM 5649 N N . ARG A 1 708 ? 14.693 -4.568 -27.668 1.00 77.81 708 ARG A N 1
ATOM 5650 C CA . ARG A 1 708 ? 14.985 -3.152 -27.417 1.00 77.81 708 ARG A CA 1
ATOM 5651 C C . ARG A 1 708 ? 16.098 -2.714 -28.363 1.00 77.81 708 ARG A C 1
ATOM 5653 O O . ARG A 1 708 ? 17.249 -2.611 -27.939 1.00 77.81 708 ARG A O 1
ATOM 5660 N N . PRO A 1 709 ? 15.773 -2.435 -29.641 1.00 74.06 709 PRO A N 1
ATOM 5661 C CA . PRO A 1 709 ? 16.782 -1.991 -30.588 1.00 74.06 709 PRO A CA 1
ATOM 5662 C C . PRO A 1 709 ? 17.489 -0.739 -30.056 1.00 74.06 709 PRO A C 1
ATOM 5664 O O . PRO A 1 709 ? 16.856 0.149 -29.476 1.00 74.06 709 PRO A O 1
ATOM 5667 N N . LEU A 1 710 ? 18.807 -0.675 -30.258 1.00 72.00 710 LEU A N 1
ATOM 5668 C CA . LEU A 1 710 ? 19.634 0.447 -29.816 1.00 72.00 710 LEU A CA 1
ATOM 5669 C C . LEU A 1 710 ? 19.055 1.773 -30.325 1.00 72.00 710 LEU A C 1
ATOM 5671 O O . LEU A 1 710 ? 18.739 1.909 -31.507 1.00 72.00 710 LEU A O 1
ATOM 5675 N N . SER A 1 711 ? 18.976 2.781 -29.454 1.00 60.62 711 SER A N 1
ATOM 5676 C CA . SER A 1 711 ? 18.460 4.116 -29.802 1.00 60.62 711 SER A CA 1
ATOM 5677 C C . SER A 1 711 ? 19.273 4.817 -30.903 1.00 60.62 711 SER A C 1
ATOM 5679 O O . SER A 1 711 ? 18.771 5.739 -31.553 1.00 60.62 711 SER A O 1
ATOM 5681 N N . SER A 1 712 ? 20.513 4.368 -31.125 1.00 65.69 712 SER A N 1
ATOM 5682 C CA . SER A 1 712 ? 21.428 4.795 -32.186 1.00 65.69 712 SER A CA 1
ATOM 5683 C C . SER A 1 712 ? 21.232 4.071 -33.523 1.00 65.69 712 SER A C 1
ATOM 5685 O O . SER A 1 712 ? 21.832 4.483 -34.515 1.00 65.69 712 SER A O 1
ATOM 5687 N N . PHE A 1 713 ? 20.418 3.012 -33.591 1.00 70.31 713 PHE A N 1
ATOM 5688 C CA . PHE A 1 713 ? 20.169 2.299 -34.840 1.00 70.31 713 PHE A CA 1
ATOM 5689 C C . PHE A 1 713 ? 19.380 3.189 -35.808 1.00 70.31 713 PHE A C 1
ATOM 5691 O O . PHE A 1 713 ? 18.243 3.580 -35.537 1.00 70.31 713 PHE A O 1
ATOM 5698 N N . VAL A 1 714 ? 19.987 3.503 -36.954 1.00 65.62 714 VAL A N 1
ATOM 5699 C CA . VAL A 1 714 ? 19.358 4.279 -38.025 1.00 65.62 714 VAL A CA 1
ATOM 5700 C C . VAL A 1 714 ? 19.204 3.394 -39.251 1.00 65.62 714 VAL A C 1
ATOM 5702 O O . VAL A 1 714 ? 20.181 2.895 -39.810 1.00 65.62 714 VAL A O 1
ATOM 5705 N N . ARG A 1 715 ? 17.958 3.240 -39.695 1.00 71.81 715 ARG A N 1
ATOM 5706 C CA . ARG A 1 715 ? 17.616 2.551 -40.938 1.00 71.81 715 ARG A CA 1
ATOM 5707 C C . ARG A 1 715 ? 18.196 3.326 -42.123 1.00 71.81 715 ARG A C 1
ATOM 5709 O O . ARG A 1 715 ? 17.820 4.469 -42.375 1.00 71.81 715 ARG A O 1
ATOM 5716 N N . ASN A 1 716 ? 19.146 2.714 -42.824 1.00 74.62 716 ASN A N 1
ATOM 5717 C CA . ASN A 1 716 ? 19.764 3.272 -44.027 1.00 74.62 716 ASN A CA 1
ATOM 5718 C C . ASN A 1 716 ? 19.139 2.655 -45.296 1.00 74.62 716 ASN A C 1
ATOM 5720 O O . ASN A 1 716 ? 18.365 1.699 -45.216 1.00 74.62 716 ASN A O 1
ATOM 5724 N N . LYS A 1 717 ? 19.476 3.195 -46.477 1.00 72.00 717 LYS A N 1
ATOM 5725 C CA . LYS A 1 717 ? 18.958 2.685 -47.762 1.00 72.00 717 LYS A CA 1
ATOM 5726 C C . LYS A 1 717 ? 19.244 1.196 -47.970 1.00 72.00 717 LYS A C 1
ATOM 5728 O O . LYS A 1 717 ? 18.376 0.482 -48.440 1.00 72.00 717 LYS A O 1
ATOM 5733 N N . LEU A 1 718 ? 20.413 0.707 -47.555 1.00 76.75 718 LEU A N 1
ATOM 5734 C CA . LEU A 1 718 ? 20.770 -0.709 -47.683 1.00 76.75 718 LEU A CA 1
ATOM 5735 C C . LEU A 1 718 ? 19.840 -1.618 -46.865 1.00 76.75 718 LEU A C 1
ATOM 5737 O O . LEU A 1 718 ? 19.376 -2.642 -47.363 1.00 76.75 718 LEU A O 1
ATOM 5741 N N . ILE A 1 719 ? 19.540 -1.227 -45.624 1.00 79.31 719 ILE A N 1
ATOM 5742 C CA . ILE A 1 719 ? 18.611 -1.969 -44.771 1.00 79.31 719 ILE A CA 1
ATOM 5743 C C . ILE A 1 719 ? 17.222 -1.990 -45.417 1.00 79.31 719 ILE A C 1
ATOM 5745 O O . ILE A 1 719 ? 16.622 -3.055 -45.522 1.00 79.31 719 ILE A O 1
ATOM 5749 N N . ASN A 1 720 ? 16.742 -0.837 -45.886 1.00 75.88 720 ASN A N 1
ATOM 5750 C CA . ASN A 1 720 ? 15.425 -0.708 -46.513 1.00 75.88 720 ASN A CA 1
ATOM 5751 C C . ASN A 1 720 ? 15.281 -1.495 -47.813 1.00 75.88 720 ASN A C 1
ATOM 5753 O O . ASN A 1 720 ? 14.344 -2.277 -47.960 1.00 75.88 720 ASN A O 1
ATOM 5757 N N . ASP A 1 721 ? 16.195 -1.262 -48.748 1.00 72.06 721 ASP A N 1
ATOM 5758 C CA . ASP A 1 721 ? 16.025 -1.660 -50.142 1.00 72.06 721 ASP A CA 1
ATOM 5759 C C . ASP A 1 721 ? 16.505 -3.099 -50.381 1.00 72.06 721 ASP A C 1
ATOM 5761 O O . ASP A 1 721 ? 16.086 -3.735 -51.346 1.00 72.06 721 ASP A O 1
ATOM 5765 N N . VAL A 1 722 ? 17.358 -3.630 -49.492 1.00 77.31 722 VAL A N 1
ATOM 5766 C CA . VAL A 1 722 ? 17.967 -4.960 -49.637 1.00 77.31 722 VAL A CA 1
ATOM 5767 C C . VAL A 1 722 ? 17.658 -5.852 -48.436 1.00 77.31 722 VAL A C 1
ATOM 5769 O O . VAL A 1 722 ? 17.056 -6.912 -48.611 1.00 77.31 722 VAL A O 1
ATOM 5772 N N . TYR A 1 723 ? 18.032 -5.448 -47.214 1.00 83.00 723 TYR A N 1
ATOM 5773 C CA . TYR A 1 723 ? 18.002 -6.374 -46.070 1.00 83.00 723 TYR A CA 1
ATOM 5774 C C . TYR A 1 723 ? 16.590 -6.765 -45.641 1.00 83.00 723 TYR A C 1
ATOM 5776 O O . TYR A 1 723 ? 16.298 -7.948 -45.480 1.00 83.00 723 TYR A O 1
ATOM 5784 N N . LEU A 1 724 ? 15.682 -5.796 -45.511 1.00 84.38 724 LEU A N 1
ATOM 5785 C CA . LEU A 1 724 ? 14.289 -6.088 -45.169 1.00 84.38 724 LEU A CA 1
ATOM 5786 C C . LEU A 1 724 ? 13.585 -6.920 -46.251 1.00 84.38 724 LEU A C 1
ATOM 5788 O O . LEU A 1 724 ? 12.662 -7.662 -45.923 1.00 84.38 724 LEU A O 1
ATOM 5792 N N . GLY A 1 725 ? 14.027 -6.828 -47.511 1.00 84.19 725 GLY A N 1
ATOM 5793 C CA . GLY A 1 725 ? 13.499 -7.619 -48.621 1.00 84.19 725 GLY A CA 1
ATOM 5794 C C . GLY A 1 725 ? 13.738 -9.112 -48.436 1.00 84.19 725 GLY A C 1
ATOM 5795 O O . GLY A 1 725 ? 12.783 -9.877 -48.335 1.00 84.19 725 GLY A O 1
ATOM 5796 N N . PHE A 1 726 ? 15.001 -9.524 -48.314 1.00 85.44 726 PHE A N 1
ATOM 5797 C CA . PHE A 1 726 ? 15.315 -10.947 -48.179 1.00 85.44 726 PHE A CA 1
ATOM 5798 C C . PHE A 1 726 ? 14.901 -11.525 -46.817 1.00 85.44 726 PHE A C 1
ATOM 5800 O O . PHE A 1 726 ? 14.508 -12.689 -46.732 1.00 85.44 726 PHE A O 1
ATOM 5807 N N . ILE A 1 727 ? 14.944 -10.718 -45.744 1.00 89.25 727 ILE A N 1
ATOM 5808 C CA . ILE A 1 727 ? 14.412 -11.132 -44.438 1.00 89.25 727 ILE A CA 1
ATOM 5809 C C . ILE A 1 727 ? 12.907 -11.383 -44.575 1.00 89.25 727 ILE A C 1
ATOM 5811 O O . ILE A 1 727 ? 12.414 -12.409 -44.111 1.00 89.25 727 ILE A O 1
ATOM 5815 N N . GLY A 1 728 ? 12.183 -10.490 -45.258 1.00 87.00 728 GLY A N 1
ATOM 5816 C CA . GLY A 1 728 ? 10.767 -10.663 -45.572 1.00 87.00 728 GLY A CA 1
ATOM 5817 C C . GLY A 1 728 ? 10.487 -11.952 -46.349 1.00 87.00 728 GLY A C 1
ATOM 5818 O O . GLY A 1 728 ? 9.601 -12.708 -45.955 1.00 87.00 728 GLY A O 1
ATOM 5819 N N . ASP A 1 729 ? 11.265 -12.246 -47.393 1.00 87.12 729 ASP A N 1
ATOM 5820 C CA . ASP A 1 729 ? 11.113 -13.466 -48.200 1.00 87.12 729 ASP A CA 1
ATOM 5821 C C . ASP A 1 729 ? 11.252 -14.745 -47.353 1.00 87.12 729 ASP A C 1
ATOM 5823 O O . ASP A 1 729 ? 10.463 -15.682 -47.499 1.00 87.12 729 ASP A O 1
ATOM 5827 N N . ASN A 1 730 ? 12.224 -14.792 -46.436 1.00 90.56 730 ASN A N 1
ATOM 5828 C CA . ASN A 1 730 ? 12.420 -15.949 -45.564 1.00 90.56 730 ASN A CA 1
ATOM 5829 C C . ASN A 1 730 ? 11.345 -16.047 -44.466 1.00 90.56 730 ASN A C 1
ATOM 5831 O O . ASN A 1 730 ? 10.748 -17.110 -44.277 1.00 90.56 730 ASN A O 1
ATOM 5835 N N . LEU A 1 731 ? 11.038 -14.945 -43.771 1.00 89.44 731 LEU A N 1
ATOM 5836 C CA . LEU A 1 731 ? 10.011 -14.936 -42.723 1.00 89.44 731 LEU A CA 1
ATOM 5837 C C . LEU A 1 731 ? 8.623 -15.287 -43.280 1.00 89.44 731 LEU A C 1
ATOM 5839 O O . LEU A 1 731 ? 7.826 -15.908 -42.576 1.00 89.44 731 LEU A O 1
ATOM 5843 N N . ALA A 1 732 ? 8.346 -14.965 -44.549 1.00 86.75 732 ALA A N 1
ATOM 5844 C CA . ALA A 1 732 ? 7.132 -15.384 -45.246 1.00 86.75 732 ALA A CA 1
ATOM 5845 C C . ALA A 1 732 ? 7.027 -16.912 -45.371 1.00 86.75 732 ALA A C 1
ATOM 5847 O O . ALA A 1 732 ? 5.934 -17.454 -45.205 1.00 86.75 732 ALA A O 1
ATOM 5848 N N . LYS A 1 733 ? 8.145 -17.613 -45.612 1.00 87.31 733 LYS A N 1
ATOM 5849 C CA . LYS A 1 733 ? 8.185 -19.084 -45.637 1.00 87.31 733 LYS A CA 1
ATOM 5850 C C . LYS A 1 733 ? 7.995 -19.674 -44.239 1.00 87.31 733 LYS A C 1
ATOM 5852 O O . LYS A 1 733 ? 7.317 -20.682 -44.105 1.00 87.31 733 LYS A O 1
ATOM 5857 N N . GLN A 1 734 ? 8.532 -19.034 -43.198 1.00 89.56 734 GLN A N 1
ATOM 5858 C CA . GLN A 1 734 ? 8.477 -19.573 -41.835 1.00 89.56 734 GLN A CA 1
ATOM 5859 C C . GLN A 1 734 ? 7.153 -19.296 -41.107 1.00 89.56 734 GLN A C 1
ATOM 5861 O O . GLN A 1 734 ? 6.604 -20.183 -40.466 1.00 89.56 734 GLN A O 1
ATOM 5866 N N . MET A 1 735 ? 6.623 -18.074 -41.167 1.00 86.88 735 MET A N 1
ATOM 5867 C CA . MET A 1 735 ? 5.462 -17.649 -40.361 1.00 86.88 735 MET A CA 1
ATOM 5868 C C . MET A 1 735 ? 4.221 -17.318 -41.197 1.00 86.88 735 MET A C 1
ATOM 5870 O O . MET A 1 735 ? 3.141 -17.125 -40.637 1.00 86.88 735 MET A O 1
ATOM 5874 N N . GLY A 1 736 ? 4.360 -17.267 -42.524 1.00 82.38 736 GLY A N 1
ATOM 5875 C CA . GLY A 1 736 ? 3.291 -16.900 -43.448 1.00 82.38 736 GLY A CA 1
ATOM 5876 C C . GLY A 1 736 ? 3.080 -15.388 -43.567 1.00 82.38 736 GLY A C 1
ATOM 5877 O O . GLY A 1 736 ? 3.557 -14.596 -42.754 1.00 82.38 736 GLY A O 1
ATOM 5878 N N . THR A 1 737 ? 2.336 -14.984 -44.599 1.00 82.94 737 THR A N 1
ATOM 5879 C CA . THR A 1 737 ? 1.976 -13.583 -44.880 1.00 82.94 737 THR A CA 1
ATOM 5880 C C . THR A 1 737 ? 0.473 -13.333 -44.771 1.00 82.94 737 THR A C 1
ATOM 5882 O O . THR A 1 737 ? -0.333 -14.262 -44.695 1.00 82.94 737 THR A O 1
ATOM 5885 N N . VAL A 1 738 ? 0.089 -12.057 -44.763 1.00 75.44 738 VAL A N 1
ATOM 5886 C CA . VAL A 1 738 ? -1.301 -11.581 -44.822 1.00 75.44 738 VAL A CA 1
ATOM 5887 C C . VAL A 1 738 ? -1.769 -11.524 -46.287 1.00 75.44 738 VAL A C 1
ATOM 5889 O O . VAL A 1 738 ? -1.014 -11.069 -47.146 1.00 75.44 738 VAL A O 1
ATOM 5892 N N . GLY A 1 739 ? -2.998 -11.979 -46.573 1.00 65.06 739 GLY A N 1
ATOM 5893 C CA . GLY A 1 739 ? -3.630 -11.965 -47.907 1.00 65.06 739 GLY A CA 1
ATOM 5894 C C . GLY A 1 739 ? -3.981 -13.355 -48.471 1.00 65.06 739 GLY A C 1
ATOM 5895 O O . GLY A 1 739 ? -3.595 -14.372 -47.900 1.00 65.06 739 GLY A O 1
ATOM 5896 N N . GLU A 1 740 ? -4.708 -13.398 -49.598 1.00 47.12 740 GLU A N 1
ATOM 5897 C CA . GLU A 1 740 ? -5.240 -14.631 -50.228 1.00 47.12 740 GLU A CA 1
ATOM 5898 C C . GLU A 1 740 ? -4.154 -15.584 -50.773 1.00 47.12 740 GLU A C 1
ATOM 5900 O O . GLU A 1 740 ? -4.373 -16.789 -50.859 1.00 47.12 740 GLU A O 1
ATOM 5905 N N . ASN A 1 741 ? -2.937 -15.089 -51.033 1.00 55.09 741 ASN A N 1
ATOM 5906 C CA . ASN A 1 741 ? -1.776 -15.893 -51.452 1.00 55.09 741 ASN A CA 1
ATOM 5907 C C . ASN A 1 741 ? -1.020 -16.516 -50.258 1.00 55.09 741 ASN A C 1
ATOM 5909 O O . ASN A 1 741 ? 0.213 -16.481 -50.196 1.00 55.09 741 ASN A O 1
ATOM 5913 N N . LYS A 1 742 ? -1.746 -17.039 -49.264 1.00 59.34 742 LYS A N 1
ATOM 5914 C CA . LYS A 1 742 ? -1.162 -17.600 -48.039 1.00 59.34 742 LYS A CA 1
ATOM 5915 C C . LYS A 1 742 ? -0.612 -19.001 -48.316 1.00 59.34 742 LYS A C 1
ATOM 5917 O O . LYS A 1 742 ? -1.373 -19.935 -48.551 1.00 59.34 742 LYS A O 1
ATOM 5922 N N . ARG A 1 743 ? 0.714 -19.163 -48.275 1.00 63.12 743 ARG A N 1
ATOM 5923 C CA . ARG A 1 743 ? 1.343 -20.492 -48.316 1.00 63.12 743 ARG A CA 1
ATOM 5924 C C . ARG A 1 743 ? 0.927 -21.317 -47.098 1.00 63.12 743 ARG A C 1
ATOM 5926 O O . ARG A 1 743 ? 0.958 -20.823 -45.971 1.00 63.12 743 ARG A O 1
ATOM 5933 N N . THR A 1 744 ? 0.542 -22.567 -47.330 1.00 58.72 744 THR A N 1
ATOM 5934 C CA . THR A 1 744 ? 0.185 -23.539 -46.283 1.00 58.72 744 THR A CA 1
ATOM 5935 C C . THR A 1 744 ? 1.383 -24.384 -45.837 1.00 58.72 744 THR A C 1
ATOM 5937 O O . THR A 1 744 ? 1.357 -24.974 -44.760 1.00 58.72 744 THR A O 1
ATOM 5940 N N . ASP A 1 745 ? 2.440 -24.425 -46.646 1.00 67.19 745 ASP A N 1
ATOM 5941 C CA . ASP A 1 745 ? 3.696 -25.147 -46.448 1.00 67.19 745 ASP A CA 1
ATOM 5942 C C . ASP A 1 745 ? 4.743 -24.273 -45.737 1.00 67.19 745 ASP A C 1
ATOM 5944 O O . ASP A 1 745 ? 5.732 -23.835 -46.323 1.00 67.19 745 ASP A O 1
ATOM 5948 N N . LEU A 1 746 ? 4.507 -23.985 -44.452 1.00 81.50 746 LEU A N 1
ATOM 5949 C CA . LEU A 1 746 ? 5.435 -23.184 -43.653 1.00 81.50 746 LEU A CA 1
ATOM 5950 C C . LEU A 1 746 ? 6.704 -23.983 -43.317 1.00 81.50 746 LEU A C 1
ATOM 5952 O O . LEU A 1 746 ? 6.618 -25.021 -42.664 1.00 81.50 746 LEU A O 1
ATOM 5956 N N . MET A 1 747 ? 7.869 -23.496 -43.743 1.00 85.06 747 MET A N 1
ATOM 5957 C CA . MET A 1 747 ? 9.185 -24.120 -43.557 1.00 85.06 747 MET A CA 1
ATOM 5958 C C . MET A 1 747 ? 10.312 -23.091 -43.738 1.00 85.06 747 MET A C 1
ATOM 5960 O O . MET A 1 747 ? 10.082 -21.976 -44.205 1.00 85.06 747 MET A O 1
ATOM 5964 N N . GLY A 1 748 ? 11.540 -23.474 -43.408 1.00 87.88 748 GLY A N 1
ATOM 5965 C CA . GLY A 1 748 ? 12.748 -22.697 -43.664 1.00 87.88 748 GLY A CA 1
ATOM 5966 C C . GLY A 1 748 ? 13.469 -22.217 -42.407 1.00 87.88 748 GLY A C 1
ATOM 5967 O O . GLY A 1 748 ? 12.945 -22.261 -41.296 1.00 87.88 748 GLY A O 1
ATOM 5968 N N . LEU A 1 749 ? 14.692 -21.746 -42.623 1.00 92.62 749 LEU A N 1
ATOM 5969 C CA . LEU A 1 749 ? 15.605 -21.178 -41.632 1.00 92.62 749 LEU A CA 1
ATOM 5970 C C . LEU A 1 749 ? 16.279 -19.948 -42.250 1.00 92.62 749 LEU A C 1
ATOM 5972 O O . LEU A 1 749 ? 16.648 -19.992 -43.422 1.00 92.62 749 LEU A O 1
ATOM 5976 N N . LEU A 1 750 ? 16.446 -18.850 -41.510 1.00 93.56 750 LEU A N 1
ATOM 5977 C CA . LEU A 1 750 ? 17.287 -17.732 -41.958 1.00 93.56 750 LEU A CA 1
ATOM 5978 C C . LEU A 1 750 ? 18.691 -17.910 -41.391 1.00 93.56 750 LEU A C 1
ATOM 5980 O O . LEU A 1 750 ? 18.830 -18.046 -40.176 1.00 93.56 750 LEU A O 1
ATOM 5984 N N . MET A 1 751 ? 19.720 -17.854 -42.236 1.00 92.62 751 MET A N 1
ATOM 5985 C CA . MET A 1 751 ? 21.106 -17.908 -41.778 1.00 92.62 751 MET A CA 1
ATOM 5986 C C . MET A 1 751 ? 21.886 -16.661 -42.199 1.00 92.62 751 MET A C 1
ATOM 5988 O O . MET A 1 751 ? 22.047 -16.386 -43.386 1.00 92.62 751 MET A O 1
ATOM 5992 N N . LEU A 1 752 ? 22.377 -15.901 -41.219 1.00 91.38 752 LEU A N 1
ATOM 5993 C CA . LEU A 1 752 ? 23.139 -14.668 -41.422 1.00 91.38 752 LEU A CA 1
ATOM 5994 C C . LEU A 1 752 ? 24.621 -14.904 -41.124 1.00 91.38 752 LEU A C 1
ATOM 5996 O O . LEU A 1 752 ? 25.023 -14.993 -39.963 1.00 91.38 752 LEU A O 1
ATOM 6000 N N . ILE A 1 753 ? 25.448 -14.957 -42.164 1.00 87.56 753 ILE A N 1
ATOM 6001 C CA . ILE A 1 753 ? 26.898 -15.126 -42.028 1.00 87.56 753 ILE A CA 1
ATOM 6002 C C . ILE A 1 753 ? 27.569 -13.788 -42.334 1.00 87.56 753 ILE A C 1
ATOM 6004 O O . ILE A 1 753 ? 27.298 -13.164 -43.345 1.00 87.56 753 ILE A O 1
ATOM 6008 N N . SER A 1 754 ? 28.423 -13.279 -41.456 1.00 83.81 754 SER A N 1
ATOM 6009 C CA . SER A 1 754 ? 29.201 -12.060 -41.742 1.00 83.81 754 SER A CA 1
ATOM 6010 C C . SER A 1 754 ? 30.394 -11.976 -40.803 1.00 83.81 754 SER A C 1
ATOM 6012 O O . SER A 1 754 ? 30.335 -12.592 -39.744 1.00 83.81 754 SER A O 1
ATOM 6014 N N . PRO A 1 755 ? 31.429 -11.172 -41.082 1.00 77.31 755 PRO A N 1
ATOM 6015 C CA . PRO A 1 755 ? 32.417 -10.831 -40.064 1.00 77.31 755 PRO A CA 1
ATOM 6016 C C . PRO A 1 755 ? 31.777 -10.112 -38.851 1.00 77.31 755 PRO A C 1
ATOM 6018 O O . PRO A 1 755 ? 30.653 -9.591 -38.964 1.00 77.31 755 PRO A O 1
ATOM 6021 N N . PRO A 1 756 ? 32.473 -10.047 -37.699 1.00 76.69 756 PRO A N 1
ATOM 6022 C CA . PRO A 1 756 ? 32.043 -9.260 -36.543 1.00 76.69 756 PRO A CA 1
ATOM 6023 C C . PRO A 1 756 ? 31.854 -7.774 -36.891 1.00 76.69 756 PRO A C 1
ATOM 6025 O O . PRO A 1 756 ? 32.549 -7.234 -37.747 1.00 76.69 756 PRO A O 1
ATOM 6028 N N . GLY A 1 757 ? 30.910 -7.100 -36.224 1.00 71.81 757 GLY A N 1
ATOM 6029 C CA . GLY A 1 757 ? 30.689 -5.650 -36.373 1.00 71.81 757 GLY A CA 1
ATOM 6030 C C . GLY A 1 757 ? 29.654 -5.218 -37.423 1.00 71.81 757 GLY A C 1
ATOM 6031 O O . GLY A 1 757 ? 29.310 -4.044 -37.479 1.00 71.81 757 GLY A O 1
ATOM 6032 N N . TYR A 1 758 ? 29.077 -6.146 -38.196 1.00 76.75 758 TYR A N 1
ATOM 6033 C CA . TYR A 1 758 ? 28.045 -5.844 -39.210 1.00 76.75 758 TYR A CA 1
ATOM 6034 C C . TYR A 1 758 ? 26.609 -5.749 -38.653 1.00 76.75 758 TYR A C 1
ATOM 6036 O O . TYR A 1 758 ? 25.651 -5.629 -39.412 1.00 76.75 758 TYR A O 1
ATOM 6044 N N . GLY A 1 759 ? 26.436 -5.809 -37.328 1.00 80.75 759 GLY A N 1
ATOM 6045 C CA . GLY A 1 759 ? 25.148 -5.548 -36.676 1.00 80.75 759 GLY A CA 1
ATOM 6046 C C . GLY A 1 759 ? 24.055 -6.609 -36.882 1.00 80.75 759 GLY A C 1
ATOM 6047 O O . GLY A 1 759 ? 22.883 -6.260 -36.769 1.00 80.75 759 GLY A O 1
ATOM 6048 N N . LYS A 1 760 ? 24.405 -7.882 -37.154 1.00 87.94 760 LYS A N 1
ATOM 6049 C CA . LYS A 1 760 ? 23.459 -9.014 -37.346 1.00 87.94 760 LYS A CA 1
ATOM 6050 C C . LYS A 1 760 ? 22.375 -9.066 -36.262 1.00 87.94 760 LYS A C 1
ATOM 6052 O O . LYS A 1 760 ? 21.185 -8.988 -36.562 1.00 87.94 760 LYS A O 1
ATOM 6057 N N . THR A 1 761 ? 22.802 -9.122 -35.002 1.00 88.19 761 THR A N 1
ATOM 6058 C CA . THR A 1 761 ? 21.913 -9.212 -33.839 1.00 88.19 761 THR A CA 1
ATOM 6059 C C . THR A 1 761 ? 21.022 -7.978 -33.723 1.00 88.19 761 THR A C 1
ATOM 6061 O O . THR A 1 761 ? 19.817 -8.111 -33.547 1.00 88.19 761 THR A O 1
ATOM 6064 N N . THR A 1 762 ? 21.585 -6.779 -33.905 1.00 86.62 762 THR A N 1
ATOM 6065 C CA . THR A 1 762 ? 20.839 -5.512 -33.837 1.00 86.62 762 THR A CA 1
ATOM 6066 C C . THR A 1 762 ? 19.780 -5.406 -34.936 1.00 86.62 762 THR A C 1
ATOM 6068 O O . THR A 1 762 ? 18.677 -4.924 -34.683 1.00 86.62 762 THR A O 1
ATOM 6071 N N . LEU A 1 763 ? 20.084 -5.876 -36.150 1.00 87.88 763 LEU A N 1
ATOM 6072 C CA . LEU A 1 763 ? 19.136 -5.906 -37.262 1.00 87.88 763 LEU A CA 1
ATOM 6073 C C . LEU A 1 763 ? 17.969 -6.859 -36.975 1.00 87.88 763 LEU A C 1
ATOM 6075 O O . LEU A 1 763 ? 16.814 -6.487 -37.176 1.00 87.88 763 LEU A O 1
ATOM 6079 N N . MET A 1 764 ? 18.254 -8.065 -36.482 1.00 91.25 764 MET A N 1
ATOM 6080 C CA . MET A 1 764 ? 17.207 -9.044 -36.179 1.00 91.25 764 MET A CA 1
ATOM 6081 C C . MET A 1 764 ? 16.349 -8.634 -34.986 1.00 91.25 764 MET A C 1
ATOM 6083 O O . MET A 1 764 ? 15.130 -8.778 -35.035 1.00 91.25 764 MET A O 1
ATOM 6087 N N . GLU A 1 765 ? 16.955 -8.037 -33.962 1.00 89.94 765 GLU A N 1
ATOM 6088 C CA . GLU A 1 765 ? 16.230 -7.462 -32.832 1.00 89.94 765 GLU A CA 1
ATOM 6089 C C . GLU A 1 765 ? 15.308 -6.312 -33.275 1.00 89.94 765 GLU A C 1
ATOM 6091 O O . GLU A 1 765 ? 14.155 -6.240 -32.845 1.00 89.94 765 GLU A O 1
ATOM 6096 N N . TYR A 1 766 ? 15.766 -5.452 -34.195 1.00 86.88 766 TYR A N 1
ATOM 6097 C CA . TYR A 1 766 ? 14.921 -4.424 -34.811 1.00 86.88 766 TYR A CA 1
ATOM 6098 C C . TYR A 1 766 ? 13.725 -5.039 -35.551 1.00 86.88 766 TYR A C 1
ATOM 6100 O O . TYR A 1 766 ? 12.593 -4.594 -35.360 1.00 86.88 766 TYR A O 1
ATOM 6108 N N . VAL A 1 767 ? 13.947 -6.077 -36.364 1.00 88.06 767 VAL A N 1
ATOM 6109 C CA . VAL A 1 767 ? 12.871 -6.759 -37.101 1.00 88.06 767 VAL A CA 1
ATOM 6110 C C . VAL A 1 767 ? 11.869 -7.413 -36.143 1.00 88.06 767 VAL A C 1
ATOM 6112 O O . VAL A 1 767 ? 10.663 -7.235 -36.322 1.00 88.06 767 VAL A O 1
ATOM 6115 N N . ALA A 1 768 ? 12.338 -8.097 -35.095 1.00 89.12 768 ALA A N 1
ATOM 6116 C CA . ALA A 1 768 ? 11.478 -8.686 -34.069 1.00 89.12 768 ALA A CA 1
ATOM 6117 C C . ALA A 1 768 ? 10.623 -7.622 -33.364 1.00 89.12 768 ALA A C 1
ATOM 6119 O O . ALA A 1 768 ? 9.405 -7.776 -33.272 1.00 89.12 768 ALA A O 1
ATOM 6120 N N . HIS A 1 769 ? 11.234 -6.502 -32.960 1.00 85.88 769 HIS A N 1
ATOM 6121 C CA . HIS A 1 769 ? 10.528 -5.369 -32.358 1.00 85.88 769 HIS A CA 1
ATOM 6122 C C . HIS A 1 769 ? 9.440 -4.806 -33.278 1.00 85.88 769 HIS A C 1
ATOM 6124 O O . HIS A 1 769 ? 8.336 -4.510 -32.828 1.00 85.88 769 HIS A O 1
ATOM 6130 N N . ARG A 1 770 ? 9.725 -4.672 -34.578 1.00 83.44 770 ARG A N 1
ATOM 6131 C CA . ARG A 1 770 ? 8.765 -4.139 -35.554 1.00 83.44 770 ARG A CA 1
ATOM 6132 C C . ARG A 1 770 ? 7.620 -5.102 -35.873 1.00 83.44 770 ARG A C 1
ATOM 6134 O O . ARG A 1 770 ? 6.513 -4.641 -36.125 1.00 83.44 770 ARG A O 1
ATOM 6141 N N . LEU A 1 771 ? 7.865 -6.410 -35.830 1.00 85.12 771 LEU A N 1
ATOM 6142 C CA . LEU A 1 771 ? 6.833 -7.438 -36.008 1.00 85.12 771 LEU A CA 1
ATOM 6143 C C . LEU A 1 771 ? 6.028 -7.726 -34.727 1.00 85.12 771 LEU A C 1
ATOM 6145 O O . LEU A 1 771 ? 5.005 -8.409 -34.795 1.00 85.12 771 LEU A O 1
ATOM 6149 N N . GLY A 1 772 ? 6.470 -7.218 -33.572 1.00 85.00 772 GLY A N 1
ATOM 6150 C CA . GLY A 1 772 ? 5.877 -7.548 -32.274 1.00 85.00 772 GLY A CA 1
ATOM 6151 C C . GLY A 1 772 ? 6.176 -8.983 -31.829 1.00 85.00 772 GLY A C 1
ATOM 6152 O O . GLY A 1 772 ? 5.366 -9.601 -31.140 1.00 85.00 772 GLY A O 1
ATOM 6153 N N . LEU A 1 773 ? 7.309 -9.539 -32.268 1.00 89.88 773 LEU A N 1
ATOM 6154 C CA . LEU A 1 773 ? 7.760 -10.876 -31.888 1.00 89.88 773 LEU A CA 1
ATOM 6155 C C . LEU A 1 773 ? 8.613 -10.812 -30.622 1.00 89.88 773 LEU A C 1
ATOM 6157 O O . LEU A 1 773 ? 9.407 -9.890 -30.426 1.00 89.88 773 LEU A O 1
ATOM 6161 N N . ILE A 1 774 ? 8.495 -11.845 -29.798 1.00 91.69 774 ILE A N 1
ATOM 6162 C CA . ILE A 1 774 ? 9.390 -12.092 -28.672 1.00 91.69 774 ILE A CA 1
ATOM 6163 C C . ILE A 1 774 ? 10.754 -12.463 -29.243 1.00 91.69 774 ILE A C 1
ATOM 6165 O O . ILE A 1 774 ? 10.864 -13.412 -30.023 1.00 91.69 774 ILE A O 1
ATOM 6169 N N . PHE A 1 775 ? 11.791 -11.712 -28.877 1.00 93.00 775 PHE A N 1
ATOM 6170 C CA . PHE A 1 775 ? 13.135 -11.937 -29.396 1.00 93.00 775 PHE A CA 1
ATOM 6171 C C . PHE A 1 775 ? 13.908 -12.847 -28.452 1.00 93.00 775 PHE A C 1
ATOM 6173 O O . PHE A 1 775 ? 14.425 -12.422 -27.417 1.00 93.00 775 PHE A O 1
ATOM 6180 N N . MET A 1 776 ? 13.964 -14.125 -28.811 1.00 94.06 776 MET A N 1
ATOM 6181 C CA . MET A 1 776 ? 14.565 -15.153 -27.988 1.00 94.06 776 MET A CA 1
ATOM 6182 C C . MET A 1 776 ? 15.995 -15.455 -28.427 1.00 94.06 776 MET A C 1
ATOM 6184 O O . MET A 1 776 ? 16.242 -16.361 -29.221 1.00 94.06 776 MET A O 1
ATOM 6188 N N . LYS A 1 777 ? 16.937 -14.656 -27.918 1.00 94.25 777 LYS A N 1
ATOM 6189 C CA . LYS A 1 777 ? 18.367 -14.781 -28.227 1.00 94.25 777 LYS A CA 1
ATOM 6190 C C . LYS A 1 777 ? 19.031 -15.904 -27.429 1.00 94.25 777 LYS A C 1
ATOM 6192 O O . LYS A 1 777 ? 19.160 -15.772 -26.216 1.00 94.25 777 LYS A O 1
ATOM 6197 N N . ILE A 1 778 ? 19.533 -16.924 -28.110 1.00 95.00 778 ILE A N 1
ATOM 6198 C CA . ILE A 1 778 ? 20.361 -17.993 -27.548 1.00 95.00 778 ILE A CA 1
ATOM 6199 C C . ILE A 1 778 ? 21.824 -17.714 -27.884 1.00 95.00 778 ILE A C 1
ATOM 6201 O O . ILE A 1 778 ? 22.149 -17.425 -29.035 1.00 95.00 778 ILE A O 1
ATOM 6205 N N . ASN A 1 779 ? 22.703 -17.765 -26.891 1.00 93.25 779 ASN A N 1
ATOM 6206 C CA . ASN A 1 779 ? 24.119 -17.448 -27.056 1.00 93.25 779 ASN A CA 1
ATOM 6207 C C . ASN A 1 779 ? 24.934 -18.713 -27.389 1.00 93.25 779 ASN A C 1
ATOM 6209 O O . ASN A 1 779 ? 25.147 -19.568 -26.532 1.00 93.25 779 ASN A O 1
ATOM 6213 N N . GLY A 1 780 ? 25.401 -18.833 -28.636 1.00 91.50 780 GLY A N 1
ATOM 6214 C CA . GLY A 1 780 ? 26.197 -19.967 -29.115 1.00 91.50 780 GLY A CA 1
ATOM 6215 C C . GLY A 1 780 ? 27.466 -20.232 -28.296 1.00 91.50 780 GLY A C 1
ATOM 6216 O O . GLY A 1 780 ? 27.636 -21.361 -27.836 1.00 91.50 780 GLY A O 1
ATOM 6217 N N . PRO A 1 781 ? 28.326 -19.227 -28.039 1.00 91.38 781 PRO A N 1
ATOM 6218 C CA . PRO A 1 781 ? 29.479 -19.354 -27.146 1.00 91.38 781 PRO A CA 1
ATOM 6219 C C . PRO A 1 781 ? 29.154 -19.903 -25.753 1.00 91.38 781 PRO A C 1
ATOM 6221 O O . PRO A 1 781 ? 29.921 -20.692 -25.211 1.00 91.38 781 PRO A O 1
ATOM 6224 N N . ALA A 1 782 ? 28.012 -19.514 -25.181 1.00 92.31 782 ALA A N 1
ATOM 6225 C CA . ALA A 1 782 ? 27.579 -19.985 -23.867 1.00 92.31 782 ALA A CA 1
ATOM 6226 C C . ALA A 1 782 ? 27.089 -21.445 -23.875 1.00 92.31 782 ALA A C 1
ATOM 6228 O O . ALA A 1 782 ? 27.210 -22.131 -22.863 1.00 92.31 782 ALA A O 1
ATOM 6229 N N . LEU A 1 783 ? 26.559 -21.933 -25.002 1.00 92.25 783 LEU A N 1
ATOM 6230 C CA . LEU A 1 783 ? 26.265 -23.358 -25.196 1.00 92.25 783 LEU A CA 1
ATOM 6231 C C . LEU A 1 783 ? 27.548 -24.178 -25.393 1.00 92.25 783 LEU A C 1
ATOM 6233 O O . LEU A 1 783 ? 27.671 -25.287 -24.873 1.00 92.25 783 LEU A O 1
ATOM 6237 N N . GLY A 1 784 ? 28.493 -23.642 -26.165 1.00 89.81 784 GLY A N 1
ATOM 6238 C CA . GLY A 1 784 ? 29.751 -24.298 -26.498 1.00 89.81 784 GLY A CA 1
ATOM 6239 C C . GLY A 1 784 ? 29.598 -25.563 -27.357 1.00 89.81 784 GLY A C 1
ATOM 6240 O O . GLY A 1 784 ? 28.517 -25.948 -27.814 1.00 89.81 784 GLY A O 1
ATOM 6241 N N . HIS A 1 785 ? 30.717 -26.260 -27.564 1.00 89.12 785 HIS A N 1
ATOM 6242 C CA . HIS A 1 785 ? 30.775 -27.465 -28.402 1.00 89.12 785 HIS A CA 1
ATOM 6243 C C . HIS A 1 785 ? 30.430 -28.769 -27.662 1.00 89.12 785 HIS A C 1
ATOM 6245 O O . HIS A 1 785 ? 30.413 -29.834 -28.273 1.00 89.12 785 HIS A O 1
ATOM 6251 N N . GLN A 1 786 ? 30.181 -28.733 -26.353 1.00 88.69 786 GLN A N 1
ATOM 6252 C CA . GLN A 1 786 ? 29.878 -29.946 -25.577 1.00 88.69 786 GLN A CA 1
ATOM 6253 C C . GLN A 1 786 ? 28.378 -30.264 -25.537 1.00 88.69 786 GLN A C 1
ATOM 6255 O O . GLN A 1 786 ? 27.995 -31.417 -25.345 1.00 88.69 786 GLN A O 1
ATOM 6260 N N . VAL A 1 787 ? 27.522 -29.266 -25.766 1.00 92.19 787 VAL A N 1
ATOM 6261 C CA . VAL A 1 787 ? 26.069 -29.439 -25.784 1.00 92.19 787 VAL A CA 1
ATOM 6262 C C . VAL A 1 787 ? 25.630 -30.117 -27.084 1.00 92.19 787 VAL A C 1
ATOM 6264 O O . VAL A 1 787 ? 25.874 -29.615 -28.178 1.00 92.19 787 VAL A O 1
ATOM 6267 N N . ARG A 1 788 ? 24.956 -31.268 -26.962 1.00 92.31 788 ARG A N 1
ATOM 6268 C CA . ARG A 1 788 ? 24.437 -32.080 -28.090 1.00 92.31 788 ARG A CA 1
ATOM 6269 C C . ARG A 1 788 ? 22.925 -32.323 -28.030 1.00 92.31 788 ARG A C 1
ATOM 6271 O O . ARG A 1 788 ? 22.328 -32.835 -28.976 1.00 92.31 788 ARG A O 1
ATOM 6278 N N . SER A 1 789 ? 22.309 -31.971 -26.905 1.00 91.62 789 SER A N 1
ATOM 6279 C CA . SER A 1 789 ? 20.899 -32.194 -26.588 1.00 91.62 789 SER A CA 1
ATOM 6280 C C . SER A 1 789 ? 20.207 -30.866 -26.283 1.00 91.62 789 SER A C 1
ATOM 6282 O O . SER A 1 789 ? 20.868 -29.885 -25.953 1.00 91.62 789 SER A O 1
ATOM 6284 N N . LEU A 1 790 ? 18.877 -30.850 -26.386 1.00 92.44 790 LEU A N 1
ATOM 6285 C CA . LEU A 1 790 ? 18.038 -29.731 -25.950 1.00 92.44 790 LEU A CA 1
ATOM 6286 C C . LEU A 1 790 ? 17.616 -29.858 -24.474 1.00 92.44 790 LEU A C 1
ATOM 6288 O O . LEU A 1 790 ? 16.905 -28.995 -23.974 1.00 92.44 790 LEU A O 1
ATOM 6292 N N . ASP A 1 791 ? 18.024 -30.926 -23.783 1.00 93.75 791 ASP A N 1
ATOM 6293 C CA . ASP A 1 791 ? 17.708 -31.182 -22.375 1.00 93.75 791 ASP A CA 1
ATOM 6294 C C . ASP A 1 791 ? 18.634 -30.388 -21.427 1.00 93.75 791 ASP A C 1
ATOM 6296 O O . ASP A 1 791 ? 19.835 -30.683 -21.374 1.00 93.75 791 ASP A O 1
ATOM 6300 N N . PRO A 1 792 ? 18.111 -29.432 -20.632 1.00 93.00 792 PRO A N 1
ATOM 6301 C CA . PRO A 1 792 ? 18.918 -28.665 -19.681 1.00 93.00 792 PRO A CA 1
ATOM 6302 C C . PRO A 1 792 ? 19.611 -29.519 -18.604 1.00 93.00 792 PRO A C 1
ATOM 6304 O O . PRO A 1 792 ? 20.651 -29.119 -18.074 1.00 93.00 792 PRO A O 1
ATOM 6307 N N . ALA A 1 793 ? 19.077 -30.704 -18.278 1.00 92.38 793 ALA A N 1
ATOM 6308 C CA . ALA A 1 793 ? 19.687 -31.605 -17.298 1.00 92.38 793 ALA A CA 1
ATOM 6309 C C . ALA A 1 793 ? 20.994 -32.240 -17.807 1.00 92.38 793 ALA A C 1
ATOM 6311 O O . ALA A 1 793 ? 21.829 -32.650 -17.002 1.00 92.38 793 ALA A O 1
ATOM 6312 N N . GLN A 1 794 ? 21.189 -32.287 -19.128 1.00 90.56 794 GLN A N 1
ATOM 6313 C CA . GLN A 1 794 ? 22.388 -32.826 -19.782 1.00 90.56 794 GLN A CA 1
ATOM 6314 C C . GLN A 1 794 ? 23.434 -31.745 -20.096 1.00 90.56 794 GLN A C 1
ATOM 6316 O O . GLN A 1 794 ? 24.460 -32.041 -20.710 1.00 90.56 794 GLN A O 1
ATOM 6321 N N . ALA A 1 795 ? 23.182 -30.493 -19.705 1.00 92.06 795 ALA A N 1
ATOM 6322 C CA . ALA A 1 795 ? 24.119 -29.397 -19.904 1.00 92.06 795 ALA A CA 1
ATOM 6323 C C . ALA A 1 795 ? 25.383 -29.569 -19.034 1.00 92.06 795 ALA A C 1
ATOM 6325 O O . ALA A 1 795 ? 25.259 -29.916 -17.853 1.00 92.06 795 ALA A O 1
ATOM 6326 N N . PRO A 1 796 ? 26.584 -29.301 -19.579 1.00 90.38 796 PRO A N 1
ATOM 6327 C CA . PRO A 1 796 ? 27.852 -29.478 -18.867 1.00 90.38 796 PRO A CA 1
ATOM 6328 C C . PRO A 1 796 ? 28.055 -28.477 -17.720 1.00 90.38 796 PRO A C 1
ATOM 6330 O O . PRO A 1 796 ? 28.741 -28.789 -16.748 1.00 90.38 796 PRO A O 1
ATOM 6333 N N . ASP A 1 797 ? 27.455 -27.289 -17.807 1.00 93.00 797 ASP A N 1
ATOM 6334 C CA . ASP A 1 797 ? 27.614 -26.212 -16.831 1.00 93.00 797 ASP A CA 1
ATOM 6335 C C . ASP A 1 797 ? 26.323 -25.390 -16.664 1.00 93.00 797 ASP A C 1
ATOM 6337 O O . ASP A 1 797 ? 25.322 -25.586 -17.356 1.00 93.00 797 ASP A O 1
ATOM 6341 N N . ALA A 1 798 ? 26.324 -24.476 -15.691 1.00 91.25 798 ALA A N 1
ATOM 6342 C CA . ALA A 1 798 ? 25.161 -23.647 -15.384 1.00 91.25 798 ALA A CA 1
ATOM 6343 C C . ALA A 1 798 ? 24.810 -22.661 -16.514 1.00 91.25 798 ALA A C 1
ATOM 6345 O O . ALA A 1 798 ? 23.635 -22.358 -16.711 1.00 91.25 798 ALA A O 1
ATOM 6346 N N . THR A 1 799 ? 25.805 -22.179 -17.262 1.00 92.06 799 THR A N 1
ATOM 6347 C CA . THR A 1 799 ? 25.616 -21.183 -18.324 1.00 92.06 799 THR A CA 1
ATOM 6348 C C . THR A 1 799 ? 24.908 -21.808 -19.526 1.00 92.06 799 THR A C 1
ATOM 6350 O O . THR A 1 799 ? 23.870 -21.319 -19.968 1.00 92.06 799 THR A O 1
ATOM 6353 N N . SER A 1 800 ? 25.413 -22.945 -20.003 1.00 92.94 800 SER A N 1
ATOM 6354 C CA . SER A 1 800 ? 24.801 -23.742 -21.069 1.00 92.94 800 SER A CA 1
ATOM 6355 C C . SER A 1 800 ? 23.416 -24.261 -20.674 1.00 92.94 800 SER A C 1
ATOM 6357 O O . SER A 1 800 ? 22.499 -24.247 -21.497 1.00 92.94 800 SER A O 1
ATOM 6359 N N . ARG A 1 801 ? 23.216 -24.644 -19.401 1.00 93.19 801 ARG A N 1
ATOM 6360 C CA . ARG A 1 801 ? 21.890 -25.001 -18.867 1.00 93.19 801 ARG A CA 1
ATOM 6361 C C . ARG A 1 801 ? 20.897 -23.856 -19.017 1.00 93.19 801 ARG A C 1
ATOM 6363 O O . ARG A 1 801 ? 19.796 -24.080 -19.510 1.00 93.19 801 ARG A O 1
ATOM 6370 N N . GLN A 1 802 ? 21.291 -22.648 -18.624 1.00 91.38 802 GLN A N 1
ATOM 6371 C CA . GLN A 1 802 ? 20.428 -21.472 -18.690 1.00 91.38 802 GLN A CA 1
ATOM 6372 C C . GLN A 1 802 ? 20.020 -21.142 -20.137 1.00 91.38 802 GLN A C 1
ATOM 6374 O O . GLN A 1 802 ? 18.859 -20.826 -20.398 1.00 91.38 802 GLN A O 1
ATOM 6379 N N . GLU A 1 803 ? 20.940 -21.262 -21.097 1.00 93.56 803 GLU A N 1
ATOM 6380 C CA . GLU A 1 803 ? 20.634 -21.074 -22.522 1.00 93.56 803 GLU A CA 1
ATOM 6381 C C . GLU A 1 803 ? 19.679 -22.155 -23.064 1.00 93.56 803 GLU A C 1
ATOM 6383 O O . GLU A 1 803 ? 18.785 -21.854 -23.858 1.00 93.56 803 GLU A O 1
ATOM 6388 N N . LEU A 1 804 ? 19.794 -23.405 -22.598 1.00 94.56 804 LEU A N 1
ATOM 6389 C CA . LEU A 1 804 ? 18.841 -24.467 -22.940 1.00 94.56 804 LEU A CA 1
ATOM 6390 C C . LEU A 1 804 ? 17.464 -24.257 -22.292 1.00 94.56 804 LEU A C 1
ATOM 6392 O O . LEU A 1 804 ? 16.448 -24.488 -22.945 1.00 94.56 804 LEU A O 1
ATOM 6396 N N . GLU A 1 805 ? 17.388 -23.799 -21.041 1.00 93.06 805 GLU A N 1
ATOM 6397 C CA . GLU A 1 805 ? 16.117 -23.432 -20.390 1.00 93.06 805 GLU A CA 1
ATOM 6398 C C . GLU A 1 805 ? 15.408 -22.317 -21.164 1.00 93.06 805 GLU A C 1
ATOM 6400 O O . GLU A 1 805 ? 14.210 -22.402 -21.441 1.00 93.06 805 GLU A O 1
ATOM 6405 N N . LYS A 1 806 ? 16.175 -21.311 -21.590 1.00 93.19 806 LYS A N 1
ATOM 6406 C CA . LYS A 1 806 ? 15.714 -20.196 -22.414 1.00 93.19 806 LYS A CA 1
ATOM 6407 C C . LYS A 1 806 ? 15.191 -20.657 -23.781 1.00 93.19 806 LYS A C 1
ATOM 6409 O O . LYS A 1 806 ? 14.118 -20.230 -24.211 1.00 93.19 806 LYS A O 1
ATOM 6414 N N . LEU A 1 807 ? 15.899 -21.575 -24.440 1.00 95.00 807 LEU A N 1
ATOM 6415 C CA . LEU A 1 807 ? 15.458 -22.199 -25.691 1.00 95.00 807 LEU A CA 1
ATOM 6416 C C . LEU A 1 807 ? 14.149 -22.971 -25.496 1.00 95.00 807 LEU A C 1
ATOM 6418 O O . LEU A 1 807 ? 13.213 -22.789 -26.273 1.00 95.00 807 LEU A O 1
ATOM 6422 N N . ASN A 1 808 ? 14.049 -23.800 -24.455 1.00 94.94 808 ASN A N 1
ATOM 6423 C CA . ASN A 1 808 ? 12.838 -24.576 -24.184 1.00 94.94 808 ASN A CA 1
ATOM 6424 C C . ASN A 1 808 ? 11.645 -23.692 -23.799 1.00 94.94 808 ASN A C 1
ATOM 6426 O O . ASN A 1 808 ? 10.526 -23.993 -24.207 1.00 94.94 808 ASN A O 1
ATOM 6430 N N . LEU A 1 809 ? 11.868 -22.572 -23.103 1.00 93.50 809 LEU A N 1
ATOM 6431 C CA . LEU A 1 809 ? 10.826 -21.571 -22.862 1.00 93.50 809 LEU A CA 1
ATOM 6432 C C . LEU A 1 809 ? 10.301 -20.984 -24.180 1.00 93.50 809 LEU A C 1
ATOM 6434 O O . LEU A 1 809 ? 9.094 -20.818 -24.335 1.00 93.50 809 LEU A O 1
ATOM 6438 N N . ALA A 1 810 ? 11.181 -20.724 -25.153 1.00 94.00 810 ALA A N 1
ATOM 6439 C CA . ALA A 1 810 ? 10.785 -20.300 -26.499 1.00 94.00 810 ALA A CA 1
ATOM 6440 C C . ALA A 1 810 ? 9.824 -21.308 -27.147 1.00 94.00 810 ALA A C 1
ATOM 6442 O O . ALA A 1 810 ? 8.812 -20.928 -27.737 1.00 94.00 810 ALA A O 1
ATOM 6443 N N . LEU A 1 811 ? 10.143 -22.600 -27.025 1.00 95.00 811 LEU A N 1
ATOM 6444 C CA . LEU A 1 811 ? 9.321 -23.683 -27.559 1.00 95.00 811 LEU A CA 1
ATOM 6445 C C . LEU A 1 811 ? 7.974 -23.793 -26.830 1.00 95.00 811 LEU A C 1
ATOM 6447 O O . LEU A 1 811 ? 6.949 -23.965 -27.486 1.00 95.00 811 LEU A O 1
ATOM 6451 N N . GLU A 1 812 ? 7.958 -23.633 -25.505 1.00 94.31 812 GLU A N 1
ATOM 6452 C CA . GLU A 1 812 ? 6.727 -23.647 -24.703 1.00 94.31 812 GLU A CA 1
ATOM 6453 C C . GLU A 1 812 ? 5.830 -22.431 -25.005 1.00 94.31 812 GLU A C 1
ATOM 6455 O O . GLU A 1 812 ? 4.613 -22.577 -25.081 1.00 94.31 812 GLU A O 1
ATOM 6460 N N . MET A 1 813 ? 6.407 -21.249 -25.263 1.00 93.19 813 MET A N 1
ATOM 6461 C CA . MET A 1 813 ? 5.666 -20.083 -25.769 1.00 93.19 813 MET A CA 1
ATOM 6462 C C . MET A 1 813 ? 5.022 -20.375 -27.130 1.00 93.19 813 MET A C 1
ATOM 6464 O O . MET A 1 813 ? 3.882 -19.978 -27.368 1.00 93.19 813 MET A O 1
ATOM 6468 N N . GLY A 1 814 ? 5.750 -21.049 -28.028 1.00 90.94 814 GLY A N 1
ATOM 6469 C CA . GLY A 1 814 ? 5.266 -21.641 -29.282 1.00 90.94 814 GLY A CA 1
ATOM 6470 C C . GLY A 1 814 ? 4.790 -20.677 -30.379 1.00 90.94 814 GLY A C 1
ATOM 6471 O O . GLY A 1 814 ? 4.844 -21.021 -31.558 1.00 90.94 814 GLY A O 1
ATOM 6472 N N . ASN A 1 815 ? 4.339 -19.474 -30.036 1.00 90.62 815 ASN A N 1
ATOM 6473 C CA . ASN A 1 815 ? 3.716 -18.522 -30.945 1.00 90.62 815 ASN A CA 1
ATOM 6474 C C . ASN A 1 815 ? 4.183 -17.094 -30.644 1.00 90.62 815 ASN A C 1
ATOM 6476 O O . ASN A 1 815 ? 4.456 -16.757 -29.495 1.00 90.62 815 ASN A O 1
ATOM 6480 N N . ASN A 1 816 ? 4.265 -16.262 -31.684 1.00 91.12 816 ASN A N 1
ATOM 6481 C CA . ASN A 1 816 ? 4.858 -14.921 -31.658 1.00 91.12 816 ASN A CA 1
ATOM 6482 C C . ASN A 1 816 ? 6.316 -14.887 -31.153 1.00 91.12 816 ASN A C 1
ATOM 6484 O O . ASN A 1 816 ? 6.712 -13.954 -30.456 1.00 91.12 816 ASN A O 1
ATOM 6488 N N . VAL A 1 817 ? 7.135 -15.874 -31.533 1.00 93.44 817 VAL A N 1
ATOM 6489 C CA . VAL A 1 817 ? 8.540 -15.993 -31.102 1.00 93.44 817 VAL A CA 1
ATOM 6490 C C . VAL A 1 817 ? 9.491 -15.979 -32.300 1.00 93.44 817 VAL A C 1
ATOM 6492 O O . VAL A 1 817 ? 9.305 -16.712 -33.272 1.00 93.44 817 VAL A O 1
ATOM 6495 N N . MET A 1 818 ? 10.555 -15.182 -32.195 1.00 95.38 818 MET A N 1
ATOM 6496 C CA . MET A 1 818 ? 11.760 -15.291 -33.014 1.00 95.38 818 MET A CA 1
ATOM 6497 C C . MET A 1 818 ? 12.859 -15.958 -32.188 1.00 95.38 818 MET A C 1
ATOM 6499 O O . MET A 1 818 ? 13.438 -15.328 -31.305 1.00 95.38 818 MET A O 1
ATOM 6503 N N . LEU A 1 819 ? 13.156 -17.221 -32.484 1.00 96.38 819 LEU A N 1
ATOM 6504 C CA . LEU A 1 819 ? 14.273 -17.940 -31.884 1.00 96.38 819 LEU A CA 1
ATOM 6505 C C . LEU A 1 819 ? 15.555 -17.608 -32.652 1.00 96.38 819 LEU A C 1
ATOM 6507 O O . LEU A 1 819 ? 15.742 -18.058 -33.781 1.00 96.38 819 LEU A O 1
ATOM 6511 N N . TYR A 1 820 ? 16.415 -16.796 -32.044 1.00 96.06 820 TYR A N 1
ATOM 6512 C CA . TYR A 1 820 ? 17.649 -16.304 -32.645 1.00 96.06 820 TYR A CA 1
ATOM 6513 C C . TYR A 1 820 ? 18.857 -16.968 -31.982 1.00 96.06 820 TYR A C 1
ATOM 6515 O O . TYR A 1 820 ? 19.161 -16.668 -30.833 1.00 96.06 820 TYR A O 1
ATOM 6523 N N . VAL A 1 821 ? 19.550 -17.865 -32.682 1.00 95.56 821 VAL A N 1
ATOM 6524 C CA . VAL A 1 821 ? 20.774 -18.508 -32.178 1.00 95.56 821 VAL A CA 1
ATOM 6525 C C . VAL A 1 821 ? 21.979 -17.726 -32.694 1.00 95.56 821 VAL A C 1
ATOM 6527 O O . VAL A 1 821 ? 22.259 -17.742 -33.894 1.00 95.56 821 VAL A O 1
ATOM 6530 N N . ASP A 1 822 ? 22.651 -17.014 -31.788 1.00 93.88 822 ASP A N 1
ATOM 6531 C CA . ASP A 1 822 ? 23.792 -16.156 -32.106 1.00 93.88 822 ASP A CA 1
ATOM 6532 C C . ASP A 1 822 ? 25.098 -16.944 -32.116 1.00 93.88 822 ASP A C 1
ATOM 6534 O O . ASP A 1 822 ? 25.269 -17.863 -31.317 1.00 93.88 822 ASP A O 1
ATOM 6538 N N . ASP A 1 823 ? 26.030 -16.549 -32.980 1.00 92.12 823 ASP A N 1
ATOM 6539 C CA . ASP A 1 823 ? 27.390 -17.090 -33.026 1.00 92.12 823 ASP A CA 1
ATOM 6540 C C . ASP A 1 823 ? 27.439 -18.634 -33.097 1.00 92.12 823 ASP A C 1
ATOM 6542 O O . ASP A 1 823 ? 28.142 -19.314 -32.343 1.00 92.12 823 ASP A O 1
ATOM 6546 N N . ILE A 1 824 ? 26.693 -19.210 -34.051 1.00 92.62 824 ILE A N 1
ATOM 6547 C CA . ILE A 1 824 ? 26.573 -20.668 -34.233 1.00 92.62 824 ILE A CA 1
ATOM 6548 C C . ILE A 1 824 ? 27.913 -21.380 -34.458 1.00 92.62 824 ILE A C 1
ATOM 6550 O O . ILE A 1 824 ? 27.996 -22.587 -34.225 1.00 92.62 824 ILE A O 1
ATOM 6554 N N . GLN A 1 825 ? 28.968 -20.661 -34.860 1.00 89.75 825 GLN A N 1
ATOM 6555 C CA . GLN A 1 825 ? 30.306 -21.225 -35.042 1.00 89.75 825 GLN A CA 1
ATOM 6556 C C . GLN A 1 825 ? 30.919 -21.805 -33.758 1.00 89.75 825 GLN A C 1
ATOM 6558 O O . GLN A 1 825 ? 31.836 -22.614 -33.854 1.00 89.75 825 GLN A O 1
ATOM 6563 N N . HIS A 1 826 ? 30.398 -21.441 -32.579 1.00 90.75 826 HIS A N 1
ATOM 6564 C CA . HIS A 1 826 ? 30.840 -21.969 -31.278 1.00 90.75 826 HIS A CA 1
ATOM 6565 C C . HIS A 1 826 ? 29.964 -23.129 -30.765 1.00 90.75 826 HIS A C 1
ATOM 6567 O O . HIS A 1 826 ? 30.148 -23.595 -29.643 1.00 90.75 826 HIS A O 1
ATOM 6573 N N . THR A 1 827 ? 28.996 -23.600 -31.561 1.00 92.00 827 THR A N 1
ATOM 6574 C CA . THR A 1 827 ? 28.072 -24.682 -31.174 1.00 92.00 827 THR A CA 1
ATOM 6575 C C . THR A 1 827 ? 28.482 -26.033 -31.761 1.00 92.00 827 THR A C 1
ATOM 6577 O O . THR A 1 827 ? 29.254 -26.118 -32.720 1.00 92.00 827 THR A O 1
ATOM 6580 N N . HIS A 1 828 ? 27.981 -27.133 -31.191 1.00 91.25 828 HIS A N 1
ATOM 6581 C CA . HIS A 1 828 ? 28.218 -28.468 -31.747 1.00 91.25 828 HIS A CA 1
ATOM 6582 C C . HIS A 1 828 ? 27.311 -28.756 -32.967 1.00 91.25 828 HIS A C 1
ATOM 6584 O O . HIS A 1 828 ? 26.110 -28.481 -32.912 1.00 91.25 828 HIS A O 1
ATOM 6590 N N . PRO A 1 829 ? 27.805 -29.412 -34.037 1.00 89.19 829 PRO A N 1
ATOM 6591 C CA . PRO A 1 829 ? 26.981 -29.763 -35.199 1.00 89.19 829 PRO A CA 1
ATOM 6592 C C . PRO A 1 829 ? 25.739 -30.610 -34.871 1.00 89.19 829 PRO A C 1
ATOM 6594 O O . PRO A 1 829 ? 24.681 -30.396 -35.456 1.00 89.19 829 PRO A O 1
ATOM 6597 N N . GLU A 1 830 ? 25.834 -31.546 -33.919 1.00 90.12 830 GLU A N 1
ATOM 6598 C CA . GLU A 1 830 ? 24.675 -32.354 -33.481 1.00 90.12 830 GLU A CA 1
ATOM 6599 C C . GLU A 1 830 ? 23.581 -31.522 -32.800 1.00 90.12 830 GLU A C 1
ATOM 6601 O O . GLU A 1 830 ? 22.403 -31.849 -32.935 1.00 90.12 830 GLU A O 1
ATOM 6606 N N . PHE A 1 831 ? 23.941 -30.436 -32.110 1.00 92.94 831 PHE A N 1
ATOM 6607 C CA . PHE A 1 831 ? 22.956 -29.513 -31.548 1.00 92.94 831 PHE A CA 1
ATOM 6608 C C . PHE A 1 831 ? 22.171 -28.823 -32.670 1.00 92.94 831 PHE A C 1
ATOM 6610 O O . PHE A 1 831 ? 20.941 -28.813 -32.651 1.00 92.94 831 PHE A O 1
ATOM 6617 N N . LEU A 1 832 ? 22.862 -28.346 -33.712 1.00 91.81 832 LEU A N 1
ATOM 6618 C CA . LEU A 1 832 ? 22.225 -27.728 -34.880 1.00 91.81 832 LEU A CA 1
ATOM 6619 C C . LEU A 1 832 ? 21.295 -28.702 -35.627 1.00 91.81 832 LEU A C 1
ATOM 6621 O O . LEU A 1 832 ? 20.244 -28.297 -36.124 1.00 91.81 832 LEU A O 1
ATOM 6625 N N . GLN A 1 833 ? 21.620 -29.999 -35.660 1.00 92.06 833 GLN A N 1
ATOM 6626 C CA . GLN A 1 833 ? 20.762 -31.016 -36.282 1.00 92.06 833 GLN A CA 1
ATOM 6627 C C . GLN A 1 833 ? 19.385 -31.144 -35.611 1.00 92.06 833 GLN A C 1
ATOM 6629 O O . GLN A 1 833 ? 18.421 -31.521 -36.279 1.00 92.06 833 GLN A O 1
ATOM 6634 N N . LYS A 1 834 ? 19.244 -30.786 -34.326 1.00 92.94 834 LYS A N 1
ATOM 6635 C CA . LYS A 1 834 ? 17.951 -30.841 -33.617 1.00 92.94 834 LYS A CA 1
ATOM 6636 C C . LYS A 1 834 ? 16.900 -29.896 -34.209 1.00 92.94 834 LYS A C 1
ATOM 6638 O O . LYS A 1 834 ? 15.708 -30.125 -34.030 1.00 92.94 834 LYS A O 1
ATOM 6643 N N . PHE A 1 835 ? 17.323 -28.884 -34.968 1.00 93.75 835 PHE A N 1
ATOM 6644 C CA . PHE A 1 835 ? 16.437 -27.919 -35.619 1.00 93.75 835 PHE A CA 1
ATOM 6645 C C . PHE A 1 835 ? 15.931 -28.368 -36.996 1.00 93.75 835 PHE A C 1
ATOM 6647 O O . PHE A 1 835 ? 15.033 -27.726 -37.538 1.00 93.75 835 PHE A O 1
ATOM 6654 N N . ILE A 1 836 ? 16.455 -29.458 -37.570 1.00 91.56 836 ILE A N 1
ATOM 6655 C CA . ILE A 1 836 ? 16.117 -29.897 -38.938 1.00 91.56 836 ILE A CA 1
ATOM 6656 C C . ILE A 1 836 ? 14.603 -30.097 -39.097 1.00 91.56 836 ILE A C 1
ATOM 6658 O O . ILE A 1 836 ? 13.988 -29.483 -39.965 1.00 91.56 836 ILE A O 1
ATOM 6662 N N . SER A 1 837 ? 13.984 -30.872 -38.202 1.00 90.50 837 SER A N 1
ATOM 6663 C CA . SER A 1 837 ? 12.542 -31.165 -38.232 1.00 90.50 837 SER A CA 1
ATOM 6664 C C . SER A 1 837 ? 11.653 -29.934 -38.005 1.00 90.50 837 SER A C 1
ATOM 6666 O O . SER A 1 837 ? 10.483 -29.926 -38.407 1.00 90.50 837 SER A O 1
ATOM 6668 N N . LEU A 1 838 ? 12.192 -28.890 -37.364 1.00 91.56 838 LEU A N 1
ATOM 6669 C CA . LEU A 1 838 ? 11.502 -27.618 -37.149 1.00 91.56 838 LEU A CA 1
ATOM 6670 C C . LEU A 1 838 ? 11.514 -26.750 -38.409 1.00 91.56 838 LEU A C 1
ATOM 6672 O O . LEU A 1 838 ? 10.541 -26.048 -38.678 1.00 91.56 838 LEU A O 1
ATOM 6676 N N . CYS A 1 839 ? 12.615 -26.812 -39.159 1.00 90.25 839 CYS A N 1
ATOM 6677 C CA . CYS A 1 839 ? 12.829 -26.046 -40.383 1.00 90.25 839 CYS A CA 1
ATOM 6678 C C . CYS A 1 839 ? 12.232 -26.738 -41.621 1.00 90.25 839 CYS A C 1
ATOM 6680 O O . CYS A 1 839 ? 12.124 -26.110 -42.667 1.00 90.25 839 CYS A O 1
ATOM 6682 N N . ASP A 1 840 ? 11.828 -28.004 -41.512 1.00 87.00 840 ASP A N 1
ATOM 6683 C CA . ASP A 1 840 ? 11.093 -28.740 -42.545 1.00 87.00 840 ASP A CA 1
ATOM 6684 C C . ASP A 1 840 ? 9.581 -28.550 -42.460 1.00 87.00 840 ASP A C 1
ATOM 6686 O O . ASP A 1 840 ? 9.053 -28.092 -41.452 1.00 87.00 840 ASP A O 1
ATOM 6690 N N . GLY A 1 841 ? 8.851 -28.998 -43.488 1.00 81.75 841 GLY A N 1
ATOM 6691 C CA . GLY A 1 841 ? 7.383 -28.934 -43.526 1.00 81.75 841 GLY A CA 1
ATOM 6692 C C . GLY A 1 841 ? 6.666 -29.642 -42.362 1.00 81.75 841 GLY A C 1
ATOM 6693 O O . GLY A 1 841 ? 5.480 -29.402 -42.138 1.00 81.75 841 GLY A O 1
ATOM 6694 N N . THR A 1 842 ? 7.358 -30.484 -41.582 1.00 84.88 842 THR A N 1
ATOM 6695 C CA . THR A 1 842 ? 6.818 -31.060 -40.340 1.00 84.88 842 THR A CA 1
ATOM 6696 C C . THR A 1 842 ? 6.640 -30.027 -39.231 1.00 84.88 842 THR A C 1
ATOM 6698 O O . THR A 1 842 ? 5.717 -30.179 -38.433 1.00 84.88 842 THR A O 1
ATOM 6701 N N . ARG A 1 843 ? 7.506 -29.001 -39.170 1.00 90.62 843 ARG A N 1
ATOM 6702 C CA . ARG A 1 843 ? 7.552 -27.952 -38.133 1.00 90.62 843 ARG A CA 1
ATOM 6703 C C . ARG A 1 843 ? 7.438 -28.493 -36.705 1.00 90.62 843 ARG A C 1
ATOM 6705 O O . ARG A 1 843 ? 6.672 -27.974 -35.893 1.00 90.62 843 ARG A O 1
ATOM 6712 N N . ARG A 1 844 ? 8.189 -29.556 -36.403 1.00 92.94 844 ARG A N 1
ATOM 6713 C CA . ARG A 1 844 ? 8.201 -30.218 -35.090 1.00 92.94 844 ARG A CA 1
ATOM 6714 C C . ARG A 1 844 ? 9.592 -30.245 -34.488 1.00 92.94 844 ARG A C 1
ATOM 6716 O O . ARG A 1 844 ? 10.568 -30.433 -35.204 1.00 92.94 844 ARG A O 1
ATOM 6723 N N . ILE A 1 845 ? 9.665 -30.117 -33.171 1.00 94.81 845 ILE A N 1
ATOM 6724 C CA . ILE A 1 845 ? 10.917 -30.209 -32.418 1.00 94.81 845 ILE A CA 1
ATOM 6725 C C . ILE A 1 845 ? 10.666 -30.839 -31.052 1.00 94.81 845 ILE A C 1
ATOM 6727 O O . ILE A 1 845 ? 9.611 -30.642 -30.449 1.00 94.81 845 ILE A O 1
ATOM 6731 N N . GLU A 1 846 ? 11.622 -31.626 -30.579 1.00 93.25 846 GLU A N 1
ATOM 6732 C CA . GLU A 1 846 ? 11.606 -32.170 -29.224 1.00 93.25 846 GLU A CA 1
ATOM 6733 C C . GLU A 1 846 ? 12.256 -31.176 -28.267 1.00 93.25 846 GLU A C 1
ATOM 6735 O O . GLU A 1 846 ? 13.261 -30.559 -28.601 1.00 93.25 846 GLU A O 1
ATOM 6740 N N . GLY A 1 847 ? 11.712 -31.036 -27.066 1.00 92.94 847 GLY A N 1
ATOM 6741 C CA . GLY A 1 847 ? 12.341 -30.260 -26.005 1.00 92.94 847 GLY A CA 1
ATOM 6742 C C . GLY A 1 847 ? 11.933 -30.766 -24.630 1.00 92.94 847 GLY A C 1
ATOM 6743 O O . GLY A 1 847 ? 11.161 -31.720 -24.499 1.00 92.94 847 GLY A O 1
ATOM 6744 N N . VAL A 1 848 ? 12.463 -30.130 -23.594 1.00 93.31 848 VAL A N 1
ATOM 6745 C CA . VAL A 1 848 ? 12.253 -30.506 -22.195 1.00 93.31 848 VAL A CA 1
ATOM 6746 C C . VAL A 1 848 ? 11.820 -29.277 -21.408 1.00 93.31 848 VAL A C 1
ATOM 6748 O O . VAL A 1 848 ? 12.554 -28.297 -21.319 1.00 93.31 848 VAL A O 1
ATOM 6751 N N . TRP A 1 849 ? 10.632 -29.335 -20.805 1.00 91.69 849 TRP A N 1
ATOM 6752 C CA . TRP A 1 849 ? 10.123 -28.279 -19.927 1.00 91.69 849 TRP A CA 1
ATOM 6753 C C . TRP A 1 849 ? 9.881 -28.833 -18.525 1.00 91.69 849 TRP A C 1
ATOM 6755 O O . TRP A 1 849 ? 9.154 -29.816 -18.362 1.00 91.69 849 TRP A O 1
ATOM 6765 N N . LYS A 1 850 ? 10.525 -28.236 -17.511 1.00 85.69 850 LYS A N 1
ATOM 6766 C CA . LYS A 1 850 ? 10.470 -28.667 -16.096 1.00 85.69 850 LYS A CA 1
ATOM 6767 C C . LYS A 1 850 ? 10.642 -30.188 -15.916 1.00 85.69 850 LYS A C 1
ATOM 6769 O O . LYS A 1 850 ? 9.862 -30.847 -15.233 1.00 85.69 850 LYS A O 1
ATOM 6774 N N . GLY A 1 851 ? 11.651 -30.752 -16.586 1.00 86.81 851 GLY A N 1
ATOM 6775 C CA . GLY A 1 851 ? 11.993 -32.179 -16.519 1.00 86.81 851 GLY A CA 1
ATOM 6776 C C . GLY A 1 851 ? 11.060 -33.120 -17.290 1.00 86.81 851 GLY A C 1
ATOM 6777 O O . GLY A 1 851 ? 11.229 -34.333 -17.208 1.00 86.81 851 GLY A O 1
ATOM 6778 N N . ARG A 1 852 ? 10.078 -32.601 -18.040 1.00 89.31 852 ARG A N 1
ATOM 6779 C CA . ARG A 1 852 ? 9.185 -33.401 -18.890 1.00 89.31 852 ARG A CA 1
ATOM 6780 C C . ARG A 1 852 ? 9.516 -33.192 -20.362 1.00 89.31 852 ARG A C 1
ATOM 6782 O O . ARG A 1 852 ? 9.475 -32.065 -20.854 1.00 89.31 852 ARG A O 1
ATOM 6789 N N . THR A 1 853 ? 9.799 -34.282 -21.068 1.00 92.00 853 THR A N 1
ATOM 6790 C CA . THR A 1 853 ? 9.986 -34.270 -22.523 1.00 92.00 853 THR A CA 1
ATOM 6791 C C . THR A 1 853 ? 8.657 -34.008 -23.227 1.00 92.00 853 THR A C 1
ATOM 6793 O O . THR A 1 853 ? 7.636 -34.612 -22.889 1.00 92.00 853 THR A O 1
ATOM 6796 N N . LYS A 1 854 ? 8.668 -33.115 -24.216 1.00 92.81 854 LYS A N 1
ATOM 6797 C CA . LYS A 1 854 ? 7.515 -32.767 -25.050 1.00 92.81 854 LYS A CA 1
ATOM 6798 C C . LYS A 1 854 ? 7.932 -32.660 -26.516 1.00 92.81 854 LYS A C 1
ATOM 6800 O O . LYS A 1 854 ? 9.056 -32.269 -26.828 1.00 92.81 854 LYS A O 1
ATOM 6805 N N . THR A 1 855 ? 6.999 -32.951 -27.416 1.00 93.94 855 THR A N 1
ATOM 6806 C CA . THR A 1 855 ? 7.128 -32.632 -28.843 1.00 93.94 855 THR A CA 1
ATOM 6807 C C . THR A 1 855 ? 6.291 -31.396 -29.141 1.00 93.94 855 THR A C 1
ATOM 6809 O O . THR A 1 855 ? 5.071 -31.420 -28.984 1.00 93.94 855 THR A O 1
ATOM 6812 N N . TYR A 1 856 ? 6.937 -30.323 -29.584 1.00 93.75 856 TYR A N 1
ATOM 6813 C CA . TYR A 1 856 ? 6.275 -29.074 -29.938 1.00 93.75 856 TYR A CA 1
ATOM 6814 C C . TYR A 1 856 ? 5.925 -29.065 -31.424 1.00 93.75 856 TYR A C 1
ATOM 6816 O O . TYR A 1 856 ? 6.776 -29.343 -32.269 1.00 93.75 856 TYR A O 1
ATOM 6824 N N . ASP A 1 857 ? 4.672 -28.741 -31.739 1.00 92.44 857 ASP A N 1
ATOM 6825 C CA . ASP A 1 857 ? 4.171 -28.581 -33.106 1.00 92.44 857 ASP A CA 1
ATOM 6826 C C . ASP A 1 857 ? 3.977 -27.088 -33.395 1.00 92.44 857 ASP A C 1
ATOM 6828 O O . ASP A 1 857 ? 3.159 -26.426 -32.751 1.00 92.44 857 ASP A O 1
ATOM 6832 N N . MET A 1 858 ? 4.747 -26.554 -34.345 1.00 91.81 858 MET A N 1
ATOM 6833 C CA . MET A 1 858 ? 4.743 -25.134 -34.709 1.00 91.81 858 MET A CA 1
ATOM 6834 C C . MET A 1 858 ? 3.941 -24.850 -35.983 1.00 91.81 858 MET A C 1
ATOM 6836 O O . MET A 1 858 ? 3.945 -23.724 -36.490 1.00 91.81 858 MET A O 1
ATOM 6840 N N . ARG A 1 859 ? 3.234 -25.835 -36.551 1.00 87.62 859 ARG A N 1
ATOM 6841 C CA . ARG A 1 859 ? 2.416 -25.614 -37.755 1.00 87.62 859 ARG A CA 1
ATOM 6842 C C . ARG A 1 859 ? 1.343 -24.557 -37.492 1.00 87.62 859 ARG A C 1
ATOM 6844 O O . ARG A 1 859 ? 0.680 -24.564 -36.463 1.00 87.62 859 ARG A O 1
ATOM 6851 N N . GLY A 1 860 ? 1.214 -23.606 -38.418 1.00 82.88 860 GLY A N 1
ATOM 6852 C CA . GLY A 1 860 ? 0.292 -22.470 -38.290 1.00 82.88 860 GLY A CA 1
ATOM 6853 C C . GLY A 1 860 ? 0.677 -21.411 -37.246 1.00 82.88 860 GLY A C 1
ATOM 6854 O O . GLY A 1 860 ? 0.041 -20.360 -37.212 1.00 82.88 860 GLY A O 1
ATOM 6855 N N . LYS A 1 861 ? 1.718 -21.639 -36.432 1.00 88.56 861 LYS A N 1
ATOM 6856 C CA . LYS A 1 861 ? 2.197 -20.678 -35.431 1.00 88.56 861 LYS A CA 1
ATOM 6857 C C . LYS A 1 861 ? 3.173 -19.663 -36.027 1.00 88.56 861 LYS A C 1
ATOM 6859 O O . LYS A 1 861 ? 3.953 -19.982 -36.932 1.00 88.56 861 LYS A O 1
ATOM 6864 N N . LYS A 1 862 ? 3.186 -18.447 -35.480 1.00 89.25 862 LYS A N 1
ATOM 6865 C CA . LYS A 1 862 ? 4.181 -17.411 -35.791 1.00 89.25 862 LYS A CA 1
ATOM 6866 C C . LYS A 1 862 ? 5.465 -17.670 -35.006 1.00 89.25 862 LYS A C 1
ATOM 6868 O O . LYS A 1 862 ? 5.771 -16.986 -34.034 1.00 89.25 862 LYS A O 1
ATOM 6873 N N . PHE A 1 863 ? 6.173 -18.710 -35.419 1.00 92.56 863 PHE A N 1
ATOM 6874 C CA . PHE A 1 863 ? 7.465 -19.095 -34.876 1.00 92.56 863 PHE A CA 1
ATOM 6875 C C . PHE A 1 863 ? 8.485 -19.088 -36.011 1.00 92.56 863 PHE A C 1
ATOM 6877 O O . PHE A 1 863 ? 8.269 -19.773 -37.017 1.00 92.56 863 PHE A O 1
ATOM 6884 N N . CYS A 1 864 ? 9.566 -18.322 -35.867 1.00 93.75 864 CYS A N 1
ATOM 6885 C CA . CYS A 1 864 ? 10.680 -18.337 -36.814 1.00 93.75 864 CYS A CA 1
ATOM 6886 C C . CYS A 1 864 ? 12.011 -18.609 -36.118 1.00 93.75 864 CYS A C 1
ATOM 6888 O O . CYS A 1 864 ? 12.251 -18.140 -35.006 1.00 93.75 864 CYS A O 1
ATOM 6890 N N . VAL A 1 865 ? 12.888 -19.324 -36.814 1.00 95.06 865 VAL A N 1
ATOM 6891 C CA . VAL A 1 865 ? 14.258 -19.616 -36.412 1.00 95.06 865 VAL A CA 1
ATOM 6892 C C . VAL A 1 865 ? 15.208 -18.798 -37.275 1.00 95.06 865 VAL A C 1
ATOM 6894 O O . VAL A 1 865 ? 15.093 -18.754 -38.505 1.00 95.06 865 VAL A O 1
ATOM 6897 N N . VAL A 1 866 ? 16.155 -18.146 -36.615 1.00 95.56 866 VAL A N 1
ATOM 6898 C CA . VAL A 1 866 ? 17.214 -17.367 -37.246 1.00 95.56 866 VAL A CA 1
ATOM 6899 C C . VAL A 1 866 ? 18.530 -17.766 -36.602 1.00 95.56 866 VAL A C 1
ATOM 6901 O O . VAL A 1 866 ? 18.645 -17.804 -35.382 1.00 95.56 866 VAL A O 1
ATOM 6904 N N . MET A 1 867 ? 19.524 -18.082 -37.418 1.00 95.50 867 MET A N 1
ATOM 6905 C CA . MET A 1 867 ? 20.865 -18.425 -36.966 1.00 95.50 867 MET A CA 1
ATOM 6906 C C . MET A 1 867 ? 21.849 -17.407 -37.521 1.00 95.50 867 MET A C 1
ATOM 6908 O O . MET A 1 867 ? 21.803 -17.073 -38.704 1.00 95.50 867 MET A O 1
ATOM 6912 N N . SER A 1 868 ? 22.750 -16.906 -36.691 1.00 93.44 868 SER A N 1
ATOM 6913 C CA . SER A 1 868 ? 23.819 -16.009 -37.124 1.00 93.44 868 SER A CA 1
ATOM 6914 C C . SER A 1 868 ? 25.172 -16.595 -36.771 1.00 93.44 868 SER A C 1
ATOM 6916 O O . SER A 1 868 ? 25.337 -17.280 -35.765 1.00 93.44 868 SER A O 1
ATOM 6918 N N . GLY A 1 869 ? 26.169 -16.306 -37.596 1.00 90.88 869 GLY A N 1
ATOM 6919 C CA . GLY A 1 869 ? 27.527 -16.727 -37.301 1.00 90.88 869 GLY A CA 1
ATOM 6920 C C . GLY A 1 869 ? 28.574 -16.015 -38.130 1.00 90.88 869 GLY A C 1
ATOM 6921 O O . GLY A 1 869 ? 28.286 -15.100 -38.915 1.00 90.88 869 GLY A O 1
ATOM 6922 N N . ASN A 1 870 ? 29.810 -16.437 -37.925 1.00 86.94 870 ASN A N 1
ATOM 6923 C CA . ASN A 1 870 ? 30.970 -15.976 -38.665 1.00 86.94 870 ASN A CA 1
ATOM 6924 C C . ASN A 1 870 ? 31.440 -17.089 -39.618 1.00 86.94 870 ASN A C 1
ATOM 6926 O O . ASN A 1 870 ? 31.271 -18.270 -39.314 1.00 86.94 870 ASN A O 1
ATOM 6930 N N . PRO A 1 871 ? 32.025 -16.738 -40.776 1.00 82.06 871 PRO A N 1
ATOM 6931 C CA . PRO A 1 871 ? 32.489 -17.735 -41.746 1.00 82.06 871 PRO A CA 1
ATOM 6932 C C . PRO A 1 871 ? 33.665 -18.585 -41.229 1.00 82.06 871 PRO A C 1
ATOM 6934 O O . PRO A 1 871 ? 33.918 -19.668 -41.755 1.00 82.06 871 PRO A O 1
ATOM 6937 N N . TYR A 1 872 ? 34.359 -18.110 -40.190 1.00 82.19 872 TYR A N 1
ATOM 6938 C CA . TYR A 1 872 ? 35.517 -18.761 -39.584 1.00 82.19 872 TYR A CA 1
ATOM 6939 C C . TYR A 1 872 ? 35.297 -19.002 -38.084 1.00 82.19 872 TYR A C 1
ATOM 6941 O O . TYR A 1 872 ? 34.619 -18.210 -37.421 1.00 82.19 872 TYR A O 1
ATOM 6949 N N . THR A 1 873 ? 35.880 -20.080 -37.561 1.00 79.88 873 THR A N 1
ATOM 6950 C CA . THR A 1 873 ? 35.934 -20.413 -36.126 1.00 79.88 873 THR A CA 1
ATOM 6951 C C . THR A 1 873 ? 37.020 -19.607 -35.398 1.00 79.88 873 THR A C 1
ATOM 6953 O O . THR A 1 873 ? 37.818 -18.909 -36.025 1.00 79.88 873 THR A O 1
ATOM 6956 N N . GLU A 1 874 ? 37.106 -19.729 -34.065 1.00 70.56 874 GLU A N 1
ATOM 6957 C CA . GLU A 1 874 ? 38.181 -19.115 -33.255 1.00 70.56 874 GLU A CA 1
ATOM 6958 C C . GLU A 1 874 ? 39.589 -19.572 -33.670 1.00 70.56 874 GLU A C 1
ATOM 6960 O O . GLU A 1 874 ? 40.550 -18.815 -33.550 1.00 70.56 874 GLU A O 1
ATOM 6965 N N . SER A 1 875 ? 39.708 -20.793 -34.201 1.00 70.88 875 SER A N 1
ATOM 6966 C CA . SER A 1 875 ? 40.953 -21.356 -34.733 1.00 70.88 875 SER A CA 1
ATOM 6967 C C . SER A 1 875 ? 41.285 -20.889 -36.158 1.00 70.88 875 SER A C 1
ATOM 6969 O O . SER A 1 875 ? 42.324 -21.270 -36.693 1.00 70.88 875 SER A O 1
ATOM 6971 N N . GLY A 1 876 ? 40.427 -20.072 -36.783 1.00 71.50 876 GLY A N 1
ATOM 6972 C CA . GLY A 1 876 ? 40.593 -19.594 -38.159 1.00 71.50 876 GLY A CA 1
ATOM 6973 C C . GLY A 1 876 ? 40.206 -20.613 -39.237 1.00 71.50 876 GLY A C 1
ATOM 6974 O O . GLY A 1 876 ? 40.391 -20.346 -40.425 1.00 71.50 876 GLY A O 1
ATOM 6975 N N . GLU A 1 877 ? 39.657 -21.768 -38.855 1.00 78.62 877 GLU A N 1
ATOM 6976 C CA . GLU A 1 877 ? 39.147 -22.766 -39.795 1.00 78.62 877 GLU A CA 1
ATOM 6977 C C . GLU A 1 877 ? 37.782 -22.352 -40.355 1.00 78.62 877 GLU A C 1
ATOM 6979 O O . GLU A 1 877 ? 37.013 -21.632 -39.716 1.00 78.62 877 GLU A O 1
ATOM 6984 N N . VAL A 1 878 ? 37.457 -22.823 -41.562 1.00 79.75 878 VAL A N 1
ATOM 6985 C CA . VAL A 1 878 ? 36.135 -22.596 -42.161 1.00 79.75 878 VAL A CA 1
ATOM 6986 C C . VAL A 1 878 ? 35.086 -23.356 -41.355 1.00 79.75 878 VAL A C 1
ATOM 6988 O O . VAL A 1 878 ? 35.149 -24.584 -41.241 1.00 79.75 878 VAL A O 1
ATOM 6991 N N . PHE A 1 879 ? 34.099 -22.636 -40.826 1.00 80.81 879 PHE A N 1
ATOM 6992 C CA . PHE A 1 879 ? 33.008 -23.246 -40.077 1.00 80.81 879 PHE A CA 1
ATOM 6993 C C . PHE A 1 879 ? 32.117 -24.087 -41.007 1.00 80.81 879 PHE A C 1
ATOM 6995 O O . PHE A 1 879 ? 31.635 -23.604 -42.032 1.00 80.81 879 PHE A O 1
ATOM 7002 N N . LYS A 1 880 ? 31.892 -25.359 -40.652 1.00 79.81 880 LYS A N 1
ATOM 7003 C CA . LYS A 1 880 ? 31.072 -26.295 -41.435 1.00 79.81 880 LYS A CA 1
ATOM 7004 C C . LYS A 1 880 ? 29.689 -26.460 -40.815 1.00 79.81 880 LYS A C 1
ATOM 7006 O O . LYS A 1 880 ? 29.551 -26.960 -39.701 1.00 79.81 880 LYS A O 1
ATOM 7011 N N . ILE A 1 881 ? 28.667 -26.094 -41.577 1.00 83.94 881 ILE A N 1
ATOM 7012 C CA . ILE A 1 881 ? 27.258 -26.274 -41.217 1.00 83.94 881 ILE A CA 1
ATOM 7013 C C . ILE A 1 881 ? 26.797 -27.653 -41.715 1.00 83.94 881 ILE A C 1
ATOM 7015 O O . ILE A 1 881 ? 27.166 -28.029 -42.825 1.00 83.94 881 ILE A O 1
ATOM 7019 N N . PRO A 1 882 ? 25.988 -28.414 -40.952 1.00 85.69 882 PRO A N 1
ATOM 7020 C CA . PRO A 1 882 ? 25.443 -29.682 -41.432 1.00 85.69 882 PRO A CA 1
ATOM 7021 C C . PRO A 1 882 ? 24.655 -29.517 -42.742 1.00 85.69 882 PRO A C 1
ATOM 7023 O O . PRO A 1 882 ? 23.694 -28.749 -42.782 1.00 85.69 882 PRO A O 1
ATOM 7026 N N . ASP A 1 883 ? 24.997 -30.289 -43.780 1.00 83.88 883 ASP A N 1
ATOM 7027 C CA . ASP A 1 883 ? 24.395 -30.179 -45.123 1.00 83.88 883 ASP A CA 1
ATOM 7028 C C . ASP A 1 883 ? 22.864 -30.266 -45.103 1.00 83.88 883 ASP A C 1
ATOM 7030 O O . ASP A 1 883 ? 22.164 -29.520 -45.791 1.00 83.88 883 ASP A O 1
ATOM 7034 N N . MET A 1 884 ? 22.318 -31.154 -44.263 1.00 84.38 884 MET A N 1
ATOM 7035 C CA . MET A 1 884 ? 20.871 -31.296 -44.106 1.00 84.38 884 MET A CA 1
ATOM 7036 C C . MET A 1 884 ? 20.217 -30.000 -43.620 1.00 84.38 884 MET A C 1
ATOM 7038 O O . MET A 1 884 ? 19.135 -29.666 -44.091 1.00 84.38 884 MET A O 1
ATOM 7042 N N . LEU A 1 885 ? 20.864 -29.250 -42.728 1.00 86.38 885 LEU A N 1
ATOM 7043 C CA . LEU A 1 885 ? 20.348 -27.974 -42.240 1.00 86.38 885 LEU A CA 1
ATOM 7044 C C . LEU A 1 885 ? 20.560 -26.853 -43.268 1.00 86.38 885 LEU A C 1
ATOM 7046 O O . LEU A 1 885 ? 19.651 -26.060 -43.497 1.00 86.38 885 LEU A O 1
ATOM 7050 N N . ALA A 1 886 ? 21.721 -26.825 -43.931 1.00 85.12 886 ALA A N 1
ATOM 7051 C CA . ALA A 1 886 ? 22.048 -25.831 -44.954 1.00 85.12 886 ALA A CA 1
ATOM 7052 C C . ALA A 1 886 ? 21.056 -25.858 -46.131 1.00 85.12 886 ALA A C 1
ATOM 7054 O O . ALA A 1 886 ? 20.611 -24.807 -46.578 1.00 85.12 886 ALA A O 1
ATOM 7055 N N . ASN A 1 887 ? 20.616 -27.047 -46.562 1.00 84.44 887 ASN A N 1
ATOM 7056 C CA . ASN A 1 887 ? 19.624 -27.208 -47.636 1.00 84.44 887 ASN A CA 1
ATOM 7057 C C . ASN A 1 887 ? 18.232 -26.633 -47.309 1.00 84.44 887 ASN A C 1
ATOM 7059 O O . ASN A 1 887 ? 17.387 -26.525 -48.196 1.00 84.44 887 ASN A O 1
ATOM 7063 N N . ARG A 1 888 ? 17.973 -26.301 -46.040 1.00 86.12 888 ARG A N 1
ATOM 7064 C CA . ARG A 1 888 ? 16.708 -25.729 -45.545 1.00 86.12 888 ARG A CA 1
ATOM 7065 C C . ARG A 1 888 ? 16.857 -24.259 -45.146 1.00 86.12 888 ARG A C 1
ATOM 7067 O O . ARG A 1 888 ? 15.878 -23.631 -44.740 1.00 86.12 888 ARG A O 1
ATOM 7074 N N . ALA A 1 889 ? 18.073 -23.722 -45.231 1.00 87.62 889 ALA A N 1
ATOM 7075 C CA . ALA A 1 889 ? 18.401 -22.367 -44.837 1.00 87.62 889 ALA A CA 1
ATOM 7076 C C . ALA A 1 889 ? 18.498 -21.445 -46.057 1.00 87.62 889 ALA A C 1
ATOM 7078 O O . ALA A 1 889 ? 19.178 -21.761 -47.030 1.00 87.62 889 ALA A O 1
ATOM 7079 N N . ASP A 1 890 ? 17.887 -20.264 -45.975 1.00 88.12 890 ASP A N 1
ATOM 7080 C CA . ASP A 1 890 ? 18.259 -19.155 -46.850 1.00 88.12 890 ASP A CA 1
ATOM 7081 C C . ASP A 1 890 ? 19.494 -18.474 -46.226 1.00 88.12 890 ASP A C 1
ATOM 7083 O O . ASP A 1 890 ? 19.397 -17.830 -45.175 1.00 88.12 890 ASP A O 1
ATOM 7087 N N . ILE A 1 891 ? 20.669 -18.679 -46.833 1.00 86.88 891 ILE A N 1
ATOM 7088 C CA . ILE A 1 891 ? 21.962 -18.195 -46.324 1.00 86.88 891 ILE A CA 1
ATOM 7089 C C . ILE A 1 891 ? 22.309 -16.851 -46.975 1.00 86.88 891 ILE A C 1
ATOM 7091 O O . ILE A 1 891 ? 22.420 -16.764 -48.197 1.00 86.88 891 ILE A O 1
ATOM 7095 N N . TYR A 1 892 ? 22.543 -15.818 -46.162 1.00 85.25 892 TYR A N 1
ATOM 7096 C CA . TYR A 1 892 ? 22.927 -14.482 -46.626 1.00 85.25 892 TYR A CA 1
ATOM 7097 C C . TYR A 1 892 ? 24.238 -14.014 -45.996 1.00 85.25 892 TYR A C 1
ATOM 7099 O O . TYR A 1 892 ? 24.401 -14.067 -44.773 1.00 85.25 892 TYR A O 1
ATOM 7107 N N . ASN A 1 893 ? 25.146 -13.498 -46.836 1.00 80.31 893 ASN A N 1
ATOM 7108 C CA . ASN A 1 893 ? 26.370 -12.837 -46.391 1.00 80.31 893 ASN A CA 1
ATOM 7109 C C . ASN A 1 893 ? 26.211 -11.310 -46.379 1.00 80.31 893 ASN A C 1
ATOM 7111 O O . ASN A 1 893 ? 26.201 -10.687 -47.440 1.00 80.31 893 ASN A O 1
ATOM 7115 N N . LEU A 1 894 ? 26.129 -10.697 -45.191 1.00 76.25 894 LEU A N 1
ATOM 7116 C CA . LEU A 1 894 ? 25.961 -9.237 -45.070 1.00 76.25 894 LEU A CA 1
ATOM 7117 C C . LEU A 1 894 ? 27.193 -8.444 -45.553 1.00 76.25 894 LEU A C 1
ATOM 7119 O O . LEU A 1 894 ? 27.075 -7.258 -45.858 1.00 76.25 894 LEU A O 1
ATOM 7123 N N . GLY A 1 895 ? 28.373 -9.074 -45.612 1.00 65.12 895 GLY A N 1
ATOM 7124 C CA . GLY A 1 895 ? 29.608 -8.442 -46.089 1.00 65.12 895 GLY A CA 1
ATOM 7125 C C . GLY A 1 895 ? 29.656 -8.280 -47.611 1.00 65.12 895 GLY A C 1
ATOM 7126 O O . GLY A 1 895 ? 30.036 -7.219 -48.104 1.00 65.12 895 GLY A O 1
ATOM 7127 N N . ASP A 1 896 ? 29.204 -9.289 -48.361 1.00 60.69 896 ASP A N 1
ATOM 7128 C CA . ASP A 1 896 ? 29.284 -9.300 -49.832 1.00 60.69 896 ASP A CA 1
ATOM 7129 C C . ASP A 1 896 ? 28.209 -8.413 -50.481 1.00 60.69 896 ASP A C 1
ATOM 7131 O O . ASP A 1 896 ? 28.436 -7.794 -51.523 1.00 60.69 896 ASP A O 1
ATOM 7135 N N . THR A 1 897 ? 27.054 -8.258 -49.826 1.00 55.50 897 THR A N 1
ATOM 7136 C CA . THR A 1 897 ? 25.962 -7.385 -50.289 1.00 55.50 897 THR A CA 1
ATOM 7137 C C . THR A 1 897 ? 26.324 -5.895 -50.306 1.00 55.50 897 THR A C 1
ATOM 7139 O O . THR A 1 897 ? 25.709 -5.128 -51.043 1.00 55.50 897 THR A O 1
ATOM 7142 N N . LEU A 1 898 ? 27.347 -5.471 -49.552 1.00 48.78 898 LEU A N 1
ATOM 7143 C CA . LEU A 1 898 ? 27.883 -4.103 -49.600 1.00 48.78 898 LEU A CA 1
ATOM 7144 C C . LEU A 1 898 ? 28.750 -3.846 -50.847 1.00 48.78 898 LEU A C 1
ATOM 7146 O O . LEU A 1 898 ? 28.825 -2.707 -51.310 1.00 48.78 898 LEU A O 1
ATOM 7150 N N . GLY A 1 899 ? 29.374 -4.884 -51.417 1.00 41.47 899 GLY A N 1
ATOM 7151 C CA . GLY A 1 899 ? 30.231 -4.776 -52.604 1.00 41.47 899 GLY A CA 1
ATOM 7152 C C . GLY A 1 899 ? 29.460 -4.640 -53.923 1.00 41.47 899 GLY A C 1
ATOM 7153 O O . GLY A 1 899 ? 29.950 -4.008 -54.858 1.00 41.47 899 GLY A O 1
ATOM 7154 N N . GLY A 1 900 ? 28.237 -5.178 -53.988 1.00 38.69 900 GLY A N 1
ATOM 7155 C CA . GLY A 1 900 ? 27.406 -5.209 -55.201 1.00 38.69 900 GLY A CA 1
ATOM 7156 C C . GLY A 1 900 ? 26.678 -3.903 -55.553 1.00 38.69 900 GLY A C 1
ATOM 7157 O O . GLY A 1 900 ? 26.144 -3.789 -56.651 1.00 38.69 900 GLY A O 1
ATOM 7158 N N . CYS A 1 901 ? 26.669 -2.900 -54.666 1.00 36.25 901 CYS A N 1
ATOM 7159 C CA . CYS A 1 901 ? 25.953 -1.628 -54.867 1.00 36.25 901 CYS A CA 1
ATOM 7160 C C . CYS A 1 901 ? 26.796 -0.504 -55.510 1.00 36.25 901 CYS A C 1
ATOM 7162 O O . CYS A 1 901 ? 26.402 0.663 -55.453 1.00 36.25 901 CYS A O 1
ATOM 7164 N N . ARG A 1 902 ? 27.942 -0.806 -56.143 1.00 30.48 902 ARG A N 1
ATOM 7165 C CA . ARG A 1 902 ? 28.608 0.158 -57.039 1.00 30.48 902 ARG A CA 1
ATOM 7166 C C . ARG A 1 902 ? 27.908 0.146 -58.400 1.00 30.48 902 ARG A C 1
ATOM 7168 O O . ARG A 1 902 ? 28.102 -0.760 -59.200 1.00 30.48 902 ARG A O 1
ATOM 7175 N N . THR A 1 903 ? 27.088 1.164 -58.642 1.00 28.42 903 THR A N 1
ATOM 7176 C CA . THR A 1 903 ? 26.514 1.501 -59.954 1.00 28.42 903 THR A CA 1
ATOM 7177 C C . THR A 1 903 ? 27.583 1.556 -61.056 1.00 28.42 903 THR A C 1
ATOM 7179 O O . THR A 1 903 ? 28.683 2.047 -60.785 1.00 28.42 903 THR A O 1
ATOM 7182 N N . PRO A 1 904 ? 27.273 1.134 -62.298 1.00 32.94 904 PRO A N 1
ATOM 7183 C CA . PRO A 1 904 ? 28.137 1.385 -63.444 1.00 32.94 904 PRO A CA 1
ATOM 7184 C C . PRO A 1 904 ? 28.118 2.890 -63.763 1.00 32.94 904 PRO A C 1
ATOM 7186 O O . PRO A 1 904 ? 27.053 3.488 -63.914 1.00 32.94 904 PRO A O 1
ATOM 7189 N N . SER A 1 905 ? 29.295 3.508 -63.804 1.00 27.58 905 SER A N 1
ATOM 7190 C CA . SER A 1 905 ? 29.496 4.873 -64.317 1.00 27.58 905 SER A CA 1
ATOM 7191 C C . SER A 1 905 ? 29.468 4.858 -65.861 1.00 27.58 905 SER A C 1
ATOM 7193 O O . SER A 1 905 ? 29.759 3.801 -66.421 1.00 27.58 905 SER A O 1
ATOM 7195 N N . PRO A 1 906 ? 29.086 5.971 -66.526 1.00 37.25 906 PRO A N 1
ATOM 7196 C CA . PRO A 1 906 ? 28.664 6.013 -67.936 1.00 37.25 906 PRO A CA 1
ATOM 7197 C C . PRO A 1 906 ? 29.690 5.529 -68.961 1.00 37.25 906 PRO A C 1
ATOM 7199 O O . PRO A 1 906 ? 30.908 5.689 -68.710 1.00 37.25 906 PRO A O 1
#

Secondary structure (DSSP, 8-state):
-----SHHHHHHHHHHHHHHHHHHHHHHTSTT--HHHHHHHHHHHHHHHHHHHHHHHHHHTSTTTTHHHHHHHHHHHHHHHH--SHHHHHHHHHHHHHHHHHHHHHHHHHHHS--S-HHHHHHHHHHHHHHHHHHHHHHHHHHHHHHHHHHHHHHHHHHHHHHHHHHHHHHHHHH--SHHHHHHHHHHHHHHHHHHHHHHTT-HHHHHHHHHHHHHHHHHHHHHHHHHHHHHHHHHHHHHHHHHHHHHHHHHHHTT--SHHHHHHHHHH-HHHHHHHHHHHHHHHTT-HHHHHHHHHHHHHHHHHHHHHHHHHHHHEEGGGTEEEETTTEEEEPP-SPP-EEEEEETTEEEEEETTSS-EEE---HHHHTTGGGTT---TT-BTTB-HHHHHHHHHHHHHHHT-TT--HHHHGGGGG-HHHHHHHHHHHHTT-GGG-PPTTTHHHHHHHHHHHHHHHHHHHGGGGS-HHHHHHHHHHHHHHTTSTTHHHHHHHHHHHHHHHHHH---HHHHHHHHHHHHHHHHHHHHHT--S-GGGHHHHHHHHHHHHTSSS--EEE-HHHHHHHHHHHHHHHHTT-HHHHHHHHHHTTT-HHHHHHHHHHHHHHHHTTSTTGGGGGGHHHHHHHHHS-TTS-EEE-----EEEE----S--TT-BTTBEEEEHHHHHHHHHHIIIIIHHHHHHHHHHHHHHHHHHHHHHTGGGGS----TT----HHIIIIIHHHHHHHHHHHH--SSS---S----EEEEE--TTS-HHHHHHHHHHHHT-EEEEEEHHHHTTT--SS-GGG-SSHHHHHHHHHHHHHHHH-SSEEEEEE-GGGS-HHHHHTTHHHHSTT-EEEEEETTEEEEEE-TTS-EEEEEEE-SB-TTSPBPPPPHHHHTTEEEEETTGGGTTT-PPP-

Radius of gyration: 54.68 Å; chains: 1; bounding box: 100×140×147 Å

pLDDT: mean 86.28, std 10.05, range [27.58, 98.06]

Foldseek 3Di:
DPCPQALVVLVVQLVVLVVVLVVLVVCCPDPPDDNVVSVVVNVVSVVSNVVSLVSNLVNLLDPRHCVVLVVLLVVLLVQLVPDLALVSLPVSLVVLVVSVVVLVVVVVSLVVRDDPDPVSSVVSVVVSVVSVVSSVVSNVVSVVVSVVRVVVVLVVVLVVLVVVLVVLLVVQLVVCLALVSLVVSLVVSVVVLVVSCVVNVVDPVCVVVSVVVNVVSVVVSVVSNVVRVVVLVVVLVVLLVVLVVLLVVLLVVLLQDQDPVVLVVCCVDPPSNVSLLVSLVVNVVSVNNVSSVVSVVSSVLSSVLSNQSNVCCNVFPDDSQQWGDQADDFIAGFDPDDFAWDWDDDPQFTWTDTPQFLFTHTDDDPLLNVLSLLPPPDALQDDLQHDNLLSLLVVLVVCQVLCHPVHHLVVQVVCLVVLVVQLVVSQVVCVVVVRRPDDRPASSNLNSLVCNPQSVLCVQCPLVLAFLQLLLLLLLCCLPPCPPPPNVVLLVQLQVLVVCCVPPVDNVSLVVQLVVQLVVSVCVCVVLVAPDDNVSSSSSSNSNSVQSNDPDRAREAEPLLVVLLVVLCVVCVVVVNNVVLVVVLVVCLVRVNVLLVSQLVSSCVVLVVPPSVVSNSNSSNNSSVVNHDPPHRYDYDHRDQKDKRAPRDDDHPQQDNRMHIDGSNSSVVSSCCSVPPVSVSNVVSVVVSVVVSVVVCVVLVQVVQQQDQDSPDDDDPCCRNPVSNVVSVQLCLAQNGDDPPTDQQRAFEAEEAEDPPLCPVNSVSVVLNSSNAGEQEQELLQLFAPDQDLELVSRPDPSNSVSSQSVVVQLSSLASHEHEYEANLRYHQNNLVQCLCCRGSQNWGWHADPNDIDIGGNRNGSYHYYYYHYQAHPVRHGRDHPPSRVVRYPYDYSVVSVVPPDDDDD